Protein AF-A0A9Q0GI64-F1 (afdb_monomer_lite)

InterPro domains:
  IPR001764 Glycoside hydrolase, family 3, N-terminal [PF00933] (139-400)
  IPR001764 Glycoside hydrolase, family 3, N-terminal [PF00933] (764-1024)
  IPR001764 Glycoside hydrolase, family 3, N-terminal [PR00133] (142-161)
  IPR001764 Glycoside hydrolase, family 3, N-terminal [PR00133] (238-254)
  IPR001764 Glycoside hydrolase, family 3, N-terminal [PR00133] (312-330)
  IPR002772 Glycoside hydrolase family 3 C-terminal domain [PF01915] (443-673)
  IPR013783 Immunoglobulin-like fold [G3DSA:2.60.40.10] (1065-1172)
  IPR017853 Glycoside hydrolase superfamily [SSF51445] (69-442)
  IPR017853 Glycoside hydrolase superfamily [SSF51445] (728-1024)
  IPR026891 Fibronectin type III-like domain [PF14310] (1095-1163)
  IPR026891 Fibronectin type III-like domain [SM01217] (1095-1165)
  IPR036881 Glycoside hydrolase family 3 C-terminal domain superfamily [G3DSA:3.40.50.1700] (429-674)
  IPR036881 Glycoside hydrolase family 3 C-terminal domain superfamily [SSF52279] (444-676)
  IPR036962 Glycoside hydrolase, family 3, N-terminal domain superfamily [G3DSA:3.20.20.300] (81-422)
  IPR036962 Glycoside hydrolase, family 3, N-terminal domain superfamily [G3DSA:3.20.20.300] (716-1041)
  IPR044993 Beta-D-xylosidase [PTHR42721] (30-729)

Secondary structure (DSSP, 8-state):
-------------SSSSSTTSSSSSS--S------SS---SS--TT--S-SSSS-HHHHHHHT--GGG-GGG-TTS-HHHHHHHHHHTS-HHHHHTTSBSEE--BGGGTB--EE--BB-SSS-B-SSTTB---SSS--B--PPPHHHHHTT--HHHHHHHHHHHHHHHHHHHHTTSB-SEE---B-----STT-TTGGGS--S-HHHHHHHHHHHHHHHHBPTT-TT-S-SSS--BSSEEEEEEETT---SEETTEETTT-EE---HHHIIIIISHHHHHHHHTT--SEEEEPSSEETTEEGGG-HIIIIIIIIIIS--SSEEEE-TTHHHHHHHTS-GGG--HHHHHHHHH-TT--SS--SS-------BBSSSHHHHHHHHHHHTTSS-HHHHHHHHHHHHHHHHHTTTTT--TTTTT-SGGGSS-HHHHHHHHHHHHHH-EEEEEGGG-PSP-TTT--EEEEESTTTT-SHHHH-SS---BS----HHHHHTTSSEEEEE-SSSSTT---GGGHHHHHHHHTTSSEEEEEEE--TTTSBTTB--S-SSPPTTHHHHHHHHHHH-SS-EEEEEE-SS----HHHHH-TTEEEEEE--S--TTHHHHHHHHHTTSS------SS-EE-TTHHHHS-TT----S-BGGGTB--SHHHH--S-EEE-TT--B-SS-EEEEEEESS-B------TT---B-PPPPTT----SSSB--GGG--S--S-----TTSS-PPP---EEB-SSS-BSSSTT----SSS---PPPPPHHHHHTT--HHHHHHHHHHHHHHHHHHHHTTSS-SEE---B-----STT-TTGGGS--S-HHHHHHHHHHHHHHHHBPTT-TT-S-STTPPBSSEEEEEEETT---SEETTEETTT-EE---HHHIIIIIIHHHHHHHHTT--SEEEEPSSEETTEEGGG-HIIIIIIIIIIS--SSEEEE-TTHHHHHHHTS--S-SSHHHHHHHHHTTT--SS---S-------EESSHHHHHHHHHHHHTTSS-HHHHHHHGGGG------B---EEEEEEPPTT---B---B-TTSPPPSS-EEEGGGS-GGG-EEEEEEEEEE-SSS-EEEEEEEEEEPPTTBSS--S-EEEEEEEEEE-TT-EEEEEEEEEHHHHS-EE-TT--EEEE-EEEEEEETTTTEEEEEEEEEE-

Sequence (1176 aa):
MKQNKPTMAKINSSLLFVCYLAIAFLVKSADANSYSTLGHDDATPNGSNFTFVCDPERYSNLGLDMKAFPFCDKSLSYDVRASDLVKQMTLSEKVLQLGNTNYGVRRLGLPKYEWWSEALHGVSNVGPGTFFDDLVPGSTSFPTVITSAAAFNESLWKTIGRAVSTEARAMYNLGRAGLTYWSPNINVVRDPRWGRAIETPGEDPFVVGKYAANYVRGLQDVEGTENSTDLNSRPLKVSSCCKHYAAYDVDNWKGVERYSFDARVAEQDMVETFLRPFEMCVKEGDVSSIMCSYNSVDGIPACADPKLLNQTIRGEWDLHGYIVSDCDSIEVLVDGHHWLGDTKEDAVAHTLRAGESFIKHILCQEFCLDLDCGDYYTKYVQSSVQQGKIREADIDRSLKYLYVVLMRLGFFDGNPQYNSLGKKDVCSEENVELAREAAREGTVLLKNVGETLPLDSQKIKTLAVIGPHANATAAMIGNYAGVPCKIISPLDALSTYGEVDYQAGCSDTKCNNGSLIFPATQAAAKADVTIIVAGIDLSIEAESLDRDDLLLPGNQTQLINQVANAAKGPVVLVLFSAGGLDISFAKSNPKIGAILWVGYPGERGGPAIADVIFGKYNPGGRLPLTWHEASYVDMLPMTSMPLRPVDSLGYPGRTYKFFNGSVVFPFGYGLSYTKFNYALKSAVKSKQIKLNKFQHCYSIKYGNDSHNPTCPSIRIDDMDCKDHKIEFEIRRLGLPKYEWWSEALHGVSNVGPGTFFDDLVPGSTSFPTVITSAAAFNESLWKTIGRAVSTEARAMYNLGRAGLTYWSPNINVVRDPRWGRAIETPGEDPFVVGKYAANYVRGLQDVEGTENSTDLNSRPLKVSSCCKHYAAYDVDNWKGVERYSFDARVAEQDMVETFLRPFEMCVKEGDVSSIMCSYNSVDGIPACADPKLLNQTIRGEWDLHGYIVSDCDSIEVLVDGHHWLGDTKEDAVAHTLRAGESFIKHILCQEFCLDLDCGDYYTKYVQSSVQQGKIREADIDRSLNYTKFNYALKSAVKSKQIKLNKFQHCYSIKYGNDSHNPTCPSIRIDDMDCKDHKIEFEVEVQNTGSRDGSDVVIAYSKPPQGILATHIKQVIGFQRVFVPAGGSKKVRFVLNLCDSLRVVDYNAYTVLPSGGHTITIGEDIVSFPIDVNFSS

Organism: NCBI:txid218843

pLDDT: mean 81.65, std 21.26, range [22.14, 98.81]

Structure (mmCIF, N/CA/C/O backbone):
data_AF-A0A9Q0GI64-F1
#
_entry.id   AF-A0A9Q0GI64-F1
#
loop_
_atom_site.group_PDB
_atom_site.id
_atom_site.type_symbol
_atom_site.label_atom_id
_atom_site.label_alt_id
_atom_site.label_comp_id
_atom_site.label_asym_id
_atom_site.label_entity_id
_atom_site.label_seq_id
_atom_site.pdbx_PDB_ins_code
_atom_site.Cartn_x
_atom_site.Cartn_y
_atom_site.Cartn_z
_atom_site.occupancy
_atom_site.B_iso_or_equiv
_atom_site.auth_seq_id
_atom_site.auth_comp_id
_atom_site.auth_asym_id
_atom_site.auth_atom_id
_atom_site.pdbx_PDB_model_num
ATOM 1 N N . MET A 1 1 ? -10.403 56.382 -22.620 1.00 31.39 1 MET A N 1
ATOM 2 C CA . MET A 1 1 ? -10.959 57.531 -23.379 1.00 31.39 1 MET A CA 1
ATOM 3 C C . MET A 1 1 ? -11.022 57.156 -24.858 1.00 31.39 1 MET A C 1
ATOM 5 O O . MET A 1 1 ? -10.086 56.503 -25.279 1.00 31.39 1 MET A O 1
ATOM 9 N N . LYS A 1 2 ? -12.075 57.576 -25.589 1.00 28.97 2 LYS A N 1
ATOM 10 C CA . LYS A 1 2 ? -12.228 57.664 -27.073 1.00 28.97 2 LYS A CA 1
ATOM 11 C C . LYS A 1 2 ? -11.795 56.442 -27.935 1.00 28.97 2 LYS A C 1
ATOM 13 O O . LYS A 1 2 ? -10.620 56.138 -28.014 1.00 28.97 2 LYS A O 1
ATOM 18 N N . GLN A 1 3 ? -12.752 55.690 -28.511 1.00 30.09 3 GLN A N 1
ATOM 19 C CA . GLN A 1 3 ? -13.251 55.789 -29.919 1.00 30.09 3 GLN A CA 1
ATOM 20 C C . GLN A 1 3 ? -12.320 55.085 -30.948 1.00 30.09 3 GLN A C 1
ATOM 22 O O . GLN A 1 3 ? -11.118 55.263 -30.862 1.00 30.09 3 GLN A O 1
ATOM 27 N N . ASN A 1 4 ? -12.754 54.284 -31.941 1.00 27.52 4 ASN A N 1
ATOM 28 C CA . ASN A 1 4 ? -14.073 54.075 -32.578 1.00 27.52 4 ASN A CA 1
ATOM 29 C C . ASN A 1 4 ? -14.267 52.635 -33.146 1.00 27.52 4 ASN A C 1
ATOM 31 O O . ASN A 1 4 ? -13.303 51.931 -33.423 1.00 27.52 4 ASN A O 1
ATOM 35 N N . LYS A 1 5 ? -15.532 52.253 -33.400 1.00 25.98 5 LYS A N 1
ATOM 36 C CA . LYS A 1 5 ? -16.003 51.172 -34.315 1.00 25.98 5 LYS A CA 1
ATOM 37 C C . LYS A 1 5 ? -16.484 51.820 -35.661 1.00 25.98 5 LYS A C 1
ATOM 39 O O . LYS A 1 5 ? -16.542 53.047 -35.694 1.00 25.98 5 LYS A O 1
ATOM 44 N N . PRO A 1 6 ? -17.036 51.103 -36.673 1.00 58.22 6 PRO A N 1
ATOM 45 C CA . PRO A 1 6 ? -16.473 50.027 -37.512 1.00 58.22 6 PRO A CA 1
ATOM 46 C C . PRO A 1 6 ? -16.799 50.243 -39.039 1.00 58.22 6 PRO A C 1
ATOM 48 O O . PRO A 1 6 ? -17.032 51.365 -39.474 1.00 58.22 6 PRO A O 1
ATOM 51 N N . THR A 1 7 ? -16.952 49.141 -39.804 1.00 25.59 7 THR A N 1
ATOM 52 C CA . THR A 1 7 ? -17.762 48.917 -41.048 1.00 25.59 7 THR A CA 1
ATOM 53 C C . THR A 1 7 ? -17.220 49.121 -42.488 1.00 25.59 7 THR A C 1
ATOM 55 O O . THR A 1 7 ? -16.949 50.225 -42.930 1.00 25.59 7 THR A O 1
ATOM 58 N N . MET A 1 8 ? -17.294 48.001 -43.239 1.00 26.75 8 MET A N 1
ATOM 59 C CA . MET A 1 8 ? -17.706 47.779 -44.651 1.00 26.75 8 MET A CA 1
ATOM 60 C C . MET A 1 8 ? -17.030 48.474 -45.855 1.00 26.75 8 MET A C 1
ATOM 62 O O . MET A 1 8 ? -17.251 49.651 -46.106 1.00 26.75 8 MET A O 1
ATOM 66 N N . ALA A 1 9 ? -16.501 47.638 -46.768 1.00 26.38 9 ALA A N 1
ATOM 67 C CA . ALA A 1 9 ? -16.861 47.653 -48.200 1.00 26.38 9 ALA A CA 1
ATOM 68 C C . ALA A 1 9 ? -16.595 46.285 -48.882 1.00 26.38 9 ALA A C 1
ATOM 70 O O . ALA A 1 9 ? -15.572 45.652 -48.636 1.00 26.38 9 ALA A O 1
ATOM 71 N N . LYS A 1 10 ? -17.508 45.839 -49.761 1.00 29.56 10 LYS A N 1
ATOM 72 C CA . LYS A 1 10 ? -17.298 44.761 -50.757 1.00 29.56 10 LYS A CA 1
ATOM 73 C C . LYS A 1 10 ? -17.038 45.392 -52.131 1.00 29.56 10 LYS A C 1
ATOM 75 O O . LYS A 1 10 ? -17.626 46.431 -52.395 1.00 29.56 10 LYS A O 1
ATOM 80 N N . ILE A 1 11 ? -16.268 44.706 -52.987 1.00 27.83 11 ILE A N 1
ATOM 81 C CA . ILE A 1 11 ? -16.290 44.600 -54.477 1.00 27.83 11 ILE A CA 1
ATOM 82 C C . ILE A 1 11 ? -14.909 43.997 -54.826 1.00 27.83 11 ILE A C 1
ATOM 84 O O . ILE A 1 11 ? -13.907 44.604 -54.476 1.00 27.83 11 ILE A O 1
ATOM 88 N N . ASN A 1 12 ? -14.691 42.773 -55.317 1.00 27.41 12 ASN A N 1
ATOM 89 C CA . ASN A 1 12 ? -15.348 41.821 -56.232 1.00 27.41 12 ASN A CA 1
ATOM 90 C C . ASN A 1 12 ? -14.655 41.745 -57.614 1.00 27.41 12 ASN A C 1
ATOM 92 O O . ASN A 1 12 ? -14.422 42.755 -58.266 1.00 27.41 12 ASN A O 1
ATOM 96 N N . SER A 1 13 ? -14.380 40.502 -58.030 1.00 39.00 13 SER A N 1
ATOM 97 C CA . SER A 1 13 ? -14.149 40.020 -59.404 1.00 39.00 13 SER A CA 1
ATOM 98 C C . SER A 1 13 ? -13.176 40.783 -60.323 1.00 39.00 13 SER A C 1
ATOM 100 O O . SER A 1 13 ? -13.617 41.608 -61.119 1.00 39.00 13 SER A O 1
ATOM 102 N N . SER A 1 14 ? -11.887 40.396 -60.327 1.00 30.22 14 SER A N 1
ATOM 103 C CA . SER A 1 14 ? -10.995 40.443 -61.522 1.00 30.22 14 SER A CA 1
ATOM 104 C C . SER A 1 14 ? -9.660 39.670 -61.397 1.00 30.22 14 SER A C 1
ATOM 106 O O . SER A 1 14 ? -8.850 39.725 -62.315 1.00 30.22 14 SER A O 1
ATOM 108 N N . LEU A 1 15 ? -9.402 38.922 -60.310 1.00 29.22 15 LEU A N 1
ATOM 109 C CA . LEU A 1 15 ? -8.112 38.230 -60.092 1.00 29.22 15 LEU A CA 1
ATOM 110 C C . LEU A 1 15 ? -8.209 36.712 -59.819 1.00 29.22 15 LEU A C 1
ATOM 112 O O . LEU A 1 15 ? -7.301 36.121 -59.246 1.00 29.22 15 LEU A O 1
ATOM 116 N N . LEU A 1 16 ? -9.302 36.064 -60.232 1.00 31.14 16 LEU A N 1
ATOM 117 C CA . LEU A 1 16 ? -9.615 34.668 -59.872 1.00 31.14 16 LEU A CA 1
ATOM 118 C C . LEU A 1 16 ? -9.593 33.683 -61.060 1.00 31.14 16 LEU A C 1
ATOM 120 O O . LEU A 1 16 ? -10.129 32.588 -60.949 1.00 31.14 16 LEU A O 1
ATOM 124 N N . PHE A 1 17 ? -8.986 34.061 -62.195 1.00 31.06 17 PHE A N 1
ATOM 125 C CA . PHE A 1 17 ? -9.025 33.251 -63.428 1.00 31.06 17 PHE A CA 1
ATOM 126 C C . PHE A 1 17 ? -7.687 33.064 -64.171 1.00 31.06 17 PHE A C 1
ATOM 128 O O . PHE A 1 17 ? -7.675 32.473 -65.245 1.00 31.06 17 PHE A O 1
ATOM 135 N N . VAL A 1 18 ? -6.555 33.533 -63.622 1.00 33.41 18 VAL A N 1
ATOM 136 C CA . VAL A 1 18 ? -5.228 33.411 -64.280 1.00 33.41 18 VAL A CA 1
ATOM 137 C C . VAL A 1 18 ? -4.213 32.585 -63.468 1.00 33.41 18 VAL A C 1
ATOM 139 O O . VAL A 1 18 ? -3.297 32.014 -64.049 1.00 33.41 18 VAL A O 1
ATOM 142 N N . CYS A 1 19 ? -4.414 32.381 -62.160 1.00 29.75 19 CYS A N 1
ATOM 143 C CA . CYS A 1 19 ? -3.562 31.474 -61.368 1.00 29.75 19 CYS A CA 1
ATOM 144 C C . CYS A 1 19 ? -3.893 29.975 -61.540 1.00 29.75 19 CYS A C 1
ATOM 146 O O . CYS A 1 19 ? -3.175 29.133 -61.011 1.00 29.75 19 CYS A O 1
ATOM 148 N N . TYR A 1 20 ? -4.948 29.621 -62.284 1.00 29.52 20 TYR A N 1
ATOM 149 C CA . TYR A 1 20 ? -5.452 28.241 -62.391 1.00 29.52 20 TYR A CA 1
ATOM 150 C C . TYR A 1 20 ? -4.823 27.388 -63.513 1.00 29.52 20 TYR A C 1
ATOM 152 O O . TYR A 1 20 ? -5.240 26.252 -63.717 1.00 29.52 20 TYR A O 1
ATOM 160 N N . LEU A 1 21 ? -3.833 27.913 -64.248 1.00 29.81 21 LEU A N 1
ATOM 161 C CA . LEU A 1 21 ? -3.248 27.250 -65.431 1.00 29.81 21 LEU A CA 1
ATOM 162 C C . LEU A 1 21 ? -1.714 27.091 -65.403 1.00 29.81 21 LEU A C 1
ATOM 164 O O . LEU A 1 21 ? -1.144 26.578 -66.361 1.00 29.81 21 LEU A O 1
ATOM 168 N N . ALA A 1 22 ? -1.044 27.479 -64.311 1.00 29.67 22 ALA A N 1
ATOM 169 C CA . ALA A 1 22 ? 0.415 27.365 -64.163 1.00 29.67 22 ALA A CA 1
ATOM 170 C C . ALA A 1 22 ? 0.880 26.243 -63.205 1.00 29.67 22 ALA A C 1
ATOM 172 O O . ALA A 1 22 ? 2.069 25.942 -63.155 1.00 29.67 22 ALA A O 1
ATOM 173 N N . ILE A 1 23 ? -0.034 25.593 -62.472 1.00 32.47 23 ILE A N 1
ATOM 174 C CA . ILE A 1 23 ? 0.274 24.535 -61.484 1.00 32.47 23 ILE A CA 1
ATOM 175 C C . ILE A 1 23 ? -0.280 23.184 -61.972 1.00 32.47 23 ILE A C 1
ATOM 177 O O . ILE A 1 23 ? -1.047 22.517 -61.288 1.00 32.47 23 ILE A O 1
ATOM 181 N N . ALA A 1 24 ? 0.064 22.804 -63.207 1.00 29.31 24 ALA A N 1
ATOM 182 C CA . ALA A 1 24 ? -0.466 21.597 -63.858 1.00 29.31 24 ALA A CA 1
ATOM 183 C C . ALA A 1 24 ? 0.599 20.701 -64.527 1.00 29.31 24 ALA A C 1
ATOM 185 O O . ALA A 1 24 ? 0.234 19.752 -65.215 1.00 29.31 24 ALA A O 1
ATOM 186 N N . PHE A 1 25 ? 1.901 20.986 -64.361 1.00 27.91 25 PHE A N 1
ATOM 187 C CA . PHE A 1 25 ? 2.958 20.277 -65.110 1.00 27.91 25 PHE A CA 1
ATOM 188 C C . PHE A 1 25 ? 4.234 19.877 -64.345 1.00 27.91 25 PHE A C 1
ATOM 190 O O . PHE A 1 25 ? 5.137 19.324 -64.969 1.00 27.91 25 PHE A O 1
ATOM 197 N N . LEU A 1 26 ? 4.328 20.092 -63.024 1.00 29.80 26 LEU A N 1
ATOM 198 C CA . LEU A 1 26 ? 5.543 19.767 -62.245 1.00 29.80 26 LEU A CA 1
ATOM 199 C C . LEU A 1 26 ? 5.312 19.082 -60.880 1.00 29.80 26 LEU A C 1
ATOM 201 O O . LEU A 1 26 ? 6.170 19.142 -60.007 1.00 29.80 26 LEU A O 1
ATOM 205 N N . VAL A 1 27 ? 4.201 18.356 -60.710 1.00 27.88 27 VAL A N 1
ATOM 206 C CA . VAL A 1 27 ? 4.074 17.340 -59.646 1.00 27.88 27 VAL A CA 1
ATOM 207 C C . VAL A 1 27 ? 3.539 16.055 -60.268 1.00 27.88 27 VAL A C 1
ATOM 209 O O . VAL A 1 27 ? 2.389 15.996 -60.697 1.00 27.88 27 VAL A O 1
ATOM 212 N N . LYS A 1 28 ? 4.398 15.035 -60.367 1.00 29.91 28 LYS A N 1
ATOM 213 C CA . LYS A 1 28 ? 4.026 13.701 -60.858 1.00 29.91 28 LYS A CA 1
ATOM 214 C C . LYS A 1 28 ? 4.787 12.585 -60.130 1.00 29.91 28 LYS A C 1
ATOM 216 O O . LYS A 1 28 ? 5.472 11.784 -60.754 1.00 29.91 28 LYS A O 1
ATOM 221 N N . SER A 1 29 ? 4.651 12.552 -58.805 1.00 31.41 29 SER A N 1
ATOM 222 C CA . SER A 1 29 ? 4.869 11.375 -57.944 1.00 31.41 29 SER A CA 1
ATOM 223 C C . SER A 1 29 ? 4.489 11.722 -56.500 1.00 31.41 29 SER A C 1
ATOM 225 O O . SER A 1 29 ? 4.817 12.823 -56.067 1.00 31.41 29 SER A O 1
ATOM 227 N N . ALA A 1 30 ? 3.902 10.763 -55.773 1.00 28.83 30 ALA A N 1
ATOM 228 C CA . ALA A 1 30 ? 3.370 10.864 -54.402 1.00 28.83 30 ALA A CA 1
ATOM 229 C C . ALA A 1 30 ? 1.981 11.532 -54.276 1.00 28.83 30 ALA A C 1
ATOM 231 O O . ALA A 1 30 ? 1.848 12.682 -53.860 1.00 28.83 30 ALA A O 1
ATOM 232 N N . ASP A 1 31 ? 0.934 10.757 -54.578 1.00 24.19 31 ASP A N 1
ATOM 233 C CA . ASP A 1 31 ? -0.441 11.072 -54.179 1.00 24.19 31 ASP A CA 1
ATOM 234 C C . ASP A 1 31 ? -0.619 10.852 -52.669 1.00 24.19 31 ASP A C 1
ATOM 236 O O . ASP A 1 31 ? -0.745 9.724 -52.195 1.00 24.19 31 ASP A O 1
ATOM 240 N N . ALA A 1 32 ? -0.660 11.947 -51.913 1.00 30.25 32 ALA A N 1
ATOM 241 C CA . ALA A 1 32 ? -1.074 11.964 -50.514 1.00 30.25 32 ALA A CA 1
ATOM 242 C C . ALA A 1 32 ? -2.470 12.596 -50.400 1.00 30.25 32 ALA A C 1
ATOM 244 O O . ALA A 1 32 ? -2.594 13.773 -50.072 1.00 30.25 32 ALA A O 1
ATOM 245 N N . ASN A 1 33 ? -3.526 11.831 -50.714 1.00 27.75 33 ASN A N 1
ATOM 246 C CA . ASN A 1 33 ? -4.910 12.189 -50.370 1.00 27.75 33 ASN A CA 1
ATOM 247 C C . ASN A 1 33 ? -5.880 10.995 -50.487 1.00 27.75 33 ASN A C 1
ATOM 249 O O . ASN A 1 33 ? -6.650 10.872 -51.438 1.00 27.75 33 ASN A O 1
ATOM 253 N N . SER A 1 34 ? -5.869 10.124 -49.477 1.00 23.06 34 SER A N 1
ATOM 254 C CA . SER A 1 34 ? -6.925 9.123 -49.249 1.00 23.06 34 SER A CA 1
ATOM 255 C C . SER A 1 34 ? -7.151 8.851 -47.753 1.00 23.06 34 SER A C 1
ATOM 257 O O . SER A 1 34 ? -7.332 7.710 -47.341 1.00 23.06 34 SER A O 1
ATOM 259 N N . TYR A 1 35 ? -7.141 9.903 -46.926 1.00 31.30 35 TYR A N 1
ATOM 260 C CA . TYR A 1 35 ? -7.483 9.833 -45.498 1.00 31.30 35 TYR A CA 1
ATOM 261 C C . TYR A 1 35 ? -8.952 10.213 -45.257 1.00 31.30 35 TYR A C 1
ATOM 263 O O . TYR A 1 35 ? -9.277 11.196 -44.597 1.00 31.30 35 TYR A O 1
ATOM 271 N N . SER A 1 36 ? -9.861 9.414 -45.817 1.00 26.92 36 SER A N 1
ATOM 272 C CA . SER A 1 36 ? -11.273 9.378 -45.418 1.00 26.92 36 SER A CA 1
ATOM 273 C C . SER A 1 36 ? -11.858 8.012 -45.782 1.00 26.92 36 SER A C 1
ATOM 275 O O . SER A 1 36 ? -11.563 7.504 -46.861 1.00 26.92 36 SER A O 1
ATOM 277 N N . THR A 1 37 ? -12.689 7.450 -44.900 1.00 23.66 37 THR A N 1
ATOM 278 C CA . THR A 1 37 ? -13.075 6.022 -44.804 1.00 23.66 37 THR A CA 1
ATOM 279 C C . THR A 1 37 ? -11.974 5.110 -44.242 1.00 23.66 37 THR A C 1
ATOM 281 O O . THR A 1 37 ? -10.993 4.776 -44.898 1.00 23.66 37 THR A O 1
ATOM 284 N N . LEU A 1 38 ? -12.165 4.712 -42.979 1.00 34.31 38 LEU A N 1
ATOM 285 C CA . LEU A 1 38 ? -11.389 3.688 -42.278 1.00 34.31 38 LEU A CA 1
ATOM 286 C C . LEU A 1 38 ? -11.617 2.326 -42.955 1.00 34.31 38 LEU A C 1
ATOM 288 O O . LEU A 1 38 ? -12.668 1.713 -42.777 1.00 34.31 38 LEU A O 1
ATOM 292 N N . GLY A 1 39 ? -10.645 1.874 -43.748 1.00 24.59 39 GLY A N 1
ATOM 293 C CA . GLY A 1 39 ? -10.657 0.557 -44.386 1.00 24.59 39 GLY A CA 1
ATOM 294 C C . GLY A 1 39 ? -10.199 -0.554 -43.437 1.00 24.59 39 GLY A C 1
ATOM 295 O O . GLY A 1 39 ? -9.196 -0.409 -42.740 1.00 24.59 39 GLY A O 1
ATOM 296 N N . HIS A 1 40 ? -10.935 -1.667 -43.420 1.00 33.34 40 HIS A N 1
ATOM 297 C CA . HIS A 1 40 ? -10.608 -2.878 -42.663 1.00 33.34 40 HIS A CA 1
ATOM 298 C C . HIS A 1 40 ? -9.281 -3.501 -43.128 1.00 33.34 40 HIS A C 1
ATOM 300 O O . HIS A 1 40 ? -9.257 -4.092 -44.205 1.00 33.34 40 HIS A O 1
ATOM 306 N N . ASP A 1 41 ? -8.203 -3.423 -42.335 1.00 37.03 41 ASP A N 1
ATOM 307 C CA . ASP A 1 41 ? -6.943 -4.078 -42.743 1.00 37.03 41 ASP A CA 1
ATOM 308 C C . ASP A 1 41 ? -6.007 -4.602 -41.629 1.00 37.03 41 ASP A C 1
ATOM 310 O O . ASP A 1 41 ? -4.980 -5.177 -41.975 1.00 37.03 41 ASP A O 1
ATOM 314 N N . ASP A 1 42 ? -6.319 -4.455 -40.325 1.00 42.84 42 ASP A N 1
ATOM 315 C CA . ASP A 1 42 ? -5.684 -5.269 -39.250 1.00 42.84 42 ASP A CA 1
ATOM 316 C C . ASP A 1 42 ? -6.379 -5.166 -37.865 1.00 42.84 42 ASP A C 1
ATOM 318 O O . ASP A 1 42 ? -5.764 -4.929 -36.828 1.00 42.84 42 ASP A O 1
ATOM 322 N N . ALA A 1 43 ? -7.700 -5.347 -37.840 1.00 38.53 43 ALA A N 1
ATOM 323 C CA . ALA A 1 43 ? -8.451 -5.716 -36.636 1.00 38.53 43 ALA A CA 1
ATOM 324 C C . ALA A 1 43 ? -9.700 -6.494 -37.063 1.00 38.53 43 ALA A C 1
ATOM 326 O O . ALA A 1 43 ? -10.226 -6.254 -38.154 1.00 38.53 43 ALA A O 1
ATOM 327 N N . THR A 1 44 ? -10.241 -7.354 -36.196 1.00 37.72 44 THR A N 1
ATOM 328 C CA . THR A 1 44 ? -11.609 -7.870 -36.362 1.00 37.72 44 THR A CA 1
ATOM 329 C C . THR A 1 44 ? -12.560 -7.223 -35.353 1.00 37.72 44 THR A C 1
ATOM 331 O O . THR A 1 44 ? -12.828 -7.830 -34.316 1.00 37.72 44 THR A O 1
ATOM 334 N N . PRO A 1 45 ? -13.186 -6.073 -35.684 1.00 36.28 45 PRO A N 1
ATOM 335 C CA . PRO A 1 45 ? -14.376 -5.587 -34.975 1.00 36.28 45 PRO A CA 1
ATOM 336 C C . PRO A 1 45 ? -15.524 -6.617 -34.905 1.00 36.28 45 PRO A C 1
ATOM 338 O O . PRO A 1 45 ? -16.431 -6.479 -34.092 1.00 36.28 45 PRO A O 1
ATOM 341 N N . ASN A 1 46 ? -15.474 -7.672 -35.734 1.00 36.31 46 ASN A N 1
ATOM 342 C CA . ASN A 1 46 ? -16.478 -8.737 -35.829 1.00 36.31 46 ASN A CA 1
ATOM 343 C C . ASN A 1 46 ? -15.985 -10.140 -35.393 1.00 36.31 46 ASN A C 1
ATOM 345 O O . ASN A 1 46 ? -16.582 -11.135 -35.782 1.00 36.31 46 ASN A O 1
ATOM 349 N N . GLY A 1 47 ? -14.936 -10.240 -34.565 1.00 46.12 47 GLY A N 1
ATOM 350 C CA . GLY A 1 47 ? -14.727 -11.420 -33.704 1.00 46.12 47 GLY A CA 1
ATOM 351 C C . GLY A 1 47 ? -14.386 -12.776 -34.352 1.00 46.12 47 GLY A C 1
ATOM 352 O O . GLY A 1 47 ? -14.724 -13.802 -33.767 1.00 46.12 47 GLY A O 1
ATOM 353 N N . SER A 1 48 ? -13.715 -12.820 -35.509 1.00 46.94 48 SER A N 1
ATOM 354 C CA . SER A 1 48 ? -13.136 -14.071 -36.037 1.00 46.94 48 SER A CA 1
ATOM 355 C C . SER A 1 48 ? -12.017 -13.829 -37.062 1.00 46.94 48 SER A C 1
ATOM 357 O O . SER A 1 48 ? -12.301 -13.370 -38.169 1.00 46.94 48 SER A O 1
ATOM 359 N N . ASN A 1 49 ? -10.760 -14.131 -36.697 1.00 49.72 49 ASN A N 1
ATOM 360 C CA . ASN A 1 49 ? -9.987 -15.218 -37.338 1.00 49.72 49 ASN A CA 1
ATOM 361 C C . ASN A 1 49 ? -8.551 -15.412 -36.813 1.00 49.72 49 ASN A C 1
ATOM 363 O O . ASN A 1 49 ? -8.004 -16.478 -37.056 1.00 49.72 49 ASN A O 1
ATOM 367 N N . PHE A 1 50 ? -7.944 -14.464 -36.087 1.00 52.84 50 PHE A N 1
ATOM 368 C CA . PHE A 1 50 ? -6.569 -14.625 -35.574 1.00 52.84 50 PHE A CA 1
ATOM 369 C C . PHE A 1 50 ? -6.483 -14.250 -34.095 1.00 52.84 50 PHE A C 1
ATOM 371 O O . PHE A 1 50 ? -6.890 -13.155 -33.712 1.00 52.84 50 PHE A O 1
ATOM 378 N N . THR A 1 51 ? -5.949 -15.152 -33.269 1.00 61.69 51 THR A N 1
ATOM 379 C CA . THR A 1 51 ? -5.854 -14.975 -31.805 1.00 61.69 51 THR A CA 1
ATOM 380 C C . THR A 1 51 ? -4.473 -14.541 -31.309 1.00 61.69 51 THR A C 1
ATOM 382 O O . THR A 1 51 ? -4.346 -14.165 -30.149 1.00 61.69 51 THR A O 1
ATOM 385 N N . PHE A 1 52 ? -3.434 -14.632 -32.143 1.00 85.06 52 PHE A N 1
ATOM 386 C CA . PHE A 1 52 ? -2.053 -14.266 -31.805 1.00 85.06 52 PHE A CA 1
ATOM 387 C C . PHE A 1 52 ? -1.209 -14.044 -33.073 1.00 85.06 52 PHE A C 1
ATOM 389 O O . PHE A 1 52 ? -1.624 -14.415 -34.171 1.00 85.06 52 PHE A O 1
ATOM 396 N N . VAL A 1 53 ? -0.031 -13.418 -32.941 1.00 90.88 53 VAL A N 1
ATOM 397 C CA . VAL A 1 53 ? 0.811 -13.029 -34.092 1.00 90.88 53 VAL A CA 1
ATOM 398 C C . VAL A 1 53 ? 1.326 -14.242 -34.871 1.00 90.88 53 VAL A C 1
ATOM 400 O O . VAL A 1 53 ? 1.132 -14.303 -36.081 1.00 90.88 53 VAL A O 1
ATOM 403 N N . CYS A 1 54 ? 1.971 -15.204 -34.204 1.00 93.19 54 CYS A N 1
ATOM 404 C CA . CYS A 1 54 ? 2.633 -16.365 -34.813 1.00 93.19 54 CYS A CA 1
ATOM 405 C C . CYS A 1 54 ? 1.663 -17.522 -35.100 1.00 93.19 54 CYS A C 1
ATOM 407 O O . CYS A 1 54 ? 1.876 -18.663 -34.688 1.00 93.19 54 CYS A O 1
ATOM 409 N N . ASP A 1 55 ? 0.581 -17.200 -35.804 1.00 88.69 55 ASP A N 1
ATOM 410 C CA . ASP A 1 55 ? -0.417 -18.142 -36.298 1.00 88.69 55 ASP A CA 1
ATOM 411 C C . ASP A 1 55 ? -0.129 -18.507 -37.773 1.00 88.69 55 ASP A C 1
ATOM 413 O O . ASP A 1 55 ? -0.135 -17.617 -38.633 1.00 88.69 55 ASP A O 1
ATOM 417 N N . PRO A 1 56 ? 0.094 -19.794 -38.112 1.00 89.00 56 PRO A N 1
ATOM 418 C CA . PRO A 1 56 ? 0.261 -20.238 -39.495 1.00 89.00 56 PRO A CA 1
ATOM 419 C C . PRO A 1 56 ? -0.861 -19.791 -40.443 1.00 89.00 56 PRO A C 1
ATOM 421 O O . PRO A 1 56 ? -0.581 -19.512 -41.611 1.00 89.00 56 PRO A O 1
ATOM 424 N N . GLU A 1 57 ? -2.110 -19.691 -39.972 1.00 85.25 57 GLU A N 1
ATOM 425 C CA . GLU A 1 57 ? -3.228 -19.230 -40.800 1.00 85.25 57 GLU A CA 1
ATOM 426 C C . GLU A 1 57 ? -3.115 -17.725 -41.100 1.00 85.25 57 GLU A C 1
ATOM 428 O O . GLU A 1 57 ? -3.330 -17.304 -42.241 1.00 85.25 57 GLU A O 1
ATOM 433 N N . ARG A 1 58 ? -2.683 -16.910 -40.125 1.00 85.19 58 ARG A N 1
ATOM 434 C CA . ARG A 1 58 ? -2.408 -15.475 -40.327 1.00 85.19 58 ARG A CA 1
ATOM 435 C C . ARG A 1 58 ? -1.315 -15.263 -41.371 1.00 85.19 58 ARG A C 1
ATOM 437 O O . ARG A 1 58 ? -1.510 -14.498 -42.314 1.00 85.19 58 ARG A O 1
ATOM 444 N N . TYR A 1 59 ? -0.190 -15.965 -41.239 1.00 88.88 59 TYR A N 1
ATOM 445 C CA . TYR A 1 59 ? 0.924 -15.855 -42.185 1.00 88.88 59 TYR A CA 1
ATOM 446 C C . TYR A 1 59 ? 0.523 -16.311 -43.595 1.00 88.88 59 TYR A C 1
ATOM 448 O O . TYR A 1 59 ? 0.789 -15.594 -44.561 1.00 88.88 59 TYR A O 1
ATOM 456 N N . SER A 1 60 ? -0.216 -17.421 -43.715 1.00 87.62 60 SER A N 1
ATOM 457 C CA . SER A 1 60 ? -0.756 -17.886 -44.999 1.00 87.62 60 SER A CA 1
ATOM 458 C C . SER A 1 60 ? -1.670 -16.847 -45.660 1.00 87.62 60 SER A C 1
ATOM 460 O O . SER A 1 60 ? -1.545 -16.598 -46.858 1.00 87.62 60 SER A O 1
ATOM 462 N N . ASN A 1 61 ? -2.565 -16.210 -44.898 1.00 85.25 61 ASN A N 1
ATOM 463 C CA . ASN A 1 61 ? -3.485 -15.192 -45.419 1.00 85.25 61 ASN A CA 1
ATOM 464 C C . ASN A 1 61 ? -2.790 -13.867 -45.785 1.00 85.25 61 ASN A C 1
ATOM 466 O O . ASN A 1 61 ? -3.265 -13.148 -46.663 1.00 85.25 61 ASN A O 1
ATOM 470 N N . LEU A 1 62 ? -1.646 -13.558 -45.167 1.00 85.88 62 LEU A N 1
ATOM 471 C CA . LEU A 1 62 ? -0.795 -12.419 -45.532 1.00 85.88 62 LEU A CA 1
ATOM 472 C C . LEU A 1 62 ? 0.186 -12.723 -46.681 1.00 85.88 62 LEU A C 1
ATOM 474 O O . LEU A 1 62 ? 0.869 -11.811 -47.147 1.00 85.88 62 LEU A O 1
ATOM 478 N N . GLY A 1 63 ? 0.264 -13.973 -47.154 1.00 90.69 63 GLY A N 1
ATOM 479 C CA . GLY A 1 63 ? 1.214 -14.393 -48.190 1.00 90.69 63 GLY A CA 1
ATOM 480 C C . GLY A 1 63 ? 2.666 -14.485 -47.702 1.00 90.69 63 GLY A C 1
ATOM 481 O O . GLY A 1 63 ? 3.591 -14.302 -48.493 1.00 90.69 63 GLY A O 1
ATOM 482 N N . LEU A 1 64 ? 2.868 -14.741 -46.407 1.00 91.62 64 LEU A N 1
ATOM 483 C CA . LEU A 1 64 ? 4.167 -14.814 -45.735 1.00 91.62 64 LEU A CA 1
ATOM 484 C C . LEU A 1 64 ? 4.463 -16.254 -45.272 1.00 91.62 64 LEU A C 1
ATOM 486 O O . LEU A 1 64 ? 3.553 -16.989 -44.896 1.00 91.62 64 LEU A O 1
ATOM 490 N N . ASP A 1 65 ? 5.737 -16.655 -45.234 1.00 92.31 65 ASP A N 1
ATOM 491 C CA . ASP A 1 65 ? 6.153 -17.918 -44.600 1.00 92.31 65 ASP A CA 1
ATOM 492 C C . ASP A 1 65 ? 6.575 -17.665 -43.150 1.00 92.31 65 ASP A C 1
ATOM 494 O O . ASP A 1 65 ? 7.627 -17.081 -42.901 1.00 92.31 65 ASP A O 1
ATOM 498 N N . MET A 1 66 ? 5.783 -18.145 -42.186 1.00 92.44 66 MET A N 1
ATOM 499 C CA . MET A 1 66 ? 6.082 -18.019 -40.754 1.00 92.44 66 MET A CA 1
ATOM 500 C C . MET A 1 66 ? 7.457 -18.601 -40.377 1.00 92.44 66 MET A C 1
ATOM 502 O O . MET A 1 66 ? 8.099 -18.109 -39.453 1.00 92.44 66 MET A O 1
ATOM 506 N N . LYS A 1 67 ? 7.950 -19.620 -41.098 1.00 92.00 67 LYS A N 1
ATOM 507 C CA . LYS A 1 67 ? 9.257 -20.245 -40.822 1.00 92.00 67 LYS A CA 1
ATOM 508 C C . LYS A 1 67 ? 10.447 -19.359 -41.188 1.00 92.00 67 LYS A C 1
ATOM 510 O O . LYS A 1 67 ? 11.559 -19.650 -40.757 1.00 92.00 67 LYS A O 1
ATOM 515 N N . ALA A 1 68 ? 10.231 -18.291 -41.956 1.00 92.81 68 ALA A N 1
ATOM 516 C CA . ALA A 1 68 ? 11.257 -17.297 -42.253 1.00 92.81 68 ALA A CA 1
ATOM 517 C C . ALA A 1 68 ? 11.519 -16.328 -41.081 1.00 92.81 68 ALA A C 1
ATOM 519 O O . ALA A 1 68 ? 12.455 -15.535 -41.158 1.00 92.81 68 ALA A O 1
ATOM 520 N N . PHE A 1 69 ? 10.720 -16.391 -40.006 1.00 95.12 69 PHE A N 1
ATOM 521 C CA . PHE A 1 69 ? 10.743 -15.444 -38.892 1.00 95.12 69 PHE A CA 1
ATOM 522 C C . PHE A 1 69 ? 11.122 -16.139 -37.567 1.00 95.12 69 PHE A C 1
ATOM 524 O O . PHE A 1 69 ? 10.248 -16.692 -36.894 1.00 95.12 69 PHE A O 1
ATOM 531 N N . PRO A 1 70 ? 12.408 -16.113 -37.154 1.00 96.06 70 PRO A N 1
ATOM 532 C CA . PRO A 1 70 ? 12.867 -16.720 -35.900 1.00 96.06 70 PRO A CA 1
ATOM 533 C C . PRO A 1 70 ? 12.112 -16.255 -34.649 1.00 96.06 70 PRO A C 1
ATOM 535 O O . PRO A 1 70 ? 11.954 -17.034 -33.713 1.00 96.06 70 PRO A O 1
ATOM 538 N N . PHE A 1 71 ? 11.565 -15.034 -34.627 1.00 96.50 71 PHE A N 1
ATOM 539 C CA . PHE A 1 71 ? 10.712 -14.582 -33.521 1.00 96.50 71 PHE A CA 1
ATOM 540 C C . PHE A 1 71 ? 9.416 -15.400 -33.317 1.00 96.50 71 PHE A C 1
ATOM 542 O O . PHE A 1 71 ? 8.783 -15.275 -32.265 1.00 96.50 71 PHE A O 1
ATOM 549 N N . CYS A 1 72 ? 9.036 -16.268 -34.261 1.00 96.25 72 CYS A N 1
ATOM 550 C CA . CYS A 1 72 ? 7.945 -17.238 -34.117 1.00 96.25 72 CYS A CA 1
ATOM 551 C C . CYS A 1 72 ? 8.392 -18.654 -33.697 1.00 96.25 72 CYS A C 1
ATOM 553 O O . CYS A 1 72 ? 7.544 -19.533 -33.529 1.00 96.25 72 CYS A O 1
ATOM 555 N N . ASP A 1 73 ? 9.688 -18.897 -33.477 1.00 95.81 73 ASP A N 1
ATOM 556 C CA . ASP A 1 73 ? 10.181 -20.158 -32.916 1.00 95.81 73 ASP A CA 1
ATOM 557 C C . ASP A 1 73 ? 10.076 -20.150 -31.382 1.00 95.81 73 ASP A C 1
ATOM 559 O O . ASP A 1 73 ? 10.848 -19.495 -30.679 1.00 95.81 73 ASP A O 1
ATOM 563 N N . LYS A 1 74 ? 9.120 -20.921 -30.853 1.00 93.38 74 LYS A N 1
ATOM 564 C CA . LYS A 1 74 ? 8.864 -21.050 -29.408 1.00 93.38 74 LYS A CA 1
ATOM 565 C C . LYS A 1 74 ? 9.975 -21.783 -28.637 1.00 93.38 74 LYS A C 1
ATOM 567 O O . LYS A 1 74 ? 9.903 -21.835 -27.414 1.00 93.38 74 LYS A O 1
ATOM 572 N N . SER A 1 75 ? 10.972 -22.367 -29.312 1.00 94.56 75 SER A N 1
ATOM 573 C CA . SER A 1 75 ? 12.147 -22.966 -28.658 1.00 94.56 75 SER A CA 1
ATOM 574 C C . SER A 1 75 ? 13.228 -21.943 -28.285 1.00 94.56 75 SER A C 1
ATOM 576 O O . SER A 1 75 ? 14.122 -22.256 -27.497 1.00 94.56 75 SER A O 1
ATOM 578 N N . LEU A 1 76 ? 13.138 -20.717 -28.813 1.00 95.88 76 LEU A N 1
ATOM 579 C CA . LEU A 1 76 ? 14.035 -19.606 -28.497 1.00 95.88 76 LEU A CA 1
ATOM 580 C C . LEU A 1 76 ? 13.505 -18.782 -27.312 1.00 95.88 76 LEU A C 1
ATOM 582 O O . LEU A 1 76 ? 12.296 -18.653 -27.113 1.00 95.88 76 LEU A O 1
ATOM 586 N N . SER A 1 77 ? 14.411 -18.176 -26.540 1.00 94.81 77 SER A N 1
ATOM 587 C CA . SER A 1 77 ? 14.036 -17.273 -25.444 1.00 94.81 77 SER A CA 1
ATOM 588 C C . SER A 1 77 ? 13.370 -15.993 -25.964 1.00 94.81 77 SER A C 1
ATOM 590 O O . SER A 1 77 ? 13.631 -15.554 -27.088 1.00 94.81 77 SER A O 1
ATOM 592 N N . TYR A 1 78 ? 12.537 -15.353 -25.136 1.00 95.56 78 TYR A N 1
ATOM 593 C CA . TYR A 1 78 ? 11.858 -14.111 -25.522 1.00 95.56 78 TYR A CA 1
ATOM 594 C C . TYR A 1 78 ? 12.835 -12.989 -25.905 1.00 95.56 78 TYR A C 1
ATOM 596 O O . TYR A 1 78 ? 12.553 -12.270 -26.855 1.00 95.56 78 TYR A O 1
ATOM 604 N N . ASP A 1 79 ? 14.001 -12.873 -25.257 1.00 92.94 79 ASP A N 1
ATOM 605 C CA . ASP A 1 79 ? 15.027 -11.890 -25.646 1.00 92.94 79 ASP A CA 1
ATOM 606 C C . ASP A 1 79 ? 15.576 -12.138 -27.063 1.00 92.94 79 ASP A C 1
ATOM 608 O O . ASP A 1 79 ? 15.670 -11.206 -27.864 1.00 92.94 79 ASP A O 1
ATOM 612 N N . VAL A 1 80 ? 15.872 -13.395 -27.421 1.00 96.56 80 VAL A N 1
ATOM 613 C CA . VAL A 1 80 ? 16.340 -13.748 -28.773 1.00 96.56 80 VAL A CA 1
ATOM 614 C C . VAL A 1 80 ? 15.250 -13.462 -29.806 1.00 96.56 80 VAL A C 1
ATOM 616 O O . VAL A 1 80 ? 15.533 -12.889 -30.859 1.00 96.56 80 VAL A O 1
ATOM 619 N N . ARG A 1 81 ? 13.995 -13.804 -29.494 1.00 97.94 81 ARG A N 1
ATOM 620 C CA . ARG A 1 81 ? 12.839 -13.574 -30.370 1.00 97.94 81 ARG A CA 1
ATOM 621 C C . ARG A 1 81 ? 12.548 -12.082 -30.554 1.00 97.94 81 ARG A C 1
ATOM 623 O O . ARG A 1 81 ? 12.392 -11.629 -31.683 1.00 97.94 81 ARG A O 1
ATOM 630 N N . ALA A 1 82 ? 12.523 -11.299 -29.478 1.00 97.12 82 ALA A N 1
ATOM 631 C CA . ALA A 1 82 ? 12.329 -9.852 -29.542 1.00 97.12 82 ALA A CA 1
ATOM 632 C C . ALA A 1 82 ? 13.496 -9.162 -30.272 1.00 97.12 82 ALA A C 1
ATOM 634 O O . ALA A 1 82 ? 13.273 -8.285 -31.104 1.00 97.12 82 ALA A O 1
ATOM 635 N N . SER A 1 83 ? 14.734 -9.612 -30.037 1.00 96.38 83 SER A N 1
ATOM 636 C CA . SER A 1 83 ? 15.920 -9.134 -30.755 1.00 96.38 83 SER A CA 1
ATOM 637 C C . SER A 1 83 ? 15.853 -9.402 -32.260 1.00 96.38 83 SER A C 1
ATOM 639 O O . SER A 1 83 ? 16.242 -8.535 -33.040 1.00 96.38 83 SER A O 1
ATOM 641 N N . ASP A 1 84 ? 15.359 -10.570 -32.680 1.00 98.06 84 ASP A N 1
ATOM 642 C CA . ASP A 1 84 ? 15.146 -10.881 -34.096 1.00 98.06 84 ASP A CA 1
ATOM 643 C C . ASP A 1 84 ? 14.052 -9.996 -34.714 1.00 98.06 84 ASP A C 1
ATOM 645 O O . ASP A 1 84 ? 14.306 -9.331 -35.718 1.00 98.06 84 ASP A O 1
ATOM 649 N N . LEU A 1 85 ? 12.880 -9.900 -34.074 1.00 98.12 85 LEU A N 1
ATOM 650 C CA . LEU A 1 85 ? 11.768 -9.058 -34.530 1.00 98.12 85 LEU A CA 1
ATOM 651 C C . LEU A 1 85 ? 12.201 -7.601 -34.760 1.00 98.12 85 LEU A C 1
ATOM 653 O O . LEU A 1 85 ? 11.962 -7.044 -35.831 1.00 98.12 85 LEU A O 1
ATOM 657 N N . VAL A 1 86 ? 12.878 -7.003 -33.777 1.00 97.75 86 VAL A N 1
ATOM 658 C CA . VAL A 1 86 ? 13.367 -5.618 -33.843 1.00 97.75 86 VAL A CA 1
ATOM 659 C C . VAL A 1 86 ? 14.423 -5.452 -34.937 1.00 97.75 86 VAL A C 1
ATOM 661 O O . VAL A 1 86 ? 14.356 -4.504 -35.719 1.00 97.75 86 VAL A O 1
ATOM 664 N N . LYS A 1 87 ? 15.362 -6.397 -35.065 1.00 97.12 87 LYS A N 1
ATOM 665 C CA . LYS A 1 87 ? 16.391 -6.384 -36.118 1.00 97.12 87 LYS A CA 1
ATOM 666 C C . LYS A 1 87 ? 15.800 -6.451 -37.531 1.00 97.12 87 LYS A C 1
ATOM 668 O O . LYS A 1 87 ? 16.420 -5.955 -38.470 1.00 97.12 87 LYS A O 1
ATOM 673 N N . GLN A 1 88 ? 14.628 -7.062 -37.700 1.00 96.88 88 GLN A N 1
ATOM 674 C CA . GLN A 1 88 ? 13.948 -7.143 -38.993 1.00 96.88 88 GLN A CA 1
ATOM 675 C C . GLN A 1 88 ? 13.199 -5.857 -39.390 1.00 96.88 88 GLN A C 1
ATOM 677 O O . GLN A 1 88 ? 12.807 -5.737 -40.556 1.00 96.88 88 GLN A O 1
ATOM 682 N N . MET A 1 89 ? 12.997 -4.900 -38.477 1.00 97.94 89 MET A N 1
ATOM 683 C CA . MET A 1 89 ? 12.345 -3.609 -38.744 1.00 97.94 89 MET A CA 1
ATOM 684 C C . MET A 1 89 ? 13.326 -2.569 -39.308 1.00 97.94 89 MET A C 1
ATOM 686 O O . MET A 1 89 ? 14.501 -2.544 -38.950 1.00 97.94 89 MET A O 1
ATOM 690 N N . THR A 1 90 ? 12.840 -1.669 -40.165 1.00 97.62 90 THR A N 1
ATOM 691 C CA . THR A 1 90 ? 13.557 -0.432 -40.521 1.00 97.62 90 THR A CA 1
ATOM 692 C C . THR A 1 90 ? 13.395 0.614 -39.418 1.00 97.62 90 THR A C 1
ATOM 694 O O . THR A 1 90 ? 12.425 0.561 -38.663 1.00 97.62 90 THR A O 1
ATOM 697 N N . LEU A 1 91 ? 14.282 1.614 -39.361 1.00 96.56 91 LEU A N 1
ATOM 698 C CA . LEU A 1 91 ? 14.173 2.734 -38.416 1.00 96.56 91 LEU A CA 1
ATOM 699 C C . LEU A 1 91 ? 12.772 3.380 -38.398 1.00 96.56 91 LEU A C 1
ATOM 701 O O . LEU A 1 91 ? 12.221 3.612 -37.326 1.00 96.56 91 LEU A O 1
ATOM 705 N N . SER A 1 92 ? 12.170 3.630 -39.565 1.00 96.44 92 SER A N 1
ATOM 706 C CA . SER A 1 92 ? 10.832 4.234 -39.651 1.00 96.44 92 SER A CA 1
ATOM 707 C C . SER A 1 92 ? 9.735 3.327 -39.089 1.00 96.44 92 SER A C 1
ATOM 709 O O . SER A 1 92 ? 8.807 3.815 -38.456 1.00 96.44 92 SER A O 1
ATOM 711 N N . GLU A 1 93 ? 9.839 2.009 -39.278 1.00 97.62 93 GLU A N 1
ATOM 712 C CA . GLU A 1 93 ? 8.898 1.064 -38.667 1.00 97.62 93 GLU A CA 1
ATOM 713 C C . GLU A 1 93 ? 9.089 1.003 -37.151 1.00 97.62 93 GLU A C 1
ATOM 715 O O . GLU A 1 93 ? 8.094 1.085 -36.437 1.00 97.62 93 GLU A O 1
ATOM 720 N N . LYS A 1 94 ? 10.342 0.945 -36.667 1.00 97.38 94 LYS A N 1
ATOM 721 C CA . LYS A 1 94 ? 10.702 0.956 -35.236 1.00 97.38 94 LYS A CA 1
ATOM 722 C C . LYS A 1 94 ? 10.108 2.160 -34.503 1.00 97.38 94 LYS A C 1
ATOM 724 O O . LYS A 1 94 ? 9.466 1.985 -33.473 1.00 97.38 94 LYS A O 1
ATOM 729 N N . VAL A 1 95 ? 10.265 3.363 -35.061 1.00 97.00 95 VAL A N 1
ATOM 730 C CA . VAL A 1 95 ? 9.724 4.617 -34.500 1.00 97.00 95 VAL A CA 1
ATOM 731 C C . VAL A 1 95 ? 8.200 4.558 -34.326 1.00 97.00 95 VAL A C 1
ATOM 733 O O . VAL A 1 95 ? 7.680 5.003 -33.308 1.00 97.00 95 VAL A O 1
ATOM 736 N N . LEU A 1 96 ? 7.477 3.937 -35.263 1.00 97.12 96 LEU A N 1
ATOM 737 C CA . LEU A 1 96 ? 6.019 3.765 -35.189 1.00 97.12 96 LEU A CA 1
ATOM 738 C C . LEU A 1 96 ? 5.554 2.688 -34.185 1.00 97.12 96 LEU A C 1
ATOM 740 O O . LEU A 1 96 ? 4.350 2.475 -34.037 1.00 97.12 96 LEU A O 1
ATOM 744 N N . GLN A 1 97 ? 6.474 1.997 -33.506 1.00 96.62 97 GLN A N 1
ATOM 745 C CA . GLN A 1 97 ? 6.147 1.037 -32.446 1.00 96.62 97 GLN A CA 1
ATOM 746 C C . GLN A 1 97 ? 6.299 1.629 -31.027 1.00 96.62 97 GLN A C 1
ATOM 748 O O . GLN A 1 97 ? 5.931 0.954 -30.067 1.00 96.62 97 GLN A O 1
ATOM 753 N N . LEU A 1 98 ? 6.855 2.846 -30.900 1.00 95.06 98 LEU A N 1
ATOM 754 C CA . LEU A 1 98 ? 7.227 3.498 -29.631 1.00 95.06 98 LEU A CA 1
ATOM 755 C C . LEU A 1 98 ? 6.116 4.345 -28.978 1.00 95.06 98 LEU A C 1
ATOM 757 O O . LEU A 1 98 ? 6.324 4.850 -27.879 1.00 95.06 98 LEU A O 1
ATOM 761 N N . GLY A 1 99 ? 4.973 4.532 -29.640 1.00 94.12 99 GLY A N 1
ATOM 762 C CA . GLY A 1 99 ? 3.795 5.192 -29.061 1.00 94.12 99 GLY A CA 1
ATOM 763 C C . GLY A 1 99 ? 2.758 4.182 -28.565 1.00 94.12 99 GLY A C 1
ATOM 764 O O . GLY A 1 99 ? 2.751 3.028 -29.007 1.00 94.12 99 GLY A O 1
ATOM 765 N N . ASN A 1 100 ? 1.848 4.613 -27.688 1.00 94.12 100 ASN A N 1
ATOM 766 C CA . ASN A 1 100 ? 0.773 3.767 -27.162 1.00 94.12 100 ASN A CA 1
ATOM 767 C C . ASN A 1 100 ? -0.096 3.172 -28.287 1.00 94.12 100 ASN A C 1
ATOM 769 O O . ASN A 1 100 ? -0.408 1.981 -28.262 1.00 94.12 100 ASN A O 1
ATOM 773 N N . THR A 1 101 ? -0.376 3.953 -29.332 1.00 93.31 101 THR A N 1
ATOM 774 C CA . THR A 1 101 ? -0.939 3.444 -30.584 1.00 93.31 101 THR A CA 1
ATOM 775 C C . THR A 1 101 ? 0.188 2.921 -31.473 1.00 93.31 101 THR A C 1
ATOM 777 O O . THR A 1 101 ? 0.767 3.648 -32.281 1.00 93.31 101 THR A O 1
ATOM 780 N N . ASN A 1 102 ? 0.495 1.631 -31.342 1.00 89.94 102 ASN A N 1
ATOM 781 C CA . ASN A 1 102 ? 1.489 0.947 -32.159 1.00 89.94 102 ASN A CA 1
ATOM 782 C C . ASN A 1 102 ? 0.879 0.562 -33.526 1.00 89.94 102 ASN A C 1
ATOM 784 O O . ASN A 1 102 ? -0.149 -0.117 -33.623 1.00 89.94 102 ASN A O 1
ATOM 788 N N . TYR A 1 103 ? 1.537 0.989 -34.608 1.00 92.19 103 TYR A N 1
ATOM 789 C CA . TYR A 1 103 ? 1.024 0.856 -35.979 1.00 92.19 103 TYR A CA 1
ATOM 790 C C . TYR A 1 103 ? 1.254 -0.520 -36.633 1.00 92.19 103 TYR A C 1
ATOM 792 O O . TYR A 1 103 ? 0.749 -0.747 -37.739 1.00 92.19 103 TYR A O 1
ATOM 800 N N . GLY A 1 104 ? 1.963 -1.436 -35.969 1.00 92.31 104 GLY A N 1
ATOM 801 C CA . GLY A 1 104 ? 2.316 -2.756 -36.486 1.00 92.31 104 GLY A CA 1
ATOM 802 C C . GLY A 1 104 ? 3.302 -2.713 -37.656 1.00 92.31 104 GLY A C 1
ATOM 803 O O . GLY A 1 104 ? 3.782 -1.654 -38.067 1.00 92.31 104 GLY A O 1
ATOM 804 N N . VAL A 1 105 ? 3.602 -3.890 -38.216 1.00 95.31 105 VAL A N 1
ATOM 805 C CA . VAL A 1 105 ? 4.476 -4.062 -39.389 1.00 95.31 105 VAL A CA 1
ATOM 806 C C . VAL A 1 105 ? 3.964 -5.226 -40.247 1.00 95.31 105 VAL A C 1
ATOM 808 O O . VAL A 1 105 ? 4.396 -6.372 -40.106 1.00 95.31 105 VAL A O 1
ATOM 811 N N . ARG A 1 106 ? 3.061 -4.930 -41.194 1.00 89.81 106 ARG A N 1
ATOM 812 C CA . ARG A 1 106 ? 2.374 -5.939 -42.033 1.00 89.81 106 ARG A CA 1
ATOM 813 C C . ARG A 1 106 ? 3.326 -6.912 -42.742 1.00 89.81 106 ARG A C 1
ATOM 815 O O . ARG A 1 106 ? 3.030 -8.100 -42.815 1.00 89.81 106 ARG A O 1
ATOM 822 N N . ARG A 1 107 ? 4.486 -6.445 -43.230 1.00 94.56 107 ARG A N 1
ATOM 823 C CA . ARG A 1 107 ? 5.487 -7.298 -43.913 1.00 94.56 107 ARG A CA 1
ATOM 824 C C . ARG A 1 107 ? 6.182 -8.322 -43.001 1.00 94.56 107 ARG A C 1
ATOM 826 O O . ARG A 1 107 ? 6.843 -9.218 -43.509 1.00 94.56 107 ARG A O 1
ATOM 833 N N . LEU A 1 108 ? 6.054 -8.163 -41.682 1.00 94.62 108 LEU A N 1
ATOM 834 C CA . LEU A 1 108 ? 6.518 -9.099 -40.654 1.00 94.62 108 LEU A CA 1
ATOM 835 C C . LEU A 1 108 ? 5.344 -9.873 -40.027 1.00 94.62 108 LEU A C 1
ATOM 837 O O . LEU A 1 108 ? 5.515 -10.504 -38.997 1.00 94.62 108 LEU A O 1
ATOM 841 N N . GLY A 1 109 ? 4.125 -9.764 -40.564 1.00 89.50 109 GLY A N 1
ATOM 842 C CA . GLY A 1 109 ? 2.924 -10.350 -39.960 1.00 89.50 109 GLY A CA 1
ATOM 843 C C . GLY A 1 109 ? 2.430 -9.661 -38.679 1.00 89.50 109 GLY A C 1
ATOM 844 O O . GLY A 1 109 ? 1.360 -10.015 -38.181 1.00 89.50 109 GLY A O 1
ATOM 845 N N . LEU A 1 110 ? 3.150 -8.660 -38.164 1.00 92.19 110 LEU A N 1
ATOM 846 C CA . LEU A 1 110 ? 2.851 -7.976 -36.905 1.00 92.19 110 LEU A CA 1
ATOM 847 C C . LEU A 1 110 ? 1.637 -7.030 -37.063 1.00 92.19 110 LEU A C 1
ATOM 849 O O . LEU A 1 110 ? 1.736 -6.074 -37.837 1.00 92.19 110 LEU A O 1
ATOM 853 N N . PRO A 1 111 ? 0.506 -7.273 -36.368 1.00 90.12 111 PRO A N 1
ATOM 854 C CA . PRO A 1 111 ? -0.657 -6.385 -36.383 1.00 90.12 111 PRO A CA 1
ATOM 855 C C . PRO A 1 111 ? -0.404 -5.103 -35.578 1.00 90.12 111 PRO A C 1
ATOM 857 O O . PRO A 1 111 ? 0.599 -4.980 -34.874 1.00 90.12 111 PRO A O 1
ATOM 860 N N . LYS A 1 112 ? -1.361 -4.174 -35.641 1.00 90.94 112 LYS A N 1
ATOM 861 C CA . LYS A 1 112 ? -1.446 -3.040 -34.710 1.00 90.94 112 LYS A CA 1
ATOM 862 C C . LYS A 1 112 ? -1.657 -3.522 -33.275 1.00 90.94 112 LYS A C 1
ATOM 864 O O . LYS A 1 112 ? -2.272 -4.567 -33.054 1.00 90.94 112 LYS A O 1
ATOM 869 N N . TYR A 1 113 ? -1.208 -2.727 -32.313 1.00 92.75 113 TYR A N 1
ATOM 870 C CA . TYR A 1 113 ? -1.474 -2.939 -30.893 1.00 92.75 113 TYR A CA 1
ATOM 871 C C . TYR A 1 113 ? -1.760 -1.599 -30.213 1.00 92.75 113 TYR A C 1
ATOM 873 O O . TYR A 1 113 ? -1.228 -0.573 -30.626 1.00 92.75 113 TYR A O 1
ATOM 881 N N . GLU A 1 114 ? -2.597 -1.607 -29.180 1.00 93.75 114 GLU A N 1
ATOM 882 C CA . GLU A 1 114 ? -2.869 -0.424 -28.368 1.00 93.75 114 GLU A CA 1
ATOM 883 C C . GLU A 1 114 ? -2.484 -0.715 -26.920 1.00 93.75 114 GLU A C 1
ATOM 885 O O . GLU A 1 114 ? -3.017 -1.635 -26.293 1.00 93.75 114 GLU A O 1
ATOM 890 N N . TRP A 1 115 ? -1.523 0.053 -26.413 1.00 95.94 115 TRP A N 1
ATOM 891 C CA . TRP A 1 115 ? -0.965 -0.126 -25.079 1.00 95.94 115 TRP A CA 1
ATOM 892 C C . TRP A 1 115 ? -1.848 0.468 -23.981 1.00 95.94 115 TRP A C 1
ATOM 894 O O . TRP A 1 115 ? -1.827 -0.043 -22.858 1.00 95.94 115 TRP A O 1
ATOM 904 N N . TRP A 1 116 ? -2.624 1.510 -24.292 1.00 96.62 116 TRP A N 1
ATOM 905 C CA . TRP A 1 116 ? -3.427 2.242 -23.317 1.00 96.62 116 TRP A CA 1
ATOM 906 C C . TRP A 1 116 ? -4.793 1.587 -23.086 1.00 96.62 116 TRP A C 1
ATOM 908 O O . TRP A 1 116 ? -5.767 1.858 -23.789 1.00 96.62 116 TRP A O 1
ATOM 918 N N . SER A 1 117 ? -4.882 0.746 -22.056 1.00 96.81 117 SER A N 1
ATOM 919 C CA . SER A 1 117 ? -6.150 0.377 -21.409 1.00 96.81 117 SER A CA 1
ATOM 920 C C . SER A 1 117 ? -6.087 0.683 -19.912 1.00 96.81 117 SER A C 1
ATOM 922 O O . SER A 1 117 ? -5.003 0.770 -19.336 1.00 96.81 117 SER A O 1
ATOM 924 N N . GLU A 1 118 ? -7.239 0.822 -19.258 1.00 98.31 118 GLU A N 1
ATOM 925 C CA . GLU A 1 118 ? -7.335 1.155 -17.831 1.00 98.31 118 GLU A CA 1
ATOM 926 C C . GLU A 1 118 ? -8.107 0.078 -17.053 1.00 98.31 118 GLU A C 1
ATOM 928 O O . GLU A 1 118 ? -9.061 -0.520 -17.558 1.00 98.31 118 GLU A O 1
ATOM 933 N N . ALA A 1 119 ? -7.655 -0.209 -15.829 1.00 98.12 119 ALA A N 1
ATOM 934 C CA . ALA A 1 119 ? -8.174 -1.287 -14.980 1.00 98.12 119 ALA A CA 1
ATOM 935 C C . ALA A 1 119 ? -8.172 -0.913 -13.487 1.00 98.12 119 ALA A C 1
ATOM 937 O O . ALA A 1 119 ? -7.874 -1.752 -12.631 1.00 98.12 119 ALA A O 1
ATOM 938 N N . LEU A 1 120 ? -8.442 0.354 -13.155 1.00 98.31 120 LEU A N 1
ATOM 939 C CA . LEU A 1 120 ? -8.186 0.897 -11.817 1.00 98.31 120 LEU A CA 1
ATOM 940 C C . LEU A 1 120 ? -9.002 0.194 -10.716 1.00 98.31 120 LEU A C 1
ATOM 942 O O . LEU A 1 120 ? -8.464 -0.120 -9.656 1.00 98.31 120 LEU A O 1
ATOM 946 N N . HIS A 1 121 ? -10.279 -0.086 -10.989 1.00 98.06 121 HIS A N 1
ATOM 947 C CA . HIS A 1 121 ? -11.199 -0.818 -10.104 1.00 98.06 121 HIS A CA 1
ATOM 948 C C . HIS A 1 121 ? -12.286 -1.567 -10.916 1.00 98.06 121 HIS A C 1
ATOM 950 O O . HIS A 1 121 ? -13.459 -1.639 -10.550 1.00 98.06 121 HIS A O 1
ATOM 956 N N . GLY A 1 122 ? -11.894 -2.097 -12.073 1.00 98.00 122 GLY A N 1
ATOM 957 C CA . GLY A 1 122 ? -12.791 -2.599 -13.118 1.00 98.00 122 GLY A CA 1
ATOM 958 C C . GLY A 1 122 ? -12.200 -2.291 -14.490 1.00 98.00 122 GLY A C 1
ATOM 959 O O . GLY A 1 122 ? -11.423 -1.345 -14.609 1.00 98.00 122 GLY A O 1
ATOM 960 N N . VAL A 1 123 ? -12.529 -3.084 -15.512 1.00 98.31 123 VAL A N 1
ATOM 961 C CA . VAL A 1 123 ? -12.105 -2.790 -16.892 1.00 98.31 123 VAL A CA 1
ATOM 962 C C . VAL A 1 123 ? -12.773 -1.492 -17.361 1.00 98.31 123 VAL A C 1
ATOM 964 O O . VAL A 1 123 ? -13.936 -1.236 -17.044 1.00 98.31 123 VAL A O 1
ATOM 967 N N . SER A 1 124 ? -12.028 -0.653 -18.080 1.00 97.12 124 SER A N 1
ATOM 968 C CA . SER A 1 124 ? -12.435 0.714 -18.399 1.00 97.12 124 SER A CA 1
ATOM 969 C C . SER A 1 124 ? -12.189 1.083 -19.856 1.00 97.12 124 SER A C 1
ATOM 971 O O . SER A 1 124 ? -11.236 0.616 -20.471 1.00 97.12 124 SER A O 1
ATOM 973 N N . ASN A 1 125 ? -13.044 1.958 -20.389 1.00 94.06 125 ASN A N 1
ATOM 974 C CA . ASN A 1 125 ? -12.906 2.582 -21.707 1.00 94.06 125 ASN A CA 1
ATOM 975 C C . ASN A 1 125 ? -12.344 4.016 -21.622 1.00 94.06 125 ASN A C 1
ATOM 977 O O . ASN A 1 125 ? -12.572 4.830 -22.519 1.00 94.06 125 ASN A O 1
ATOM 981 N N . VAL A 1 126 ? -11.644 4.338 -20.529 1.00 92.94 126 VAL A N 1
ATOM 982 C CA . VAL A 1 126 ? -10.682 5.444 -20.506 1.00 92.94 126 VAL A CA 1
ATOM 983 C C . VAL A 1 126 ? -9.421 4.974 -21.235 1.00 92.94 126 VAL A C 1
ATOM 985 O O . VAL A 1 126 ? -8.845 3.944 -20.888 1.00 92.94 126 VAL A O 1
ATOM 988 N N . GLY A 1 127 ? -9.026 5.722 -22.264 1.00 89.69 127 GLY A N 1
ATOM 989 C CA . GLY A 1 127 ? -8.018 5.298 -23.236 1.00 89.69 127 GLY A CA 1
ATOM 990 C C . GLY A 1 127 ? -8.611 4.511 -24.424 1.00 89.69 127 GLY A C 1
ATOM 991 O O . GLY A 1 127 ? -9.721 3.984 -24.342 1.00 89.69 127 GLY A O 1
ATOM 992 N N . PRO A 1 128 ? -7.902 4.450 -25.565 1.00 91.81 128 PRO A N 1
ATOM 993 C CA . PRO A 1 128 ? -8.391 3.837 -26.806 1.00 91.81 128 PRO A CA 1
ATOM 994 C C . PRO A 1 128 ? -8.344 2.298 -26.848 1.00 91.81 128 PRO A C 1
ATOM 996 O O . PRO A 1 128 ? -8.960 1.704 -27.732 1.00 91.81 128 PRO A O 1
ATOM 999 N N . GLY A 1 129 ? -7.616 1.634 -25.944 1.00 90.81 129 GLY A N 1
ATOM 1000 C CA . GLY A 1 129 ? -7.345 0.194 -26.028 1.00 90.81 129 GLY A CA 1
ATOM 1001 C C . GLY A 1 129 ? -8.489 -0.722 -25.605 1.00 90.81 129 GLY A C 1
ATOM 1002 O O . GLY A 1 129 ? -8.383 -1.932 -25.793 1.00 90.81 129 GLY A O 1
ATOM 1003 N N . THR A 1 130 ? -9.576 -0.179 -25.050 1.00 93.50 130 THR A N 1
ATOM 1004 C CA . THR A 1 130 ? -10.743 -0.949 -24.601 1.00 93.50 130 THR A CA 1
ATOM 1005 C C . THR A 1 130 ? -12.051 -0.226 -24.925 1.00 93.50 130 THR A C 1
ATOM 1007 O O . THR A 1 130 ? -12.167 0.982 -24.732 1.00 93.50 130 THR A O 1
ATOM 1010 N N . PHE A 1 131 ? -13.060 -0.963 -25.400 1.00 93.69 131 PHE A N 1
ATOM 1011 C CA . PHE A 1 131 ? -14.383 -0.420 -25.722 1.00 93.69 131 PHE A CA 1
ATOM 1012 C C . PHE A 1 131 ? -15.528 -1.387 -25.379 1.00 93.69 131 PHE A C 1
ATOM 1014 O O . PHE A 1 131 ? -15.341 -2.600 -25.280 1.00 93.69 131 PHE A O 1
ATOM 1021 N N . PHE A 1 132 ? -16.733 -0.828 -25.230 1.00 94.75 132 PHE A N 1
ATOM 1022 C CA . PHE A 1 132 ? -17.974 -1.553 -24.938 1.00 94.75 132 PHE A CA 1
ATOM 1023 C C . PHE A 1 132 ? -18.950 -1.460 -26.122 1.00 94.75 132 PHE A C 1
ATOM 1025 O O . PHE A 1 132 ? -19.006 -0.436 -26.807 1.00 94.75 132 PHE A O 1
ATOM 1032 N N . ASP A 1 133 ? -19.710 -2.527 -26.375 1.00 93.38 133 ASP A N 1
ATOM 1033 C CA . ASP A 1 133 ? -20.658 -2.659 -27.491 1.00 93.38 133 ASP A CA 1
ATOM 1034 C C . ASP A 1 133 ? -21.803 -3.646 -27.168 1.00 93.38 133 ASP A C 1
ATOM 1036 O O . ASP A 1 133 ? -21.904 -4.154 -26.056 1.00 93.38 133 ASP A O 1
ATOM 1040 N N . ASP A 1 134 ? -22.678 -3.970 -28.128 1.00 93.06 134 ASP A N 1
ATOM 1041 C CA . ASP A 1 134 ? -23.782 -4.926 -27.904 1.00 93.06 134 ASP A CA 1
ATOM 1042 C C . ASP A 1 134 ? -23.308 -6.348 -27.506 1.00 93.06 134 ASP A C 1
ATOM 1044 O O . ASP A 1 134 ? -24.061 -7.132 -26.905 1.00 93.06 134 ASP A O 1
ATOM 1048 N N . LEU A 1 135 ? -22.060 -6.722 -27.826 1.00 90.56 135 LEU A N 1
ATOM 1049 C CA . LEU A 1 135 ? -21.497 -8.001 -27.404 1.00 90.56 135 LEU A CA 1
ATOM 1050 C C . LEU A 1 135 ? -20.992 -7.925 -25.962 1.00 90.56 135 LEU A C 1
ATOM 1052 O O . LEU A 1 135 ? -21.323 -8.821 -25.184 1.00 90.56 135 LEU A O 1
ATOM 1056 N N . VAL A 1 136 ? -20.265 -6.872 -25.593 1.00 94.31 136 VAL A N 1
ATOM 1057 C CA . VAL A 1 136 ? -19.826 -6.602 -24.217 1.00 94.31 136 VAL A CA 1
ATOM 1058 C C . VAL A 1 136 ? -20.332 -5.217 -23.793 1.00 94.31 136 VAL A C 1
ATOM 1060 O O . VAL A 1 136 ? -19.620 -4.231 -23.973 1.00 94.31 136 VAL A O 1
ATOM 1063 N N . PRO A 1 137 ? -21.560 -5.113 -23.244 1.00 95.31 137 PRO A N 1
ATOM 1064 C CA . PRO A 1 137 ? -22.184 -3.820 -22.947 1.00 95.31 137 PRO A CA 1
ATOM 1065 C C . PRO A 1 137 ? -21.644 -3.149 -21.677 1.00 95.31 137 PRO A C 1
ATOM 1067 O O . PRO A 1 137 ? -21.997 -2.008 -21.398 1.00 95.31 137 PRO A O 1
ATOM 1070 N N . GLY A 1 138 ? -20.823 -3.858 -20.901 1.00 96.62 138 GLY A N 1
ATOM 1071 C CA . GLY A 1 138 ? -20.212 -3.387 -19.666 1.00 96.62 138 GLY A CA 1
ATOM 1072 C C . GLY A 1 138 ? -19.330 -4.456 -19.024 1.00 96.62 138 GLY A C 1
ATOM 1073 O O . GLY A 1 138 ? -19.240 -5.579 -19.527 1.00 96.62 138 GLY A O 1
ATOM 1074 N N . SER A 1 139 ? -18.701 -4.090 -17.913 1.00 97.50 139 SER A N 1
ATOM 1075 C CA . SER A 1 139 ? -17.827 -4.917 -17.073 1.00 97.50 139 SER A CA 1
ATOM 1076 C C . SER A 1 139 ? -18.038 -4.574 -15.597 1.00 97.50 139 SER A C 1
ATOM 1078 O O . SER A 1 139 ? -18.631 -3.545 -15.268 1.00 97.50 139 SER A O 1
ATOM 1080 N N . THR A 1 140 ? -17.577 -5.433 -14.689 1.00 98.44 140 THR A N 1
ATOM 1081 C CA . THR A 1 140 ? -17.852 -5.285 -13.256 1.00 98.44 140 THR A CA 1
ATOM 1082 C C . THR A 1 140 ? -17.144 -4.049 -12.700 1.00 98.44 140 THR A C 1
ATOM 1084 O O . THR A 1 140 ? -15.914 -3.970 -12.718 1.00 98.44 140 THR A O 1
ATOM 1087 N N . SER A 1 141 ? -17.912 -3.093 -12.164 1.00 98.31 141 SER A N 1
ATOM 1088 C CA . SER A 1 141 ? -17.364 -1.898 -11.510 1.00 98.31 141 SER A CA 1
ATOM 1089 C C . SER A 1 141 ? -17.301 -2.086 -9.993 1.00 98.31 141 SER A C 1
ATOM 1091 O O . SER A 1 141 ? -18.291 -1.893 -9.275 1.00 98.31 141 SER A O 1
ATOM 1093 N N . PHE A 1 142 ? -16.110 -2.415 -9.496 1.00 98.75 142 PHE A N 1
ATOM 1094 C CA . PHE A 1 142 ? -15.809 -2.533 -8.067 1.00 98.75 142 PHE A CA 1
ATOM 1095 C C . PHE A 1 142 ? -15.823 -1.154 -7.378 1.00 98.75 142 PHE A C 1
ATOM 1097 O O . PHE A 1 142 ? -15.842 -0.124 -8.062 1.00 98.75 142 PHE A O 1
ATOM 1104 N N . PRO A 1 143 ? -15.824 -1.096 -6.033 1.00 98.56 143 PRO A N 1
ATOM 1105 C CA . PRO A 1 143 ? -15.560 0.140 -5.308 1.00 98.56 143 PRO A CA 1
ATOM 1106 C C . PRO A 1 143 ? -14.203 0.725 -5.688 1.00 98.56 143 PRO A C 1
ATOM 1108 O O . PRO A 1 143 ? -13.238 -0.015 -5.892 1.00 98.56 143 PRO A O 1
ATOM 1111 N N . THR A 1 144 ? -14.122 2.053 -5.709 1.00 98.25 144 THR A N 1
ATOM 1112 C CA . THR A 1 144 ? -12.869 2.779 -5.975 1.00 98.25 144 THR A CA 1
ATOM 1113 C C . THR A 1 144 ? -11.752 2.354 -5.023 1.00 98.25 144 THR A C 1
ATOM 1115 O O . THR A 1 144 ? -12.008 1.836 -3.929 1.00 98.25 144 THR A O 1
ATOM 1118 N N . VAL A 1 145 ? -10.501 2.575 -5.429 1.00 98.50 145 VAL A N 1
ATOM 1119 C CA . VAL A 1 145 ? -9.312 2.056 -4.735 1.00 98.50 145 VAL A CA 1
ATOM 1120 C C . VAL A 1 145 ? -9.297 2.445 -3.258 1.00 98.50 145 VAL A C 1
ATOM 1122 O O . VAL A 1 145 ? -9.109 1.570 -2.417 1.00 98.50 145 VAL A O 1
ATOM 1125 N N . ILE A 1 146 ? -9.614 3.699 -2.925 1.00 98.19 146 ILE A N 1
ATOM 1126 C CA . ILE A 1 146 ? -9.666 4.174 -1.533 1.00 98.19 146 ILE A CA 1
ATOM 1127 C C . ILE A 1 146 ? -10.709 3.428 -0.679 1.00 98.19 146 ILE A C 1
ATOM 1129 O O . ILE A 1 146 ? -10.509 3.183 0.511 1.00 98.19 146 ILE A O 1
ATOM 1133 N N . THR A 1 147 ? -11.806 2.994 -1.301 1.00 98.12 147 THR A N 1
ATOM 1134 C CA . THR A 1 147 ? -12.893 2.248 -0.652 1.00 98.12 147 THR A CA 1
ATOM 1135 C C . THR A 1 147 ? -12.504 0.784 -0.473 1.00 98.12 147 THR A C 1
ATOM 1137 O O . THR A 1 147 ? -12.695 0.204 0.592 1.00 98.12 147 THR A O 1
ATOM 1140 N N . SER A 1 148 ? -11.895 0.191 -1.500 1.00 97.75 148 SER A N 1
ATOM 1141 C CA . SER A 1 148 ? -11.361 -1.171 -1.448 1.00 97.75 148 SER A CA 1
ATOM 1142 C C . SER A 1 148 ? -10.198 -1.288 -0.449 1.00 97.75 148 SER A C 1
ATOM 1144 O O . SER A 1 148 ? -10.093 -2.286 0.265 1.00 97.75 148 SER A O 1
ATOM 1146 N N . ALA A 1 149 ? -9.354 -0.259 -0.323 1.00 98.00 149 ALA A N 1
ATOM 1147 C CA . ALA A 1 149 ? -8.265 -0.192 0.651 1.00 98.00 149 ALA A CA 1
ATOM 1148 C C . ALA A 1 149 ? -8.772 -0.163 2.103 1.00 98.00 149 ALA A C 1
ATOM 1150 O O . ALA A 1 149 ? -8.192 -0.823 2.966 1.00 98.00 149 ALA A O 1
ATOM 1151 N N . ALA A 1 150 ? -9.912 0.487 2.364 1.00 98.44 150 ALA A N 1
ATOM 1152 C CA . ALA A 1 150 ? -10.548 0.532 3.683 1.00 98.44 150 ALA A CA 1
ATOM 1153 C C . ALA A 1 150 ? -10.952 -0.850 4.246 1.00 98.44 150 ALA A C 1
ATOM 1155 O O . ALA A 1 150 ? -11.190 -0.989 5.448 1.00 98.44 150 ALA A O 1
ATOM 1156 N N . ALA A 1 151 ? -10.984 -1.900 3.416 1.00 98.06 151 ALA A N 1
ATOM 1157 C CA . ALA A 1 151 ? -11.153 -3.280 3.870 1.00 98.06 151 ALA A CA 1
ATOM 1158 C C . ALA A 1 151 ? -9.927 -3.834 4.628 1.00 98.06 151 ALA A C 1
ATOM 1160 O O . ALA A 1 151 ? -10.090 -4.738 5.453 1.00 98.06 151 ALA A O 1
ATOM 1161 N N . PHE A 1 152 ? -8.716 -3.326 4.346 1.00 98.31 152 PHE A N 1
ATOM 1162 C CA . PHE A 1 152 ? -7.429 -3.850 4.841 1.00 98.31 152 PHE A CA 1
ATOM 1163 C C . PHE A 1 152 ? -7.309 -5.378 4.663 1.00 98.31 152 PHE A C 1
ATOM 1165 O O . PHE A 1 152 ? -6.993 -6.130 5.590 1.00 98.31 152 PHE A O 1
ATOM 1172 N N . ASN A 1 153 ? -7.615 -5.851 3.452 1.00 97.81 153 ASN A N 1
ATOM 1173 C CA . ASN A 1 153 ? -7.695 -7.269 3.118 1.00 97.81 153 ASN A CA 1
ATOM 1174 C C . ASN A 1 153 ? -6.899 -7.575 1.840 1.00 97.81 153 ASN A C 1
ATOM 1176 O O . ASN A 1 153 ? -7.425 -7.500 0.732 1.00 97.81 153 ASN A O 1
ATOM 1180 N N . GLU A 1 154 ? -5.637 -7.978 2.007 1.00 97.19 154 GLU A N 1
ATOM 1181 C CA . GLU A 1 154 ? -4.737 -8.359 0.905 1.00 97.19 154 GLU A CA 1
ATOM 1182 C C . GLU A 1 154 ? -5.353 -9.412 -0.032 1.00 97.19 154 GLU A C 1
ATOM 1184 O O . GLU A 1 154 ? -5.257 -9.305 -1.256 1.00 97.19 154 GLU A O 1
ATOM 1189 N N . SER A 1 155 ? -6.064 -10.395 0.536 1.00 96.62 155 SER A N 1
ATOM 1190 C CA . SER A 1 155 ? -6.711 -11.454 -0.245 1.00 96.62 155 SER A CA 1
ATOM 1191 C C . SER A 1 155 ? -7.874 -10.937 -1.095 1.00 96.62 155 SER A C 1
ATOM 1193 O O . SER A 1 155 ? -8.036 -11.382 -2.231 1.00 96.62 155 SER A O 1
ATOM 1195 N N . LEU A 1 156 ? -8.633 -9.951 -0.601 1.00 98.25 156 LEU A N 1
ATOM 1196 C CA . LEU A 1 156 ? -9.674 -9.274 -1.374 1.00 98.25 156 LEU A CA 1
ATOM 1197 C C . LEU A 1 156 ? -9.053 -8.492 -2.534 1.00 98.25 156 LEU A C 1
ATOM 1199 O O . LEU A 1 156 ? -9.496 -8.654 -3.665 1.00 98.25 156 LEU A O 1
ATOM 1203 N N . TRP A 1 157 ? -7.994 -7.713 -2.291 1.00 98.56 157 TRP A N 1
ATOM 1204 C CA . TRP A 1 157 ? -7.333 -6.922 -3.338 1.00 98.56 157 TRP A CA 1
ATOM 1205 C C . TRP A 1 157 ? -6.772 -7.804 -4.462 1.00 98.56 157 TRP A C 1
ATOM 1207 O O . TRP A 1 157 ? -7.010 -7.523 -5.639 1.00 98.56 157 TRP A O 1
ATOM 1217 N N . LYS A 1 158 ? -6.125 -8.931 -4.119 1.00 98.31 158 LYS A N 1
ATOM 1218 C CA . LYS A 1 158 ? -5.691 -9.920 -5.121 1.00 98.31 158 LYS A CA 1
ATOM 1219 C C . LYS A 1 158 ? -6.878 -10.556 -5.855 1.00 98.31 158 LYS A C 1
ATOM 1221 O O . LYS A 1 158 ? -6.786 -10.805 -7.055 1.00 98.31 158 LYS A O 1
ATOM 1226 N N . THR A 1 159 ? -7.996 -10.800 -5.172 1.00 98.50 159 THR A N 1
ATOM 1227 C CA . THR A 1 159 ? -9.199 -11.397 -5.782 1.00 98.50 159 THR A CA 1
ATOM 1228 C C . THR A 1 159 ? -9.903 -10.430 -6.739 1.00 98.50 159 THR A C 1
ATOM 1230 O O . THR A 1 159 ? -10.279 -10.849 -7.831 1.00 98.50 159 THR A O 1
ATOM 1233 N N . ILE A 1 160 ? -9.989 -9.135 -6.411 1.00 98.75 160 ILE A N 1
ATOM 1234 C CA . ILE A 1 160 ? -10.488 -8.100 -7.332 1.00 98.75 160 ILE A CA 1
ATOM 1235 C C . ILE A 1 160 ? -9.588 -8.039 -8.575 1.00 98.75 160 ILE A C 1
ATOM 1237 O O . ILE A 1 160 ? -10.090 -8.166 -9.689 1.00 98.75 160 ILE A O 1
ATOM 1241 N N . GLY A 1 161 ? -8.259 -7.971 -8.413 1.00 98.56 161 GLY A N 1
ATOM 1242 C CA . GLY A 1 161 ? -7.326 -8.017 -9.548 1.00 98.56 161 GLY A CA 1
ATOM 1243 C C . GLY A 1 161 ? -7.481 -9.285 -10.408 1.00 98.56 161 GLY A C 1
ATOM 1244 O O . GLY A 1 161 ? -7.420 -9.217 -11.639 1.00 98.56 161 GLY A O 1
ATOM 1245 N N . ARG A 1 162 ? -7.759 -10.447 -9.792 1.00 98.31 162 ARG A N 1
ATOM 1246 C CA . ARG A 1 162 ? -8.060 -11.703 -10.510 1.00 98.31 162 ARG A CA 1
ATOM 1247 C C . ARG A 1 162 ? -9.369 -11.634 -11.293 1.00 98.31 162 ARG A C 1
ATOM 1249 O O . ARG A 1 162 ? -9.407 -12.153 -12.410 1.00 98.31 162 ARG A O 1
ATOM 1256 N N . ALA A 1 163 ? -10.417 -11.026 -10.742 1.00 98.56 163 ALA A N 1
ATOM 1257 C CA . ALA A 1 163 ? -11.687 -10.828 -11.437 1.00 98.56 163 ALA A CA 1
ATOM 1258 C C . ALA A 1 163 ? -11.497 -9.892 -12.641 1.00 98.56 163 ALA A C 1
ATOM 1260 O O . ALA A 1 163 ? -11.741 -10.303 -13.776 1.00 98.56 163 ALA A O 1
ATOM 1261 N N . VAL A 1 164 ? -10.925 -8.703 -12.418 1.00 98.75 164 VAL A N 1
ATOM 1262 C CA . VAL A 1 164 ? -10.657 -7.694 -13.458 1.00 98.75 164 VAL A CA 1
ATOM 1263 C C . VAL A 1 164 ? -9.795 -8.259 -14.593 1.00 98.75 164 VAL A C 1
ATOM 1265 O O . VAL A 1 164 ? -10.153 -8.117 -15.758 1.00 98.75 164 VAL A O 1
ATOM 1268 N N . SER A 1 165 ? -8.719 -8.998 -14.294 1.00 98.56 165 SER A N 1
ATOM 1269 C CA . SER A 1 165 ? -7.900 -9.647 -15.335 1.00 98.56 165 SER A CA 1
ATOM 1270 C C . SER A 1 165 ? -8.594 -10.801 -16.067 1.00 98.56 165 SER A C 1
ATOM 1272 O O . SER A 1 165 ? -8.167 -11.176 -17.160 1.00 98.56 165 SER A O 1
ATOM 1274 N N . THR A 1 166 ? -9.636 -11.403 -15.483 1.00 98.44 166 THR A N 1
ATOM 1275 C CA . THR A 1 166 ? -10.460 -12.416 -16.166 1.00 98.44 166 THR A CA 1
ATOM 1276 C C . THR A 1 166 ? -11.383 -11.746 -17.172 1.00 98.44 166 THR A C 1
ATOM 1278 O O . THR A 1 166 ? -11.408 -12.163 -18.328 1.00 98.44 166 THR A O 1
ATOM 1281 N N . GLU A 1 167 ? -12.063 -10.670 -16.767 1.00 98.50 167 GLU A N 1
ATOM 1282 C CA . GLU A 1 167 ? -12.919 -9.888 -17.665 1.00 98.50 167 GLU A CA 1
ATOM 1283 C C . GLU A 1 167 ? -12.096 -9.250 -18.792 1.00 98.50 167 GLU A C 1
ATOM 1285 O O . GLU A 1 167 ? -12.453 -9.384 -19.958 1.00 98.50 167 GLU A O 1
ATOM 1290 N N . ALA A 1 168 ? -10.927 -8.686 -18.473 1.00 97.50 168 ALA A N 1
ATOM 1291 C CA . ALA A 1 168 ? -9.957 -8.174 -19.441 1.00 97.50 168 ALA A CA 1
ATOM 1292 C C . ALA A 1 168 ? -9.557 -9.223 -20.495 1.00 97.50 168 ALA A C 1
ATOM 1294 O O . ALA A 1 168 ? -9.597 -8.953 -21.695 1.00 97.50 168 ALA A O 1
ATOM 1295 N N . ARG A 1 169 ? -9.208 -10.450 -20.074 1.00 95.62 169 ARG A N 1
ATOM 1296 C CA . ARG A 1 169 ? -8.872 -11.542 -21.006 1.00 95.62 169 ARG A CA 1
ATOM 1297 C C . ARG A 1 169 ? -10.066 -12.015 -21.824 1.00 95.62 169 ARG A C 1
ATOM 1299 O O . ARG A 1 169 ? -9.903 -12.290 -23.010 1.00 95.62 169 ARG A O 1
ATOM 1306 N N . ALA A 1 170 ? -11.253 -12.081 -21.227 1.00 95.88 170 ALA A N 1
ATOM 1307 C CA . ALA A 1 170 ? -12.479 -12.384 -21.952 1.00 95.88 170 ALA A CA 1
ATOM 1308 C C . ALA A 1 170 ? -12.775 -11.315 -23.021 1.00 95.88 170 ALA A C 1
ATOM 1310 O O . ALA A 1 170 ? -13.092 -11.660 -24.157 1.00 95.88 170 ALA A O 1
ATOM 1311 N N . MET A 1 171 ? -12.602 -10.029 -22.702 1.00 94.44 171 MET A N 1
ATOM 1312 C CA . MET A 1 171 ? -12.752 -8.926 -23.655 1.00 94.44 171 MET A CA 1
ATOM 1313 C C . MET A 1 171 ? -11.676 -8.946 -24.748 1.00 94.44 171 MET A C 1
ATOM 1315 O O . MET A 1 171 ? -12.017 -8.756 -25.915 1.00 94.44 171 MET A O 1
ATOM 1319 N N . TYR A 1 172 ? -10.417 -9.257 -24.420 1.00 92.94 172 TYR A N 1
ATOM 1320 C CA . TYR A 1 172 ? -9.349 -9.451 -25.410 1.00 92.94 172 TYR A CA 1
ATOM 1321 C C . TYR A 1 172 ? -9.671 -10.584 -26.394 1.00 92.94 172 TYR A C 1
ATOM 1323 O O . TYR A 1 172 ? -9.600 -10.381 -27.603 1.00 92.94 172 TYR A O 1
ATOM 1331 N N . ASN A 1 173 ? -10.109 -11.750 -25.903 1.00 90.44 173 ASN A N 1
ATOM 1332 C CA . ASN A 1 173 ? -10.510 -12.877 -26.755 1.00 90.44 173 ASN A CA 1
ATOM 1333 C C . ASN A 1 173 ? -11.686 -12.529 -27.685 1.00 90.44 173 ASN A C 1
ATOM 1335 O O . ASN A 1 173 ? -11.815 -13.097 -28.768 1.00 90.44 173 ASN A O 1
ATOM 1339 N N . LEU A 1 174 ? -12.547 -11.597 -27.268 1.00 89.25 174 LEU A N 1
ATOM 1340 C CA . LEU A 1 174 ? -13.631 -11.058 -28.086 1.00 89.25 174 LEU A CA 1
ATOM 1341 C C . LEU A 1 174 ? -13.184 -9.888 -28.986 1.00 89.25 174 LEU A C 1
ATOM 1343 O O . LEU A 1 174 ? -13.994 -9.409 -29.776 1.00 89.25 174 LEU A O 1
ATOM 1347 N N . GLY A 1 175 ? -11.941 -9.409 -28.897 1.00 86.88 175 GLY A N 1
ATOM 1348 C CA . GLY A 1 175 ? -11.429 -8.267 -29.666 1.00 86.88 175 GLY A CA 1
ATOM 1349 C C . GLY A 1 175 ? -11.944 -6.898 -29.202 1.00 86.88 175 GLY A C 1
ATOM 1350 O O . GLY A 1 175 ? -12.063 -5.992 -30.022 1.00 86.88 175 GLY A O 1
ATOM 1351 N N . ARG A 1 176 ? -12.303 -6.762 -27.916 1.00 90.19 176 ARG A N 1
ATOM 1352 C CA . ARG A 1 176 ? -12.833 -5.532 -27.282 1.00 90.19 176 ARG A CA 1
ATOM 1353 C C . ARG A 1 176 ? -11.835 -4.816 -26.362 1.00 90.19 176 ARG A C 1
ATOM 1355 O O . ARG A 1 176 ? -12.134 -3.720 -25.901 1.00 90.19 176 ARG A O 1
ATOM 1362 N N . ALA A 1 177 ? -10.685 -5.426 -26.074 1.00 91.69 177 ALA A N 1
ATOM 1363 C CA . ALA A 1 177 ? -9.680 -4.890 -25.157 1.00 91.69 177 ALA A CA 1
ATOM 1364 C C . ALA A 1 177 ? -8.251 -5.283 -25.562 1.00 91.69 177 ALA A C 1
ATOM 1366 O O . ALA A 1 177 ? -8.063 -6.269 -26.278 1.00 91.69 177 ALA A O 1
ATOM 1367 N N . GLY A 1 178 ? -7.255 -4.545 -25.064 1.00 91.50 178 GLY A N 1
ATOM 1368 C CA . GLY A 1 178 ? -5.837 -4.914 -25.083 1.00 91.50 178 GLY A CA 1
ATOM 1369 C C . GLY A 1 178 ? -5.442 -5.868 -23.944 1.00 91.50 178 GLY A C 1
ATOM 1370 O O . GLY A 1 178 ? -6.285 -6.440 -23.247 1.00 91.50 178 GLY A O 1
ATOM 1371 N N . LEU A 1 179 ? -4.131 -6.044 -23.742 1.00 95.88 179 LEU A N 1
ATOM 1372 C CA . LEU A 1 179 ? -3.550 -6.903 -22.693 1.00 95.88 179 LEU A CA 1
ATOM 1373 C C . LEU A 1 179 ? -2.686 -6.151 -21.672 1.00 95.88 179 LEU A C 1
ATOM 1375 O O . LEU A 1 179 ? -2.135 -6.778 -20.767 1.00 95.88 179 LEU A O 1
ATOM 1379 N N . THR A 1 180 ? -2.566 -4.836 -21.808 1.00 98.00 180 THR A N 1
ATOM 1380 C CA . THR A 1 180 ? -1.719 -3.949 -21.002 1.00 98.00 180 THR A CA 1
ATOM 1381 C C . THR A 1 180 ? -2.596 -2.887 -20.363 1.00 98.00 180 THR A C 1
ATOM 1383 O O . THR A 1 180 ? -3.332 -2.197 -21.063 1.00 98.00 180 THR A O 1
ATOM 1386 N N . TYR A 1 181 ? -2.546 -2.788 -19.036 1.00 98.44 181 TYR A N 1
ATOM 1387 C CA . TYR A 1 181 ? -3.436 -1.934 -18.258 1.00 98.44 181 TYR A CA 1
ATOM 1388 C C . TYR A 1 181 ? -2.641 -1.009 -17.346 1.00 98.44 181 TYR A C 1
ATOM 1390 O O . TYR A 1 181 ? -1.813 -1.461 -16.549 1.00 98.44 181 TYR A O 1
ATOM 1398 N N . TRP A 1 182 ? -2.905 0.293 -17.433 1.00 98.25 182 TRP A N 1
ATOM 1399 C CA . TRP A 1 182 ? -2.161 1.313 -16.698 1.00 98.25 182 TRP A CA 1
ATOM 1400 C C . TRP A 1 182 ? -2.692 1.534 -15.284 1.00 98.25 182 TRP A C 1
ATOM 1402 O O . TRP A 1 182 ? -3.080 2.621 -14.870 1.00 98.25 182 TRP A O 1
ATOM 1412 N N . SER A 1 183 ? -2.733 0.446 -14.526 1.00 98.06 183 SER A N 1
ATOM 1413 C CA . SER A 1 183 ? -3.230 0.400 -13.156 1.00 98.06 183 SER A CA 1
ATOM 1414 C C . SER A 1 183 ? -2.403 -0.603 -12.341 1.00 98.06 183 SER A C 1
ATOM 1416 O O . SER A 1 183 ? -1.961 -1.608 -12.918 1.00 98.06 183 SER A O 1
ATOM 1418 N N . PRO A 1 184 ? -2.228 -0.407 -11.018 1.00 98.38 184 PRO A N 1
ATOM 1419 C CA . PRO A 1 184 ? -2.897 0.582 -10.156 1.00 98.38 184 PRO A CA 1
ATOM 1420 C C . PRO A 1 184 ? -2.196 1.952 -10.027 1.00 98.38 184 PRO A C 1
ATOM 1422 O O . PRO A 1 184 ? -0.981 2.068 -10.189 1.00 98.38 184 PRO A O 1
ATOM 1425 N N . ASN A 1 185 ? -2.964 2.977 -9.635 1.00 98.62 185 ASN A N 1
ATOM 1426 C CA . ASN A 1 185 ? -2.416 4.211 -9.061 1.00 98.62 185 ASN A CA 1
ATOM 1427 C C . ASN A 1 185 ? -2.013 3.948 -7.594 1.00 98.62 185 ASN A C 1
ATOM 1429 O O . ASN A 1 185 ? -2.803 3.431 -6.801 1.00 98.62 185 ASN A O 1
ATOM 1433 N N . ILE A 1 186 ? -0.754 4.236 -7.261 1.00 98.56 186 ILE A N 1
ATOM 1434 C CA . ILE A 1 186 ? -0.109 3.921 -5.977 1.00 98.56 186 ILE A CA 1
ATOM 1435 C C . ILE A 1 186 ? 0.655 5.119 -5.396 1.00 98.56 186 ILE A C 1
ATOM 1437 O O . ILE A 1 186 ? 1.567 4.958 -4.583 1.00 98.56 186 ILE A O 1
ATOM 1441 N N . ASN A 1 187 ? 0.285 6.334 -5.802 1.00 98.50 187 ASN A N 1
ATOM 1442 C CA . ASN A 1 187 ? 0.727 7.552 -5.134 1.00 98.50 187 ASN A CA 1
ATOM 1443 C C . ASN A 1 187 ? 0.152 7.622 -3.705 1.00 98.50 187 ASN A C 1
ATOM 1445 O O . ASN A 1 187 ? -1.002 7.268 -3.455 1.00 98.50 187 ASN A O 1
ATOM 1449 N N . VAL A 1 188 ? 0.958 8.100 -2.758 1.00 97.69 188 VAL A N 1
ATOM 1450 C CA . VAL A 1 188 ? 0.552 8.272 -1.354 1.00 97.69 188 VAL A CA 1
ATOM 1451 C C . VAL A 1 188 ? -0.227 9.579 -1.205 1.00 97.69 188 VAL A C 1
ATOM 1453 O O . VAL A 1 188 ? 0.241 10.622 -1.657 1.00 97.69 188 VAL A O 1
ATOM 1456 N N . VAL A 1 189 ? -1.386 9.559 -0.539 1.00 97.62 189 VAL A N 1
ATOM 1457 C CA . VAL A 1 189 ? -2.161 10.786 -0.264 1.00 97.62 189 VAL A CA 1
ATOM 1458 C C . VAL A 1 189 ? -1.453 11.628 0.803 1.00 97.62 189 VAL A C 1
ATOM 1460 O O . VAL A 1 189 ? -1.669 11.471 2.002 1.00 97.62 189 VAL A O 1
ATOM 1463 N N . ARG A 1 190 ? -0.579 12.530 0.352 1.00 95.56 190 ARG A N 1
ATOM 1464 C CA . ARG A 1 190 ? 0.223 13.445 1.183 1.00 95.56 190 ARG A CA 1
ATOM 1465 C C . ARG A 1 190 ? -0.564 14.673 1.670 1.00 95.56 190 ARG A C 1
ATOM 1467 O O . ARG A 1 190 ? -0.275 15.223 2.737 1.00 95.56 190 ARG A O 1
ATOM 1474 N N . ASP A 1 191 ? -1.548 15.124 0.893 1.00 96.56 191 ASP A N 1
ATOM 1475 C CA . ASP A 1 191 ? -2.466 16.211 1.247 1.00 96.56 191 ASP A CA 1
ATOM 1476 C C . ASP A 1 191 ? -3.918 15.769 0.985 1.00 96.56 191 ASP A C 1
ATOM 1478 O O . ASP A 1 191 ? -4.226 15.336 -0.127 1.00 96.56 191 ASP A O 1
ATOM 1482 N N . PRO A 1 192 ? -4.834 15.875 1.967 1.00 95.44 192 PRO A N 1
ATOM 1483 C CA . PRO A 1 192 ? -6.217 15.426 1.805 1.00 95.44 192 PRO A CA 1
ATOM 1484 C C . PRO A 1 192 ? -7.009 16.210 0.747 1.00 95.44 192 PRO A C 1
ATOM 1486 O O . PRO A 1 192 ? -8.104 15.778 0.386 1.00 95.44 192 PRO A O 1
ATOM 1489 N N . ARG A 1 193 ? -6.508 17.353 0.259 1.00 97.38 193 ARG A N 1
ATOM 1490 C CA . ARG A 1 193 ? -7.138 18.142 -0.814 1.00 97.38 193 ARG A CA 1
ATOM 1491 C C . ARG A 1 193 ? -6.996 17.534 -2.213 1.00 97.38 193 ARG A C 1
ATOM 1493 O O . ARG A 1 193 ? -7.738 17.954 -3.098 1.00 97.38 193 ARG A O 1
ATOM 1500 N N . TRP A 1 194 ? -6.078 16.585 -2.415 1.00 97.88 194 TRP A N 1
ATOM 1501 C CA . TRP A 1 194 ? -5.749 16.061 -3.743 1.00 97.88 194 TRP A CA 1
ATOM 1502 C C . TRP A 1 194 ? -6.939 15.384 -4.434 1.00 97.88 194 TRP A C 1
ATOM 1504 O O . TRP A 1 194 ? -7.518 14.428 -3.914 1.00 97.88 194 TRP A O 1
ATOM 1514 N N . GLY A 1 195 ? -7.282 15.867 -5.630 1.00 97.06 195 GLY A N 1
ATOM 1515 C CA . GLY A 1 195 ? -8.460 15.451 -6.389 1.00 97.06 195 GLY A CA 1
ATOM 1516 C C . GLY A 1 195 ? -8.450 13.983 -6.820 1.00 97.06 195 GLY A C 1
ATOM 1517 O O . GLY A 1 195 ? -9.509 13.377 -6.973 1.00 97.06 195 GLY A O 1
ATOM 1518 N N . ARG A 1 196 ? -7.263 13.376 -6.953 1.00 97.69 196 ARG A N 1
ATOM 1519 C CA . ARG A 1 196 ? -7.098 11.960 -7.332 1.00 97.69 196 ARG A CA 1
ATOM 1520 C C . ARG A 1 196 ? -6.908 11.013 -6.141 1.00 97.69 196 ARG A C 1
ATOM 1522 O O . ARG A 1 196 ? -6.650 9.832 -6.350 1.00 97.69 196 ARG A O 1
ATOM 1529 N N . ALA A 1 197 ? -7.124 11.464 -4.899 1.00 96.75 197 ALA A N 1
ATOM 1530 C CA . ALA A 1 197 ? -7.119 10.587 -3.715 1.00 96.75 197 ALA A CA 1
ATOM 1531 C C . ALA A 1 197 ? -8.134 9.420 -3.804 1.00 96.75 197 ALA A C 1
ATOM 1533 O O . ALA A 1 197 ? -7.986 8.410 -3.121 1.00 96.75 197 ALA A O 1
ATOM 1534 N N . ILE A 1 198 ? -9.147 9.536 -4.673 1.00 96.69 198 ILE A N 1
ATOM 1535 C CA . ILE A 1 198 ? -10.097 8.472 -5.044 1.00 96.69 198 ILE A CA 1
ATOM 1536 C C . ILE A 1 198 ? -9.430 7.242 -5.675 1.00 96.69 198 ILE A C 1
ATOM 1538 O O . ILE A 1 198 ? -9.898 6.112 -5.502 1.00 96.69 198 ILE A O 1
ATOM 1542 N N . GLU A 1 199 ? -8.319 7.458 -6.372 1.00 98.38 199 GLU A N 1
ATOM 1543 C CA . GLU A 1 199 ? -7.621 6.449 -7.161 1.00 98.38 199 GLU A CA 1
ATOM 1544 C C . GLU A 1 199 ? -6.608 5.639 -6.357 1.00 98.38 199 GLU A C 1
ATOM 1546 O O . GLU A 1 199 ? -6.079 4.663 -6.887 1.00 98.38 199 GLU A O 1
ATOM 1551 N N . THR A 1 200 ? -6.310 6.025 -5.112 1.00 98.19 200 THR A N 1
ATOM 1552 C CA . THR A 1 200 ? -5.165 5.473 -4.379 1.00 98.19 200 THR A CA 1
ATOM 1553 C C . THR A 1 200 ? -5.559 4.758 -3.083 1.00 98.19 200 THR A C 1
ATOM 1555 O O . THR A 1 200 ? -6.661 4.950 -2.566 1.00 98.19 200 THR A O 1
ATOM 1558 N N . PRO A 1 201 ? -4.682 3.902 -2.524 1.00 97.88 201 PRO A N 1
ATOM 1559 C CA . PRO A 1 201 ? -4.977 3.146 -1.304 1.00 97.88 201 PRO A CA 1
ATOM 1560 C C . PRO A 1 201 ? -4.842 3.937 0.010 1.00 97.88 201 PRO A C 1
ATOM 1562 O O . PRO A 1 201 ? -4.915 3.328 1.078 1.00 97.88 201 PRO A O 1
ATOM 1565 N N . GLY A 1 202 ? -4.632 5.259 -0.039 1.00 97.56 202 GLY A N 1
ATOM 1566 C CA . GLY A 1 202 ? -4.568 6.132 1.139 1.00 97.56 202 GLY A CA 1
ATOM 1567 C C . GLY A 1 202 ? -3.203 6.774 1.411 1.00 97.56 202 GLY A C 1
ATOM 1568 O O . GLY A 1 202 ? -2.392 6.976 0.507 1.00 97.56 202 GLY A O 1
ATOM 1569 N N . GLU A 1 203 ? -2.963 7.144 2.672 1.00 98.00 203 GLU A N 1
ATOM 1570 C CA . GLU A 1 203 ? -1.807 7.962 3.093 1.00 98.00 203 GLU A CA 1
ATOM 1571 C C . GLU A 1 203 ? -0.618 7.166 3.659 1.00 98.00 203 GLU A C 1
ATOM 1573 O O . GLU A 1 203 ? 0.395 7.756 4.034 1.00 98.00 203 GLU A O 1
ATOM 1578 N N . ASP A 1 204 ? -0.718 5.836 3.740 1.00 98.12 204 ASP A N 1
ATOM 1579 C CA . ASP A 1 204 ? 0.334 4.992 4.313 1.00 98.12 204 ASP A CA 1
ATOM 1580 C C . ASP A 1 204 ? 1.168 4.249 3.246 1.00 98.12 204 ASP A C 1
ATOM 1582 O O . ASP A 1 204 ? 0.629 3.379 2.558 1.00 98.12 204 ASP A O 1
ATOM 1586 N N . PRO A 1 205 ? 2.492 4.485 3.144 1.00 97.31 205 PRO A N 1
ATOM 1587 C CA . PRO A 1 205 ? 3.343 3.833 2.145 1.00 97.31 205 PRO A CA 1
ATOM 1588 C C . PRO A 1 205 ? 3.356 2.299 2.198 1.00 97.31 205 PRO A C 1
ATOM 1590 O O . PRO A 1 205 ? 3.507 1.657 1.158 1.00 97.31 205 PRO A O 1
ATOM 1593 N N . PHE A 1 206 ? 3.203 1.692 3.381 1.00 97.19 206 PHE A N 1
ATOM 1594 C CA . PHE A 1 206 ? 3.218 0.234 3.524 1.00 97.19 206 PHE A CA 1
ATOM 1595 C C . PHE A 1 206 ? 1.900 -0.386 3.042 1.00 97.19 206 PHE A C 1
ATOM 1597 O O . PHE A 1 206 ? 1.921 -1.341 2.267 1.00 97.19 206 PHE A O 1
ATOM 1604 N N . VAL A 1 207 ? 0.752 0.171 3.439 1.00 98.31 207 VAL A N 1
ATOM 1605 C CA . VAL A 1 207 ? -0.578 -0.248 2.965 1.00 98.31 207 VAL A CA 1
ATOM 1606 C C . VAL A 1 207 ? -0.708 -0.030 1.460 1.00 98.31 207 VAL A C 1
ATOM 1608 O O . VAL A 1 207 ? -1.159 -0.937 0.763 1.00 98.31 207 VAL A O 1
ATOM 1611 N N . VAL A 1 208 ? -0.250 1.113 0.941 1.00 98.75 208 VAL A N 1
ATOM 1612 C CA . VAL A 1 208 ? -0.244 1.399 -0.502 1.00 98.75 208 VAL A CA 1
ATOM 1613 C C . VAL A 1 208 ? 0.643 0.398 -1.253 1.00 98.75 208 VAL A C 1
ATOM 1615 O O . VAL A 1 208 ? 0.198 -0.178 -2.245 1.00 98.75 208 VAL A O 1
ATOM 1618 N N . GLY A 1 209 ? 1.842 0.087 -0.746 1.00 98.44 209 GLY A N 1
ATOM 1619 C CA . GLY A 1 209 ? 2.713 -0.946 -1.316 1.00 98.44 209 GLY A CA 1
ATOM 1620 C C . GLY A 1 209 ? 2.130 -2.367 -1.252 1.00 98.44 209 GLY A C 1
ATOM 1621 O O . GLY A 1 209 ? 2.264 -3.130 -2.209 1.00 98.44 209 GLY A O 1
ATOM 1622 N N . LYS A 1 210 ? 1.425 -2.734 -0.170 1.00 98.31 210 LYS A N 1
ATOM 1623 C CA . LYS A 1 210 ? 0.728 -4.032 -0.063 1.00 98.31 210 LYS A CA 1
ATOM 1624 C C . LYS A 1 210 ? -0.500 -4.123 -0.961 1.00 98.31 210 LYS A C 1
ATOM 1626 O O . LYS A 1 210 ? -0.744 -5.194 -1.520 1.00 98.31 210 LYS A O 1
ATOM 1631 N N . TYR A 1 211 ? -1.238 -3.031 -1.152 1.00 98.81 211 TYR A N 1
ATOM 1632 C CA . TYR A 1 211 ? -2.285 -2.960 -2.169 1.00 98.81 211 TYR A CA 1
ATOM 1633 C C . TYR A 1 211 ? -1.688 -3.156 -3.562 1.00 98.81 211 TYR A C 1
ATOM 1635 O O . TYR A 1 211 ? -2.145 -4.033 -4.293 1.00 98.81 211 TYR A O 1
ATOM 1643 N N . ALA A 1 212 ? -0.626 -2.409 -3.889 1.00 98.62 212 ALA A N 1
ATOM 1644 C CA . ALA A 1 212 ? 0.078 -2.499 -5.163 1.00 98.62 212 ALA A CA 1
ATOM 1645 C C . ALA A 1 212 ? 0.487 -3.943 -5.470 1.00 98.62 212 ALA A C 1
ATOM 1647 O O . ALA A 1 212 ? 0.024 -4.516 -6.453 1.00 98.62 212 ALA A O 1
ATOM 1648 N N . ALA A 1 213 ? 1.268 -4.568 -4.583 1.00 98.44 213 ALA A N 1
ATOM 1649 C CA . ALA A 1 213 ? 1.742 -5.935 -4.764 1.00 98.44 213 ALA A CA 1
ATOM 1650 C C . ALA A 1 213 ? 0.589 -6.937 -4.951 1.00 98.44 213 ALA A C 1
ATOM 1652 O O . ALA A 1 213 ? 0.622 -7.738 -5.884 1.00 98.44 213 ALA A O 1
ATOM 1653 N N . ASN A 1 214 ? -0.464 -6.883 -4.127 1.00 98.62 214 ASN A N 1
ATOM 1654 C CA . ASN A 1 214 ? -1.581 -7.827 -4.239 1.00 98.62 214 ASN A CA 1
ATOM 1655 C C . ASN A 1 214 ? -2.443 -7.599 -5.489 1.00 98.62 214 ASN A C 1
ATOM 1657 O O . ASN A 1 214 ? -2.810 -8.575 -6.147 1.00 98.62 214 ASN A O 1
ATOM 1661 N N . TYR A 1 215 ? -2.742 -6.348 -5.850 1.00 98.81 215 TYR A N 1
ATOM 1662 C CA . TYR A 1 215 ? -3.543 -6.025 -7.034 1.00 98.81 215 TYR A CA 1
ATOM 1663 C C . TYR A 1 215 ? -2.794 -6.367 -8.329 1.00 98.81 215 TYR A C 1
ATOM 1665 O O . TYR A 1 215 ? -3.344 -7.046 -9.195 1.00 98.81 215 TYR A O 1
ATOM 1673 N N . VAL A 1 216 ? -1.507 -6.007 -8.412 1.00 98.75 216 VAL A N 1
ATOM 1674 C CA . VAL A 1 216 ? -0.596 -6.380 -9.507 1.00 98.75 216 VAL A CA 1
ATOM 1675 C C . VAL A 1 216 ? -0.523 -7.899 -9.644 1.00 98.75 216 VAL A C 1
ATOM 1677 O O . VAL A 1 216 ? -0.764 -8.427 -10.725 1.00 98.75 216 VAL A O 1
ATOM 1680 N N . ARG A 1 217 ? -0.275 -8.641 -8.558 1.00 98.06 217 ARG A N 1
ATOM 1681 C CA . ARG A 1 217 ? -0.281 -10.114 -8.586 1.00 98.06 217 ARG A CA 1
ATOM 1682 C C . ARG A 1 217 ? -1.641 -10.674 -9.012 1.00 98.06 217 ARG A C 1
ATOM 1684 O O . ARG A 1 217 ? -1.692 -11.661 -9.735 1.00 98.06 217 ARG A O 1
ATOM 1691 N N . GLY A 1 218 ? -2.747 -10.042 -8.616 1.00 98.19 218 GLY A N 1
ATOM 1692 C CA . GLY A 1 218 ? -4.094 -10.408 -9.062 1.00 98.19 218 GLY A CA 1
ATOM 1693 C C . GLY A 1 218 ? -4.313 -10.211 -10.563 1.00 98.19 218 GLY A C 1
ATOM 1694 O O . GLY A 1 218 ? -4.943 -11.054 -11.202 1.00 98.19 218 GLY A O 1
ATOM 1695 N N . LEU A 1 219 ? -3.774 -9.130 -11.132 1.00 98.44 219 LEU A N 1
ATOM 1696 C CA . LEU A 1 219 ? -3.831 -8.857 -12.566 1.00 98.44 219 LEU A CA 1
ATOM 1697 C C . LEU A 1 219 ? -2.908 -9.780 -13.378 1.00 98.44 219 LEU A C 1
ATOM 1699 O O . LEU A 1 219 ? -3.293 -10.278 -14.436 1.00 98.44 219 LEU A O 1
ATOM 1703 N N . GLN A 1 220 ? -1.686 -9.996 -12.892 1.00 97.75 220 GLN A N 1
ATOM 1704 C CA . GLN A 1 220 ? -0.591 -10.551 -13.684 1.00 97.75 220 GLN A CA 1
ATOM 1705 C C . GLN A 1 220 ? -0.366 -12.054 -13.522 1.00 97.75 220 GLN A C 1
ATOM 1707 O O . GLN A 1 220 ? 0.120 -12.679 -14.464 1.00 97.75 220 GLN A O 1
ATOM 1712 N N . ASP A 1 221 ? -0.652 -12.647 -12.360 1.00 95.94 221 ASP A N 1
ATOM 1713 C CA . ASP A 1 221 ? -0.289 -14.044 -12.113 1.00 95.94 221 ASP A CA 1
ATOM 1714 C C . ASP A 1 221 ? -1.097 -15.006 -13.000 1.00 95.94 221 ASP A C 1
ATOM 1716 O O . ASP A 1 221 ? -2.329 -14.964 -13.063 1.00 95.94 221 ASP A O 1
ATOM 1720 N N . VAL A 1 222 ? -0.377 -15.909 -13.668 1.00 94.69 222 VAL A N 1
ATOM 1721 C CA . VAL A 1 222 ? -0.940 -17.107 -14.290 1.00 94.69 222 VAL A CA 1
ATOM 1722 C C . VAL A 1 222 ? -0.929 -18.221 -13.244 1.00 94.69 222 VAL A C 1
ATOM 1724 O O . VAL A 1 222 ? 0.092 -18.476 -12.607 1.00 94.69 222 VAL A O 1
ATOM 1727 N N . GLU A 1 223 ? -2.082 -18.856 -13.037 1.00 88.56 223 GLU A N 1
ATOM 1728 C CA . GLU A 1 223 ? -2.255 -19.885 -12.006 1.00 88.56 223 GLU A CA 1
ATOM 1729 C C . GLU A 1 223 ? -1.315 -21.072 -12.254 1.00 88.56 223 GLU A C 1
ATOM 1731 O O . GLU A 1 223 ? -1.334 -21.668 -13.334 1.00 88.56 223 GLU A O 1
ATOM 1736 N N . GLY A 1 224 ? -0.490 -21.397 -11.254 1.00 86.81 224 GLY A N 1
ATOM 1737 C CA . GLY A 1 224 ? 0.554 -22.420 -11.333 1.00 86.81 224 GLY A CA 1
ATOM 1738 C C . GLY A 1 224 ? 1.948 -21.892 -11.699 1.00 86.81 224 GLY A C 1
ATOM 1739 O O . GLY A 1 224 ? 2.888 -22.687 -11.754 1.00 86.81 224 GLY A O 1
ATOM 1740 N N . THR A 1 225 ? 2.119 -20.584 -11.936 1.00 88.25 225 THR A N 1
ATOM 1741 C CA . THR A 1 225 ? 3.415 -19.962 -12.281 1.00 88.25 225 THR A CA 1
ATOM 1742 C C . THR A 1 225 ? 3.858 -18.871 -11.298 1.00 88.25 225 THR A C 1
ATOM 1744 O O . THR A 1 225 ? 4.772 -18.100 -11.596 1.00 88.25 225 THR A O 1
ATOM 1747 N N . GLU A 1 226 ? 3.218 -18.772 -10.132 1.00 85.25 226 GLU A N 1
ATOM 1748 C CA . GLU A 1 226 ? 3.458 -17.726 -9.128 1.00 85.25 226 GLU A CA 1
ATOM 1749 C C . GLU A 1 226 ? 4.888 -17.765 -8.561 1.00 85.25 226 GLU A C 1
ATOM 1751 O O . GLU A 1 226 ? 5.457 -16.722 -8.250 1.00 85.25 226 GLU A O 1
ATOM 1756 N N . ASN A 1 227 ? 5.485 -18.960 -8.488 1.00 83.88 227 ASN A N 1
ATOM 1757 C CA . ASN A 1 227 ? 6.831 -19.211 -7.959 1.00 83.88 227 ASN A CA 1
ATOM 1758 C C . ASN A 1 227 ? 7.889 -19.405 -9.070 1.00 83.88 227 ASN A C 1
ATOM 1760 O O . ASN A 1 227 ? 8.806 -20.212 -8.909 1.00 83.88 227 ASN A O 1
ATOM 1764 N N . SER A 1 228 ? 7.750 -18.731 -10.220 1.00 86.06 228 SER A N 1
ATOM 1765 C CA . SER A 1 228 ? 8.751 -18.810 -11.300 1.00 86.06 228 SER A CA 1
ATOM 1766 C C . SER A 1 228 ? 10.129 -18.349 -10.817 1.00 86.06 228 SER A C 1
ATOM 1768 O O . SER A 1 228 ? 10.251 -17.279 -10.224 1.00 86.06 228 SER A O 1
ATOM 1770 N N . THR A 1 229 ? 11.173 -19.131 -11.102 1.00 84.00 229 THR A N 1
ATOM 1771 C CA . THR A 1 229 ? 12.566 -18.784 -10.763 1.00 84.00 229 THR A CA 1
ATOM 1772 C C . THR A 1 229 ? 13.191 -17.788 -11.735 1.00 84.00 229 THR A C 1
ATOM 1774 O O . THR A 1 229 ? 14.155 -17.121 -11.379 1.00 84.00 229 THR A O 1
ATOM 1777 N N . ASP A 1 230 ? 12.664 -17.704 -12.957 1.00 89.06 230 ASP A N 1
ATOM 1778 C CA . ASP A 1 230 ? 12.997 -16.664 -13.928 1.00 89.06 230 ASP A CA 1
ATOM 1779 C C . ASP A 1 230 ? 11.765 -15.772 -14.121 1.00 89.06 230 ASP A C 1
ATOM 1781 O O . ASP A 1 230 ? 10.702 -16.227 -14.559 1.00 89.06 230 ASP A O 1
ATOM 1785 N N . LEU A 1 231 ? 11.900 -14.503 -13.744 1.00 89.38 231 LEU A N 1
ATOM 1786 C CA . LEU A 1 231 ? 10.836 -13.509 -13.832 1.00 89.38 231 LEU A CA 1
ATOM 1787 C C . LEU A 1 231 ? 10.771 -12.866 -15.228 1.00 89.38 231 LEU A C 1
ATOM 1789 O O . LEU A 1 231 ? 9.680 -12.506 -15.675 1.00 89.38 231 LEU A O 1
ATOM 1793 N N . ASN A 1 232 ? 11.881 -12.853 -15.979 1.00 87.19 232 ASN A N 1
ATOM 1794 C CA . ASN A 1 232 ? 11.939 -12.343 -17.353 1.00 87.19 232 ASN A CA 1
ATOM 1795 C C . ASN A 1 232 ? 11.208 -13.250 -18.357 1.00 87.19 232 ASN A C 1
ATOM 1797 O O . ASN A 1 232 ? 10.721 -12.765 -19.378 1.00 87.19 232 ASN A O 1
ATOM 1801 N N . SER A 1 233 ? 11.082 -14.551 -18.071 1.00 89.69 233 SER A N 1
ATOM 1802 C CA . SER A 1 233 ? 10.266 -15.486 -18.865 1.00 89.69 233 SER A CA 1
ATOM 1803 C C . SER A 1 233 ? 8.926 -15.876 -18.227 1.00 89.69 233 SER A C 1
ATOM 1805 O O . SER A 1 233 ? 8.123 -16.552 -18.878 1.00 89.69 233 SER A O 1
ATOM 1807 N N . ARG A 1 234 ? 8.625 -15.412 -17.002 1.00 93.00 234 ARG A N 1
ATOM 1808 C CA . ARG A 1 234 ? 7.345 -15.684 -16.321 1.00 93.00 234 ARG A CA 1
ATOM 1809 C C . ARG A 1 234 ? 6.161 -15.222 -17.190 1.00 93.00 234 ARG A C 1
ATOM 1811 O O . ARG A 1 234 ? 6.133 -14.046 -17.566 1.00 93.00 234 ARG A O 1
ATOM 1818 N N . PRO A 1 235 ? 5.183 -16.094 -17.504 1.00 94.38 235 PRO A N 1
ATOM 1819 C CA . PRO A 1 235 ? 4.020 -15.710 -18.295 1.00 94.38 235 PRO A CA 1
ATOM 1820 C C . PRO A 1 235 ? 3.101 -14.771 -17.504 1.00 94.38 235 PRO A C 1
ATOM 1822 O O . PRO A 1 235 ? 3.040 -14.825 -16.275 1.00 94.38 235 PRO A O 1
ATOM 1825 N N . LEU A 1 236 ? 2.372 -13.918 -18.224 1.00 96.38 236 LEU A N 1
ATOM 1826 C CA . LEU A 1 236 ? 1.522 -12.871 -17.659 1.00 96.38 236 LEU A CA 1
ATOM 1827 C C . LEU A 1 236 ? 0.060 -13.061 -18.074 1.00 96.38 236 LEU A C 1
ATOM 1829 O O . LEU A 1 236 ? -0.256 -13.264 -19.252 1.00 96.38 236 LEU A O 1
ATOM 1833 N N . LYS A 1 237 ? -0.856 -12.947 -17.108 1.00 97.25 237 LYS A N 1
ATOM 1834 C CA . LYS A 1 237 ? -2.295 -12.959 -17.368 1.00 97.25 237 LYS A CA 1
ATOM 1835 C C . LYS A 1 237 ? -2.739 -11.648 -18.007 1.00 97.25 237 LYS A C 1
ATOM 1837 O O . LYS A 1 237 ? -3.174 -11.703 -19.145 1.00 97.25 237 LYS A O 1
ATOM 1842 N N . VAL A 1 238 ? -2.574 -10.490 -17.385 1.00 97.75 238 VAL A N 1
ATOM 1843 C CA . VAL A 1 238 ? -2.484 -9.207 -18.112 1.00 97.75 238 VAL A CA 1
ATOM 1844 C C . VAL A 1 238 ? -1.244 -8.454 -17.637 1.00 97.75 238 VAL A C 1
ATOM 1846 O O . VAL A 1 238 ? -0.633 -8.850 -16.650 1.00 97.75 238 VAL A O 1
ATOM 1849 N N . SER A 1 239 ? -0.830 -7.415 -18.351 1.00 98.44 239 SER A N 1
ATOM 1850 C CA . SER A 1 239 ? 0.239 -6.519 -17.916 1.00 98.44 239 SER A CA 1
ATOM 1851 C C . SER A 1 239 ? -0.370 -5.415 -17.056 1.00 98.44 239 SER A C 1
ATOM 1853 O O . SER A 1 239 ? -1.417 -4.861 -17.393 1.00 98.44 239 SER A O 1
ATOM 1855 N N . SER A 1 240 ? 0.273 -5.145 -15.924 1.00 98.50 240 SER A N 1
ATOM 1856 C CA . SER A 1 240 ? -0.079 -4.088 -14.975 1.00 98.50 240 SER A CA 1
ATOM 1857 C C . SER A 1 240 ? 1.034 -3.039 -14.954 1.00 98.50 240 SER A C 1
ATOM 1859 O O . SER A 1 240 ? 2.196 -3.366 -15.223 1.00 98.50 240 SER A O 1
ATOM 1861 N N . CYS A 1 241 ? 0.672 -1.795 -14.636 1.00 98.56 241 CYS A N 1
ATOM 1862 C CA . CYS A 1 241 ? 1.588 -0.665 -14.531 1.00 98.56 241 CYS A CA 1
ATOM 1863 C C . CYS A 1 241 ? 1.326 0.116 -13.243 1.00 98.56 241 CYS A C 1
ATOM 1865 O O . CYS A 1 241 ? 0.222 0.624 -13.048 1.00 98.56 241 CYS A O 1
ATOM 1867 N N . CYS A 1 242 ? 2.336 0.244 -12.384 1.00 98.69 242 CYS A N 1
ATOM 1868 C CA . CYS A 1 242 ? 2.232 1.101 -11.206 1.00 98.69 242 CYS A CA 1
ATOM 1869 C C . CYS A 1 242 ? 2.509 2.561 -11.580 1.00 98.69 242 CYS A C 1
ATOM 1871 O O . CYS A 1 242 ? 3.549 2.870 -12.169 1.00 98.69 242 CYS A O 1
ATOM 1873 N N . LYS A 1 243 ? 1.581 3.456 -11.224 1.00 98.38 243 LYS A N 1
ATOM 1874 C CA . LYS A 1 243 ? 1.628 4.886 -11.569 1.00 98.38 243 LYS A CA 1
ATOM 1875 C C . LYS A 1 243 ? 1.354 5.789 -10.360 1.00 98.38 243 LYS A C 1
ATOM 1877 O O . LYS A 1 243 ? 0.740 5.338 -9.400 1.00 98.38 243 LYS A O 1
ATOM 1882 N N . HIS A 1 244 ? 1.806 7.039 -10.320 1.00 98.12 244 HIS A N 1
ATOM 1883 C CA . HIS A 1 244 ? 2.634 7.776 -11.284 1.00 98.12 244 HIS A CA 1
ATOM 1884 C C . HIS A 1 244 ? 3.965 8.151 -10.609 1.00 98.12 244 HIS A C 1
ATOM 1886 O O . HIS A 1 244 ? 3.985 8.756 -9.533 1.00 98.12 244 HIS A O 1
ATOM 1892 N N . TYR A 1 245 ? 5.075 7.733 -11.207 1.00 97.69 245 TYR A N 1
ATOM 1893 C CA . TYR A 1 245 ? 6.409 7.749 -10.618 1.00 97.69 245 TYR A CA 1
ATOM 1894 C C . TYR A 1 245 ? 7.158 9.048 -10.978 1.00 97.69 245 TYR A C 1
ATOM 1896 O O . TYR A 1 245 ? 7.494 9.250 -12.139 1.00 97.69 245 TYR A O 1
ATOM 1904 N N . ALA A 1 246 ? 7.449 9.963 -10.054 1.00 95.50 246 ALA A N 1
ATOM 1905 C CA . ALA A 1 246 ? 7.224 9.914 -8.609 1.00 95.50 246 ALA A CA 1
ATOM 1906 C C . ALA A 1 246 ? 6.907 11.306 -8.029 1.00 95.50 246 ALA A C 1
ATOM 1908 O O . ALA A 1 246 ? 7.010 12.327 -8.707 1.00 95.50 246 ALA A O 1
ATOM 1909 N N . ALA A 1 247 ? 6.515 11.330 -6.748 1.00 96.50 247 ALA A N 1
ATOM 1910 C CA . ALA A 1 247 ? 6.119 12.536 -6.008 1.00 96.50 247 ALA A CA 1
ATOM 1911 C C . ALA A 1 247 ? 4.962 13.347 -6.640 1.00 96.50 247 ALA A C 1
ATOM 1913 O O . ALA A 1 247 ? 4.820 14.544 -6.399 1.00 96.50 247 ALA A O 1
ATOM 1914 N N . TYR A 1 248 ? 4.112 12.672 -7.418 1.00 97.50 248 TYR A N 1
ATOM 1915 C CA . TYR A 1 248 ? 2.882 13.220 -7.981 1.00 97.50 248 TYR A CA 1
ATOM 1916 C C . TYR A 1 248 ? 1.723 13.130 -6.973 1.00 97.50 248 TYR A C 1
ATOM 1918 O O . TYR A 1 248 ? 1.260 12.032 -6.662 1.00 97.50 248 TYR A O 1
ATOM 1926 N N . ASP A 1 249 ? 1.282 14.277 -6.448 1.00 94.38 249 ASP A N 1
ATOM 1927 C CA . ASP A 1 249 ? 0.129 14.403 -5.535 1.00 94.38 249 ASP A CA 1
ATOM 1928 C C . ASP A 1 249 ? -0.556 15.797 -5.579 1.00 94.38 249 ASP A C 1
ATOM 1930 O O . ASP A 1 249 ? -1.188 16.240 -4.615 1.00 94.38 249 ASP A O 1
ATOM 1934 N N . VAL A 1 250 ? -0.414 16.501 -6.710 1.00 95.62 250 VAL A N 1
ATOM 1935 C CA . VAL A 1 250 ? -1.060 17.788 -7.022 1.00 95.62 250 VAL A CA 1
ATOM 1936 C C . VAL A 1 250 ? -1.528 17.744 -8.475 1.00 95.62 250 VAL A C 1
ATOM 1938 O O . VAL A 1 250 ? -0.750 17.371 -9.352 1.00 95.62 250 VAL A O 1
ATOM 1941 N N . ASP A 1 251 ? -2.772 18.144 -8.739 1.00 94.75 251 ASP A N 1
ATOM 1942 C CA . ASP A 1 251 ? -3.370 18.158 -10.077 1.00 94.75 251 ASP A CA 1
ATOM 1943 C C . ASP A 1 251 ? -3.571 19.580 -10.602 1.00 94.75 251 ASP A C 1
ATOM 1945 O O . ASP A 1 251 ? -3.034 19.943 -11.652 1.00 94.75 251 ASP A O 1
ATOM 1949 N N . ASN A 1 252 ? -4.334 20.382 -9.861 1.00 95.69 252 ASN A N 1
ATOM 1950 C CA . ASN A 1 252 ? -4.592 21.791 -10.124 1.00 95.69 252 ASN A CA 1
ATOM 1951 C C . ASN A 1 252 ? -5.088 22.471 -8.842 1.00 95.69 252 ASN A C 1
ATOM 1953 O O . ASN A 1 252 ? -6.294 22.517 -8.576 1.00 95.69 252 ASN A O 1
ATOM 1957 N N . TRP A 1 253 ? -4.161 23.029 -8.063 1.00 95.00 253 TRP A N 1
ATOM 1958 C CA . TRP A 1 253 ? -4.483 23.761 -6.841 1.00 95.00 253 TRP A CA 1
ATOM 1959 C C . TRP A 1 253 ? -4.129 25.240 -6.986 1.00 95.00 253 TRP A C 1
ATOM 1961 O O . TRP A 1 253 ? -2.959 25.613 -7.092 1.00 95.00 253 TRP A O 1
ATOM 1971 N N . LYS A 1 254 ? -5.151 26.105 -6.980 1.00 93.12 254 LYS A N 1
ATOM 1972 C CA . LYS A 1 254 ? -5.023 27.576 -7.054 1.00 93.12 254 LYS A CA 1
ATOM 1973 C C . LYS A 1 254 ? -4.157 28.080 -8.224 1.00 93.12 254 LYS A C 1
ATOM 1975 O O . LYS A 1 254 ? -3.475 29.096 -8.099 1.00 93.12 254 LYS A O 1
ATOM 1980 N N . GLY A 1 255 ? -4.215 27.389 -9.367 1.00 90.25 255 GLY A N 1
ATOM 1981 C CA . GLY A 1 255 ? -3.446 27.717 -10.573 1.00 90.25 255 GLY A CA 1
ATOM 1982 C C . GLY A 1 255 ? -2.025 27.145 -10.604 1.00 90.25 255 GLY A C 1
ATOM 1983 O O . GLY A 1 255 ? -1.246 27.531 -11.471 1.00 90.25 255 GLY A O 1
ATOM 1984 N N . VAL A 1 256 ? -1.676 26.248 -9.676 1.00 93.25 256 VAL A N 1
ATOM 1985 C CA . VAL A 1 256 ? -0.492 25.387 -9.783 1.00 93.25 256 VAL A CA 1
ATOM 1986 C C . VAL A 1 256 ? -0.934 24.059 -10.387 1.00 93.25 256 VAL A C 1
ATOM 1988 O O . VAL A 1 256 ? -1.623 23.280 -9.731 1.00 93.25 256 VAL A O 1
ATOM 1991 N N . GLU A 1 257 ? -0.555 23.831 -11.641 1.00 93.94 257 GLU A N 1
ATOM 1992 C CA . GLU A 1 257 ? -0.948 22.664 -12.435 1.00 93.94 257 GLU A CA 1
ATOM 1993 C C . GLU A 1 257 ? 0.147 21.593 -12.449 1.00 93.94 257 GLU A C 1
ATOM 1995 O O . GLU A 1 257 ? 1.337 21.906 -12.538 1.00 93.94 257 GLU A O 1
ATOM 2000 N N . ARG A 1 258 ? -0.252 20.317 -12.470 1.00 94.75 258 ARG A N 1
ATOM 2001 C CA . ARG A 1 258 ? 0.647 19.151 -12.567 1.00 94.75 258 ARG A CA 1
ATOM 2002 C C . ARG A 1 258 ? 1.691 19.220 -13.688 1.00 94.75 258 ARG A C 1
ATOM 2004 O O . ARG A 1 258 ? 2.789 18.700 -13.525 1.00 94.75 258 ARG A O 1
ATOM 2011 N N . TYR A 1 259 ? 1.363 19.892 -14.792 1.00 94.50 259 TYR A N 1
ATOM 2012 C CA . TYR A 1 259 ? 2.215 20.031 -15.979 1.00 94.50 259 TYR A CA 1
ATOM 2013 C C . TYR A 1 259 ? 3.390 21.008 -15.809 1.00 94.50 259 TYR A C 1
ATOM 2015 O O . TYR A 1 259 ? 4.293 21.030 -16.635 1.00 94.50 259 TYR A O 1
ATOM 2023 N N . SER A 1 260 ? 3.387 21.826 -14.755 1.00 92.19 260 SER A N 1
ATOM 2024 C CA . SER A 1 260 ? 4.495 22.736 -14.413 1.00 92.19 260 SER A CA 1
ATOM 2025 C C . SER A 1 260 ? 4.900 22.648 -12.937 1.00 92.19 260 SER A C 1
ATOM 2027 O O . SER A 1 260 ? 5.757 23.401 -12.473 1.00 92.19 260 SER A O 1
ATOM 2029 N N . PHE A 1 261 ? 4.298 21.726 -12.177 1.00 95.88 261 PHE A N 1
ATOM 2030 C CA . PHE A 1 261 ? 4.633 21.528 -10.776 1.00 95.88 261 PHE A CA 1
ATOM 2031 C C . PHE A 1 261 ? 6.019 20.890 -10.628 1.00 95.88 261 PHE A C 1
ATOM 2033 O O . PHE A 1 261 ? 6.341 19.876 -11.251 1.00 95.88 261 PHE A O 1
ATOM 2040 N N . ASP A 1 262 ? 6.828 21.498 -9.768 1.00 96.31 262 ASP A N 1
ATOM 2041 C CA . ASP A 1 262 ? 8.179 21.074 -9.426 1.00 96.31 262 ASP A CA 1
ATOM 2042 C C . ASP A 1 262 ? 8.208 20.668 -7.949 1.00 96.31 262 ASP A C 1
ATOM 2044 O O . ASP A 1 262 ? 8.234 21.504 -7.038 1.00 96.31 262 ASP A O 1
ATOM 2048 N N . ALA A 1 263 ? 8.135 19.360 -7.716 1.00 96.69 263 ALA A N 1
ATOM 2049 C CA . ALA A 1 263 ? 8.091 18.763 -6.396 1.00 96.69 263 ALA A CA 1
ATOM 2050 C C . ALA A 1 263 ? 9.479 18.852 -5.739 1.00 96.69 263 ALA A C 1
ATOM 2052 O O . ALA A 1 263 ? 10.393 18.086 -6.045 1.00 96.69 263 ALA A O 1
ATOM 2053 N N . ARG A 1 264 ? 9.630 19.792 -4.800 1.00 96.06 264 ARG A N 1
ATOM 2054 C CA . ARG A 1 264 ? 10.842 19.967 -3.982 1.00 96.06 264 ARG A CA 1
ATOM 2055 C C . ARG A 1 264 ? 10.812 19.049 -2.766 1.00 96.06 264 ARG A C 1
ATOM 2057 O O . ARG A 1 264 ? 10.281 19.423 -1.719 1.00 96.06 264 ARG A O 1
ATOM 2064 N N . VAL A 1 265 ? 11.330 17.833 -2.925 1.00 94.19 265 VAL A N 1
ATOM 2065 C CA . VAL A 1 265 ? 11.177 16.726 -1.971 1.00 94.19 265 VAL A CA 1
ATOM 2066 C C . VAL A 1 265 ? 12.512 16.452 -1.281 1.00 94.19 265 VAL A C 1
ATOM 2068 O O . VAL A 1 265 ? 13.523 16.216 -1.929 1.00 94.19 265 VAL A O 1
ATOM 2071 N N . ALA A 1 266 ? 12.535 16.429 0.053 1.00 91.88 266 ALA A N 1
ATOM 2072 C CA . ALA A 1 266 ? 13.732 15.987 0.763 1.00 91.88 266 ALA A CA 1
ATOM 2073 C C . ALA A 1 266 ? 14.015 14.511 0.438 1.00 91.88 266 ALA A C 1
ATOM 2075 O O . ALA A 1 266 ? 13.112 13.682 0.524 1.00 91.88 266 ALA A O 1
ATOM 2076 N N . GLU A 1 267 ? 15.264 14.154 0.132 1.00 90.88 267 GLU A N 1
ATOM 2077 C CA . GLU A 1 267 ? 15.633 12.784 -0.267 1.00 90.88 267 GLU A CA 1
ATOM 2078 C C . GLU A 1 267 ? 15.212 11.725 0.779 1.00 90.88 267 GLU A C 1
ATOM 2080 O O . GLU A 1 267 ? 14.787 10.625 0.430 1.00 90.88 267 GLU A O 1
ATOM 2085 N N . GLN A 1 268 ? 15.209 12.103 2.064 1.00 92.00 268 GLN A N 1
ATOM 2086 C CA . GLN A 1 268 ? 14.648 11.323 3.172 1.00 92.00 268 GLN A CA 1
ATOM 2087 C C . GLN A 1 268 ? 13.148 11.004 2.988 1.00 92.00 268 GLN A C 1
ATOM 2089 O O . GLN A 1 268 ? 12.745 9.850 3.123 1.00 92.00 268 GLN A O 1
ATOM 2094 N N . ASP A 1 269 ? 12.321 12.004 2.662 1.00 94.50 269 ASP A N 1
ATOM 2095 C CA . ASP A 1 269 ? 10.882 11.831 2.400 1.00 94.50 269 ASP A CA 1
ATOM 2096 C C . ASP A 1 269 ? 10.652 11.037 1.097 1.00 94.50 269 ASP A C 1
ATOM 2098 O O . ASP A 1 269 ? 9.729 10.219 1.022 1.00 94.50 269 ASP A O 1
ATOM 2102 N N . MET A 1 270 ? 11.523 11.226 0.095 1.00 94.75 270 MET A N 1
ATOM 2103 C CA . MET A 1 270 ? 11.503 10.499 -1.179 1.00 94.75 270 MET A CA 1
ATOM 2104 C C . MET A 1 270 ? 11.673 8.989 -0.964 1.00 94.75 270 MET A C 1
ATOM 2106 O O . MET A 1 270 ? 10.808 8.213 -1.370 1.00 94.75 270 MET A O 1
ATOM 2110 N N . VAL A 1 271 ? 12.727 8.570 -0.255 1.00 92.19 271 VAL A N 1
ATOM 2111 C CA . VAL A 1 271 ? 13.000 7.152 0.046 1.00 92.19 271 VAL A CA 1
ATOM 2112 C C . VAL A 1 271 ? 11.977 6.561 1.025 1.00 92.19 271 VAL A C 1
ATOM 2114 O O . VAL A 1 271 ? 11.514 5.437 0.825 1.00 92.19 271 VAL A O 1
ATOM 2117 N N . GLU A 1 272 ? 11.585 7.291 2.077 1.00 90.69 272 GLU A N 1
ATOM 2118 C CA . GLU A 1 272 ? 10.686 6.746 3.107 1.00 90.69 272 GLU A CA 1
ATOM 2119 C C . GLU A 1 272 ? 9.228 6.609 2.639 1.00 90.69 272 GLU A C 1
ATOM 2121 O O . GLU A 1 272 ? 8.535 5.685 3.073 1.00 90.69 272 GLU A O 1
ATOM 2126 N N . THR A 1 273 ? 8.754 7.525 1.787 1.00 94.69 273 THR A N 1
ATOM 2127 C CA . THR A 1 273 ? 7.318 7.673 1.491 1.00 94.69 273 THR A CA 1
ATOM 2128 C C . THR A 1 273 ? 7.000 7.529 0.010 1.00 94.69 273 THR A C 1
ATOM 2130 O O . THR A 1 273 ? 6.172 6.692 -0.341 1.00 94.69 273 THR A O 1
ATOM 2133 N N . PHE A 1 274 ? 7.635 8.311 -0.865 1.00 97.25 274 PHE A N 1
ATOM 2134 C CA . PHE A 1 274 ? 7.224 8.385 -2.273 1.00 97.25 274 PHE A CA 1
ATOM 2135 C C . PHE A 1 274 ? 7.709 7.200 -3.116 1.00 97.25 274 PHE A C 1
ATOM 2137 O O . PHE A 1 274 ? 6.977 6.742 -3.988 1.00 97.25 274 PHE A O 1
ATOM 2144 N N . LEU A 1 275 ? 8.909 6.676 -2.848 1.00 96.81 275 LEU A N 1
ATOM 2145 C CA . LEU A 1 275 ? 9.489 5.551 -3.588 1.00 96.81 275 LEU A CA 1
ATOM 2146 C C . LEU A 1 275 ? 9.055 4.180 -3.050 1.00 96.81 275 LEU A C 1
ATOM 2148 O O . LEU A 1 275 ? 8.934 3.236 -3.831 1.00 96.81 275 LEU A O 1
ATOM 2152 N N . ARG A 1 276 ? 8.789 4.041 -1.742 1.00 95.31 276 ARG A N 1
ATOM 2153 C CA . ARG A 1 276 ? 8.522 2.729 -1.114 1.00 95.31 276 ARG A CA 1
ATOM 2154 C C . ARG A 1 276 ? 7.349 1.951 -1.742 1.00 95.31 276 ARG A C 1
ATOM 2156 O O . ARG A 1 276 ? 7.518 0.751 -1.957 1.00 95.31 276 ARG A O 1
ATOM 2163 N N . PRO A 1 277 ? 6.198 2.554 -2.095 1.00 98.25 277 PRO A N 1
ATOM 2164 C CA . PRO A 1 277 ? 5.135 1.815 -2.772 1.00 98.25 277 PRO A CA 1
ATOM 2165 C C . PRO A 1 277 ? 5.557 1.244 -4.129 1.00 98.25 277 PRO A C 1
ATOM 2167 O O . PRO A 1 277 ? 5.180 0.121 -4.462 1.00 98.25 277 PRO A O 1
ATOM 2170 N N . PHE A 1 278 ? 6.371 1.983 -4.889 1.00 98.69 278 PHE A N 1
ATOM 2171 C CA . PHE A 1 278 ? 6.888 1.537 -6.182 1.00 98.69 278 PHE A CA 1
ATOM 2172 C C . PHE A 1 278 ? 7.957 0.453 -6.013 1.00 98.69 278 PHE A C 1
ATOM 2174 O O . PHE A 1 278 ? 7.897 -0.546 -6.724 1.00 98.69 278 PHE A O 1
ATOM 2181 N N . GLU A 1 279 ? 8.841 0.567 -5.014 1.00 97.56 279 GLU A N 1
ATOM 2182 C CA . GLU A 1 279 ? 9.780 -0.505 -4.651 1.00 97.56 279 GLU A CA 1
ATOM 2183 C C . GLU A 1 279 ? 9.031 -1.818 -4.377 1.00 97.56 279 GLU A C 1
ATOM 2185 O O . GLU A 1 279 ? 9.392 -2.865 -4.912 1.00 97.56 279 GLU A O 1
ATOM 2190 N N . MET A 1 280 ? 7.964 -1.767 -3.571 1.00 97.81 280 MET A N 1
ATOM 2191 C CA . MET A 1 280 ? 7.136 -2.939 -3.267 1.00 97.81 280 MET A CA 1
ATOM 2192 C C . MET A 1 280 ? 6.376 -3.431 -4.507 1.00 97.81 280 MET A C 1
ATOM 2194 O O . MET A 1 280 ? 6.265 -4.638 -4.720 1.00 97.81 280 MET A O 1
ATOM 2198 N N . CYS A 1 281 ? 5.901 -2.529 -5.369 1.00 98.44 281 CYS A N 1
ATOM 2199 C CA . CYS A 1 281 ? 5.249 -2.900 -6.623 1.00 98.44 281 CYS A CA 1
ATOM 2200 C C . CYS A 1 281 ? 6.190 -3.652 -7.586 1.00 98.44 281 CYS A C 1
ATOM 2202 O O . CYS A 1 281 ? 5.780 -4.652 -8.179 1.00 98.44 281 CYS A O 1
ATOM 2204 N N . VAL A 1 282 ? 7.458 -3.238 -7.695 1.00 97.62 282 VAL A N 1
ATOM 2205 C CA . VAL A 1 282 ? 8.464 -3.953 -8.496 1.00 97.62 282 VAL A CA 1
ATOM 2206 C C . VAL A 1 282 ? 8.910 -5.237 -7.793 1.00 97.62 282 VAL A C 1
ATOM 2208 O O . VAL A 1 282 ? 8.682 -6.323 -8.319 1.00 97.62 282 VAL A O 1
ATOM 2211 N N . LYS A 1 283 ? 9.469 -5.156 -6.579 1.00 95.00 283 LYS A N 1
ATOM 2212 C CA . LYS A 1 283 ? 10.116 -6.303 -5.912 1.00 95.00 283 LYS A CA 1
ATOM 2213 C C . LYS A 1 283 ? 9.134 -7.360 -5.394 1.00 95.00 283 LYS A C 1
ATOM 2215 O O . LYS A 1 283 ? 9.419 -8.552 -5.483 1.00 95.00 283 LYS A O 1
ATOM 2220 N N . GLU A 1 284 ? 7.984 -6.961 -4.845 1.00 95.06 284 GLU A N 1
ATOM 2221 C CA . GLU A 1 284 ? 6.970 -7.905 -4.339 1.00 95.06 284 GLU A CA 1
ATOM 2222 C C . GLU A 1 284 ? 5.893 -8.205 -5.397 1.00 95.06 284 GLU A C 1
ATOM 2224 O O . GLU A 1 284 ? 5.496 -9.362 -5.580 1.00 95.06 284 GLU A O 1
ATOM 2229 N N . GLY A 1 285 ? 5.438 -7.183 -6.130 1.00 96.31 285 GLY A N 1
ATOM 2230 C CA . GLY A 1 285 ? 4.426 -7.320 -7.183 1.00 96.31 285 GLY A CA 1
ATOM 2231 C C . GLY A 1 285 ? 4.927 -7.967 -8.482 1.00 96.31 285 GLY A C 1
ATOM 2232 O O . GLY A 1 285 ? 4.121 -8.581 -9.183 1.00 96.31 285 GLY A O 1
ATOM 2233 N N . ASP A 1 286 ? 6.230 -7.882 -8.783 1.00 96.12 286 ASP A N 1
ATOM 2234 C CA . ASP A 1 286 ? 6.824 -8.217 -10.092 1.00 96.12 286 ASP A CA 1
ATOM 2235 C C . ASP A 1 286 ? 6.069 -7.537 -11.249 1.00 96.12 286 ASP A C 1
ATOM 2237 O O . ASP A 1 286 ? 5.653 -8.177 -12.220 1.00 96.12 286 ASP A O 1
ATOM 2241 N N . VAL A 1 287 ? 5.784 -6.238 -11.089 1.00 98.12 287 VAL A N 1
ATOM 2242 C CA . VAL A 1 287 ? 5.016 -5.441 -12.055 1.00 98.12 287 VAL A CA 1
ATOM 2243 C C . VAL A 1 287 ? 5.717 -5.375 -13.414 1.00 98.12 287 VAL A C 1
ATOM 2245 O O . VAL A 1 287 ? 6.925 -5.189 -13.504 1.00 98.12 287 VAL A O 1
ATOM 2248 N N . SER A 1 288 ? 4.950 -5.520 -14.492 1.00 97.56 288 SER A N 1
ATOM 2249 C CA . SER A 1 288 ? 5.478 -5.502 -15.863 1.00 97.56 288 SER A CA 1
ATOM 2250 C C . SER A 1 288 ? 5.773 -4.101 -16.409 1.00 97.56 288 SER A C 1
ATOM 2252 O O . SER A 1 288 ? 6.353 -3.989 -17.490 1.00 97.56 288 SER A O 1
ATOM 2254 N N . SER A 1 289 ? 5.340 -3.048 -15.708 1.00 98.19 289 SER A N 1
ATOM 2255 C CA . SER A 1 289 ? 5.505 -1.665 -16.147 1.00 98.19 289 SER A CA 1
ATOM 2256 C C . SER A 1 289 ? 5.488 -0.657 -14.991 1.00 98.19 289 SER A C 1
ATOM 2258 O O . SER A 1 289 ? 4.846 -0.879 -13.962 1.00 98.19 289 SER A O 1
ATOM 2260 N N . ILE A 1 290 ? 6.153 0.482 -15.191 1.00 98.25 290 ILE A N 1
ATOM 2261 C CA . ILE A 1 290 ? 6.053 1.683 -14.345 1.00 98.25 290 ILE A CA 1
ATOM 2262 C C . ILE A 1 290 ? 5.745 2.886 -15.239 1.00 98.25 290 ILE A C 1
ATOM 2264 O O . ILE A 1 290 ? 6.327 3.009 -16.314 1.00 98.25 290 ILE A O 1
ATOM 2268 N N . MET A 1 291 ? 4.846 3.771 -14.805 1.00 98.56 291 MET A N 1
ATOM 2269 C CA . MET A 1 291 ? 4.532 5.010 -15.522 1.00 98.56 291 MET A CA 1
ATOM 2270 C C . MET A 1 291 ? 5.203 6.199 -14.840 1.00 98.56 291 MET A C 1
ATOM 2272 O O . MET A 1 291 ? 4.979 6.402 -13.646 1.00 98.56 291 MET A O 1
ATOM 2276 N N . CYS A 1 292 ? 5.987 6.988 -15.574 1.00 96.88 292 CYS A N 1
ATOM 2277 C CA . CYS A 1 292 ? 6.585 8.222 -15.066 1.00 96.88 292 CYS A CA 1
ATOM 2278 C C . CYS A 1 292 ? 5.592 9.398 -15.115 1.00 96.88 292 CYS A C 1
ATOM 2280 O O . CYS A 1 292 ? 4.793 9.505 -16.044 1.00 96.88 292 CYS A O 1
ATOM 2282 N N . SER A 1 293 ? 5.614 10.264 -14.100 1.00 96.88 293 SER A N 1
ATOM 2283 C CA . SER A 1 293 ? 4.638 11.348 -13.916 1.00 96.88 293 SER A CA 1
ATOM 2284 C C . SER A 1 293 ? 4.950 12.620 -14.719 1.00 96.88 293 SER A C 1
ATOM 2286 O O . SER A 1 293 ? 6.050 12.797 -15.241 1.00 96.88 293 SER A O 1
ATOM 2288 N N . TYR A 1 294 ? 3.971 13.532 -14.793 1.00 97.00 294 TYR A N 1
ATOM 2289 C CA . TYR A 1 294 ? 4.127 14.851 -15.427 1.00 97.00 294 TYR A CA 1
ATOM 2290 C C . TYR A 1 294 ? 5.092 15.789 -14.699 1.00 97.00 294 TYR A C 1
ATOM 2292 O O . TYR A 1 294 ? 5.728 16.623 -15.337 1.00 97.00 294 TYR A O 1
ATOM 2300 N N . ASN A 1 295 ? 5.141 15.736 -13.365 1.00 96.94 295 ASN A N 1
ATOM 2301 C CA . ASN A 1 295 ? 5.830 16.740 -12.557 1.00 96.94 295 ASN A CA 1
ATOM 2302 C C . ASN A 1 295 ? 7.358 16.647 -12.682 1.00 96.94 295 ASN A C 1
ATOM 2304 O O . ASN A 1 295 ? 7.932 15.594 -12.968 1.00 96.94 295 ASN A O 1
ATOM 2308 N N . SER A 1 296 ? 8.024 17.758 -12.376 1.00 95.31 296 SER A N 1
ATOM 2309 C CA . SER A 1 296 ? 9.446 17.727 -12.041 1.00 95.31 296 SER A CA 1
ATOM 2310 C C . SER A 1 296 ? 9.636 17.272 -10.593 1.00 95.31 296 SER A C 1
ATOM 2312 O O . SER A 1 296 ? 8.760 17.477 -9.747 1.00 95.31 296 SER A O 1
ATOM 2314 N N . VAL A 1 297 ? 10.779 16.656 -10.308 1.00 95.06 297 VAL A N 1
ATOM 2315 C CA . VAL A 1 297 ? 11.306 16.437 -8.959 1.00 95.06 297 VAL A CA 1
ATOM 2316 C C . VAL A 1 297 ? 12.642 17.168 -8.884 1.00 95.06 297 VAL A C 1
ATOM 2318 O O . VAL A 1 297 ? 13.527 16.962 -9.711 1.00 95.06 297 VAL A O 1
ATOM 2321 N N . ASP A 1 298 ? 12.754 18.099 -7.943 1.00 93.56 298 ASP A N 1
ATOM 2322 C CA . ASP A 1 298 ? 13.918 18.973 -7.764 1.00 93.56 298 ASP A CA 1
ATOM 2323 C C . ASP A 1 298 ? 14.454 19.695 -9.026 1.00 93.56 298 ASP A C 1
ATOM 2325 O O . ASP A 1 298 ? 15.610 20.133 -9.075 1.00 93.56 298 ASP A O 1
ATOM 2329 N N . GLY A 1 299 ? 13.578 19.974 -9.994 1.00 91.62 299 GLY A N 1
ATOM 2330 C CA . GLY A 1 299 ? 13.888 20.644 -11.261 1.00 91.62 299 GLY A CA 1
ATOM 2331 C C . GLY A 1 299 ? 14.242 19.710 -12.425 1.00 91.62 299 GLY A C 1
ATOM 2332 O O . GLY A 1 299 ? 14.697 20.193 -13.465 1.00 91.62 299 GLY A O 1
ATOM 2333 N N . ILE A 1 300 ? 14.053 18.396 -12.267 1.00 92.31 300 ILE A N 1
ATOM 2334 C CA . ILE A 1 300 ? 14.196 17.397 -13.333 1.00 92.31 300 ILE A CA 1
ATOM 2335 C C . ILE A 1 300 ? 12.826 16.736 -13.577 1.00 92.31 300 ILE A C 1
ATOM 2337 O O . ILE A 1 300 ? 12.275 16.153 -12.644 1.00 92.31 300 ILE A O 1
ATOM 2341 N N . PRO A 1 301 ? 12.253 16.798 -14.794 1.00 93.75 301 PRO A N 1
ATOM 2342 C CA . PRO A 1 301 ? 11.031 16.082 -15.156 1.00 93.75 301 PRO A CA 1
ATOM 2343 C C . PRO A 1 301 ? 11.166 14.580 -14.890 1.00 93.75 301 PRO A C 1
ATOM 2345 O O . PRO A 1 301 ? 12.139 13.966 -15.330 1.00 93.75 301 PRO A O 1
ATOM 2348 N N . ALA A 1 302 ? 10.192 13.969 -14.208 1.00 93.19 302 ALA A N 1
ATOM 2349 C CA . ALA A 1 302 ? 10.309 12.580 -13.750 1.00 93.19 302 ALA A CA 1
ATOM 2350 C C . ALA A 1 302 ? 10.549 11.574 -14.898 1.00 93.19 302 ALA A C 1
ATOM 2352 O O . ALA A 1 302 ? 11.289 10.605 -14.736 1.00 93.19 302 ALA A O 1
ATOM 2353 N N . CYS A 1 303 ? 9.997 11.843 -16.086 1.00 92.56 303 CYS A N 1
ATOM 2354 C CA . CYS A 1 303 ? 10.215 11.047 -17.299 1.00 92.56 303 CYS A CA 1
ATOM 2355 C C . CYS A 1 303 ? 11.603 11.200 -17.960 1.00 92.56 303 CYS A C 1
ATOM 2357 O O . CYS A 1 303 ? 11.910 10.455 -18.890 1.00 92.56 303 CYS A O 1
ATOM 2359 N N . ALA A 1 304 ? 12.447 12.129 -17.500 1.00 90.19 304 ALA A N 1
ATOM 2360 C CA . ALA A 1 304 ? 13.818 12.334 -17.984 1.00 90.19 304 ALA A CA 1
ATOM 2361 C C . ALA A 1 304 ? 14.891 12.170 -16.888 1.00 90.19 304 ALA A C 1
ATOM 2363 O O . ALA A 1 304 ? 16.072 12.408 -17.150 1.00 90.19 304 ALA A O 1
ATOM 2364 N N . ASP A 1 305 ? 14.517 11.758 -15.672 1.00 89.25 305 ASP A N 1
ATOM 2365 C CA . ASP A 1 305 ? 15.457 11.640 -14.557 1.00 89.25 305 ASP A CA 1
ATOM 2366 C C . ASP A 1 305 ? 16.250 10.306 -14.602 1.00 89.25 305 ASP A C 1
ATOM 2368 O O . ASP A 1 305 ? 15.676 9.225 -14.408 1.00 89.25 305 ASP A O 1
ATOM 2372 N N . PRO A 1 306 ? 17.587 10.345 -14.805 1.00 83.38 306 PRO A N 1
ATOM 2373 C CA . PRO A 1 306 ? 18.429 9.148 -14.832 1.00 83.38 306 PRO A CA 1
ATOM 2374 C C . PRO A 1 306 ? 18.512 8.425 -13.482 1.00 83.38 306 PRO A C 1
ATOM 2376 O O . PRO A 1 306 ? 18.710 7.211 -13.451 1.00 83.38 306 PRO A O 1
ATOM 2379 N N . LYS A 1 307 ? 18.394 9.129 -12.354 1.00 85.56 307 LYS A N 1
ATOM 2380 C CA . LYS A 1 307 ? 18.411 8.507 -11.027 1.00 85.56 307 LYS A CA 1
ATOM 2381 C C . LYS A 1 307 ? 17.145 7.678 -10.845 1.00 85.56 307 LYS A C 1
ATOM 2383 O O . LYS A 1 307 ? 17.219 6.491 -10.544 1.00 85.56 307 LYS A O 1
ATOM 2388 N N . LEU A 1 308 ? 15.993 8.287 -11.114 1.00 90.38 308 LEU A N 1
ATOM 2389 C CA . LEU A 1 308 ? 14.693 7.652 -10.930 1.00 90.38 308 LEU A CA 1
ATOM 2390 C C . LEU A 1 308 ? 14.478 6.462 -11.880 1.00 90.38 308 LEU A C 1
ATOM 2392 O O . LEU A 1 308 ? 14.101 5.384 -11.411 1.00 90.38 308 LEU A O 1
ATOM 2396 N N . LEU A 1 309 ? 14.714 6.632 -13.187 1.00 89.12 309 LEU A N 1
ATOM 2397 C CA . LEU A 1 309 ? 14.379 5.609 -14.190 1.00 89.12 309 LEU A CA 1
ATOM 2398 C C . LEU A 1 309 ? 15.467 4.538 -14.358 1.00 89.12 309 LEU A C 1
ATOM 2400 O O . LEU A 1 309 ? 15.165 3.346 -14.423 1.00 89.12 309 LEU A O 1
ATOM 2404 N N . ASN A 1 310 ? 16.734 4.949 -14.438 1.00 82.62 310 ASN A N 1
ATOM 2405 C CA . ASN A 1 310 ? 17.842 4.037 -14.714 1.00 82.62 310 ASN A CA 1
ATOM 2406 C C . ASN A 1 310 ? 18.372 3.408 -13.421 1.00 82.62 310 ASN A C 1
ATOM 2408 O O . ASN A 1 310 ? 18.311 2.192 -13.252 1.00 82.62 310 ASN A O 1
ATOM 2412 N N . GLN A 1 311 ? 18.857 4.241 -12.494 1.00 83.62 311 GLN A N 1
ATOM 2413 C CA . GLN A 1 311 ? 19.537 3.759 -11.288 1.00 83.62 311 GLN A CA 1
ATOM 2414 C C . GLN A 1 311 ? 18.563 3.017 -10.367 1.00 83.62 311 GLN A C 1
ATOM 2416 O O . GLN A 1 311 ? 18.827 1.871 -10.017 1.00 83.62 311 GLN A O 1
ATOM 2421 N N . THR A 1 312 ? 17.406 3.607 -10.058 1.00 90.25 312 THR A N 1
ATOM 2422 C CA . THR A 1 312 ? 16.445 3.014 -9.120 1.00 90.25 312 THR A CA 1
ATOM 2423 C C . THR A 1 312 ? 15.556 1.935 -9.755 1.00 90.25 312 THR A C 1
ATOM 2425 O O . THR A 1 312 ? 15.677 0.770 -9.379 1.00 90.25 312 THR A O 1
ATOM 2428 N N . ILE A 1 313 ? 14.697 2.251 -10.739 1.00 92.00 313 ILE A N 1
ATOM 2429 C CA . ILE A 1 313 ? 13.751 1.251 -11.292 1.00 92.00 313 ILE A CA 1
ATOM 2430 C C . ILE A 1 313 ? 14.468 0.063 -11.951 1.00 92.00 313 ILE A C 1
ATOM 2432 O O . ILE A 1 313 ? 14.108 -1.090 -11.704 1.00 92.00 313 ILE A O 1
ATOM 2436 N N . ARG A 1 314 ? 15.440 0.325 -12.833 1.00 87.00 314 ARG A N 1
ATOM 2437 C CA . ARG A 1 314 ? 16.106 -0.735 -13.608 1.00 87.00 314 ARG A CA 1
ATOM 2438 C C . ARG A 1 314 ? 17.321 -1.327 -12.893 1.00 87.00 314 ARG A C 1
ATOM 2440 O O . ARG A 1 314 ? 17.533 -2.526 -13.009 1.00 87.00 314 ARG A O 1
ATOM 2447 N N . GLY A 1 315 ? 18.092 -0.524 -12.159 1.00 87.62 315 GLY A N 1
ATOM 2448 C CA . GLY A 1 315 ? 19.280 -0.979 -11.429 1.00 87.62 315 GLY A CA 1
ATOM 2449 C C . GLY A 1 315 ? 18.975 -1.599 -10.062 1.00 87.62 315 GLY A C 1
ATOM 2450 O O . GLY A 1 315 ? 19.232 -2.778 -9.844 1.00 87.62 315 GLY A O 1
ATOM 2451 N N . GLU A 1 316 ? 18.451 -0.810 -9.123 1.00 88.81 316 GLU A N 1
ATOM 2452 C CA . GLU A 1 316 ? 18.250 -1.215 -7.720 1.00 88.81 316 GLU A CA 1
ATOM 2453 C C . GLU A 1 316 ? 17.038 -2.137 -7.512 1.00 88.81 316 GLU A C 1
ATOM 2455 O O . GLU A 1 316 ? 16.982 -2.882 -6.524 1.00 88.81 316 GLU A O 1
ATOM 2460 N N . TRP A 1 317 ? 16.023 -2.035 -8.376 1.00 93.06 317 TRP A N 1
ATOM 2461 C CA . TRP A 1 317 ? 14.758 -2.769 -8.240 1.00 93.06 317 TRP A CA 1
ATOM 2462 C C . TRP A 1 317 ? 14.558 -3.884 -9.275 1.00 93.06 317 TRP A C 1
ATOM 2464 O O . TRP A 1 317 ? 13.669 -4.704 -9.062 1.00 93.06 317 TRP A O 1
ATOM 2474 N N . ASP A 1 318 ? 15.390 -3.948 -10.321 1.00 92.38 318 ASP A N 1
ATOM 2475 C CA . ASP A 1 318 ? 15.386 -4.985 -11.369 1.00 92.38 318 ASP A CA 1
ATOM 2476 C C . ASP A 1 318 ? 14.011 -5.165 -12.055 1.00 92.38 318 ASP A C 1
ATOM 2478 O O . ASP A 1 318 ? 13.390 -6.228 -12.028 1.00 92.38 318 ASP A O 1
ATOM 2482 N N . LEU A 1 319 ? 13.477 -4.085 -12.647 1.00 94.62 319 LEU A N 1
ATOM 2483 C CA . LEU A 1 319 ? 12.195 -4.129 -13.363 1.00 94.62 319 LEU A CA 1
ATOM 2484 C C . LEU A 1 319 ? 12.235 -5.070 -14.586 1.00 94.62 319 LEU A C 1
ATOM 2486 O O . LEU A 1 319 ? 12.731 -4.708 -15.659 1.00 94.62 319 LEU A O 1
ATOM 2490 N N . HIS A 1 320 ? 11.560 -6.216 -14.468 1.00 93.69 320 HIS A N 1
ATOM 2491 C CA . HIS A 1 320 ? 11.276 -7.165 -15.552 1.00 93.69 320 HIS A CA 1
ATOM 2492 C C . HIS A 1 320 ? 10.196 -6.640 -16.520 1.00 93.69 320 HIS A C 1
ATOM 2494 O O . HIS A 1 320 ? 9.127 -7.243 -16.673 1.00 93.69 320 HIS A O 1
ATOM 2500 N N . GLY A 1 321 ? 10.428 -5.491 -17.155 1.00 94.75 321 GLY A N 1
ATOM 2501 C CA . GLY A 1 321 ? 9.374 -4.756 -17.853 1.00 94.75 321 GLY A CA 1
ATOM 2502 C C . GLY A 1 321 ? 9.825 -3.519 -18.629 1.00 94.75 321 GLY A C 1
ATOM 2503 O O . GLY A 1 321 ? 11.010 -3.347 -18.938 1.00 94.75 321 GLY A O 1
ATOM 2504 N N . TYR A 1 322 ? 8.851 -2.666 -18.946 1.00 95.50 322 TYR A N 1
ATOM 2505 C CA . TYR A 1 322 ? 9.024 -1.407 -19.679 1.00 95.50 322 TYR A CA 1
ATOM 2506 C C . TYR A 1 322 ? 8.591 -0.195 -18.839 1.00 95.50 322 TYR A C 1
ATOM 2508 O O . TYR A 1 322 ? 7.797 -0.320 -17.911 1.00 95.50 322 TYR A O 1
ATOM 2516 N N . ILE A 1 323 ? 9.118 0.985 -19.150 1.00 96.81 323 ILE A N 1
ATOM 2517 C CA . ILE A 1 323 ? 8.718 2.255 -18.533 1.00 96.81 323 ILE A CA 1
ATOM 2518 C C . ILE A 1 323 ? 7.917 3.062 -19.564 1.00 96.81 323 ILE A C 1
ATOM 2520 O O . ILE A 1 323 ? 8.312 3.131 -20.728 1.00 96.81 323 ILE A O 1
ATOM 2524 N N . VAL A 1 324 ? 6.802 3.669 -19.151 1.00 97.25 324 VAL A N 1
ATOM 2525 C CA . VAL A 1 324 ? 5.894 4.451 -20.016 1.00 97.25 324 VAL A CA 1
ATOM 2526 C C . VAL A 1 324 ? 5.684 5.875 -19.490 1.00 97.25 324 VAL A C 1
ATOM 2528 O O . VAL A 1 324 ? 5.771 6.092 -18.283 1.00 97.25 324 VAL A O 1
ATOM 2531 N N . SER A 1 325 ? 5.429 6.854 -20.360 1.00 97.12 325 SER A N 1
ATOM 2532 C CA . SER A 1 325 ? 5.005 8.198 -19.940 1.00 97.12 325 SER A CA 1
ATOM 2533 C C . SER A 1 325 ? 3.529 8.236 -19.543 1.00 97.12 325 SER A C 1
ATOM 2535 O O . SER A 1 325 ? 2.712 7.463 -20.041 1.00 97.12 325 SER A O 1
ATOM 2537 N N . ASP A 1 326 ? 3.175 9.153 -18.644 1.00 97.00 326 ASP A N 1
ATOM 2538 C CA . ASP A 1 326 ? 1.806 9.676 -18.565 1.00 97.00 326 ASP A CA 1
ATOM 2539 C C . ASP A 1 326 ? 1.475 10.484 -19.848 1.00 97.00 326 ASP A C 1
ATOM 2541 O O . ASP A 1 326 ? 2.355 10.748 -20.667 1.00 97.00 326 ASP A O 1
ATOM 2545 N N . CYS A 1 327 ? 0.210 10.835 -20.060 1.00 94.25 327 CYS A N 1
ATOM 2546 C CA . CYS A 1 327 ? -0.354 11.210 -21.363 1.00 94.25 327 CYS A CA 1
ATOM 2547 C C . CYS A 1 327 ? -0.582 12.731 -21.569 1.00 94.25 327 CYS A C 1
ATOM 2549 O O . CYS A 1 327 ? -1.667 13.239 -21.292 1.00 94.25 327 CYS A O 1
ATOM 2551 N N . ASP A 1 328 ? 0.337 13.541 -22.101 1.00 90.19 328 ASP A N 1
ATOM 2552 C CA . ASP A 1 328 ? 1.623 13.250 -22.754 1.00 90.19 328 ASP A CA 1
ATOM 2553 C C . ASP A 1 328 ? 2.749 13.979 -21.994 1.00 90.19 328 ASP A C 1
ATOM 2555 O O . ASP A 1 328 ? 2.949 15.190 -22.126 1.00 90.19 328 ASP A O 1
ATOM 2559 N N . SER A 1 329 ? 3.476 13.257 -21.136 1.00 93.44 329 SER A N 1
ATOM 2560 C CA . SER A 1 329 ? 4.557 13.842 -20.335 1.00 93.44 329 SER A CA 1
ATOM 2561 C C . SER A 1 329 ? 5.718 14.343 -21.194 1.00 93.44 329 SER A C 1
ATOM 2563 O O . SER A 1 329 ? 6.428 15.247 -20.760 1.00 93.44 329 SER A O 1
ATOM 2565 N N . ILE A 1 330 ? 5.936 13.785 -22.391 1.00 93.12 330 ILE A N 1
ATOM 2566 C CA . ILE A 1 330 ? 7.063 14.161 -23.255 1.00 93.12 330 ILE A CA 1
ATOM 2567 C C . ILE A 1 330 ? 6.773 15.501 -23.946 1.00 93.12 330 ILE A C 1
ATOM 2569 O O . ILE A 1 330 ? 7.674 16.335 -24.056 1.00 93.12 330 ILE A O 1
ATOM 2573 N N . GLU A 1 331 ? 5.512 15.768 -24.301 1.00 94.12 331 GLU A N 1
ATOM 2574 C CA . GLU A 1 331 ? 5.035 17.109 -24.653 1.00 94.12 331 GLU A CA 1
ATOM 2575 C C . GLU A 1 331 ? 5.249 18.091 -23.497 1.00 94.12 331 GLU A C 1
ATOM 2577 O O . GLU A 1 331 ? 5.805 19.176 -23.684 1.00 94.12 331 GLU A O 1
ATOM 2582 N N . VAL A 1 332 ? 4.875 17.686 -22.281 1.00 93.94 332 VAL A N 1
ATOM 2583 C CA . VAL A 1 332 ? 4.934 18.524 -21.074 1.00 93.94 332 VAL A CA 1
ATOM 2584 C C . VAL A 1 332 ? 6.363 18.944 -20.696 1.00 93.94 332 VAL A C 1
ATOM 2586 O O . VAL A 1 332 ? 6.536 20.046 -20.175 1.00 93.94 332 VAL A O 1
ATOM 2589 N N . LEU A 1 333 ? 7.404 18.165 -21.021 1.00 91.94 333 LEU A N 1
ATOM 2590 C CA . LEU A 1 333 ? 8.808 18.605 -20.896 1.00 91.94 333 LEU A CA 1
ATOM 2591 C C . LEU A 1 333 ? 9.077 19.917 -21.660 1.00 91.94 333 LEU A C 1
ATOM 2593 O O . LEU A 1 333 ? 9.728 20.821 -21.130 1.00 91.94 333 LEU A O 1
ATOM 2597 N N . VAL A 1 334 ? 8.572 20.018 -22.894 1.00 93.88 334 VAL A N 1
ATOM 2598 C CA . VAL A 1 334 ? 8.820 21.143 -23.811 1.00 93.88 334 VAL A CA 1
ATOM 2599 C C . VAL A 1 334 ? 7.823 22.272 -23.582 1.00 93.88 334 VAL A C 1
ATOM 2601 O O . VAL A 1 334 ? 8.215 23.427 -23.417 1.00 93.88 334 VAL A O 1
ATOM 2604 N N . ASP A 1 335 ? 6.533 21.945 -23.578 1.00 92.50 335 ASP A N 1
ATOM 2605 C CA . ASP A 1 335 ? 5.449 22.923 -23.665 1.00 92.50 335 ASP A CA 1
ATOM 2606 C C . ASP A 1 335 ? 4.899 23.324 -22.272 1.00 92.50 335 ASP A C 1
ATOM 2608 O O . ASP A 1 335 ? 4.308 24.397 -22.148 1.00 92.50 335 ASP A O 1
ATOM 2612 N N . GLY A 1 336 ? 5.148 22.526 -21.218 1.00 89.44 336 GLY A N 1
ATOM 2613 C CA . GLY A 1 336 ? 4.744 22.797 -19.824 1.00 89.44 336 GLY A CA 1
ATOM 2614 C C . GLY A 1 336 ? 5.884 23.274 -18.911 1.00 89.44 336 GLY A C 1
ATOM 2615 O O . GLY A 1 336 ? 5.834 24.381 -18.376 1.00 89.44 336 GLY A O 1
ATOM 2616 N N . HIS A 1 337 ? 6.935 22.462 -18.744 1.00 89.69 337 HIS A N 1
ATOM 2617 C CA . HIS A 1 337 ? 8.115 22.808 -17.930 1.00 89.69 337 HIS A CA 1
ATOM 2618 C C . HIS A 1 337 ? 9.080 23.769 -18.632 1.00 89.69 337 HIS A C 1
ATOM 2620 O O . HIS A 1 337 ? 9.893 24.408 -17.962 1.00 89.69 337 HIS A O 1
ATOM 2626 N N . HIS A 1 338 ? 9.036 23.843 -19.969 1.00 91.81 338 HIS A N 1
ATOM 2627 C CA . HIS A 1 338 ? 10.053 24.505 -20.800 1.00 91.81 338 HIS A CA 1
ATOM 2628 C C . HIS A 1 338 ? 11.483 24.075 -20.426 1.00 91.81 338 HIS A C 1
ATOM 2630 O O . HIS A 1 338 ? 12.409 24.894 -20.363 1.00 91.81 338 HIS A O 1
ATOM 2636 N N . TRP A 1 339 ? 11.655 22.786 -20.120 1.00 88.31 339 TRP A N 1
ATOM 2637 C CA . TRP A 1 339 ? 12.876 22.261 -19.524 1.00 88.31 339 TRP A CA 1
ATOM 2638 C C . TRP A 1 339 ? 14.066 22.481 -20.462 1.00 88.31 339 TRP A C 1
ATOM 2640 O O . TRP A 1 339 ? 13.985 22.216 -21.658 1.00 88.31 339 TRP A O 1
ATOM 2650 N N . LEU A 1 340 ? 15.134 23.079 -19.920 1.00 88.31 340 LEU A N 1
ATOM 2651 C CA . LEU A 1 340 ? 16.372 23.477 -20.616 1.00 88.31 340 LEU A CA 1
ATOM 2652 C C . LEU A 1 340 ? 16.216 24.387 -21.863 1.00 88.31 340 LEU A C 1
ATOM 2654 O O . LEU A 1 340 ? 17.223 24.831 -22.415 1.00 88.31 340 LEU A O 1
ATOM 2658 N N . GLY A 1 341 ? 14.992 24.748 -22.263 1.00 85.88 341 GLY A N 1
ATOM 2659 C CA . GLY A 1 341 ? 14.706 25.351 -23.568 1.00 85.88 341 GLY A CA 1
ATOM 2660 C C . GLY A 1 341 ? 14.793 24.354 -24.733 1.00 85.88 341 GLY A C 1
ATOM 2661 O O . GLY A 1 341 ? 15.112 24.763 -25.851 1.00 85.88 341 GLY A O 1
ATOM 2662 N N . ASP A 1 342 ? 14.554 23.069 -24.459 1.00 86.50 342 ASP A N 1
ATOM 2663 C CA . ASP A 1 342 ? 14.720 21.949 -25.389 1.00 86.50 342 ASP A CA 1
ATOM 2664 C C . ASP A 1 342 ? 13.893 22.071 -26.678 1.00 86.50 342 ASP A C 1
ATOM 2666 O O . ASP A 1 342 ? 12.741 22.516 -26.686 1.00 86.50 342 ASP A O 1
ATOM 2670 N N . THR A 1 343 ? 14.455 21.595 -27.797 1.00 94.00 343 THR A N 1
ATOM 2671 C CA . THR A 1 343 ? 13.641 21.272 -28.979 1.00 94.00 343 THR A CA 1
ATOM 2672 C C . THR A 1 343 ? 12.915 19.941 -28.778 1.00 94.00 343 THR A C 1
ATOM 2674 O O . THR A 1 343 ? 13.294 19.126 -27.938 1.00 94.00 343 THR A O 1
ATOM 2677 N N . LYS A 1 344 ? 11.897 19.658 -29.598 1.00 95.56 344 LYS A N 1
ATOM 2678 C CA . LYS A 1 344 ? 11.159 18.384 -29.529 1.00 95.56 344 LYS A CA 1
ATOM 2679 C C . LYS A 1 344 ? 12.085 17.178 -29.759 1.00 95.56 344 LYS A C 1
ATOM 2681 O O . LYS A 1 344 ? 11.948 16.158 -29.091 1.00 95.56 344 LYS A O 1
ATOM 2686 N N . GLU A 1 345 ? 13.095 17.321 -30.621 1.00 94.56 345 GLU A N 1
ATOM 2687 C CA . GLU A 1 345 ? 14.157 16.326 -30.797 1.00 94.56 345 GLU A CA 1
ATOM 2688 C C . GLU A 1 345 ? 15.138 16.203 -29.620 1.00 94.56 345 GLU A C 1
ATOM 2690 O O . GLU A 1 345 ? 15.758 15.145 -29.495 1.00 94.56 345 GLU A O 1
ATOM 2695 N N . ASP A 1 346 ? 15.302 17.241 -28.790 1.00 90.69 346 ASP A N 1
ATOM 2696 C CA . ASP A 1 346 ? 16.070 17.163 -27.536 1.00 90.69 346 ASP A CA 1
ATOM 2697 C C . ASP A 1 346 ? 15.256 16.455 -26.450 1.00 90.69 346 ASP A C 1
ATOM 2699 O O . ASP A 1 346 ? 15.768 15.527 -25.839 1.00 90.69 346 ASP A O 1
ATOM 2703 N N . ALA A 1 347 ? 13.969 16.772 -26.281 1.00 90.69 347 ALA A N 1
ATOM 2704 C CA . ALA A 1 347 ? 13.113 16.112 -25.289 1.00 90.69 347 ALA A CA 1
ATOM 2705 C C . ALA A 1 347 ? 12.990 14.591 -25.517 1.00 90.69 347 ALA A C 1
ATOM 2707 O O . ALA A 1 347 ? 13.133 13.803 -24.575 1.00 90.69 347 ALA A O 1
ATOM 2708 N N . VAL A 1 348 ? 12.819 14.137 -26.770 1.00 91.25 348 VAL A N 1
ATOM 2709 C CA . VAL A 1 348 ? 12.869 12.690 -27.066 1.00 91.25 348 VAL A CA 1
ATOM 2710 C C . VAL A 1 348 ? 14.272 12.107 -26.880 1.00 91.25 348 VAL A C 1
ATOM 2712 O O . VAL A 1 348 ? 14.399 10.943 -26.514 1.00 91.25 348 VAL A O 1
ATOM 2715 N N . ALA A 1 349 ? 15.334 12.896 -27.079 1.00 88.81 349 ALA A N 1
ATOM 2716 C CA . ALA A 1 349 ? 16.696 12.441 -26.818 1.00 88.81 349 ALA A CA 1
ATOM 2717 C C . ALA A 1 349 ? 16.979 12.301 -25.321 1.00 88.81 349 ALA A C 1
ATOM 2719 O O . ALA A 1 349 ? 17.556 11.299 -24.916 1.00 88.81 349 ALA A O 1
ATOM 2720 N N . HIS A 1 350 ? 16.545 13.251 -24.496 1.00 85.12 350 HIS A N 1
ATOM 2721 C CA . HIS A 1 350 ? 16.702 13.208 -23.048 1.00 85.12 350 HIS A CA 1
ATOM 2722 C C . HIS A 1 350 ? 15.888 12.082 -22.416 1.00 85.12 350 HIS A C 1
ATOM 2724 O O . HIS A 1 350 ? 16.410 11.379 -21.561 1.00 85.12 350 HIS A O 1
ATOM 2730 N N . THR A 1 351 ? 14.659 11.838 -22.870 1.00 88.19 351 THR A N 1
ATOM 2731 C CA . THR A 1 351 ? 13.838 10.732 -22.345 1.00 88.19 351 THR A CA 1
ATOM 2732 C C . THR A 1 351 ? 14.308 9.350 -22.826 1.00 88.19 351 THR A C 1
ATOM 2734 O O . THR A 1 351 ? 14.218 8.404 -22.051 1.00 88.19 351 THR A O 1
ATOM 2737 N N . LEU A 1 352 ? 14.902 9.223 -24.027 1.00 84.06 352 LEU A N 1
ATOM 2738 C CA . LEU A 1 352 ? 15.545 7.982 -24.513 1.00 84.06 352 LEU A CA 1
ATOM 2739 C C . LEU A 1 352 ? 17.023 7.809 -24.089 1.00 84.06 352 LEU A C 1
ATOM 2741 O O . LEU A 1 352 ? 17.581 6.729 -24.283 1.00 84.06 352 LEU A O 1
ATOM 2745 N N . ARG A 1 353 ? 17.682 8.851 -23.550 1.00 73.81 353 ARG A N 1
ATOM 2746 C CA . ARG A 1 353 ? 19.099 8.847 -23.095 1.00 73.81 353 ARG A CA 1
ATOM 2747 C C . ARG A 1 353 ? 19.309 9.449 -21.697 1.00 73.81 353 ARG A C 1
ATOM 2749 O O . ARG A 1 353 ? 20.412 9.918 -21.401 1.00 73.81 353 ARG A O 1
ATOM 2756 N N . ALA A 1 354 ? 18.294 9.409 -20.830 1.00 53.19 354 ALA A N 1
ATOM 2757 C CA . ALA A 1 354 ? 18.345 9.674 -19.386 1.00 53.19 354 ALA A CA 1
ATOM 2758 C C . ALA A 1 354 ? 19.390 8.776 -18.679 1.00 53.19 354 ALA A C 1
ATOM 2760 O O . ALA A 1 354 ? 19.089 7.795 -18.002 1.00 53.19 354 ALA A O 1
ATOM 2761 N N . GLY A 1 355 ? 20.666 9.101 -18.879 1.00 43.44 355 GLY A N 1
ATOM 2762 C CA . GLY A 1 355 ? 21.814 8.268 -18.538 1.00 43.44 355 GLY A CA 1
ATOM 2763 C C . GLY A 1 355 ? 23.155 8.886 -18.943 1.00 43.44 355 GLY A C 1
ATOM 2764 O O . GLY A 1 355 ? 24.150 8.640 -18.264 1.00 43.44 355 GLY A O 1
ATOM 2765 N N . GLU A 1 356 ? 23.202 9.752 -19.966 1.00 41.44 356 GLU A N 1
ATOM 2766 C CA . GLU A 1 356 ? 24.401 10.559 -20.239 1.00 41.44 356 GLU A CA 1
ATOM 2767 C C . GLU A 1 356 ? 24.503 11.774 -19.303 1.00 41.44 356 GLU A C 1
ATOM 2769 O O . GLU A 1 356 ? 24.160 12.906 -19.640 1.00 41.44 356 GLU A O 1
ATOM 2774 N N . SER A 1 357 ? 25.059 11.541 -18.113 1.00 39.31 357 SER A N 1
ATOM 2775 C CA . SER A 1 357 ? 25.737 12.606 -17.373 1.00 39.31 357 SER A CA 1
ATOM 2776 C C . SER A 1 357 ? 27.115 12.861 -17.988 1.00 39.31 357 SER A C 1
ATOM 2778 O O . SER A 1 357 ? 27.849 11.928 -18.318 1.00 39.31 357 SER A O 1
ATOM 2780 N N . PHE A 1 358 ? 27.512 14.131 -18.087 1.00 38.97 358 PHE A N 1
ATOM 2781 C CA . PHE A 1 358 ? 28.744 14.598 -18.747 1.00 38.97 358 PHE A CA 1
ATOM 2782 C C . PHE A 1 358 ? 30.059 14.172 -18.039 1.00 38.97 358 PHE A C 1
ATOM 2784 O O . PHE A 1 358 ? 31.140 14.672 -18.361 1.00 38.97 358 PHE A O 1
ATOM 2791 N N . ILE A 1 359 ? 29.996 13.258 -17.060 1.00 37.38 359 ILE A N 1
ATOM 2792 C CA . ILE A 1 359 ? 31.119 12.803 -16.229 1.00 37.38 359 ILE A CA 1
ATOM 2793 C C . ILE A 1 359 ? 31.424 11.311 -16.465 1.00 37.38 359 ILE A C 1
ATOM 2795 O O . ILE A 1 359 ? 31.102 10.428 -15.682 1.00 37.38 359 ILE A O 1
ATOM 2799 N N . LYS A 1 360 ? 32.184 11.085 -17.540 1.00 35.25 360 LYS A N 1
ATOM 2800 C CA . LYS A 1 360 ? 33.380 10.222 -17.568 1.00 35.25 360 LYS A CA 1
ATOM 2801 C C . LYS A 1 360 ? 33.251 8.730 -17.168 1.00 35.25 360 LYS A C 1
ATOM 2803 O O . LYS A 1 360 ? 33.771 8.308 -16.145 1.00 35.25 360 LYS A O 1
ATOM 2808 N N . HIS A 1 361 ? 32.862 7.946 -18.177 1.00 36.56 361 HIS A N 1
ATOM 2809 C CA . HIS A 1 361 ? 33.509 6.690 -18.615 1.00 36.56 361 HIS A CA 1
ATOM 2810 C C . HIS A 1 361 ? 33.454 5.408 -17.748 1.00 36.56 361 HIS A C 1
ATOM 2812 O O . HIS A 1 361 ? 34.040 5.324 -16.676 1.00 36.56 361 HIS A O 1
ATOM 2818 N N . ILE A 1 362 ? 33.014 4.345 -18.445 1.00 36.41 362 ILE A N 1
ATOM 2819 C CA . ILE A 1 362 ? 33.291 2.907 -18.245 1.00 36.41 362 ILE A CA 1
ATOM 2820 C C . ILE A 1 362 ? 32.395 2.207 -17.199 1.00 36.41 362 ILE A C 1
ATOM 2822 O O . ILE A 1 362 ? 32.571 2.366 -16.000 1.00 36.41 362 ILE A O 1
ATOM 2826 N N . LEU A 1 363 ? 31.513 1.333 -17.724 1.00 31.42 363 LEU A N 1
ATOM 2827 C CA . LEU A 1 363 ? 30.556 0.425 -17.050 1.00 31.42 363 LEU A CA 1
ATOM 2828 C C . LEU A 1 363 ? 29.190 1.003 -16.612 1.00 31.42 363 LEU A C 1
ATOM 2830 O O . LEU A 1 363 ? 28.848 0.955 -15.438 1.00 31.42 363 LEU A O 1
ATOM 2834 N N . CYS A 1 364 ? 28.359 1.421 -17.578 1.00 31.64 364 CYS A N 1
ATOM 2835 C CA . CYS A 1 364 ? 26.887 1.276 -17.547 1.00 31.64 364 CYS A CA 1
ATOM 2836 C C . CYS A 1 364 ? 26.311 1.450 -18.966 1.00 31.64 364 CYS A C 1
ATOM 2838 O O . CYS A 1 364 ? 26.731 2.355 -19.682 1.00 31.64 364 CYS A O 1
ATOM 2840 N N . GLN A 1 365 ? 25.355 0.612 -19.385 1.00 38.22 365 GLN A N 1
ATOM 2841 C CA . GLN A 1 365 ? 24.628 0.790 -20.653 1.00 38.22 365 GLN A CA 1
ATOM 2842 C C . GLN A 1 365 ? 23.328 1.581 -20.419 1.00 38.22 365 GLN A C 1
ATOM 2844 O O . GLN A 1 365 ? 22.261 0.995 -20.386 1.00 38.22 365 GLN A O 1
ATOM 2849 N N . GLU A 1 366 ? 23.428 2.906 -20.268 1.00 46.94 366 GLU A N 1
ATOM 2850 C CA . GLU A 1 366 ? 22.396 3.937 -20.564 1.00 46.94 366 GLU A CA 1
ATOM 2851 C C . GLU A 1 366 ? 20.932 3.431 -20.757 1.00 46.94 366 GLU A C 1
ATOM 2853 O O . GLU A 1 366 ? 20.568 3.129 -21.890 1.00 46.94 366 GLU A O 1
ATOM 2858 N N . PHE A 1 367 ? 20.099 3.316 -19.707 1.00 51.75 367 PHE A N 1
ATOM 2859 C CA . PHE A 1 367 ? 18.692 2.846 -19.788 1.00 51.75 367 PHE A CA 1
ATOM 2860 C C . PHE A 1 367 ? 17.684 3.957 -19.466 1.00 51.75 367 PHE A C 1
ATOM 2862 O O . PHE A 1 367 ? 17.957 4.763 -18.581 1.00 51.75 367 PHE A O 1
ATOM 2869 N N . CYS A 1 368 ? 16.540 4.025 -20.162 1.00 70.31 368 CYS A N 1
ATOM 2870 C CA . CYS A 1 368 ? 15.642 5.192 -20.114 1.00 70.31 368 CYS A CA 1
ATOM 2871 C C . CYS A 1 368 ? 14.156 4.823 -20.356 1.00 70.31 368 CYS A C 1
ATOM 2873 O O . CYS A 1 368 ? 13.793 3.656 -20.207 1.00 70.31 368 CYS A O 1
ATOM 2875 N N . LEU A 1 369 ? 13.305 5.811 -20.672 1.00 87.88 369 LEU A N 1
ATOM 2876 C CA . LEU A 1 369 ? 11.874 5.650 -20.971 1.00 87.88 369 LEU A CA 1
ATOM 2877 C C . LEU A 1 369 ? 11.662 4.817 -22.250 1.00 87.88 369 LEU A C 1
ATOM 2879 O O . LEU A 1 369 ? 12.366 5.035 -23.231 1.00 87.88 369 LEU A O 1
ATOM 2883 N N . ASP A 1 370 ? 10.711 3.874 -22.265 1.00 93.88 370 ASP A N 1
ATOM 2884 C CA . ASP A 1 370 ? 10.575 2.912 -23.375 1.00 93.88 370 ASP A CA 1
ATOM 2885 C C . ASP A 1 370 ? 9.377 3.149 -24.297 1.00 93.88 370 ASP A C 1
ATOM 2887 O O . ASP A 1 370 ? 9.424 2.778 -25.472 1.00 93.88 370 ASP A O 1
ATOM 2891 N N . LEU A 1 371 ? 8.295 3.712 -23.759 1.00 95.81 371 LEU A N 1
ATOM 2892 C CA . LEU A 1 371 ? 7.022 3.885 -24.450 1.00 95.81 371 LEU A CA 1
ATOM 2893 C C . LEU A 1 371 ? 6.445 5.268 -24.164 1.00 95.81 371 LEU A C 1
ATOM 2895 O O . LEU A 1 371 ? 6.424 5.719 -23.020 1.00 95.81 371 LEU A O 1
ATOM 2899 N N . ASP A 1 372 ? 5.927 5.896 -25.207 1.00 96.25 372 ASP A N 1
ATOM 2900 C CA . ASP A 1 372 ? 5.261 7.187 -25.135 1.00 96.25 372 ASP A CA 1
ATOM 2901 C C . ASP A 1 372 ? 3.734 7.017 -25.070 1.00 96.25 372 ASP A C 1
ATOM 2903 O O . ASP A 1 372 ? 3.141 6.434 -25.983 1.00 96.25 372 ASP A O 1
ATOM 2907 N N . CYS A 1 373 ? 3.078 7.512 -24.016 1.00 95.81 373 CYS A N 1
ATOM 2908 C CA . CYS A 1 373 ? 1.651 7.811 -24.082 1.00 95.81 373 CYS A CA 1
ATOM 2909 C C . CYS A 1 373 ? 1.446 9.149 -24.791 1.00 95.81 373 CYS A C 1
ATOM 2911 O O . CYS A 1 373 ? 1.376 10.206 -24.169 1.00 95.81 373 CYS A O 1
ATOM 2913 N N . GLY A 1 374 ? 1.348 9.092 -26.110 1.00 92.81 374 GLY A N 1
ATOM 2914 C CA . GLY A 1 374 ? 1.435 10.281 -26.929 1.00 92.81 374 GLY A CA 1
ATOM 2915 C C . GLY A 1 374 ? 1.886 9.943 -28.334 1.00 92.81 374 GLY A C 1
ATOM 2916 O O . GLY A 1 374 ? 1.833 8.793 -28.788 1.00 92.81 374 GLY A O 1
ATOM 2917 N N . ASP A 1 375 ? 2.326 10.972 -29.044 1.00 93.56 375 ASP A N 1
ATOM 2918 C CA . ASP A 1 375 ? 2.872 10.819 -30.387 1.00 93.56 375 ASP A CA 1
ATOM 2919 C C . ASP A 1 375 ? 4.253 11.469 -30.574 1.00 93.56 375 ASP A C 1
ATOM 2921 O O . ASP A 1 375 ? 4.823 11.361 -31.668 1.00 93.56 375 ASP A O 1
ATOM 2925 N N . TYR A 1 376 ? 4.840 12.042 -29.518 1.00 94.12 376 TYR A N 1
ATOM 2926 C CA . TYR A 1 376 ? 6.166 12.657 -29.529 1.00 94.12 376 TYR A CA 1
ATOM 2927 C C . TYR A 1 376 ? 7.250 11.682 -29.991 1.00 94.12 376 TYR A C 1
ATOM 2929 O O . TYR A 1 376 ? 8.046 12.025 -30.876 1.00 94.12 376 TYR A O 1
ATOM 2937 N N . TYR A 1 377 ? 7.254 10.444 -29.490 1.00 94.81 377 TYR A N 1
ATOM 2938 C CA . TYR A 1 377 ? 8.191 9.427 -29.972 1.00 94.81 377 TYR A CA 1
ATOM 2939 C C . TYR A 1 377 ? 7.967 9.099 -31.445 1.00 94.81 377 TYR A C 1
ATOM 2941 O O . TYR A 1 377 ? 8.915 9.122 -32.234 1.00 94.81 377 TYR A O 1
ATOM 2949 N N . THR A 1 378 ? 6.716 8.888 -31.855 1.00 94.75 378 THR A N 1
ATOM 2950 C CA . THR A 1 378 ? 6.395 8.537 -33.248 1.00 94.75 378 THR A CA 1
ATOM 2951 C C . THR A 1 378 ? 6.702 9.662 -34.250 1.00 94.75 378 THR A C 1
ATOM 2953 O O . THR A 1 378 ? 6.975 9.382 -35.418 1.00 94.75 378 THR A O 1
ATOM 2956 N N . LYS A 1 379 ? 6.707 10.928 -33.803 1.00 96.31 379 LYS A N 1
ATOM 2957 C CA . LYS A 1 379 ? 7.009 12.114 -34.619 1.00 96.31 379 LYS A CA 1
ATOM 2958 C C . LYS A 1 379 ? 8.499 12.461 -34.675 1.00 96.31 379 LYS A C 1
ATOM 2960 O O . LYS A 1 379 ? 9.006 12.724 -35.765 1.00 96.31 379 LYS A O 1
ATOM 2965 N N . TYR A 1 380 ? 9.191 12.502 -33.533 1.00 97.25 380 TYR A N 1
ATOM 2966 C CA . TYR A 1 380 ? 10.489 13.193 -33.413 1.00 97.25 380 TYR A CA 1
ATOM 2967 C C . TYR A 1 380 ? 11.699 12.266 -33.220 1.00 97.25 380 TYR A C 1
ATOM 2969 O O . TYR A 1 380 ? 12.837 12.691 -33.423 1.00 97.25 380 TYR A O 1
ATOM 2977 N N . VAL A 1 381 ? 11.510 10.980 -32.901 1.00 95.44 381 VAL A N 1
ATOM 2978 C CA . VAL A 1 381 ? 12.639 10.039 -32.725 1.00 95.44 381 VAL A CA 1
ATOM 2979 C C . VAL A 1 381 ? 13.428 9.863 -34.025 1.00 95.44 381 VAL A C 1
ATOM 2981 O O . VAL A 1 381 ? 14.659 9.855 -34.008 1.00 95.44 381 VAL A O 1
ATOM 2984 N N . GLN A 1 382 ? 12.758 9.806 -35.182 1.00 96.06 382 GLN A N 1
ATOM 2985 C CA . GLN A 1 382 ? 13.456 9.656 -36.462 1.00 96.06 382 GLN A CA 1
ATOM 2986 C C . GLN A 1 382 ? 14.328 10.879 -36.803 1.00 96.06 382 GLN A C 1
ATOM 2988 O O . GLN A 1 382 ? 15.456 10.703 -37.268 1.00 96.06 382 GLN A O 1
ATOM 2993 N N . SER A 1 383 ? 13.849 12.107 -36.566 1.00 96.88 383 SER A N 1
ATOM 2994 C CA . SER A 1 383 ? 14.659 13.315 -36.772 1.00 96.88 383 SER A CA 1
ATOM 2995 C C . SER A 1 383 ? 15.774 13.431 -35.728 1.00 96.88 383 SER A C 1
ATOM 2997 O O . SER A 1 383 ? 16.884 13.823 -36.081 1.00 96.88 383 SER A O 1
ATOM 2999 N N . SER A 1 384 ? 15.539 12.998 -34.486 1.00 94.62 384 SER A N 1
ATOM 3000 C CA . SER A 1 384 ? 16.558 12.941 -33.431 1.00 94.62 384 SER A CA 1
ATOM 3001 C C . SER A 1 384 ? 17.713 11.973 -33.775 1.00 94.62 384 SER A C 1
ATOM 3003 O O . SER A 1 384 ? 18.884 12.346 -33.645 1.00 94.62 384 SER A O 1
ATOM 3005 N N . VAL A 1 385 ? 17.429 10.790 -34.353 1.00 94.12 385 VAL A N 1
ATOM 3006 C CA . VAL A 1 385 ? 18.465 9.891 -34.924 1.00 94.12 385 VAL A CA 1
ATOM 3007 C C . VAL A 1 385 ? 19.223 10.572 -36.068 1.00 94.12 385 VAL A C 1
ATOM 3009 O O . VAL A 1 385 ? 20.452 10.538 -36.105 1.00 94.12 385 VAL A O 1
ATOM 3012 N N . GLN A 1 386 ? 18.516 11.214 -37.004 1.00 95.38 386 GLN A N 1
ATOM 3013 C CA . GLN A 1 386 ? 19.136 11.890 -38.156 1.00 95.38 386 GLN A CA 1
ATOM 3014 C C . GLN A 1 386 ? 20.036 13.069 -37.749 1.00 95.38 386 GLN A C 1
ATOM 3016 O O . GLN A 1 386 ? 21.016 13.357 -38.434 1.00 95.38 386 GLN A O 1
ATOM 3021 N N . GLN A 1 387 ? 19.729 13.726 -36.628 1.00 95.06 387 GLN A N 1
ATOM 3022 C CA . GLN A 1 387 ? 20.549 14.776 -36.018 1.00 95.06 387 GLN A CA 1
ATOM 3023 C C . GLN A 1 387 ? 21.725 14.222 -35.188 1.00 95.06 387 GLN A C 1
ATOM 3025 O O . GLN A 1 387 ? 22.548 14.998 -34.710 1.00 95.06 387 GLN A O 1
ATOM 3030 N N . GLY A 1 388 ? 21.824 12.898 -35.009 1.00 89.50 388 GLY A N 1
ATOM 3031 C CA . GLY A 1 388 ? 22.852 12.253 -34.188 1.00 89.50 388 GLY A CA 1
ATOM 3032 C C . GLY A 1 388 ? 22.652 12.421 -32.677 1.00 89.50 388 GLY A C 1
ATOM 3033 O O . GLY A 1 388 ? 23.586 12.173 -31.917 1.00 89.50 388 GLY A O 1
ATOM 3034 N N . LYS A 1 389 ? 21.457 12.841 -32.234 1.00 87.56 389 LYS A N 1
ATOM 3035 C CA . LYS A 1 389 ? 21.120 13.044 -30.814 1.00 87.56 389 LYS A CA 1
ATOM 3036 C C . LYS A 1 389 ? 20.824 11.732 -30.079 1.00 87.56 389 LYS A C 1
ATOM 3038 O O . LYS A 1 389 ? 21.007 11.671 -28.866 1.00 87.56 389 LYS A O 1
ATOM 3043 N N . ILE A 1 390 ? 20.408 10.690 -30.801 1.00 89.19 390 ILE A N 1
ATOM 3044 C CA . ILE A 1 390 ? 20.180 9.323 -30.302 1.00 89.19 390 ILE A CA 1
ATOM 3045 C C . ILE A 1 390 ? 20.667 8.283 -31.321 1.00 89.19 390 ILE A C 1
ATOM 3047 O O . ILE A 1 390 ? 20.799 8.593 -32.508 1.00 89.19 390 ILE A O 1
ATOM 3051 N N . ARG A 1 391 ? 20.932 7.043 -30.887 1.00 89.94 391 ARG A N 1
ATOM 3052 C CA . ARG A 1 391 ? 21.315 5.934 -31.781 1.00 89.94 391 ARG A CA 1
ATOM 3053 C C . ARG A 1 391 ? 20.111 5.030 -32.032 1.00 89.94 391 ARG A C 1
ATOM 3055 O O . ARG A 1 391 ? 19.277 4.829 -31.158 1.00 89.94 391 ARG A O 1
ATOM 3062 N N . GLU A 1 392 ? 20.079 4.367 -33.185 1.00 91.75 392 GLU A N 1
ATOM 3063 C CA . GLU A 1 392 ? 19.071 3.329 -33.464 1.00 91.75 392 GLU A CA 1
ATOM 3064 C C . GLU A 1 392 ? 19.127 2.168 -32.446 1.00 91.75 392 GLU A C 1
ATOM 3066 O O . GLU A 1 392 ? 18.099 1.607 -32.088 1.00 91.75 392 GLU A O 1
ATOM 3071 N N . ALA A 1 393 ? 20.308 1.877 -31.889 1.00 89.25 393 ALA A N 1
ATOM 3072 C CA . ALA A 1 393 ? 20.485 0.884 -30.825 1.00 89.25 393 ALA A CA 1
ATOM 3073 C C . ALA A 1 393 ? 19.781 1.241 -29.496 1.00 89.25 393 ALA A C 1
ATOM 3075 O O . ALA A 1 393 ? 19.563 0.356 -28.668 1.00 89.25 393 ALA A O 1
ATOM 3076 N N . ASP A 1 394 ? 19.435 2.514 -29.281 1.00 86.25 394 ASP A N 1
ATOM 3077 C CA . ASP A 1 394 ? 18.685 2.949 -28.099 1.00 86.25 394 ASP A CA 1
ATOM 3078 C C . ASP A 1 394 ? 17.198 2.601 -28.273 1.00 86.25 394 ASP A C 1
ATOM 3080 O O . ASP A 1 394 ? 16.614 1.951 -27.409 1.00 86.25 394 ASP A O 1
ATOM 3084 N N . ILE A 1 395 ? 16.650 2.865 -29.466 1.00 92.56 395 ILE A N 1
ATOM 3085 C CA . ILE A 1 395 ? 15.306 2.433 -29.889 1.00 92.56 395 ILE A CA 1
ATOM 3086 C C . ILE A 1 395 ? 15.174 0.904 -29.834 1.00 92.56 395 ILE A C 1
ATOM 3088 O O . ILE A 1 395 ? 14.198 0.377 -29.299 1.00 92.56 395 ILE A O 1
ATOM 3092 N N . ASP A 1 396 ? 16.170 0.180 -30.358 1.00 93.44 396 ASP A N 1
ATOM 3093 C CA . ASP A 1 396 ? 16.155 -1.287 -30.408 1.00 93.44 396 ASP A CA 1
ATOM 3094 C C . ASP A 1 396 ? 15.991 -1.929 -29.028 1.00 93.44 396 ASP A C 1
ATOM 3096 O O . ASP A 1 396 ? 15.481 -3.041 -28.911 1.00 93.44 396 ASP A O 1
ATOM 3100 N N . ARG A 1 397 ? 16.441 -1.243 -27.978 1.00 89.06 397 ARG A N 1
ATOM 3101 C CA . ARG A 1 397 ? 16.401 -1.721 -26.601 1.00 89.06 397 ARG A CA 1
ATOM 3102 C C . ARG A 1 397 ? 15.010 -1.584 -25.995 1.00 89.06 397 ARG A C 1
ATOM 3104 O O . ARG A 1 397 ? 14.478 -2.569 -25.489 1.00 89.06 397 ARG A O 1
ATOM 3111 N N . SER A 1 398 ? 14.403 -0.408 -26.118 1.00 92.12 398 SER A N 1
ATOM 3112 C CA . SER A 1 398 ? 13.046 -0.149 -25.632 1.00 92.12 398 SER A CA 1
ATOM 3113 C C . SER A 1 398 ? 12.021 -1.054 -26.309 1.00 92.12 398 SER A C 1
ATOM 3115 O O . SER A 1 398 ? 11.197 -1.681 -25.642 1.00 92.12 398 SER A O 1
ATOM 3117 N N . LEU A 1 399 ? 12.161 -1.266 -27.622 1.00 95.88 399 LEU A N 1
ATOM 3118 C CA . LEU A 1 399 ? 11.319 -2.217 -28.348 1.00 95.88 399 LEU A CA 1
ATOM 3119 C C . LEU A 1 399 ? 11.470 -3.663 -27.855 1.00 95.88 399 LEU A C 1
ATOM 3121 O O . LEU A 1 399 ? 10.481 -4.395 -27.841 1.00 95.88 399 LEU A O 1
ATOM 3125 N N . LYS A 1 400 ? 12.658 -4.097 -27.407 1.00 94.81 400 LYS A N 1
ATOM 3126 C CA . LYS A 1 400 ? 12.809 -5.437 -26.813 1.00 94.81 400 LYS A CA 1
ATOM 3127 C C . LYS A 1 400 ? 12.022 -5.576 -25.517 1.00 94.81 400 LYS A C 1
ATOM 3129 O O . LYS A 1 400 ? 11.315 -6.569 -25.380 1.00 94.81 400 LYS A O 1
ATOM 3134 N N . TYR A 1 401 ? 12.098 -4.607 -24.600 1.00 93.88 401 TYR A N 1
ATOM 3135 C CA . TYR A 1 401 ? 11.330 -4.655 -23.348 1.00 93.88 401 TYR A CA 1
ATOM 3136 C C . TYR A 1 401 ? 9.825 -4.764 -23.615 1.00 93.88 401 TYR A C 1
ATOM 3138 O O . TYR A 1 401 ? 9.152 -5.632 -23.052 1.00 93.88 401 TYR A O 1
ATOM 3146 N N . LEU A 1 402 ? 9.323 -3.957 -24.553 1.00 96.38 402 LEU A N 1
ATOM 3147 C CA . LEU A 1 402 ? 7.933 -3.989 -24.998 1.00 96.38 402 LEU A CA 1
ATOM 3148 C C . LEU A 1 402 ? 7.547 -5.359 -25.583 1.00 96.38 402 LEU A C 1
ATOM 3150 O O . LEU A 1 402 ? 6.606 -6.005 -25.110 1.00 96.38 402 LEU A O 1
ATOM 3154 N N . TYR A 1 403 ? 8.292 -5.866 -26.569 1.00 97.44 403 TYR A N 1
ATOM 3155 C CA . TYR A 1 403 ? 7.950 -7.142 -27.202 1.00 97.44 403 TYR A CA 1
ATOM 3156 C C . TYR A 1 403 ? 8.143 -8.358 -26.287 1.00 97.44 403 TYR A C 1
ATOM 3158 O O . TYR A 1 403 ? 7.363 -9.303 -26.399 1.00 97.44 403 TYR A O 1
ATOM 3166 N N . VAL A 1 404 ? 9.081 -8.334 -25.333 1.00 96.88 404 VAL A N 1
ATOM 3167 C CA . VAL A 1 404 ? 9.201 -9.378 -24.298 1.00 96.88 404 VAL A CA 1
ATOM 3168 C C . VAL A 1 404 ? 7.946 -9.426 -23.421 1.00 96.88 404 VAL A C 1
ATOM 3170 O O . VAL A 1 404 ? 7.436 -10.518 -23.164 1.00 96.88 404 VAL A O 1
ATOM 3173 N N . VAL A 1 405 ? 7.383 -8.282 -23.013 1.00 97.62 405 VAL A N 1
ATOM 3174 C CA . VAL A 1 405 ? 6.115 -8.263 -22.259 1.00 97.62 405 VAL A CA 1
ATOM 3175 C C . VAL A 1 405 ? 4.955 -8.797 -23.106 1.00 97.62 405 VAL A C 1
ATOM 3177 O O . VAL A 1 405 ? 4.220 -9.664 -22.633 1.00 97.62 405 VAL A O 1
ATOM 3180 N N . LEU A 1 406 ? 4.833 -8.405 -24.379 1.00 96.94 406 LEU A N 1
ATOM 3181 C CA . LEU A 1 406 ? 3.817 -8.972 -25.283 1.00 96.94 406 LEU A CA 1
ATOM 3182 C C . LEU A 1 406 ? 3.987 -10.489 -25.505 1.00 96.94 406 LEU A C 1
ATOM 3184 O O . LEU A 1 406 ? 2.994 -11.218 -25.577 1.00 96.94 406 LEU A O 1
ATOM 3188 N N . MET A 1 407 ? 5.219 -11.003 -25.557 1.00 97.19 407 MET A N 1
ATOM 3189 C CA . MET A 1 407 ? 5.478 -12.447 -25.625 1.00 97.19 407 MET A CA 1
ATOM 3190 C C . MET A 1 407 ? 5.069 -13.168 -24.333 1.00 97.19 407 MET A C 1
ATOM 3192 O O . MET A 1 407 ? 4.351 -14.164 -24.412 1.00 97.19 407 MET A O 1
ATOM 3196 N N . ARG A 1 408 ? 5.408 -12.632 -23.149 1.00 96.25 408 ARG A N 1
ATOM 3197 C CA . ARG A 1 408 ? 4.955 -13.161 -21.842 1.00 96.25 408 ARG A CA 1
ATOM 3198 C C . ARG A 1 408 ? 3.429 -13.157 -21.701 1.00 96.25 408 ARG A C 1
ATOM 3200 O O . ARG A 1 408 ? 2.871 -14.048 -21.065 1.00 96.25 408 ARG A O 1
ATOM 3207 N N . LEU A 1 409 ? 2.750 -12.191 -22.321 1.00 95.62 409 LEU A N 1
ATOM 3208 C CA . LEU A 1 409 ? 1.288 -12.112 -22.417 1.00 95.62 409 LEU A CA 1
ATOM 3209 C C . LEU A 1 409 ? 0.679 -13.097 -23.432 1.00 95.62 409 LEU A C 1
ATOM 3211 O O . LEU A 1 409 ? -0.546 -13.149 -23.577 1.00 95.62 409 LEU A O 1
ATOM 3215 N N . GLY A 1 410 ? 1.485 -13.867 -24.163 1.00 94.00 410 GLY A N 1
ATOM 3216 C CA . GLY A 1 410 ? 1.004 -14.769 -25.206 1.00 94.00 410 GLY A CA 1
ATOM 3217 C C . GLY A 1 410 ? 0.434 -14.051 -26.435 1.00 94.00 410 GLY A C 1
ATOM 3218 O O . GLY A 1 410 ? -0.232 -14.697 -27.235 1.00 94.00 410 GLY A O 1
ATOM 3219 N N . PHE A 1 411 ? 0.701 -12.753 -26.630 1.00 93.81 411 PHE A N 1
ATOM 3220 C CA . PHE A 1 411 ? 0.263 -12.011 -27.825 1.00 93.81 411 PHE A CA 1
ATOM 3221 C C . PHE A 1 411 ? 0.842 -12.618 -29.111 1.00 93.81 411 PHE A C 1
ATOM 3223 O O . PHE A 1 411 ? 0.186 -12.649 -30.149 1.00 93.81 411 PHE A O 1
ATOM 3230 N N . PHE A 1 412 ? 2.064 -13.154 -29.036 1.00 94.56 412 PHE A N 1
ATOM 3231 C CA . PHE A 1 412 ? 2.706 -13.850 -30.152 1.00 94.56 412 PHE A CA 1
ATOM 3232 C C . PHE A 1 412 ? 2.263 -15.305 -30.299 1.00 94.56 412 PHE A C 1
ATOM 3234 O O . PHE A 1 412 ? 2.147 -15.779 -31.422 1.00 94.56 412 PHE A O 1
ATOM 3241 N N . ASP A 1 413 ? 1.990 -16.002 -29.195 1.00 91.69 413 ASP A N 1
ATOM 3242 C CA . ASP A 1 413 ? 1.955 -17.471 -29.161 1.00 91.69 413 ASP A CA 1
ATOM 3243 C C . ASP A 1 413 ? 0.591 -18.087 -28.815 1.00 91.69 413 ASP A C 1
ATOM 3245 O O . ASP A 1 413 ? 0.439 -19.309 -28.934 1.00 91.69 413 ASP A O 1
ATOM 3249 N N . GLY A 1 414 ? -0.358 -17.270 -28.354 1.00 87.81 414 GLY A N 1
ATOM 3250 C CA . GLY A 1 414 ? -1.572 -17.690 -27.660 1.00 87.81 414 GLY A CA 1
ATOM 3251 C C . GLY A 1 414 ? -1.296 -18.160 -26.228 1.00 87.81 414 GLY A C 1
ATOM 3252 O O . GLY A 1 414 ? -0.175 -18.534 -25.881 1.00 87.81 414 GLY A O 1
ATOM 3253 N N . ASN A 1 415 ? -2.333 -18.189 -25.385 1.00 86.81 415 ASN A N 1
ATOM 3254 C CA . ASN A 1 415 ? -2.275 -18.859 -24.084 1.00 86.81 415 ASN A CA 1
ATOM 3255 C C . ASN A 1 415 ? -3.456 -19.843 -23.944 1.00 86.81 415 ASN A C 1
ATOM 3257 O O . ASN A 1 415 ? -4.571 -19.412 -23.638 1.00 86.81 415 ASN A O 1
ATOM 3261 N N . PRO A 1 416 ? -3.224 -21.163 -24.119 1.00 85.88 416 PRO A N 1
ATOM 3262 C CA . PRO A 1 416 ? -4.274 -22.182 -24.075 1.00 85.88 416 PRO A CA 1
ATOM 3263 C C . PRO A 1 416 ? -5.150 -22.170 -22.815 1.00 85.88 416 PRO A C 1
ATOM 3265 O O . PRO A 1 416 ? -6.318 -22.537 -22.903 1.00 85.88 416 PRO A O 1
ATOM 3268 N N . GLN A 1 417 ? -4.621 -21.719 -21.671 1.00 88.31 417 GLN A N 1
ATOM 3269 C CA . GLN A 1 417 ? -5.349 -21.634 -20.398 1.00 88.31 417 GLN A CA 1
ATOM 3270 C C . GLN A 1 417 ? -6.496 -20.611 -20.431 1.00 88.31 417 GLN A C 1
ATOM 3272 O O . GLN A 1 417 ? -7.450 -20.734 -19.667 1.00 88.31 417 GLN A O 1
ATOM 3277 N N . TYR A 1 418 ? -6.425 -19.619 -21.325 1.00 91.19 418 TYR A N 1
ATOM 3278 C CA . TYR A 1 418 ? -7.398 -18.528 -21.416 1.00 91.19 418 TYR A CA 1
ATOM 3279 C C . TYR A 1 418 ? -8.251 -18.557 -22.686 1.00 91.19 418 TYR A C 1
ATOM 3281 O O . TYR A 1 418 ? -9.209 -17.795 -22.770 1.00 91.19 418 TYR A O 1
ATOM 3289 N N . ASN A 1 419 ? -7.988 -19.466 -23.633 1.00 87.19 419 ASN A N 1
ATOM 3290 C CA . ASN A 1 419 ? -8.732 -19.584 -24.898 1.00 87.19 419 ASN A CA 1
ATOM 3291 C C . ASN A 1 419 ? -10.253 -19.798 -24.724 1.00 87.19 419 ASN A C 1
ATOM 3293 O O . ASN A 1 419 ? -11.015 -19.531 -25.647 1.00 87.19 419 ASN A O 1
ATOM 3297 N N . SER A 1 420 ? -10.708 -20.303 -23.571 1.00 91.25 420 SER A N 1
ATOM 3298 C CA . SER A 1 420 ? -12.130 -20.548 -23.285 1.00 91.25 420 SER A CA 1
ATOM 3299 C C . SER A 1 420 ? -12.878 -19.366 -22.654 1.00 91.25 420 SER A C 1
ATOM 3301 O O . SER A 1 420 ? -14.082 -19.494 -22.419 1.00 91.25 420 SER A O 1
ATOM 3303 N N . LEU A 1 421 ? -12.188 -18.267 -22.325 1.00 94.06 421 LEU A N 1
ATOM 3304 C CA . LEU A 1 421 ? -12.804 -17.069 -21.746 1.00 94.06 421 LEU A CA 1
ATOM 3305 C C . LEU A 1 421 ? -13.539 -16.260 -22.823 1.00 94.06 421 LEU A C 1
ATOM 3307 O O . LEU A 1 421 ? -13.018 -16.062 -23.921 1.00 94.06 421 LEU A O 1
ATOM 3311 N N . GLY A 1 422 ? -14.730 -15.762 -22.500 1.00 93.31 422 GLY A N 1
ATOM 3312 C CA . GLY A 1 422 ? -15.556 -14.948 -23.389 1.00 93.31 422 GLY A CA 1
ATOM 3313 C C . GLY A 1 422 ? -16.749 -14.318 -22.663 1.00 93.31 422 GLY A C 1
ATOM 3314 O O . GLY A 1 422 ? -16.704 -14.078 -21.462 1.00 93.31 422 GLY A O 1
ATOM 3315 N N . LYS A 1 423 ? -17.848 -14.049 -23.382 1.00 94.00 423 LYS A N 1
ATOM 3316 C CA . LYS A 1 423 ? -18.959 -13.198 -22.893 1.00 94.00 423 LYS A CA 1
ATOM 3317 C C . LYS A 1 423 ? -19.560 -13.620 -21.540 1.00 94.00 423 LYS A C 1
ATOM 3319 O O . LYS A 1 423 ? -20.009 -12.762 -20.796 1.00 94.00 423 LYS A O 1
ATOM 3324 N N . LYS A 1 424 ? -19.582 -14.919 -21.227 1.00 95.00 424 LYS A N 1
ATOM 3325 C CA . LYS A 1 424 ? -20.112 -15.462 -19.958 1.00 95.00 424 LYS A CA 1
ATOM 3326 C C . LYS A 1 424 ? -19.241 -15.133 -18.731 1.00 95.00 424 LYS A C 1
ATOM 3328 O O . LYS A 1 424 ? -19.712 -15.276 -17.609 1.00 95.00 424 LYS A O 1
ATOM 3333 N N . ASP A 1 425 ? -17.974 -14.780 -18.955 1.00 96.50 425 ASP A N 1
ATOM 3334 C CA . ASP A 1 425 ? -16.956 -14.573 -17.921 1.00 96.50 425 ASP A CA 1
ATOM 3335 C C . ASP A 1 425 ? -16.784 -13.075 -17.580 1.00 96.50 425 ASP A C 1
ATOM 3337 O O . ASP A 1 425 ? -16.046 -12.737 -16.658 1.00 96.50 425 ASP A O 1
ATOM 3341 N N . VAL A 1 426 ? -17.489 -12.189 -18.300 1.00 96.81 426 VAL A N 1
ATOM 3342 C CA . VAL A 1 426 ? -17.659 -10.755 -18.000 1.00 96.81 426 VAL A CA 1
ATOM 3343 C C . VAL A 1 426 ? -19.023 -10.553 -17.338 1.00 96.81 426 VAL A C 1
ATOM 3345 O O . VAL A 1 426 ? -20.003 -11.152 -17.783 1.00 96.81 426 VAL A O 1
ATOM 3348 N N . CYS A 1 427 ? -19.111 -9.715 -16.301 1.00 96.50 427 CYS A N 1
ATOM 3349 C CA . CYS A 1 427 ? -20.348 -9.495 -15.539 1.00 96.50 427 CYS A CA 1
ATOM 3350 C C . CYS A 1 427 ? -20.932 -10.783 -14.926 1.00 96.50 427 CYS A C 1
ATOM 3352 O O . CYS A 1 427 ? -22.154 -10.959 -14.869 1.00 96.50 427 CYS A O 1
ATOM 3354 N N . SER A 1 428 ? -20.072 -11.705 -14.478 1.00 97.12 428 SER A N 1
ATOM 3355 C CA . SER A 1 428 ? -20.517 -12.923 -13.794 1.00 97.12 428 SER A CA 1
ATOM 3356 C C . SER A 1 428 ? -21.207 -12.584 -12.464 1.00 97.12 428 SER A C 1
ATOM 3358 O O . SER A 1 428 ? -20.858 -11.608 -11.798 1.00 97.12 428 SER A O 1
ATOM 3360 N N . GLU A 1 429 ? -22.178 -13.398 -12.034 1.00 96.38 429 GLU A N 1
ATOM 3361 C CA . GLU A 1 429 ? -22.873 -13.170 -10.753 1.00 96.38 429 GLU A CA 1
ATOM 3362 C C . GLU A 1 429 ? -21.904 -13.169 -9.554 1.00 96.38 429 GLU A C 1
ATOM 3364 O O . GLU A 1 429 ? -22.117 -12.438 -8.586 1.00 96.38 429 GLU A O 1
ATOM 3369 N N . GLU A 1 430 ? -20.813 -13.936 -9.653 1.00 97.19 430 GLU A N 1
ATOM 3370 C CA . GLU A 1 430 ? -19.721 -13.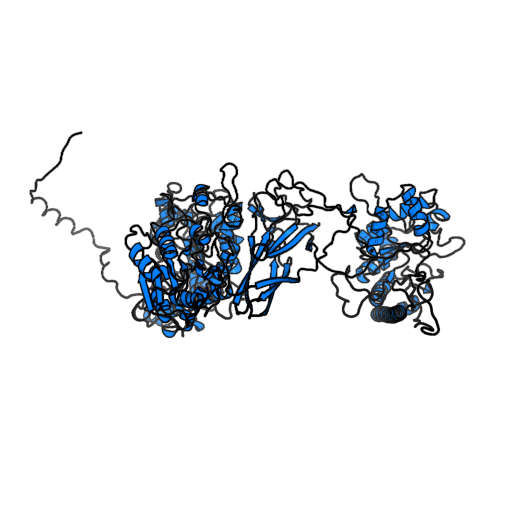980 -8.678 1.00 97.19 430 GLU A CA 1
ATOM 3371 C C . GLU A 1 430 ? -18.938 -12.659 -8.630 1.00 97.19 430 GLU A C 1
ATOM 3373 O O . GLU A 1 430 ? -18.769 -12.103 -7.546 1.00 97.19 430 GLU A O 1
ATOM 3378 N N . ASN A 1 431 ? -18.532 -12.101 -9.779 1.00 97.50 431 ASN A N 1
ATOM 3379 C CA . ASN A 1 431 ? -17.831 -10.812 -9.832 1.00 97.50 431 ASN A CA 1
ATOM 3380 C C . ASN A 1 431 ? -18.723 -9.676 -9.302 1.00 97.50 431 ASN A C 1
ATOM 3382 O O . ASN A 1 431 ? -18.275 -8.832 -8.524 1.00 97.50 431 ASN A O 1
ATOM 3386 N N . VAL A 1 432 ? -20.008 -9.686 -9.664 1.00 97.31 432 VAL A N 1
ATOM 3387 C CA . VAL A 1 432 ? -20.974 -8.668 -9.236 1.00 97.31 432 VAL A CA 1
ATOM 3388 C C . VAL A 1 432 ? -21.239 -8.735 -7.720 1.00 97.31 432 VAL A C 1
ATOM 3390 O O . VAL A 1 432 ? -21.353 -7.692 -7.071 1.00 97.31 432 VAL A O 1
ATOM 3393 N N . GLU A 1 433 ? -21.329 -9.921 -7.104 1.00 97.69 433 GLU A N 1
ATOM 3394 C CA . GLU A 1 433 ? -21.430 -10.011 -5.636 1.00 97.69 433 GLU A CA 1
ATOM 3395 C C . GLU A 1 433 ? -20.075 -9.747 -4.950 1.00 97.69 433 GLU A C 1
ATOM 3397 O O . GLU A 1 433 ? -20.074 -9.150 -3.877 1.00 97.69 433 GLU A O 1
ATOM 3402 N N . LEU A 1 434 ? -18.928 -10.044 -5.579 1.00 98.62 434 LEU A N 1
ATOM 3403 C CA . LEU A 1 434 ? -17.602 -9.626 -5.095 1.00 98.62 434 LEU A CA 1
ATOM 3404 C C . LEU A 1 434 ? -17.473 -8.094 -5.037 1.00 98.62 434 LEU A C 1
ATOM 3406 O O . LEU A 1 434 ? -16.939 -7.568 -4.063 1.00 98.62 434 LEU A O 1
ATOM 3410 N N . ALA A 1 435 ? -18.017 -7.359 -6.014 1.00 98.50 435 ALA A N 1
ATOM 3411 C CA . ALA A 1 435 ? -18.090 -5.895 -5.964 1.00 98.50 435 ALA A CA 1
ATOM 3412 C C . ALA A 1 435 ? -18.932 -5.393 -4.777 1.00 98.50 435 ALA A C 1
ATOM 3414 O O . ALA A 1 435 ? -18.573 -4.410 -4.123 1.00 98.50 435 ALA A O 1
ATOM 3415 N N . ARG A 1 436 ? -20.021 -6.095 -4.439 1.00 98.12 436 ARG A N 1
ATOM 3416 C CA . ARG A 1 436 ? -20.825 -5.799 -3.244 1.00 98.12 436 ARG A CA 1
ATOM 3417 C C . ARG A 1 436 ? -20.097 -6.151 -1.950 1.00 98.12 436 ARG A C 1
ATOM 3419 O O . ARG A 1 436 ? -20.207 -5.401 -0.985 1.00 98.12 436 ARG A O 1
ATOM 3426 N N . GLU A 1 437 ? -19.368 -7.261 -1.919 1.00 98.31 437 GLU A N 1
ATOM 3427 C CA . GLU A 1 437 ? -18.590 -7.670 -0.750 1.00 98.31 437 GLU A CA 1
ATOM 3428 C C . GLU A 1 437 ? -17.443 -6.694 -0.492 1.00 98.31 437 GLU A C 1
ATOM 3430 O O . GLU A 1 437 ? -17.287 -6.240 0.634 1.00 98.31 437 GLU A O 1
ATOM 3435 N N . ALA A 1 438 ? -16.737 -6.242 -1.531 1.00 98.50 438 ALA A N 1
ATOM 3436 C CA . ALA A 1 438 ? -15.749 -5.173 -1.410 1.00 98.50 438 ALA A CA 1
ATOM 3437 C C . ALA A 1 438 ? -16.360 -3.881 -0.831 1.00 98.50 438 ALA A C 1
ATOM 3439 O O . ALA A 1 438 ? -15.770 -3.258 0.052 1.00 98.50 438 ALA A O 1
ATOM 3440 N N . ALA A 1 439 ? -17.576 -3.510 -1.257 1.00 98.56 439 ALA A N 1
ATOM 3441 C CA . ALA A 1 439 ? -18.286 -2.347 -0.720 1.00 98.56 439 ALA A CA 1
ATOM 3442 C C . ALA A 1 439 ? -18.687 -2.524 0.758 1.00 98.56 439 ALA A C 1
ATOM 3444 O O . ALA A 1 439 ? -18.596 -1.581 1.547 1.00 98.56 439 ALA A O 1
ATOM 3445 N N . ARG A 1 440 ? -19.109 -3.732 1.161 1.00 98.38 440 ARG A N 1
ATOM 3446 C CA . ARG A 1 440 ? -19.397 -4.080 2.565 1.00 98.38 440 ARG A CA 1
ATOM 3447 C C . ARG A 1 440 ? -18.130 -4.057 3.421 1.00 98.38 440 ARG A C 1
ATOM 3449 O O . ARG A 1 440 ? -18.132 -3.465 4.498 1.00 98.38 440 ARG A O 1
ATOM 3456 N N . GLU A 1 441 ? -17.056 -4.684 2.943 1.00 98.25 441 GLU A N 1
ATOM 3457 C CA . GLU A 1 441 ? -15.771 -4.785 3.633 1.00 98.25 441 GLU A CA 1
ATOM 3458 C C . GLU A 1 441 ? -15.144 -3.407 3.875 1.00 98.25 441 GLU A C 1
ATOM 3460 O O . GLU A 1 441 ? -14.638 -3.170 4.974 1.00 98.25 441 GLU A O 1
ATOM 3465 N N . GLY A 1 442 ? -15.216 -2.524 2.870 1.00 97.94 442 GLY A N 1
ATOM 3466 C CA . GLY A 1 442 ? -14.686 -1.160 2.881 1.00 97.94 442 GLY A CA 1
ATOM 3467 C C . GLY A 1 442 ? -15.575 -0.103 3.544 1.00 97.94 442 GLY A C 1
ATOM 3468 O O . GLY A 1 442 ? -15.099 0.992 3.828 1.00 97.94 442 GLY A O 1
ATOM 3469 N N . THR A 1 443 ? -16.846 -0.397 3.845 1.00 98.50 443 THR A N 1
ATOM 3470 C CA . THR A 1 443 ? -17.716 0.553 4.562 1.00 98.50 443 THR A CA 1
ATOM 3471 C C . THR A 1 443 ? -17.248 0.738 6.010 1.00 98.50 443 THR A C 1
ATOM 3473 O O . THR A 1 443 ? -17.168 -0.221 6.786 1.00 98.50 443 THR A O 1
ATOM 3476 N N . VAL A 1 444 ? -17.003 1.992 6.405 1.00 98.69 444 VAL A N 1
ATOM 3477 C CA . VAL A 1 444 ? -16.506 2.361 7.738 1.00 98.69 444 VAL A CA 1
ATOM 3478 C C . VAL A 1 444 ? -17.615 3.001 8.569 1.00 98.69 444 VAL A C 1
ATOM 3480 O O . VAL A 1 444 ? -18.179 4.038 8.217 1.00 98.69 444 VAL A O 1
ATOM 3483 N N . LEU A 1 445 ? -17.901 2.414 9.731 1.00 98.62 445 LEU A N 1
ATOM 3484 C CA . LEU A 1 445 ? -18.796 2.997 10.730 1.00 98.62 445 LEU A CA 1
ATOM 3485 C C . LEU A 1 445 ? -18.012 3.994 11.595 1.00 98.62 445 LEU A C 1
ATOM 3487 O O . LEU A 1 445 ? -17.184 3.597 12.410 1.00 98.62 445 LEU A O 1
ATOM 3491 N N . LEU A 1 446 ? -18.271 5.290 11.419 1.00 98.31 446 LEU A N 1
ATOM 3492 C CA . LEU A 1 446 ? -17.574 6.382 12.114 1.00 98.31 446 LEU A CA 1
ATOM 3493 C C . LEU A 1 446 ? -18.234 6.774 13.445 1.00 98.31 446 LEU A C 1
ATOM 3495 O O . LEU A 1 446 ? -17.591 7.330 14.332 1.00 98.31 446 LEU A O 1
ATOM 3499 N N . LYS A 1 447 ? -19.534 6.508 13.598 1.00 98.12 447 LYS A N 1
ATOM 3500 C CA . LYS A 1 447 ? -20.299 6.796 14.820 1.00 98.12 447 LYS A CA 1
ATOM 3501 C C . LYS A 1 447 ? -21.470 5.829 14.929 1.00 98.12 447 LYS A C 1
ATOM 3503 O O . LYS A 1 447 ? -22.127 5.569 13.925 1.00 98.12 447 LYS A O 1
ATOM 3508 N N . ASN A 1 448 ? -21.752 5.338 16.136 1.00 97.38 448 ASN A N 1
ATOM 3509 C CA . ASN A 1 448 ? -22.958 4.563 16.442 1.00 97.38 448 ASN A CA 1
ATOM 3510 C C . ASN A 1 448 ? -23.358 4.738 17.919 1.00 97.38 448 ASN A C 1
ATOM 3512 O O . ASN A 1 448 ? -22.964 3.964 18.790 1.00 97.38 448 ASN A O 1
ATOM 3516 N N . VAL A 1 449 ? -24.088 5.809 18.220 1.00 94.19 449 VAL A N 1
ATOM 3517 C CA . VAL A 1 449 ? -24.543 6.147 19.574 1.00 94.19 449 VAL A CA 1
ATOM 3518 C C . VAL A 1 449 ? -25.805 5.353 19.906 1.00 94.19 449 VAL A C 1
ATOM 3520 O O . VAL A 1 449 ? -26.717 5.256 19.086 1.00 94.19 449 VAL A O 1
ATOM 3523 N N . GLY A 1 450 ? -25.860 4.789 21.116 1.00 87.25 450 GLY A N 1
ATOM 3524 C CA . GLY A 1 450 ? -27.039 4.074 21.619 1.00 87.25 450 GLY A CA 1
ATOM 3525 C C . GLY A 1 450 ? -27.430 2.834 20.808 1.00 87.25 450 GLY A C 1
ATOM 3526 O O . GLY A 1 450 ? -28.595 2.460 20.840 1.00 87.25 450 GLY A O 1
ATOM 3527 N N . GLU A 1 451 ? -26.484 2.245 20.063 1.00 89.81 451 GLU A N 1
ATOM 3528 C CA . GLU A 1 451 ? -26.727 1.118 19.145 1.00 89.81 451 GLU A CA 1
ATOM 3529 C C . GLU A 1 451 ? -27.820 1.441 18.098 1.00 89.81 451 GLU A C 1
ATOM 3531 O O . GLU A 1 451 ? -28.621 0.590 17.723 1.00 89.81 451 GLU A O 1
ATOM 3536 N N . THR A 1 452 ? -27.840 2.697 17.614 1.00 94.50 452 THR A N 1
ATOM 3537 C CA . THR A 1 452 ? -28.775 3.194 16.580 1.00 94.50 452 THR A CA 1
ATOM 3538 C C . THR A 1 452 ? -28.787 2.310 15.333 1.00 94.50 452 THR A C 1
ATOM 3540 O O . THR A 1 452 ? -29.850 2.056 14.769 1.00 94.50 452 THR A O 1
ATOM 3543 N N . LEU A 1 453 ? -27.609 1.866 14.890 1.00 96.88 453 LEU A N 1
ATOM 3544 C CA . LEU A 1 453 ? -27.466 0.827 13.881 1.00 96.88 453 LEU A CA 1
ATOM 3545 C C . LEU A 1 453 ? -27.077 -0.508 14.540 1.00 96.88 453 LEU A C 1
ATOM 3547 O O . LEU A 1 453 ? -26.250 -0.507 15.459 1.00 96.88 453 LEU A O 1
ATOM 3551 N N . PRO A 1 454 ? -27.577 -1.645 14.025 1.00 96.69 454 PRO A N 1
ATOM 3552 C CA . PRO A 1 454 ? -28.414 -1.766 12.827 1.00 96.69 454 PRO A CA 1
ATOM 3553 C C . PRO A 1 454 ? -29.915 -1.550 13.070 1.00 96.69 454 PRO A C 1
ATOM 3555 O O . PRO A 1 454 ? -30.451 -1.850 14.135 1.00 96.69 454 PRO A O 1
ATOM 3558 N N . LEU A 1 455 ? -30.603 -1.085 12.028 1.00 95.56 455 LEU A N 1
ATOM 3559 C CA . LEU A 1 455 ? -32.039 -0.828 12.017 1.00 95.56 455 LEU A CA 1
ATOM 3560 C C . LEU A 1 455 ? -32.883 -2.112 11.968 1.00 95.56 455 LEU A C 1
ATOM 3562 O O . LEU A 1 455 ? -32.586 -3.058 11.238 1.00 95.56 455 LEU A O 1
ATOM 3566 N N . ASP A 1 456 ? -34.012 -2.103 12.679 1.00 92.12 456 ASP A N 1
ATOM 3567 C CA . ASP A 1 456 ? -34.984 -3.200 12.697 1.00 92.12 456 ASP A CA 1
ATOM 3568 C C . ASP A 1 456 ? -36.067 -3.014 11.616 1.00 92.12 456 ASP A C 1
ATOM 3570 O O . ASP A 1 456 ? -37.030 -2.258 11.788 1.00 92.12 456 ASP A O 1
ATOM 3574 N N . SER A 1 457 ? -35.928 -3.750 10.509 1.00 89.38 457 SER A N 1
ATOM 3575 C CA . SER A 1 457 ? -36.881 -3.769 9.382 1.00 89.38 457 SER A CA 1
ATOM 3576 C C . SER A 1 457 ? -38.303 -4.231 9.750 1.00 89.38 457 SER A C 1
ATOM 3578 O O . SER A 1 457 ? -39.259 -3.946 9.024 1.00 89.38 457 SER A O 1
ATOM 3580 N N . GLN A 1 458 ? -38.500 -4.904 10.890 1.00 88.38 458 GLN A N 1
ATOM 3581 C CA . GLN A 1 458 ? -39.844 -5.252 11.356 1.00 88.38 458 GLN A CA 1
ATOM 3582 C C . GLN A 1 458 ? -40.551 -4.059 12.003 1.00 88.38 458 GLN A C 1
ATOM 3584 O O . GLN A 1 458 ? -41.771 -3.944 11.871 1.00 88.38 458 GLN A O 1
ATOM 3589 N N . LYS A 1 459 ? -39.804 -3.148 12.641 1.00 88.31 459 LYS A N 1
ATOM 3590 C CA . LYS A 1 459 ? -40.346 -1.962 13.327 1.00 88.31 459 LYS A CA 1
ATOM 3591 C C . LYS A 1 459 ? -40.472 -0.744 12.419 1.00 88.31 459 LYS A C 1
ATOM 3593 O O . LYS A 1 459 ? -41.441 -0.003 12.540 1.00 88.31 459 LYS A O 1
ATOM 3598 N N . ILE A 1 460 ? -39.511 -0.541 11.524 1.00 88.81 460 ILE A N 1
ATOM 3599 C CA . ILE A 1 460 ? -39.509 0.589 10.591 1.00 88.81 460 ILE A CA 1
ATOM 3600 C C . ILE A 1 460 ? -40.479 0.292 9.446 1.00 88.81 460 ILE A C 1
ATOM 3602 O O . ILE A 1 460 ? -40.487 -0.818 8.905 1.00 88.81 460 ILE A O 1
ATOM 3606 N N . LYS A 1 461 ? -41.322 1.272 9.103 1.00 89.81 461 LYS A N 1
ATOM 3607 C CA . LYS A 1 461 ? -42.237 1.199 7.951 1.00 89.81 461 LYS A CA 1
ATOM 3608 C C . LYS A 1 461 ? -42.057 2.367 6.996 1.00 89.81 461 LYS A C 1
ATOM 3610 O O . LYS A 1 461 ? -42.191 2.164 5.794 1.00 89.81 461 LYS A O 1
ATOM 3615 N N . THR A 1 462 ? -41.700 3.537 7.520 1.00 96.25 462 THR A N 1
ATOM 3616 C CA . THR A 1 462 ? -41.464 4.754 6.737 1.00 96.25 462 THR A CA 1
ATOM 3617 C C . THR A 1 462 ? -40.030 5.258 6.903 1.00 96.25 462 THR A C 1
ATOM 3619 O O . THR A 1 462 ? -39.516 5.366 8.021 1.00 96.25 462 THR A O 1
ATOM 3622 N N . LEU A 1 463 ? -39.375 5.571 5.787 1.00 97.81 463 LEU A N 1
ATOM 3623 C CA . LEU A 1 463 ? -38.008 6.081 5.719 1.00 97.81 463 LEU A CA 1
ATOM 3624 C C . LEU A 1 463 ? -38.019 7.450 5.028 1.00 97.81 463 LEU A C 1
ATOM 3626 O O . LEU A 1 463 ? -38.568 7.587 3.939 1.00 97.81 463 LEU A O 1
ATOM 3630 N N . ALA A 1 464 ? -37.357 8.447 5.608 1.00 98.38 464 ALA A N 1
ATOM 3631 C CA . ALA A 1 464 ? -36.995 9.661 4.884 1.00 98.38 464 ALA A CA 1
ATOM 3632 C C . ALA A 1 464 ? -35.581 9.476 4.324 1.00 98.38 464 ALA A C 1
ATOM 3634 O O . ALA A 1 464 ? -34.629 9.385 5.100 1.00 98.38 464 ALA A O 1
ATOM 3635 N N . VAL A 1 465 ? -35.440 9.393 3.000 1.00 98.44 465 VAL A N 1
ATOM 3636 C CA . VAL A 1 465 ? -34.140 9.220 2.329 1.00 98.44 465 VAL A CA 1
ATOM 3637 C C . VAL A 1 465 ? -33.783 10.539 1.653 1.00 98.44 465 VAL A C 1
ATOM 3639 O O . VAL A 1 465 ? -34.474 10.991 0.744 1.00 98.44 465 VAL A O 1
ATOM 3642 N N . ILE A 1 466 ? -32.747 11.209 2.153 1.00 98.56 466 ILE A N 1
ATOM 3643 C CA . ILE A 1 466 ? -32.516 12.635 1.903 1.00 98.56 466 ILE A CA 1
ATOM 3644 C C . ILE A 1 466 ? -31.097 12.885 1.402 1.00 98.56 466 ILE A C 1
ATOM 3646 O O . ILE A 1 466 ? -30.159 12.307 1.934 1.00 98.56 466 ILE A O 1
ATOM 3650 N N . GLY A 1 467 ? -30.916 13.813 0.462 1.00 97.62 467 GLY A N 1
ATOM 3651 C CA . GLY A 1 467 ? -29.600 14.362 0.107 1.00 97.62 467 GLY A CA 1
ATOM 3652 C C . GLY A 1 467 ? -29.178 14.138 -1.351 1.00 97.62 467 GLY A C 1
ATOM 3653 O O . GLY A 1 467 ? -29.806 13.350 -2.067 1.00 97.62 467 GLY A O 1
ATOM 3654 N N . PRO A 1 468 ? -28.111 14.826 -1.807 1.00 96.38 468 PRO A N 1
ATOM 3655 C CA . PRO A 1 468 ? -27.683 14.803 -3.208 1.00 96.38 468 PRO A CA 1
ATOM 3656 C C . PRO A 1 468 ? -27.252 13.405 -3.677 1.00 96.38 468 PRO A C 1
ATOM 3658 O O . PRO A 1 468 ? -27.493 13.043 -4.825 1.00 96.38 468 PRO A O 1
ATOM 3661 N N . HIS A 1 469 ? -26.700 12.577 -2.784 1.00 97.56 469 HIS A N 1
ATOM 3662 C CA . HIS A 1 469 ? -26.224 11.229 -3.114 1.00 97.56 469 HIS A CA 1
ATOM 3663 C C . HIS A 1 469 ? -27.239 10.113 -2.838 1.00 97.56 469 HIS A C 1
ATOM 3665 O O . HIS A 1 469 ? -26.946 8.940 -3.064 1.00 97.56 469 HIS A O 1
ATOM 3671 N N . ALA A 1 470 ? -28.456 10.433 -2.387 1.00 97.44 470 ALA A N 1
ATOM 3672 C CA . ALA A 1 470 ? -29.450 9.403 -2.089 1.00 97.44 470 ALA A CA 1
ATOM 3673 C C . ALA A 1 470 ? -29.863 8.604 -3.339 1.00 97.44 470 ALA A C 1
ATOM 3675 O O . ALA A 1 470 ? -30.012 7.391 -3.247 1.00 97.44 470 ALA A O 1
ATOM 3676 N N . ASN A 1 471 ? -29.963 9.241 -4.510 1.00 97.12 471 ASN A N 1
ATOM 3677 C CA . ASN A 1 471 ? -30.179 8.560 -5.794 1.00 97.12 471 ASN A CA 1
ATOM 3678 C C . ASN A 1 471 ? -28.897 8.526 -6.655 1.00 97.12 471 ASN A C 1
ATOM 3680 O O . ASN A 1 471 ? -28.933 8.767 -7.862 1.00 97.12 471 ASN A O 1
ATOM 3684 N N . ALA A 1 472 ? -27.740 8.304 -6.022 1.00 95.69 472 ALA A N 1
ATOM 3685 C CA . ALA A 1 472 ? -26.455 8.273 -6.713 1.00 95.69 472 ALA A CA 1
ATOM 3686 C C . ALA A 1 472 ? -26.363 7.121 -7.728 1.00 95.69 472 ALA A C 1
ATOM 3688 O O . ALA A 1 472 ? -26.677 5.970 -7.425 1.00 95.69 472 ALA A O 1
ATOM 3689 N N . THR A 1 473 ? -25.852 7.445 -8.917 1.00 94.94 473 THR A N 1
ATOM 3690 C CA . THR A 1 473 ? -25.413 6.483 -9.938 1.00 94.94 473 THR A CA 1
ATOM 3691 C C . THR A 1 473 ? -23.945 6.743 -10.269 1.00 94.94 473 THR A C 1
ATOM 3693 O O . THR A 1 473 ? -23.085 6.116 -9.661 1.00 94.94 473 THR A O 1
ATOM 3696 N N . ALA A 1 474 ? -23.642 7.728 -11.121 1.00 94.50 474 ALA A N 1
ATOM 3697 C CA . ALA A 1 474 ? -22.273 8.074 -11.528 1.00 94.50 474 ALA A CA 1
ATOM 3698 C C . ALA A 1 474 ? -21.321 8.312 -10.338 1.00 94.50 474 ALA A C 1
ATOM 3700 O O . ALA A 1 474 ? -20.204 7.808 -10.339 1.00 94.50 474 ALA A O 1
ATOM 3701 N N . ALA A 1 475 ? -21.786 8.987 -9.280 1.00 95.44 475 ALA A N 1
ATOM 3702 C CA . ALA A 1 475 ? -20.979 9.190 -8.077 1.00 95.44 475 ALA A CA 1
ATOM 3703 C C . ALA A 1 475 ? -20.523 7.866 -7.434 1.00 95.44 475 ALA A C 1
ATOM 3705 O O . ALA A 1 475 ? -19.408 7.800 -6.945 1.00 95.44 475 ALA A O 1
ATOM 3706 N N . MET A 1 476 ? -21.317 6.785 -7.463 1.00 96.94 476 MET A N 1
ATOM 3707 C CA . MET A 1 476 ? -20.928 5.532 -6.795 1.00 96.94 476 MET A CA 1
ATOM 3708 C C . MET A 1 476 ? -19.704 4.854 -7.422 1.00 96.94 476 MET A C 1
ATOM 3710 O O . MET A 1 476 ? -19.006 4.130 -6.716 1.00 96.94 476 MET A O 1
ATOM 3714 N N . ILE A 1 477 ? -19.466 5.058 -8.721 1.00 96.38 477 ILE A N 1
ATOM 3715 C CA . ILE A 1 477 ? -18.393 4.386 -9.469 1.00 96.38 477 ILE A CA 1
ATOM 3716 C C . ILE A 1 477 ? -17.111 5.221 -9.591 1.00 96.38 477 ILE A C 1
ATOM 3718 O O . ILE A 1 477 ? -16.090 4.663 -9.959 1.00 96.38 477 ILE A O 1
ATOM 3722 N N . GLY A 1 478 ? -17.115 6.509 -9.234 1.00 95.56 478 GLY A N 1
ATOM 3723 C CA . GLY A 1 478 ? -15.903 7.337 -9.273 1.00 95.56 478 GLY A CA 1
ATOM 3724 C C . GLY A 1 478 ? -15.376 7.611 -10.690 1.00 95.56 478 GLY A C 1
ATOM 3725 O O . GLY A 1 478 ? -16.153 7.687 -11.643 1.00 95.56 478 GLY A O 1
ATOM 3726 N N . ASN A 1 479 ? -14.061 7.828 -10.816 1.00 96.31 479 ASN A N 1
ATOM 3727 C CA . ASN A 1 479 ? -13.365 8.070 -12.087 1.00 96.31 479 ASN A CA 1
ATOM 3728 C C . ASN A 1 479 ? -12.633 6.807 -12.580 1.00 96.31 479 ASN A C 1
ATOM 3730 O O . ASN A 1 479 ? -12.563 5.813 -11.871 1.00 96.31 479 ASN A O 1
ATOM 3734 N N . TYR A 1 480 ? -12.118 6.821 -13.817 1.00 97.31 480 TYR A N 1
ATOM 3735 C CA . TYR A 1 480 ? -11.501 5.651 -14.473 1.00 97.31 480 TYR A CA 1
ATOM 3736 C C . TYR A 1 480 ? -12.392 4.389 -14.560 1.00 97.31 480 TYR A C 1
ATOM 3738 O O . TYR A 1 480 ? -11.905 3.327 -14.941 1.00 97.31 480 TYR A O 1
ATOM 3746 N N . ALA A 1 481 ? -13.699 4.498 -14.311 1.00 96.38 481 ALA A N 1
ATOM 3747 C CA . ALA A 1 481 ? -14.663 3.408 -14.434 1.00 96.38 481 ALA A CA 1
ATOM 3748 C C . ALA A 1 481 ? -15.117 3.171 -15.889 1.00 96.38 481 ALA A C 1
ATOM 3750 O O . ALA A 1 481 ? -15.359 4.121 -16.635 1.00 96.38 481 ALA A O 1
ATOM 3751 N N . GLY A 1 482 ? -15.294 1.900 -16.267 1.00 94.69 482 GLY A N 1
ATOM 3752 C CA . GLY A 1 482 ? -16.014 1.509 -17.483 1.00 94.69 482 GLY A CA 1
ATOM 3753 C C . GLY A 1 482 ? -17.537 1.569 -17.323 1.00 94.69 482 GLY A C 1
ATOM 3754 O O . GLY A 1 482 ? -18.065 2.100 -16.343 1.00 94.69 482 GLY A O 1
ATOM 3755 N N . VAL A 1 483 ? -18.272 0.981 -18.272 1.00 97.31 483 VAL A N 1
ATOM 3756 C CA . VAL A 1 483 ? -19.734 0.851 -18.156 1.00 97.31 483 VAL A CA 1
ATOM 3757 C C . VAL A 1 483 ? -20.060 -0.273 -17.156 1.00 97.31 483 VAL A C 1
ATOM 3759 O O . VAL A 1 483 ? -19.692 -1.417 -17.420 1.00 97.31 483 VAL A O 1
ATOM 3762 N N . PRO A 1 484 ? -20.739 0.001 -16.021 1.00 97.00 484 PRO A N 1
ATOM 3763 C CA . PRO A 1 484 ? -21.015 -1.011 -15.000 1.00 97.00 484 PRO A CA 1
ATOM 3764 C C . PRO A 1 484 ? -22.060 -2.032 -15.466 1.00 97.00 484 PRO A C 1
ATOM 3766 O O . PRO A 1 484 ? -23.013 -1.680 -16.166 1.00 97.00 484 PRO A O 1
ATOM 3769 N N . CYS A 1 485 ? -21.951 -3.277 -14.998 1.00 95.88 485 CYS A N 1
ATOM 3770 C CA . CYS A 1 485 ? -22.872 -4.364 -15.349 1.00 95.88 485 CYS A CA 1
ATOM 3771 C C . CYS A 1 485 ? -24.317 -4.057 -14.938 1.00 95.88 485 CYS A C 1
ATOM 3773 O O . CYS A 1 485 ? -25.267 -4.271 -15.697 1.00 95.88 485 CYS A O 1
ATOM 3775 N N . LYS A 1 486 ? -24.492 -3.574 -13.700 1.00 93.44 486 LYS A N 1
ATOM 3776 C CA . LYS A 1 486 ? -25.778 -3.116 -13.170 1.00 93.44 486 LYS A CA 1
ATOM 3777 C C . LYS A 1 486 ? -25.584 -2.231 -11.948 1.00 93.44 486 LYS A C 1
ATOM 3779 O O . LYS A 1 486 ? -25.160 -2.703 -10.895 1.00 93.44 486 LYS A O 1
ATOM 3784 N N . ILE A 1 487 ? -26.029 -0.984 -12.054 1.00 95.81 487 ILE A N 1
ATOM 3785 C CA . ILE A 1 487 ? -26.011 -0.033 -10.945 1.00 95.81 487 ILE A CA 1
ATOM 3786 C C . ILE A 1 487 ? -27.314 -0.084 -10.129 1.00 95.81 487 ILE A C 1
ATOM 3788 O O . ILE A 1 487 ? -28.399 -0.210 -10.698 1.00 95.81 487 ILE A O 1
ATOM 3792 N N . ILE A 1 488 ? -27.220 -0.021 -8.795 1.00 97.69 488 ILE A N 1
ATOM 3793 C CA . ILE A 1 488 ? -28.381 0.058 -7.886 1.00 97.69 488 ILE A CA 1
ATOM 3794 C C . ILE A 1 488 ? -28.120 1.146 -6.841 1.00 97.69 488 ILE A C 1
ATOM 3796 O O . ILE A 1 488 ? -27.235 0.985 -5.997 1.00 97.69 488 ILE A O 1
ATOM 3800 N N . SER A 1 489 ? -28.888 2.238 -6.891 1.00 98.25 489 SER A N 1
ATOM 3801 C CA . SER A 1 489 ? -28.675 3.412 -6.034 1.00 98.25 489 SER A CA 1
ATOM 3802 C C . SER A 1 489 ? -28.999 3.131 -4.553 1.00 98.25 489 SER A C 1
ATOM 3804 O O . SER A 1 489 ? -29.683 2.146 -4.236 1.00 98.25 489 SER A O 1
ATOM 3806 N N . PRO A 1 490 ? -28.549 3.984 -3.609 1.00 98.25 490 PRO A N 1
ATOM 3807 C CA . PRO A 1 490 ? -28.963 3.882 -2.210 1.00 98.25 490 PRO A CA 1
ATOM 3808 C C . PRO A 1 490 ? -30.488 3.976 -2.055 1.00 98.25 490 PRO A C 1
ATOM 3810 O O . PRO A 1 490 ? -31.067 3.201 -1.298 1.00 98.25 490 PRO A O 1
ATOM 3813 N N . LEU A 1 491 ? -31.150 4.859 -2.810 1.00 98.31 491 LEU A N 1
ATOM 3814 C CA . LEU A 1 491 ? -32.606 5.006 -2.847 1.00 98.31 491 LEU A CA 1
ATOM 3815 C C . LEU A 1 491 ? -33.300 3.707 -3.276 1.00 98.31 491 LEU A C 1
ATOM 3817 O O . LEU A 1 491 ? -34.194 3.240 -2.568 1.00 98.31 491 LEU A O 1
ATOM 3821 N N . ASP A 1 492 ? -32.870 3.097 -4.383 1.00 98.00 492 ASP A N 1
ATOM 3822 C CA . ASP A 1 492 ? -33.463 1.856 -4.897 1.00 98.00 492 ASP A CA 1
ATOM 3823 C C . ASP A 1 492 ? -33.312 0.709 -3.888 1.00 98.00 492 ASP A C 1
ATOM 3825 O O . ASP A 1 492 ? -34.256 -0.036 -3.618 1.00 98.00 492 ASP A O 1
ATOM 3829 N N . ALA A 1 493 ? -32.128 0.588 -3.281 1.00 97.50 493 ALA A N 1
ATOM 3830 C CA . ALA A 1 493 ? -31.838 -0.441 -2.291 1.00 97.50 493 ALA A CA 1
ATOM 3831 C C . ALA A 1 493 ? -32.630 -0.251 -0.985 1.00 97.50 493 ALA A C 1
ATOM 3833 O O . ALA A 1 493 ? -33.190 -1.217 -0.460 1.00 97.50 493 ALA A O 1
ATOM 3834 N N . LEU A 1 494 ? -32.716 0.980 -0.469 1.00 97.25 494 LEU A N 1
ATOM 3835 C CA . LEU A 1 494 ? -33.453 1.304 0.758 1.00 97.25 494 LEU A CA 1
ATOM 3836 C C . LEU A 1 494 ? -34.972 1.165 0.574 1.00 97.25 494 LEU A C 1
ATOM 3838 O O . LEU A 1 494 ? -35.653 0.713 1.495 1.00 97.25 494 LEU A O 1
ATOM 3842 N N . SER A 1 495 ? -35.487 1.433 -0.630 1.00 96.31 495 SER A N 1
ATOM 3843 C CA . SER A 1 495 ? -36.902 1.229 -0.990 1.00 96.31 495 SER A CA 1
ATOM 3844 C C . SER A 1 495 ? -37.360 -0.235 -0.901 1.00 96.31 495 SER A C 1
ATOM 3846 O O . SER A 1 495 ? -38.557 -0.504 -0.861 1.00 96.31 495 SER A O 1
ATOM 3848 N N . THR A 1 496 ? -36.439 -1.204 -0.808 1.00 94.81 496 THR A N 1
ATOM 3849 C CA . THR A 1 496 ? -36.788 -2.618 -0.557 1.00 94.81 496 THR A CA 1
ATOM 3850 C C . THR A 1 496 ? -37.129 -2.932 0.909 1.00 94.81 496 THR A C 1
ATOM 3852 O O . THR A 1 496 ? -37.589 -4.038 1.194 1.00 94.81 496 THR A O 1
ATOM 3855 N N . TYR A 1 497 ? -36.935 -1.986 1.840 1.00 93.00 497 TYR A N 1
ATOM 3856 C CA . TYR A 1 497 ? -37.138 -2.189 3.284 1.00 93.00 497 TYR A CA 1
ATOM 3857 C C . TYR A 1 497 ? -38.351 -1.446 3.871 1.00 93.00 497 TYR A C 1
ATOM 3859 O O . TYR A 1 497 ? -38.732 -1.725 5.008 1.00 93.00 497 TYR A O 1
ATOM 3867 N N . GLY A 1 498 ? -38.973 -0.525 3.129 1.00 91.31 498 GLY A N 1
ATOM 3868 C CA . GLY A 1 498 ? -40.142 0.232 3.584 1.00 91.31 498 GLY A CA 1
ATOM 3869 C C . GLY A 1 498 ? -40.575 1.314 2.595 1.00 91.31 498 GLY A C 1
ATOM 3870 O O . GLY A 1 498 ? -39.988 1.464 1.527 1.00 91.31 498 GLY A O 1
ATOM 3871 N N . GLU A 1 499 ? -41.608 2.073 2.956 1.00 95.50 499 GLU A N 1
ATOM 3872 C CA . GLU A 1 499 ? -42.083 3.219 2.177 1.00 95.50 499 GLU A CA 1
ATOM 3873 C C . GLU A 1 499 ? -41.099 4.392 2.317 1.00 95.50 499 GLU A C 1
ATOM 3875 O O . GLU A 1 499 ? -40.758 4.785 3.436 1.00 95.50 499 GLU A O 1
ATOM 3880 N N . VAL A 1 500 ? -40.627 4.942 1.194 1.00 97.12 500 VAL A N 1
ATOM 3881 C CA . VAL A 1 500 ? -39.602 5.998 1.168 1.00 97.12 500 VAL A CA 1
ATOM 3882 C C . VAL A 1 500 ? -40.194 7.343 0.734 1.00 97.12 500 VAL A C 1
ATOM 3884 O O . VAL A 1 500 ? -40.667 7.481 -0.391 1.00 97.12 500 VAL A O 1
ATOM 3887 N N . ASP A 1 501 ? -40.081 8.360 1.594 1.00 97.62 501 ASP A N 1
ATOM 3888 C CA . ASP A 1 501 ? -40.215 9.775 1.218 1.00 97.62 501 ASP A CA 1
ATOM 3889 C C . ASP A 1 501 ? -38.819 10.289 0.822 1.00 97.62 501 ASP A C 1
ATOM 3891 O O . ASP A 1 501 ? -37.961 10.548 1.676 1.00 97.62 501 ASP A O 1
ATOM 3895 N N . TYR A 1 502 ? -38.557 10.341 -0.488 1.00 97.94 502 TYR A N 1
ATOM 3896 C CA . TYR A 1 502 ? -37.288 10.812 -1.043 1.00 97.94 502 TYR A CA 1
ATOM 3897 C C . TYR A 1 502 ? -37.303 12.327 -1.258 1.00 97.94 502 TYR A C 1
ATOM 3899 O O . TYR A 1 502 ? -38.157 12.850 -1.973 1.00 97.94 502 TYR A O 1
ATOM 3907 N N . GLN A 1 503 ? -36.307 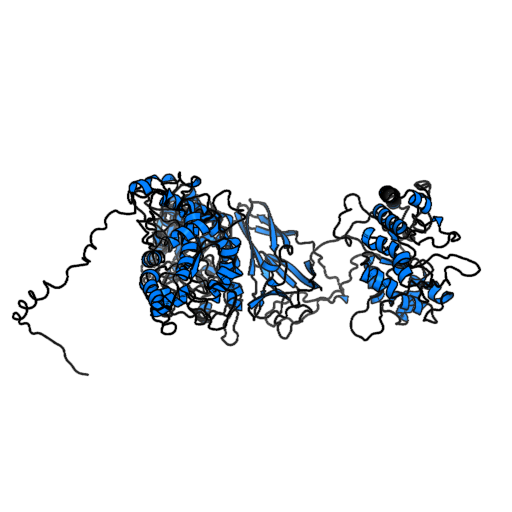13.028 -0.707 1.00 97.88 503 GLN A N 1
ATOM 3908 C CA . GLN A 1 503 ? -36.114 14.465 -0.924 1.00 97.88 503 GLN A CA 1
ATOM 3909 C C . GLN A 1 503 ? -34.643 14.772 -1.222 1.00 97.88 503 GLN A C 1
ATOM 3911 O O . GLN A 1 503 ? -33.773 14.560 -0.381 1.00 97.88 503 GLN A O 1
ATOM 3916 N N . ALA A 1 504 ? -34.346 15.345 -2.390 1.00 94.56 504 ALA A N 1
ATOM 3917 C CA . ALA A 1 504 ? -32.966 15.648 -2.781 1.00 94.56 504 ALA A CA 1
ATOM 3918 C C . ALA A 1 504 ? -32.252 16.605 -1.798 1.00 94.56 504 ALA A C 1
ATOM 3920 O O . ALA A 1 504 ? -31.060 16.460 -1.549 1.00 94.56 504 ALA A O 1
ATOM 3921 N N . GLY A 1 505 ? -32.973 17.557 -1.186 1.00 94.88 505 GLY A N 1
ATOM 3922 C CA . GLY A 1 505 ? -32.451 18.507 -0.185 1.00 94.88 505 GLY A CA 1
ATOM 3923 C C . GLY A 1 505 ? -31.540 19.603 -0.762 1.00 94.88 505 GLY A C 1
ATOM 3924 O O . GLY A 1 505 ? -31.717 20.779 -0.453 1.00 94.88 505 GLY A O 1
ATOM 3925 N N . CYS A 1 506 ? -30.633 19.213 -1.653 1.00 93.69 506 CYS A N 1
ATOM 3926 C CA . CYS A 1 506 ? -29.849 20.030 -2.572 1.00 93.69 506 CYS A CA 1
ATOM 3927 C C . CYS A 1 506 ? -30.203 19.610 -4.013 1.00 93.69 506 CYS A C 1
ATOM 3929 O O . CYS A 1 506 ? -30.597 18.467 -4.235 1.00 93.69 506 CYS A O 1
ATOM 3931 N N . SER A 1 507 ? -30.058 20.497 -5.001 1.00 90.75 507 SER A N 1
ATOM 3932 C CA . SER A 1 507 ? -30.236 20.138 -6.423 1.00 90.75 507 SER A CA 1
ATOM 3933 C C . SER A 1 507 ? -29.059 19.358 -7.016 1.00 90.75 507 SER A C 1
ATOM 3935 O O . SER A 1 507 ? -29.227 18.653 -8.005 1.00 90.75 507 SER A O 1
ATOM 3937 N N . ASP A 1 508 ? -27.876 19.524 -6.430 1.00 93.00 508 ASP A N 1
ATOM 3938 C CA . ASP A 1 508 ? -26.600 18.948 -6.839 1.00 93.00 508 ASP A CA 1
ATOM 3939 C C . ASP A 1 508 ? -25.674 18.817 -5.616 1.00 93.00 508 ASP A C 1
ATOM 3941 O O . ASP A 1 508 ? -25.984 19.305 -4.522 1.00 93.00 508 ASP A O 1
ATOM 3945 N N . THR A 1 509 ? -24.524 18.173 -5.806 1.00 94.44 509 THR A N 1
ATOM 3946 C CA . THR A 1 509 ? -23.493 17.992 -4.776 1.00 94.44 509 THR A CA 1
ATOM 3947 C C . THR A 1 509 ? -22.910 19.325 -4.309 1.00 94.44 509 THR A C 1
ATOM 3949 O O . THR A 1 509 ? -22.688 19.508 -3.115 1.00 94.44 509 THR A O 1
ATOM 3952 N N . LYS A 1 510 ? -22.752 20.314 -5.202 1.00 94.62 510 LYS A N 1
ATOM 3953 C CA . LYS A 1 510 ? -22.265 21.665 -4.848 1.00 94.62 510 LYS A CA 1
ATOM 3954 C C . LYS A 1 510 ? -23.205 22.402 -3.889 1.00 94.62 510 LYS A C 1
ATOM 3956 O O . LYS A 1 510 ? -22.760 23.264 -3.139 1.00 94.62 510 LYS A O 1
ATOM 3961 N N . CYS A 1 511 ? -24.491 22.057 -3.890 1.00 95.50 511 CYS A N 1
ATOM 3962 C CA . CYS A 1 511 ? -25.530 22.545 -2.990 1.00 95.50 511 CYS A CA 1
ATOM 3963 C C . CYS A 1 511 ? -25.579 24.080 -2.852 1.00 95.50 511 CYS A C 1
ATOM 3965 O O . CYS A 1 511 ? -25.813 24.626 -1.770 1.00 95.50 511 CYS A O 1
ATOM 3967 N N . ASN A 1 512 ? -25.398 24.802 -3.961 1.00 94.44 512 ASN A N 1
ATOM 3968 C CA . ASN A 1 512 ? -25.438 26.272 -3.981 1.00 94.44 512 ASN A CA 1
ATOM 3969 C C . ASN A 1 512 ? -26.830 26.848 -3.646 1.00 94.44 512 ASN A C 1
ATOM 3971 O O . ASN A 1 512 ? -26.947 28.003 -3.246 1.00 94.44 512 ASN A O 1
ATOM 3975 N N . ASN A 1 513 ? -27.891 26.047 -3.789 1.00 89.94 513 ASN A N 1
ATOM 3976 C CA . ASN A 1 513 ? -29.278 26.449 -3.569 1.00 89.94 513 ASN A CA 1
ATOM 3977 C C . ASN A 1 513 ? -29.949 25.583 -2.485 1.00 89.94 513 ASN A C 1
ATOM 3979 O O . ASN A 1 513 ? -30.279 24.423 -2.722 1.00 89.94 513 ASN A O 1
ATOM 3983 N N . GLY A 1 514 ? -30.209 26.173 -1.314 1.00 89.44 514 GLY A N 1
ATOM 3984 C CA . GLY A 1 514 ? -30.865 25.511 -0.178 1.00 89.44 514 GLY A CA 1
ATOM 3985 C C . GLY A 1 514 ? -32.403 25.472 -0.209 1.00 89.44 514 GLY A C 1
ATOM 3986 O O . GLY A 1 514 ? -33.015 25.103 0.791 1.00 89.44 514 GLY A O 1
ATOM 3987 N N . SER A 1 515 ? -33.066 25.861 -1.305 1.00 92.50 515 SER A N 1
ATOM 3988 C CA . SER A 1 515 ? -34.545 25.915 -1.371 1.00 92.50 515 SER A CA 1
ATOM 3989 C C . SER A 1 515 ? -35.245 24.564 -1.152 1.00 92.50 515 SER A C 1
ATOM 3991 O O . SER A 1 515 ? -36.370 24.534 -0.651 1.00 92.50 515 SER A O 1
ATOM 3993 N N . LEU A 1 516 ? -34.575 23.446 -1.455 1.00 94.75 516 LEU A N 1
ATOM 3994 C CA . LEU A 1 516 ? -35.095 22.085 -1.263 1.00 94.75 516 LEU A CA 1
ATOM 3995 C C . LEU A 1 516 ? -34.879 21.530 0.162 1.00 94.75 516 LEU A C 1
ATOM 3997 O O . LEU A 1 516 ? -35.373 20.444 0.475 1.00 94.75 516 LEU A O 1
ATOM 4001 N N . ILE A 1 517 ? -34.221 22.278 1.059 1.00 96.88 517 ILE A N 1
ATOM 4002 C CA . ILE A 1 517 ? -34.000 21.864 2.456 1.00 96.88 517 ILE A CA 1
ATOM 4003 C C . ILE A 1 517 ? -35.327 21.789 3.229 1.00 96.88 517 ILE A C 1
ATOM 4005 O O . ILE A 1 517 ? -35.520 20.882 4.036 1.00 96.88 517 ILE A O 1
ATOM 4009 N N . PHE A 1 518 ? -36.274 22.703 2.985 1.00 96.88 518 PHE A N 1
ATOM 4010 C CA . PHE A 1 518 ? -37.547 22.713 3.717 1.00 96.88 518 PHE A CA 1
ATOM 4011 C C . PHE A 1 518 ? -38.433 21.478 3.428 1.00 96.88 518 PHE A C 1
ATOM 4013 O O . PHE A 1 518 ? -38.864 20.841 4.388 1.00 96.88 518 PHE A O 1
ATOM 4020 N N . PRO A 1 519 ? -38.654 21.046 2.169 1.00 97.12 519 PRO A N 1
ATOM 4021 C CA . PRO A 1 519 ? -39.267 19.742 1.887 1.00 97.12 519 PRO A CA 1
ATOM 4022 C C . PRO A 1 519 ? -38.568 18.565 2.588 1.00 97.12 519 PRO A C 1
ATOM 4024 O O . PRO A 1 519 ? -39.234 17.713 3.175 1.00 97.12 519 PRO A O 1
ATOM 4027 N N . ALA A 1 520 ? -37.230 18.551 2.617 1.00 97.38 520 ALA A N 1
ATOM 4028 C CA . ALA A 1 520 ? -36.462 17.508 3.297 1.00 97.38 520 ALA A CA 1
ATOM 4029 C C . ALA A 1 520 ? -36.718 17.462 4.819 1.00 97.38 520 ALA A C 1
ATOM 4031 O O . ALA A 1 520 ? -36.879 16.379 5.384 1.00 97.38 520 ALA A O 1
ATOM 4032 N N . THR A 1 521 ? -36.840 18.611 5.497 1.00 98.00 521 THR A N 1
ATOM 4033 C CA . THR A 1 521 ? -37.212 18.622 6.927 1.00 98.00 521 THR A CA 1
ATOM 4034 C C . THR A 1 521 ? -38.647 18.143 7.163 1.00 98.00 521 THR A C 1
ATOM 4036 O O . THR A 1 521 ? -38.906 17.474 8.164 1.00 98.00 521 THR A O 1
ATOM 4039 N N . GLN A 1 522 ? -39.574 18.403 6.233 1.00 97.75 522 GLN A N 1
ATOM 4040 C CA . GLN A 1 522 ? -40.952 17.903 6.313 1.00 97.75 522 GLN A CA 1
ATOM 4041 C C . GLN A 1 522 ? -41.062 16.379 6.149 1.00 97.75 522 GLN A C 1
ATOM 4043 O O . GLN A 1 522 ? -41.933 15.780 6.783 1.00 97.75 522 GLN A O 1
ATOM 4048 N N . ALA A 1 523 ? -40.206 15.755 5.335 1.00 97.31 523 ALA A N 1
ATOM 4049 C CA . ALA A 1 523 ? -40.118 14.296 5.213 1.00 97.31 523 ALA A CA 1
ATOM 4050 C C . ALA A 1 523 ? -39.581 13.661 6.512 1.00 97.31 523 ALA A C 1
ATOM 4052 O O . ALA A 1 523 ? -40.224 12.793 7.111 1.00 97.31 523 ALA A O 1
ATOM 4053 N N . ALA A 1 524 ? -38.452 14.170 7.020 1.00 97.81 524 ALA A N 1
ATOM 4054 C CA . ALA A 1 524 ? -37.810 13.680 8.246 1.00 97.81 524 ALA A CA 1
ATOM 4055 C C . ALA A 1 524 ? -38.690 13.799 9.509 1.00 97.81 524 ALA A C 1
ATOM 4057 O O . ALA A 1 524 ? -38.599 12.976 10.424 1.00 97.81 524 ALA A O 1
ATOM 4058 N N . ALA A 1 525 ? -39.580 14.795 9.560 1.00 97.56 525 ALA A N 1
ATOM 4059 C CA . ALA A 1 525 ? -40.535 14.967 10.656 1.00 97.56 525 ALA A CA 1
ATOM 4060 C C . ALA A 1 525 ? -41.657 13.904 10.686 1.00 97.56 525 ALA A C 1
ATOM 4062 O O . ALA A 1 525 ? -42.316 13.740 11.716 1.00 97.56 525 ALA A O 1
ATOM 4063 N N . LYS A 1 526 ? -41.897 13.187 9.578 1.00 96.00 526 LYS A N 1
ATOM 4064 C CA . LYS A 1 526 ? -42.968 12.179 9.455 1.00 96.00 526 LYS A CA 1
ATOM 4065 C C . LYS A 1 526 ? -42.455 10.746 9.610 1.00 96.00 526 LYS A C 1
ATOM 4067 O O . LYS A 1 526 ? -43.124 9.941 10.263 1.00 96.00 526 LYS A O 1
ATOM 4072 N N . ALA A 1 527 ? -41.291 10.455 9.029 1.00 96.75 527 ALA A N 1
ATOM 4073 C CA . ALA A 1 527 ? -40.734 9.109 8.933 1.00 96.75 527 ALA A CA 1
ATOM 4074 C C . ALA A 1 527 ? -40.333 8.489 10.288 1.00 96.75 527 ALA A C 1
ATOM 4076 O O . ALA A 1 527 ? -40.106 9.184 11.283 1.00 96.75 527 ALA A O 1
ATOM 4077 N N . ASP A 1 528 ? -40.219 7.160 10.318 1.00 95.94 528 ASP A N 1
ATOM 4078 C CA . ASP A 1 528 ? -39.743 6.401 11.483 1.00 95.94 528 ASP A CA 1
ATOM 4079 C C . ASP A 1 528 ? -38.214 6.420 11.607 1.00 95.94 528 ASP A C 1
ATOM 4081 O O . ASP A 1 528 ? -37.686 6.281 12.707 1.00 95.94 528 ASP A O 1
ATOM 4085 N N . VAL A 1 529 ? -37.504 6.626 10.494 1.00 97.00 529 VAL A N 1
ATOM 4086 C CA . VAL A 1 529 ? -36.049 6.820 10.426 1.00 97.00 529 VAL A CA 1
ATOM 4087 C C . VAL A 1 529 ? -35.702 7.830 9.337 1.00 97.00 529 VAL A C 1
ATOM 4089 O O . VAL A 1 529 ? -36.394 7.926 8.323 1.00 97.00 529 VAL A O 1
ATOM 4092 N N . THR A 1 530 ? -34.621 8.584 9.532 1.00 98.50 530 THR A N 1
ATOM 4093 C CA . THR A 1 530 ? -34.076 9.495 8.517 1.00 98.50 530 THR A CA 1
ATOM 4094 C C . THR A 1 530 ? -32.672 9.057 8.113 1.00 98.50 530 THR A C 1
ATOM 4096 O O . THR A 1 530 ? -31.795 8.919 8.963 1.00 98.50 530 THR A O 1
ATOM 4099 N N . ILE A 1 531 ? -32.453 8.855 6.816 1.00 98.69 531 ILE A N 1
ATOM 4100 C CA . ILE A 1 531 ? -31.159 8.506 6.226 1.00 98.69 531 ILE A CA 1
ATOM 4101 C C . ILE A 1 531 ? -30.739 9.671 5.332 1.00 98.69 531 ILE A C 1
ATOM 4103 O O . ILE A 1 531 ? -31.380 9.944 4.319 1.00 98.69 531 ILE A O 1
ATOM 4107 N N . ILE A 1 532 ? -29.678 10.373 5.721 1.00 98.81 532 ILE A N 1
ATOM 4108 C CA . ILE A 1 532 ? -29.112 11.497 4.972 1.00 98.81 532 ILE A CA 1
ATOM 4109 C C . ILE A 1 532 ? -27.889 10.986 4.211 1.00 98.81 532 ILE A C 1
ATOM 4111 O O . ILE A 1 532 ? -26.972 10.458 4.831 1.00 98.81 532 ILE A O 1
ATOM 4115 N N . VAL A 1 533 ? -27.859 11.147 2.892 1.00 98.62 533 VAL A N 1
ATOM 4116 C CA . VAL A 1 533 ? -26.788 10.688 2.001 1.00 98.62 533 VAL A CA 1
ATOM 4117 C C . VAL A 1 533 ? -26.151 11.911 1.335 1.00 98.62 533 VAL A C 1
ATOM 4119 O O . VAL A 1 533 ? -26.745 12.560 0.472 1.00 98.62 533 VAL A O 1
ATOM 4122 N N . ALA A 1 534 ? -24.956 12.256 1.802 1.00 98.25 534 ALA A N 1
ATOM 4123 C CA . ALA A 1 534 ? -24.269 13.525 1.569 1.00 98.25 534 ALA A CA 1
ATOM 4124 C C . ALA A 1 534 ? -22.797 13.289 1.177 1.00 98.25 534 ALA A C 1
ATOM 4126 O O . ALA A 1 534 ? -22.380 12.143 0.983 1.00 98.25 534 ALA A O 1
ATOM 4127 N N . GLY A 1 535 ? -22.007 14.357 1.050 1.00 97.62 535 GLY A N 1
ATOM 4128 C CA . GLY A 1 535 ? -20.570 14.274 0.772 1.00 97.62 535 GLY A CA 1
ATOM 4129 C C . GLY A 1 535 ? -20.147 15.003 -0.501 1.00 97.62 535 GLY A C 1
ATOM 4130 O O . GLY A 1 535 ? -20.722 16.034 -0.843 1.00 97.62 535 GLY A O 1
ATOM 4131 N N . ILE A 1 536 ? -19.142 14.470 -1.188 1.00 97.62 536 ILE A N 1
ATOM 4132 C CA . ILE A 1 536 ? -18.533 15.032 -2.401 1.00 97.62 536 ILE A CA 1
ATOM 4133 C C . ILE A 1 536 ? -18.477 13.992 -3.531 1.00 97.62 536 ILE A C 1
ATOM 4135 O O . ILE A 1 536 ? -18.767 12.817 -3.313 1.00 97.62 536 ILE A O 1
ATOM 4139 N N . ASP A 1 537 ? -18.191 14.462 -4.742 1.00 97.00 537 ASP A N 1
ATOM 4140 C CA . ASP A 1 537 ? -18.074 13.676 -5.972 1.00 97.00 537 ASP A CA 1
ATOM 4141 C C . ASP A 1 537 ? -17.023 14.305 -6.910 1.00 97.00 537 ASP A C 1
ATOM 4143 O O . ASP A 1 537 ? -16.377 15.301 -6.564 1.00 97.00 537 ASP A O 1
ATOM 4147 N N . LEU A 1 538 ? -16.908 13.777 -8.134 1.00 96.69 538 LEU A N 1
ATOM 4148 C CA . LEU A 1 538 ? -15.997 14.274 -9.176 1.00 96.69 538 LEU A CA 1
ATOM 4149 C C . LEU A 1 538 ? -16.229 15.734 -9.615 1.00 96.69 538 LEU A C 1
ATOM 4151 O O . LEU A 1 538 ? -15.449 16.276 -10.393 1.00 96.69 538 LEU A O 1
ATOM 4155 N N . SER A 1 539 ? -17.291 16.400 -9.152 1.00 96.56 539 SER A N 1
ATOM 4156 C CA . SER A 1 539 ? -17.469 17.841 -9.367 1.00 96.56 539 SER A CA 1
ATOM 4157 C C . SER A 1 539 ? -16.717 18.706 -8.342 1.00 96.56 539 SER A C 1
ATOM 4159 O O . SER A 1 539 ? -16.718 19.938 -8.483 1.00 96.56 539 SER A O 1
ATOM 4161 N N . ILE A 1 540 ? -16.105 18.068 -7.332 1.00 97.25 540 ILE A N 1
ATOM 4162 C CA . ILE A 1 540 ? -15.366 18.658 -6.207 1.00 97.25 540 ILE A CA 1
ATOM 4163 C C . ILE A 1 540 ? -13.928 18.116 -6.118 1.00 97.25 540 ILE A C 1
ATOM 4165 O O . ILE A 1 540 ? -13.017 18.908 -5.914 1.00 97.25 540 ILE A O 1
ATOM 4169 N N . GLU A 1 541 ? -13.725 16.800 -6.246 1.00 96.62 541 GLU A N 1
ATOM 4170 C CA . GLU A 1 541 ? -12.405 16.144 -6.226 1.00 96.62 541 GLU A CA 1
ATOM 4171 C C . GLU A 1 541 ? -12.247 15.257 -7.468 1.00 96.62 541 GLU A C 1
ATOM 4173 O O . GLU A 1 541 ? -12.969 14.275 -7.628 1.00 96.62 541 GLU A O 1
ATOM 4178 N N . ALA A 1 542 ? -11.349 15.622 -8.384 1.00 96.94 542 ALA A N 1
ATOM 4179 C CA . ALA A 1 542 ? -11.101 14.837 -9.590 1.00 96.94 542 ALA A CA 1
ATOM 4180 C C . ALA A 1 542 ? -9.693 15.066 -10.155 1.00 96.94 542 ALA A C 1
ATOM 4182 O O . ALA A 1 542 ? -8.951 15.953 -9.737 1.00 96.94 542 ALA A O 1
ATOM 4183 N N . GLU A 1 543 ? -9.344 14.289 -11.176 1.00 96.56 543 GLU A N 1
ATOM 4184 C CA . GLU A 1 543 ? -8.220 14.612 -12.047 1.00 96.56 543 GLU A CA 1
ATOM 4185 C C . GLU A 1 543 ? -8.365 16.033 -12.629 1.00 96.56 543 GLU A C 1
ATOM 4187 O O . GLU A 1 543 ? -9.449 16.430 -13.058 1.00 96.56 543 GLU A O 1
ATOM 4192 N N . SER A 1 544 ? -7.273 16.806 -12.636 1.00 95.12 544 SER A N 1
ATOM 4193 C CA . SER A 1 544 ? -7.255 18.246 -12.963 1.00 95.12 544 SER A CA 1
ATOM 4194 C C . SER A 1 544 ? -8.107 19.162 -12.053 1.00 95.12 544 SER A C 1
ATOM 4196 O O . SER A 1 544 ? -8.334 20.321 -12.415 1.00 95.12 544 SER A O 1
ATOM 4198 N N . LEU A 1 545 ? -8.571 18.692 -10.883 1.00 96.62 545 LEU A N 1
ATOM 4199 C CA . LEU A 1 545 ? -9.384 19.468 -9.934 1.00 96.62 545 LEU A CA 1
ATOM 4200 C C . LEU A 1 545 ? -9.091 19.094 -8.468 1.00 96.62 545 LEU A C 1
ATOM 4202 O O . LEU A 1 545 ? -9.700 18.175 -7.912 1.00 96.62 545 LEU A O 1
ATOM 4206 N N . ASP A 1 546 ? -8.212 19.862 -7.821 1.00 97.88 546 ASP A N 1
ATOM 4207 C CA . ASP A 1 546 ? -7.976 19.759 -6.376 1.00 97.88 546 ASP A CA 1
ATOM 4208 C C . ASP A 1 546 ? -8.987 20.570 -5.557 1.00 97.88 546 ASP A C 1
ATOM 4210 O O . ASP A 1 546 ? -9.556 21.564 -6.017 1.00 97.88 546 ASP A O 1
ATOM 4214 N N . ARG A 1 547 ? -9.177 20.170 -4.295 1.00 97.19 547 ARG A N 1
ATOM 4215 C CA . ARG A 1 547 ? -10.033 20.885 -3.340 1.00 97.19 547 ARG A CA 1
ATOM 4216 C C . ARG A 1 547 ? -9.315 22.094 -2.738 1.00 97.19 547 ARG A C 1
ATOM 4218 O O . ARG A 1 547 ? -8.133 22.041 -2.400 1.00 97.19 547 ARG A O 1
ATOM 4225 N N . ASP A 1 548 ? -10.054 23.174 -2.500 1.00 94.75 548 ASP A N 1
ATOM 4226 C CA . ASP A 1 548 ? -9.539 24.323 -1.745 1.00 94.75 548 ASP A CA 1
ATOM 4227 C C . ASP A 1 548 ? -9.509 24.065 -0.227 1.00 94.75 548 ASP A C 1
ATOM 4229 O O . ASP A 1 548 ? -8.554 24.466 0.446 1.00 94.75 548 ASP A O 1
ATOM 4233 N N . ASP A 1 549 ? -10.531 23.376 0.295 1.00 95.75 549 ASP A N 1
ATOM 4234 C CA . ASP A 1 549 ? -10.761 23.118 1.720 1.00 95.75 549 ASP A CA 1
ATOM 4235 C C . ASP A 1 549 ? -11.255 21.677 2.006 1.00 95.75 549 ASP A C 1
ATOM 4237 O O . ASP A 1 549 ? -11.312 20.828 1.113 1.00 95.75 549 ASP A O 1
ATOM 4241 N N . LEU A 1 550 ? -11.551 21.378 3.280 1.00 97.31 550 LEU A N 1
ATOM 4242 C CA . LEU A 1 550 ? -12.015 20.062 3.754 1.00 97.31 550 LEU A CA 1
ATOM 4243 C C . LEU A 1 550 ? -13.501 20.034 4.152 1.00 97.31 550 LEU A C 1
ATOM 4245 O O . LEU A 1 550 ? -13.950 19.074 4.776 1.00 97.31 550 LEU A O 1
ATOM 4249 N N . LEU A 1 551 ? -14.271 21.079 3.858 1.00 97.62 551 LEU A N 1
ATOM 4250 C CA . LEU A 1 551 ? -15.662 21.206 4.280 1.00 97.62 551 LEU A CA 1
ATOM 4251 C C . LEU A 1 551 ? -16.616 20.487 3.315 1.00 97.62 551 LEU A C 1
ATOM 4253 O O . LEU A 1 551 ? -16.290 20.152 2.176 1.00 97.62 551 LEU A O 1
ATOM 4257 N N . LEU A 1 552 ? -17.846 20.258 3.779 1.00 97.88 552 LEU A N 1
ATOM 4258 C CA . LEU A 1 552 ? -18.942 19.880 2.888 1.00 97.88 552 LEU A CA 1
ATOM 4259 C C . LEU A 1 552 ? -19.358 21.092 2.034 1.00 97.88 552 LEU A C 1
ATOM 4261 O O . LEU A 1 552 ? -19.570 22.171 2.595 1.00 97.88 552 LEU A O 1
ATOM 4265 N N . PRO A 1 553 ? -19.542 20.930 0.713 1.00 96.94 553 PRO A N 1
ATOM 4266 C CA . PRO A 1 553 ? -19.796 22.047 -0.189 1.00 96.94 553 PRO A CA 1
ATOM 4267 C C . PRO A 1 553 ? -21.179 22.688 0.013 1.00 96.94 553 PRO A C 1
ATOM 4269 O O . PRO A 1 553 ? -22.190 22.026 0.281 1.00 96.94 553 PRO A O 1
ATOM 4272 N N . GLY A 1 554 ? -21.216 24.012 -0.161 1.00 96.19 554 GLY A N 1
ATOM 4273 C CA . GLY A 1 554 ? -22.435 24.818 -0.156 1.00 96.19 554 GLY A CA 1
ATOM 4274 C C . GLY A 1 554 ? -23.292 24.628 1.097 1.00 96.19 554 GLY A C 1
ATOM 4275 O O . GLY A 1 554 ? -22.817 24.678 2.230 1.00 96.19 554 GLY A O 1
ATOM 4276 N N . ASN A 1 555 ? -24.595 24.419 0.902 1.00 97.31 555 ASN A N 1
ATOM 4277 C CA . ASN A 1 555 ? -25.557 24.319 2.000 1.00 97.31 555 ASN A CA 1
ATOM 4278 C C . ASN A 1 555 ? -25.695 22.896 2.588 1.00 97.31 555 ASN A C 1
ATOM 4280 O O . ASN A 1 555 ? -26.602 22.673 3.392 1.00 97.31 555 ASN A O 1
ATOM 4284 N N . GLN A 1 556 ? -24.828 21.926 2.252 1.00 98.19 556 GLN A N 1
ATOM 4285 C CA . GLN A 1 556 ? -24.952 20.550 2.771 1.00 98.19 556 GLN A CA 1
ATOM 4286 C C . GLN A 1 556 ? -24.883 20.482 4.309 1.00 98.19 556 GLN A C 1
ATOM 4288 O O . GLN A 1 556 ? -25.696 19.804 4.939 1.00 98.19 556 GLN A O 1
ATOM 4293 N N . THR A 1 557 ? -23.993 21.253 4.943 1.00 97.69 557 THR A N 1
ATOM 4294 C CA . THR A 1 557 ? -23.918 21.368 6.414 1.00 97.69 557 THR A CA 1
ATOM 4295 C C . THR A 1 557 ? -25.215 21.922 7.019 1.00 97.69 557 THR A C 1
ATOM 4297 O O . THR A 1 557 ? -25.648 21.481 8.088 1.00 97.69 557 THR A O 1
ATOM 4300 N N . GLN A 1 558 ? -25.885 22.854 6.334 1.00 97.69 558 GLN A N 1
ATOM 4301 C CA . GLN A 1 558 ? -27.189 23.372 6.755 1.00 97.69 558 GLN A CA 1
ATOM 4302 C C . GLN A 1 558 ? -28.292 22.318 6.581 1.00 97.69 558 GLN A C 1
ATOM 4304 O O . GLN A 1 558 ? -29.084 22.128 7.506 1.00 97.69 558 GLN A O 1
ATOM 4309 N N . LEU A 1 559 ? -28.321 21.610 5.444 1.00 98.25 559 LEU A N 1
ATOM 4310 C CA . LEU A 1 559 ? -29.253 20.509 5.177 1.00 98.25 559 LEU A CA 1
ATOM 4311 C C . LEU A 1 559 ? -29.174 19.454 6.287 1.00 98.25 559 LEU A C 1
ATOM 4313 O O . LEU A 1 559 ? -30.189 19.166 6.918 1.00 98.25 559 LEU A O 1
ATOM 4317 N N . ILE A 1 560 ? -27.974 18.935 6.575 1.00 98.56 560 ILE A N 1
ATOM 4318 C CA . ILE A 1 560 ? -27.760 17.885 7.584 1.00 98.56 560 ILE A CA 1
ATOM 4319 C C . ILE A 1 560 ? -28.277 18.332 8.956 1.00 98.56 560 ILE A C 1
ATOM 4321 O O . ILE A 1 560 ? -29.034 17.601 9.594 1.00 98.56 560 ILE A O 1
ATOM 4325 N N . ASN A 1 561 ? -27.925 19.541 9.406 1.00 98.12 561 ASN A N 1
ATOM 4326 C CA . ASN A 1 561 ? -28.345 20.029 10.721 1.00 98.12 561 ASN A CA 1
ATOM 4327 C C . ASN A 1 561 ? -29.854 20.308 10.805 1.00 98.12 561 ASN A C 1
ATOM 4329 O O . ASN A 1 561 ? -30.483 19.941 11.797 1.00 98.12 561 ASN A O 1
ATOM 4333 N N . GLN A 1 562 ? -30.462 20.929 9.787 1.00 98.25 562 GLN A N 1
ATOM 4334 C CA . GLN A 1 562 ? -31.902 21.211 9.805 1.00 98.25 562 GLN A CA 1
ATOM 4335 C C . GLN A 1 562 ? -32.734 19.925 9.740 1.00 98.25 562 GLN A C 1
ATOM 4337 O O . GLN A 1 562 ? -33.696 19.782 10.496 1.00 98.25 562 GLN A O 1
ATOM 4342 N N . VAL A 1 563 ? -32.334 18.967 8.901 1.00 98.44 563 VAL A N 1
ATOM 4343 C CA . VAL A 1 563 ? -32.985 17.656 8.789 1.00 98.44 563 VAL A CA 1
ATOM 4344 C C . VAL A 1 563 ? -32.822 16.854 10.080 1.00 98.44 563 VAL A C 1
ATOM 4346 O O . VAL A 1 563 ? -33.814 16.343 10.594 1.00 98.44 563 VAL A O 1
ATOM 4349 N N . ALA A 1 564 ? -31.625 16.812 10.675 1.00 98.00 564 ALA A N 1
ATOM 4350 C CA . ALA A 1 564 ? -31.404 16.104 11.937 1.00 98.00 564 ALA A CA 1
ATOM 4351 C C . ALA A 1 564 ? -32.185 16.710 13.120 1.00 98.00 564 ALA A C 1
ATOM 4353 O O . ALA A 1 564 ? -32.646 15.983 14.002 1.00 98.00 564 ALA A O 1
ATOM 4354 N N . ASN A 1 565 ? -32.382 18.032 13.132 1.00 97.38 565 ASN A N 1
ATOM 4355 C CA . ASN A 1 565 ? -33.195 18.707 14.145 1.00 97.38 565 ASN A CA 1
ATOM 4356 C C . ASN A 1 565 ? -34.698 18.434 13.969 1.00 97.38 565 ASN A C 1
ATOM 4358 O O . ASN A 1 565 ? -35.394 18.233 14.966 1.00 97.38 565 ASN A O 1
ATOM 4362 N N . ALA A 1 566 ? -35.186 18.400 12.724 1.00 97.56 566 ALA A N 1
ATOM 4363 C CA . ALA A 1 566 ? -36.583 18.107 12.397 1.00 97.56 566 ALA A CA 1
ATOM 4364 C C . ALA A 1 566 ? -36.947 16.615 12.511 1.00 97.56 566 ALA A C 1
ATOM 4366 O O . ALA A 1 566 ? -38.123 16.286 12.665 1.00 97.56 566 ALA A O 1
ATOM 4367 N N . ALA A 1 567 ? -35.957 15.718 12.450 1.00 97.56 567 ALA A N 1
ATOM 4368 C CA . ALA A 1 567 ? -36.167 14.279 12.491 1.00 97.56 567 ALA A CA 1
ATOM 4369 C C . ALA A 1 567 ? -36.892 13.814 13.767 1.00 97.56 567 ALA A C 1
ATOM 4371 O O . ALA A 1 567 ? -36.474 14.101 14.902 1.00 97.56 567 ALA A O 1
ATOM 4372 N N . LYS A 1 568 ? -37.971 13.053 13.547 1.00 93.88 568 LYS A N 1
ATOM 4373 C CA . LYS A 1 568 ? -38.765 12.364 14.577 1.00 93.88 568 LYS A CA 1
ATOM 4374 C C . LYS A 1 568 ? -38.035 11.128 15.113 1.00 93.88 568 LYS A C 1
ATOM 4376 O O . LYS A 1 568 ? -37.980 10.929 16.325 1.00 93.88 568 LYS A O 1
ATOM 4381 N N . GLY A 1 569 ? -37.515 10.302 14.205 1.00 90.12 569 GLY A N 1
ATOM 4382 C CA . GLY A 1 569 ? -36.787 9.066 14.500 1.00 90.12 569 GLY A CA 1
ATOM 4383 C C . GLY A 1 569 ? -35.263 9.238 14.579 1.00 90.12 569 GLY A C 1
ATOM 4384 O O . GLY A 1 569 ? -34.765 10.365 14.522 1.00 90.12 569 GLY A O 1
ATOM 4385 N N . PRO A 1 570 ? -34.505 8.130 14.699 1.00 94.06 570 PRO A N 1
ATOM 4386 C CA . PRO A 1 570 ? -33.050 8.156 14.591 1.00 94.06 570 PRO A CA 1
ATOM 4387 C C . PRO A 1 570 ? -32.586 8.682 13.227 1.00 94.06 570 PRO A C 1
ATOM 4389 O O . PRO A 1 570 ? -33.256 8.499 12.206 1.00 94.06 570 PRO A O 1
ATOM 4392 N N . VAL A 1 571 ? -31.408 9.309 13.224 1.00 98.38 571 VAL A N 1
ATOM 4393 C CA . VAL A 1 571 ? -30.771 9.853 12.019 1.00 98.38 571 VAL A CA 1
ATOM 4394 C C . VAL A 1 571 ? -29.475 9.106 11.731 1.00 98.38 571 VAL A C 1
ATOM 4396 O O . VAL A 1 571 ? -28.595 9.014 12.593 1.00 98.38 571 VAL A O 1
ATOM 4399 N N . VAL A 1 572 ? -29.364 8.604 10.505 1.00 98.62 572 VAL A N 1
ATOM 4400 C CA . VAL A 1 572 ? -28.170 7.966 9.946 1.00 98.62 572 VAL A CA 1
ATOM 4401 C C . VAL A 1 572 ? -27.607 8.891 8.872 1.00 98.62 572 VAL A C 1
ATOM 4403 O O . VAL A 1 572 ? -28.324 9.260 7.946 1.00 98.62 572 VAL A O 1
ATOM 4406 N N . LEU A 1 573 ? -26.338 9.271 8.989 1.00 98.81 573 LEU A N 1
ATOM 4407 C CA . LEU A 1 573 ? -25.616 10.027 7.965 1.00 98.81 573 LEU A CA 1
ATOM 4408 C C . LEU A 1 573 ? -24.711 9.072 7.177 1.00 98.81 573 LEU A C 1
ATOM 4410 O O . LEU A 1 573 ? -23.954 8.311 7.771 1.00 98.81 573 LEU A O 1
ATOM 4414 N N . VAL A 1 574 ? -24.779 9.118 5.852 1.00 98.81 574 VAL A N 1
ATOM 4415 C CA . VAL A 1 574 ? -23.954 8.343 4.920 1.00 98.81 574 VAL A CA 1
ATOM 4416 C C . VAL A 1 574 ? -23.152 9.329 4.077 1.00 98.81 574 VAL A C 1
ATOM 4418 O O . VAL A 1 574 ? -23.730 10.247 3.493 1.00 98.81 574 VAL A O 1
ATOM 4421 N N . LEU A 1 575 ? -21.831 9.164 4.042 1.00 98.62 575 LEU A N 1
ATOM 4422 C CA . LEU A 1 575 ? -20.899 10.094 3.410 1.00 98.62 575 LEU A CA 1
ATOM 4423 C C . LEU A 1 575 ? -20.119 9.424 2.284 1.00 98.62 575 LEU A C 1
ATOM 4425 O O . LEU A 1 575 ? -19.392 8.455 2.513 1.00 98.62 575 LEU A O 1
ATOM 4429 N N . PHE A 1 576 ? -20.263 9.997 1.094 1.00 98.50 576 PHE A N 1
ATOM 4430 C CA . PHE A 1 576 ? -19.452 9.713 -0.084 1.00 98.50 576 PHE A CA 1
ATOM 4431 C C . PHE A 1 576 ? -18.294 10.714 -0.136 1.00 98.50 576 PHE A C 1
ATOM 4433 O O . PHE A 1 576 ? -18.528 11.921 -0.085 1.00 98.50 576 PHE A O 1
ATOM 4440 N N . SER A 1 577 ? -17.062 10.222 -0.179 1.00 97.75 577 SER A N 1
ATOM 4441 C CA . SER A 1 577 ? -15.847 11.012 -0.421 1.00 97.75 577 SER A CA 1
ATOM 4442 C C . SER A 1 577 ? -14.659 10.073 -0.567 1.00 97.75 577 SER A C 1
ATOM 4444 O O . SER A 1 577 ? -14.648 9.012 0.050 1.00 97.75 577 SER A O 1
ATOM 4446 N N . ALA A 1 578 ? -13.624 10.467 -1.293 1.00 94.50 578 ALA A N 1
ATOM 4447 C CA . ALA A 1 578 ? -12.303 9.886 -1.136 1.00 94.50 578 ALA A CA 1
ATOM 4448 C C . ALA A 1 578 ? -11.544 10.641 -0.052 1.00 94.50 578 ALA A C 1
ATOM 4450 O O . ALA A 1 578 ? -11.207 10.065 0.981 1.00 94.50 578 ALA A O 1
ATOM 4451 N N . GLY A 1 579 ? -11.341 11.946 -0.255 1.00 89.06 579 GLY A N 1
ATOM 4452 C CA . GLY A 1 579 ? -10.667 12.793 0.711 1.00 89.06 579 GLY A CA 1
ATOM 4453 C C . GLY A 1 579 ? -11.418 12.897 2.044 1.00 89.06 579 GLY A C 1
ATOM 4454 O O . GLY A 1 579 ? -12.646 12.772 2.126 1.00 89.06 579 GLY A O 1
ATOM 4455 N N . GLY A 1 580 ? -10.665 13.167 3.113 1.00 93.50 580 GLY A N 1
ATOM 4456 C CA . GLY A 1 580 ? -11.236 13.447 4.431 1.00 93.50 580 GLY A CA 1
ATOM 4457 C C . GLY A 1 580 ? -12.116 14.703 4.425 1.00 93.50 580 GLY A C 1
ATOM 4458 O O . GLY A 1 580 ? -11.840 15.665 3.699 1.00 93.50 580 GLY A O 1
ATOM 4459 N N . LEU A 1 581 ? -13.172 14.691 5.242 1.00 97.06 581 LEU A N 1
ATOM 4460 C CA . LEU A 1 581 ? -14.115 15.801 5.404 1.00 97.06 581 LEU A CA 1
ATOM 4461 C C . LEU A 1 581 ? -14.193 16.238 6.871 1.00 97.06 581 LEU A C 1
ATOM 4463 O O . LEU A 1 581 ? -14.383 15.403 7.760 1.00 97.06 581 LEU A O 1
ATOM 4467 N N . ASP A 1 582 ? -14.147 17.543 7.139 1.00 97.81 582 ASP A N 1
ATOM 4468 C CA . ASP A 1 582 ? -14.415 18.054 8.482 1.00 97.81 582 ASP A CA 1
ATOM 4469 C C . ASP A 1 582 ? -15.919 18.027 8.783 1.00 97.81 582 ASP A C 1
ATOM 4471 O O . ASP A 1 582 ? -16.688 18.950 8.499 1.00 97.81 582 ASP A O 1
ATOM 4475 N N . ILE A 1 583 ? -16.333 16.920 9.394 1.00 97.62 583 ILE A N 1
ATOM 4476 C CA . ILE A 1 583 ? -17.693 16.695 9.879 1.00 97.62 583 ILE A CA 1
ATOM 4477 C C . ILE A 1 583 ? -17.806 16.837 11.403 1.00 97.62 583 ILE A C 1
ATOM 4479 O O . ILE A 1 583 ? -18.693 16.236 12.017 1.00 97.62 583 ILE A O 1
ATOM 4483 N N . SER A 1 584 ? -16.938 17.624 12.049 1.00 97.25 584 SER A N 1
ATOM 4484 C CA . SER A 1 584 ? -16.920 17.795 13.515 1.00 97.25 584 SER A CA 1
ATOM 4485 C C . SER A 1 584 ? -18.279 18.212 14.096 1.00 97.25 584 SER A C 1
ATOM 4487 O O . SER A 1 584 ? -18.675 17.755 15.176 1.00 97.25 584 SER A O 1
ATOM 4489 N N . PHE A 1 585 ? -19.060 18.991 13.338 1.00 97.12 585 PHE A N 1
ATOM 4490 C CA . PHE A 1 585 ? -20.443 19.338 13.676 1.00 97.12 585 PHE A CA 1
ATOM 4491 C C . PHE A 1 585 ? -21.366 18.102 13.750 1.00 97.12 585 PHE A C 1
ATOM 4493 O O . PHE A 1 585 ? -22.180 17.991 14.662 1.00 97.12 585 PHE A O 1
ATOM 4500 N N . ALA A 1 586 ? -21.231 17.136 12.835 1.00 97.38 586 ALA A N 1
ATOM 4501 C CA . ALA A 1 586 ? -22.048 15.922 12.804 1.00 97.38 586 ALA A CA 1
ATOM 4502 C C . ALA A 1 586 ? -21.564 14.876 13.822 1.00 97.38 586 ALA A C 1
ATOM 4504 O O . ALA A 1 586 ? -22.376 14.199 14.466 1.00 97.38 586 ALA A O 1
ATOM 4505 N N . LYS A 1 587 ? -20.241 14.784 14.023 1.00 96.25 587 LYS A N 1
ATOM 4506 C CA . LYS A 1 587 ? -19.609 13.963 15.067 1.00 96.25 587 LYS A CA 1
ATOM 4507 C C . LYS A 1 587 ? -20.159 14.332 16.450 1.00 96.25 587 LYS A C 1
ATOM 4509 O O . LYS A 1 587 ? -20.588 13.443 17.184 1.00 96.25 587 LYS A O 1
ATOM 4514 N N . SER A 1 588 ? -20.246 15.626 16.762 1.00 94.56 588 SER A N 1
ATOM 4515 C CA . SER A 1 588 ? -20.743 16.140 18.050 1.00 94.56 588 SER A CA 1
ATOM 4516 C C . SER A 1 588 ? -22.276 16.204 18.184 1.00 94.56 588 SER A C 1
ATOM 4518 O O . SER A 1 588 ? -22.781 16.117 19.301 1.00 94.56 588 SER A O 1
ATOM 4520 N N . ASN A 1 589 ? -23.040 16.296 17.087 1.00 95.88 589 ASN A N 1
ATOM 4521 C CA . ASN A 1 589 ? -24.503 16.422 17.146 1.00 95.88 589 ASN A CA 1
ATOM 4522 C C . ASN A 1 589 ? -25.186 15.154 17.737 1.00 95.88 589 ASN A C 1
ATOM 4524 O O . ASN A 1 589 ? -25.054 14.070 17.158 1.00 95.88 589 ASN A O 1
ATOM 4528 N N . PRO A 1 590 ? -25.953 15.249 18.846 1.00 93.69 590 PRO A N 1
ATOM 4529 C CA . PRO A 1 590 ? -26.587 14.095 19.494 1.00 93.69 590 PRO A CA 1
ATOM 4530 C C . PRO A 1 590 ? -27.816 13.543 18.751 1.00 93.69 590 PRO A C 1
ATOM 4532 O O . PRO A 1 590 ? -28.229 12.422 19.035 1.00 93.69 590 PRO A O 1
ATOM 4535 N N . LYS A 1 591 ? -28.405 14.287 17.800 1.00 95.19 591 LYS A N 1
ATOM 4536 C CA . LYS A 1 591 ? -29.501 13.792 16.944 1.00 95.19 591 LYS A CA 1
ATOM 4537 C C . LYS A 1 591 ? -29.021 12.800 15.882 1.00 95.19 591 LYS A C 1
ATOM 4539 O O . LYS A 1 591 ? -29.794 11.947 15.454 1.00 95.19 591 LYS A O 1
ATOM 4544 N N . ILE A 1 592 ? -27.759 12.906 15.462 1.00 98.00 592 ILE A N 1
ATOM 4545 C CA . ILE A 1 592 ? -27.141 11.996 14.493 1.00 98.00 592 ILE A CA 1
ATOM 4546 C C . ILE A 1 592 ? -26.655 10.764 15.252 1.00 98.00 592 ILE A C 1
ATOM 4548 O O . ILE A 1 592 ? -25.592 10.786 15.875 1.00 98.00 592 ILE A O 1
ATOM 4552 N N . GLY A 1 593 ? -27.467 9.708 15.226 1.00 97.25 593 GLY A N 1
ATOM 4553 C CA . GLY A 1 593 ? -27.208 8.464 15.947 1.00 97.25 593 GLY A CA 1
ATOM 4554 C C . GLY A 1 593 ? -26.082 7.649 15.316 1.00 97.25 593 GLY A C 1
ATOM 4555 O O . GLY A 1 593 ? -25.250 7.109 16.042 1.00 97.25 593 GLY A O 1
ATOM 4556 N N . ALA A 1 594 ? -25.989 7.625 13.982 1.00 98.56 594 ALA A N 1
ATOM 4557 C CA . ALA A 1 594 ? -24.913 6.929 13.280 1.00 98.56 594 ALA A CA 1
ATOM 4558 C C . ALA A 1 594 ? -24.334 7.713 12.096 1.00 98.56 594 ALA A C 1
ATOM 4560 O O . ALA A 1 594 ? -25.026 8.516 11.471 1.00 98.56 594 ALA A O 1
ATOM 4561 N N . ILE A 1 595 ? -23.057 7.457 11.794 1.00 98.81 595 ILE A N 1
ATOM 4562 C CA . ILE A 1 595 ? -22.339 7.995 10.630 1.00 98.81 595 ILE A CA 1
ATOM 4563 C C . ILE A 1 595 ? -21.604 6.842 9.937 1.00 98.81 595 ILE A C 1
ATOM 4565 O O . ILE A 1 595 ? -20.835 6.132 10.588 1.00 98.81 595 ILE A O 1
ATOM 4569 N N . LEU A 1 596 ? -21.825 6.683 8.634 1.00 98.75 596 LEU A N 1
ATOM 4570 C CA . LEU A 1 596 ? -21.114 5.775 7.737 1.00 98.75 596 LEU A CA 1
ATOM 4571 C C . LEU A 1 596 ? -20.288 6.598 6.741 1.00 98.75 596 LEU A C 1
ATOM 4573 O O . LEU A 1 596 ? -20.821 7.528 6.136 1.00 98.75 596 LEU A O 1
ATOM 4577 N N . TRP A 1 597 ? -19.029 6.227 6.527 1.00 98.75 597 TRP A N 1
ATOM 4578 C CA . TRP A 1 597 ? -18.282 6.596 5.325 1.00 98.75 597 TRP A CA 1
ATOM 4579 C C . TRP A 1 597 ? -18.223 5.381 4.401 1.00 98.75 597 TRP A C 1
ATOM 4581 O O . TRP A 1 597 ? -17.965 4.263 4.853 1.00 98.75 597 TRP A O 1
ATOM 4591 N N . VAL A 1 598 ? -18.535 5.599 3.125 1.00 98.38 598 VAL A N 1
ATOM 4592 C CA . VAL A 1 598 ? -18.725 4.529 2.128 1.00 98.38 598 VAL A CA 1
ATOM 4593 C C . VAL A 1 598 ? -17.795 4.677 0.926 1.00 98.38 598 VAL A C 1
ATOM 4595 O O . VAL A 1 598 ? -17.944 3.941 -0.047 1.00 98.38 598 VAL A O 1
ATOM 4598 N N . GLY A 1 599 ? -16.866 5.637 0.984 1.00 97.88 599 GLY A N 1
ATOM 4599 C CA . GLY A 1 599 ? -15.993 5.981 -0.129 1.00 97.88 599 GLY A CA 1
ATOM 4600 C C . GLY A 1 599 ? -16.800 6.294 -1.390 1.00 97.88 599 GLY A C 1
ATOM 4601 O O . GLY A 1 599 ? -17.734 7.099 -1.360 1.00 97.88 599 GLY A O 1
ATOM 4602 N N . TYR A 1 600 ? -16.486 5.564 -2.456 1.00 98.25 600 TYR A N 1
ATOM 4603 C CA . TYR A 1 600 ? -17.311 5.420 -3.651 1.00 98.25 600 TYR A CA 1
ATOM 4604 C C . TYR A 1 600 ? -17.525 3.911 -3.911 1.00 98.25 600 TYR A C 1
ATOM 4606 O O . TYR A 1 600 ? -16.605 3.229 -4.380 1.00 98.25 600 TYR A O 1
ATOM 4614 N N . PRO A 1 601 ? -18.701 3.363 -3.535 1.00 98.00 601 PRO A N 1
ATOM 4615 C CA . PRO A 1 601 ? -18.909 1.937 -3.257 1.00 98.00 601 PRO A CA 1
ATOM 4616 C C . PRO A 1 601 ? -19.237 1.042 -4.473 1.00 98.00 601 PRO A C 1
ATOM 4618 O O . PRO A 1 601 ? -19.737 -0.069 -4.296 1.00 98.00 601 PRO A O 1
ATOM 4621 N N . GLY A 1 602 ? -18.973 1.490 -5.701 1.00 97.75 602 GLY A N 1
ATOM 4622 C CA . GLY A 1 602 ? -19.135 0.693 -6.921 1.00 97.75 602 GLY A CA 1
ATOM 4623 C C . GLY A 1 602 ? -20.592 0.411 -7.315 1.00 97.75 602 GLY A C 1
ATOM 4624 O O . GLY A 1 602 ? -21.547 0.946 -6.746 1.00 97.75 602 GLY A O 1
ATOM 4625 N N . GLU A 1 603 ? -20.787 -0.456 -8.312 1.00 97.81 603 GLU A N 1
ATOM 4626 C CA . GLU A 1 603 ? -22.105 -0.675 -8.936 1.00 97.81 603 GLU A CA 1
ATOM 4627 C C . GLU A 1 603 ? -23.156 -1.279 -7.979 1.00 97.81 603 GLU A C 1
ATOM 4629 O O . GLU A 1 603 ? -24.354 -0.993 -8.081 1.00 97.81 603 GLU A O 1
ATOM 4634 N N . ARG A 1 604 ? -22.706 -2.066 -6.991 1.00 97.50 604 ARG A N 1
ATOM 4635 C CA . ARG A 1 604 ? -23.539 -2.671 -5.935 1.00 97.50 604 ARG A CA 1
ATOM 4636 C C . ARG A 1 604 ? -23.510 -1.898 -4.611 1.00 97.50 604 ARG A C 1
ATOM 4638 O O . ARG A 1 604 ? -23.933 -2.435 -3.583 1.00 97.50 604 ARG A O 1
ATOM 4645 N N . GLY A 1 605 ? -23.083 -0.637 -4.643 1.00 97.62 605 GLY A N 1
ATOM 4646 C CA . GLY A 1 605 ? -22.934 0.207 -3.464 1.00 97.62 605 GLY A CA 1
ATOM 4647 C C . GLY A 1 605 ? -24.220 0.438 -2.671 1.00 97.62 605 GLY A C 1
ATOM 4648 O O . GLY A 1 605 ? -24.230 0.220 -1.462 1.00 97.62 605 GLY A O 1
ATOM 4649 N N . GLY A 1 606 ? -25.337 0.785 -3.323 1.00 98.25 606 GLY A N 1
ATOM 4650 C CA . GLY A 1 606 ? -26.635 0.939 -2.649 1.00 98.25 606 GLY A CA 1
ATOM 4651 C C . GLY A 1 606 ? -27.052 -0.303 -1.839 1.00 98.25 606 GLY A C 1
ATOM 4652 O O . GLY A 1 606 ? -27.334 -0.186 -0.643 1.00 98.25 606 GLY A O 1
ATOM 4653 N N . PRO A 1 607 ? -27.041 -1.512 -2.435 1.00 98.44 607 PRO A N 1
ATOM 4654 C CA . PRO A 1 607 ? -27.260 -2.767 -1.720 1.00 98.44 607 PRO A CA 1
ATOM 4655 C C . PRO A 1 607 ? -26.301 -3.023 -0.549 1.00 98.44 607 PRO A C 1
ATOM 4657 O O . PRO A 1 607 ? -26.755 -3.526 0.476 1.00 98.44 607 PRO A O 1
ATOM 4660 N N . ALA A 1 608 ? -25.014 -2.681 -0.661 1.00 98.44 608 ALA A N 1
ATOM 4661 C CA . ALA A 1 608 ? -24.056 -2.819 0.442 1.00 98.44 608 ALA A CA 1
ATOM 4662 C C . ALA A 1 608 ? -24.358 -1.846 1.600 1.00 98.44 608 ALA A C 1
ATOM 4664 O O . ALA A 1 608 ? -24.396 -2.260 2.760 1.00 98.44 608 ALA A O 1
ATOM 4665 N N . ILE A 1 609 ? -24.679 -0.585 1.288 1.00 98.69 609 ILE A N 1
ATOM 4666 C CA . ILE A 1 609 ? -25.122 0.428 2.262 1.00 98.69 609 ILE A CA 1
ATOM 4667 C C . ILE A 1 609 ? -26.368 -0.059 3.011 1.00 98.69 609 ILE A C 1
ATOM 4669 O O . ILE A 1 609 ? -26.429 0.014 4.239 1.00 98.69 609 ILE A O 1
ATOM 4673 N N . ALA A 1 610 ? -27.351 -0.600 2.289 1.00 98.25 610 ALA A N 1
ATOM 4674 C CA . ALA A 1 610 ? -28.570 -1.125 2.891 1.00 98.25 610 ALA A CA 1
ATOM 4675 C C . ALA A 1 610 ? -28.321 -2.396 3.732 1.00 98.25 610 ALA A C 1
ATOM 4677 O O . ALA A 1 610 ? -28.948 -2.560 4.779 1.00 98.25 610 ALA A O 1
ATOM 4678 N N . ASP A 1 611 ? -27.395 -3.275 3.323 1.00 98.06 611 ASP A N 1
ATOM 4679 C CA . ASP A 1 611 ? -27.002 -4.453 4.110 1.00 98.06 611 ASP A CA 1
ATOM 4680 C C . ASP A 1 611 ? -26.372 -4.061 5.456 1.00 98.06 611 ASP A C 1
ATOM 4682 O O . ASP A 1 611 ? -26.665 -4.699 6.469 1.00 98.06 611 ASP A O 1
ATOM 4686 N N . VAL A 1 612 ? -25.547 -3.008 5.478 1.00 98.12 612 VAL A N 1
ATOM 4687 C CA . VAL A 1 612 ? -24.981 -2.432 6.708 1.00 98.12 612 VAL A CA 1
ATOM 4688 C C . VAL A 1 612 ? -26.095 -1.810 7.552 1.00 98.12 612 VAL A C 1
ATOM 4690 O O . VAL A 1 612 ? -26.329 -2.252 8.674 1.00 98.12 612 VAL A O 1
ATOM 4693 N N . ILE A 1 613 ? -26.855 -0.855 7.000 1.00 98.25 613 ILE A N 1
ATOM 4694 C CA . ILE A 1 613 ? -27.900 -0.115 7.730 1.00 98.25 613 ILE A CA 1
ATOM 4695 C C . ILE A 1 613 ? -28.927 -1.049 8.394 1.00 98.25 613 ILE A C 1
ATOM 4697 O O . ILE A 1 613 ? -29.295 -0.815 9.544 1.00 98.25 613 ILE A O 1
ATOM 4701 N N . PHE A 1 614 ? -29.354 -2.124 7.725 1.00 97.00 614 PHE A N 1
ATOM 4702 C CA . PHE A 1 614 ? -30.299 -3.109 8.277 1.00 97.00 614 PHE A CA 1
ATOM 4703 C C . PHE A 1 614 ? -29.630 -4.335 8.926 1.00 97.00 614 PHE A C 1
ATOM 4705 O O . PHE A 1 614 ? -30.308 -5.295 9.296 1.00 97.00 614 PHE A O 1
ATOM 4712 N N . GLY A 1 615 ? -28.305 -4.320 9.098 1.00 95.12 615 GLY A N 1
ATOM 4713 C CA . GLY A 1 615 ? -27.565 -5.315 9.876 1.00 95.12 615 GLY A CA 1
ATOM 4714 C C . GLY A 1 615 ? -27.546 -6.727 9.302 1.00 95.12 615 GLY A C 1
ATOM 4715 O O . GLY A 1 615 ? -27.394 -7.671 10.084 1.00 95.12 615 GLY A O 1
ATOM 4716 N N . LYS A 1 616 ? -27.701 -6.861 7.977 1.00 95.38 616 LYS A N 1
ATOM 4717 C CA . LYS A 1 616 ? -27.366 -8.078 7.216 1.00 95.38 616 LYS A CA 1
ATOM 4718 C C . LYS A 1 616 ? -25.854 -8.276 7.133 1.00 95.38 616 LYS A C 1
ATOM 4720 O O . LYS A 1 616 ? -25.398 -9.412 7.114 1.00 95.38 616 LYS A O 1
ATOM 4725 N N . TYR A 1 617 ? -25.100 -7.179 7.118 1.00 96.62 617 TYR A N 1
ATOM 4726 C CA . TYR A 1 617 ? -23.651 -7.170 7.255 1.00 96.62 617 TYR A CA 1
ATOM 4727 C C . TYR A 1 617 ? -23.248 -6.383 8.508 1.00 96.62 617 TYR A C 1
ATOM 4729 O O . TYR A 1 617 ? -23.917 -5.421 8.890 1.00 96.62 617 TYR A O 1
ATOM 4737 N N . ASN A 1 618 ? -22.164 -6.801 9.159 1.00 97.38 618 ASN A N 1
ATOM 4738 C CA . ASN A 1 618 ? -21.573 -6.089 10.287 1.00 97.38 618 ASN A CA 1
ATOM 4739 C C . ASN A 1 618 ? -20.321 -5.338 9.794 1.00 97.38 618 ASN A C 1
ATOM 4741 O O . ASN A 1 618 ? -19.353 -6.008 9.429 1.00 97.38 618 ASN A O 1
ATOM 4745 N N . PRO A 1 619 ? -20.318 -3.990 9.749 1.00 96.62 619 PRO A N 1
ATOM 4746 C CA . PRO A 1 619 ? -19.189 -3.232 9.230 1.00 96.62 619 PRO A CA 1
ATOM 4747 C C . PRO A 1 619 ? -17.926 -3.466 10.069 1.00 96.62 619 PRO A C 1
ATOM 4749 O O . PRO A 1 619 ? -17.976 -3.647 11.289 1.00 96.62 619 PRO A O 1
ATOM 4752 N N . GLY A 1 620 ? -16.795 -3.451 9.370 1.00 95.12 620 GLY A N 1
ATOM 4753 C CA . GLY A 1 620 ? -15.457 -3.659 9.925 1.00 95.12 620 GLY A CA 1
ATOM 4754 C C . GLY A 1 620 ? -14.360 -3.054 9.046 1.00 95.12 620 GLY A C 1
ATOM 4755 O O . GLY A 1 620 ? -13.213 -3.488 9.115 1.00 95.12 620 GLY A O 1
ATOM 4756 N N . GLY A 1 621 ? -14.706 -2.109 8.165 1.00 97.44 621 GLY A N 1
ATOM 4757 C CA . GLY A 1 621 ? -13.724 -1.306 7.441 1.00 97.44 621 GLY A CA 1
ATOM 4758 C C . GLY A 1 621 ? -13.034 -0.308 8.375 1.00 97.44 621 GLY A C 1
ATOM 4759 O O . GLY A 1 621 ? -13.607 0.102 9.389 1.00 97.44 621 GLY A O 1
ATOM 4760 N N . ARG A 1 622 ? -11.813 0.099 8.022 1.00 98.06 622 ARG A N 1
ATOM 4761 C CA . ARG A 1 622 ? -11.003 1.102 8.731 1.00 98.06 622 ARG A CA 1
ATOM 4762 C C . ARG A 1 622 ? -10.633 2.244 7.783 1.00 98.06 622 ARG A C 1
ATOM 4764 O O . ARG A 1 622 ? -10.433 2.003 6.599 1.00 98.06 622 ARG A O 1
ATOM 4771 N N . LEU A 1 623 ? -10.519 3.475 8.282 1.00 98.38 623 LEU A N 1
ATOM 4772 C CA . LEU A 1 623 ? -10.110 4.621 7.462 1.00 98.38 623 LEU A CA 1
ATOM 4773 C C . LEU A 1 623 ? -8.664 4.460 6.940 1.00 98.38 623 LEU A C 1
ATOM 4775 O O . LEU A 1 623 ? -7.755 4.338 7.761 1.00 98.38 623 LEU A O 1
ATOM 4779 N N . PRO A 1 624 ? -8.420 4.536 5.618 1.00 97.56 624 PRO A N 1
ATOM 4780 C CA . PRO A 1 624 ? -7.074 4.574 5.036 1.00 97.56 624 PRO A CA 1
ATOM 4781 C C . PRO A 1 624 ? -6.473 5.997 4.986 1.00 97.56 624 PRO A C 1
ATOM 4783 O O . PRO A 1 624 ? -5.385 6.190 4.446 1.00 97.56 624 PRO A O 1
ATOM 4786 N N . LEU A 1 625 ? -7.181 6.993 5.535 1.00 97.44 625 LEU A N 1
ATOM 4787 C CA . LEU A 1 625 ? -6.802 8.409 5.587 1.00 97.44 625 LEU A CA 1
ATOM 4788 C C . LEU A 1 625 ? -7.090 9.006 6.965 1.00 97.44 625 LEU A C 1
ATOM 4790 O O . LEU A 1 625 ? -8.077 8.651 7.614 1.00 97.44 625 LEU A O 1
ATOM 4794 N N . THR A 1 626 ? -6.288 9.983 7.363 1.00 97.88 626 THR A N 1
ATOM 4795 C CA . THR A 1 626 ? -6.545 10.859 8.500 1.00 97.88 626 THR A CA 1
ATOM 4796 C C . THR A 1 626 ? -7.549 11.937 8.099 1.00 97.88 626 THR A C 1
ATOM 4798 O O . THR A 1 626 ? -7.361 12.689 7.143 1.00 97.88 626 THR A O 1
ATOM 4801 N N . TRP A 1 627 ? -8.647 12.042 8.845 1.00 98.06 627 TRP A N 1
ATOM 4802 C CA . TRP A 1 627 ? -9.646 13.089 8.650 1.00 98.06 627 TRP A CA 1
ATOM 4803 C C . TRP A 1 627 ? -9.278 14.290 9.518 1.00 98.06 627 TRP A C 1
ATOM 4805 O O . TRP A 1 627 ? -9.625 14.344 10.698 1.00 98.06 627 TRP A O 1
ATOM 4815 N N . HIS A 1 628 ? -8.542 15.234 8.938 1.00 97.50 628 HIS A N 1
ATOM 4816 C CA . HIS A 1 628 ? -8.126 16.472 9.596 1.00 97.50 628 HIS A CA 1
ATOM 4817 C C . HIS A 1 628 ? -9.300 17.441 9.830 1.00 97.50 628 HIS A C 1
ATOM 4819 O O . HIS A 1 628 ? -10.290 17.430 9.099 1.00 97.50 628 HIS A O 1
ATOM 4825 N N . GLU A 1 629 ? -9.175 18.299 10.846 1.00 96.88 629 GLU A N 1
ATOM 4826 C CA . GLU A 1 629 ? -10.036 19.481 11.007 1.00 96.88 629 GLU A CA 1
ATOM 4827 C C . GLU A 1 629 ? -9.760 20.495 9.884 1.00 96.88 629 GLU A C 1
ATOM 4829 O O . GLU A 1 629 ? -8.637 20.579 9.382 1.00 96.88 629 GLU A O 1
ATOM 4834 N N . ALA A 1 630 ? -10.751 21.303 9.498 1.00 95.75 630 ALA A N 1
ATOM 4835 C CA . ALA A 1 630 ? -10.628 22.227 8.367 1.00 95.75 630 ALA A CA 1
ATOM 4836 C C . ALA A 1 630 ? -9.517 23.279 8.551 1.00 95.75 630 ALA A C 1
ATOM 4838 O O . ALA A 1 630 ? -8.928 23.723 7.574 1.00 95.75 630 ALA A O 1
ATOM 4839 N N . SER A 1 631 ? -9.168 23.625 9.793 1.00 95.12 631 SER A N 1
ATOM 4840 C CA . SER A 1 631 ? -8.053 24.528 10.112 1.00 95.12 631 SER A CA 1
ATOM 4841 C C . SER A 1 631 ? -6.682 23.997 9.671 1.00 95.12 631 SER A C 1
ATOM 4843 O O . SER A 1 631 ? -5.751 24.782 9.505 1.00 95.12 631 SER A O 1
ATOM 4845 N N . TYR A 1 632 ? -6.535 22.683 9.462 1.00 96.06 632 TYR A N 1
ATOM 4846 C CA . TYR A 1 632 ? -5.276 22.059 9.052 1.00 96.06 632 TYR A CA 1
ATOM 4847 C C . TYR A 1 632 ? -4.757 22.603 7.717 1.00 96.06 632 TYR A C 1
ATOM 4849 O O . TYR A 1 632 ? -3.571 22.900 7.586 1.00 96.06 632 TYR A O 1
ATOM 4857 N N . VAL A 1 633 ? -5.643 22.785 6.733 1.00 94.94 633 VAL A N 1
ATOM 4858 C CA . VAL A 1 633 ? -5.258 23.193 5.370 1.00 94.94 633 VAL A CA 1
ATOM 4859 C C . VAL A 1 633 ? -4.793 24.649 5.259 1.00 94.94 633 VAL A C 1
ATOM 4861 O O . VAL A 1 633 ? -4.173 25.001 4.251 1.00 94.94 633 VAL A O 1
ATOM 4864 N N . ASP A 1 634 ? -5.030 25.455 6.300 1.00 93.81 634 ASP A N 1
ATOM 4865 C CA . ASP A 1 634 ? -4.516 26.821 6.454 1.00 93.81 634 ASP A CA 1
ATOM 4866 C C . ASP A 1 634 ? -3.102 26.858 7.067 1.00 93.81 634 ASP A C 1
ATOM 4868 O O . ASP A 1 634 ? -2.395 27.856 6.928 1.00 93.81 634 ASP A O 1
ATOM 4872 N N . MET A 1 635 ? -2.660 25.780 7.732 1.00 93.62 635 MET A N 1
ATOM 4873 C CA . MET A 1 635 ? -1.347 25.712 8.395 1.00 93.62 635 MET A CA 1
ATOM 4874 C C . MET A 1 635 ? -0.193 25.466 7.413 1.00 93.62 635 MET A C 1
ATOM 4876 O O . MET A 1 635 ? 0.958 25.760 7.731 1.00 93.62 635 MET A O 1
ATOM 4880 N N . LEU A 1 636 ? -0.480 24.908 6.231 1.00 94.06 636 LEU A N 1
ATOM 4881 C CA . LEU A 1 636 ? 0.517 24.579 5.211 1.00 94.06 636 LEU A CA 1
ATOM 4882 C C . LEU A 1 636 ? -0.075 24.573 3.783 1.00 94.06 636 LEU A C 1
ATOM 4884 O O . LEU A 1 636 ? -1.159 24.020 3.553 1.00 94.06 636 LEU A O 1
ATOM 4888 N N . PRO A 1 637 ? 0.626 25.154 2.788 1.00 94.50 637 PRO A N 1
ATOM 4889 C CA . PRO A 1 637 ? 0.148 25.180 1.410 1.00 94.50 637 PRO A CA 1
ATOM 4890 C C . PRO A 1 637 ? 0.206 23.777 0.797 1.00 94.50 637 PRO A C 1
ATOM 4892 O O . PRO A 1 637 ? 1.111 22.992 1.096 1.00 94.50 637 PRO A O 1
ATOM 4895 N N . MET A 1 638 ? -0.730 23.464 -0.103 1.00 95.00 638 MET A N 1
ATOM 4896 C CA . MET A 1 638 ? -0.789 22.143 -0.740 1.00 95.00 638 MET A CA 1
ATOM 4897 C C . MET A 1 638 ? 0.479 21.822 -1.541 1.00 95.00 638 MET A C 1
ATOM 4899 O O . MET A 1 638 ? 0.880 20.670 -1.602 1.00 95.00 638 MET A O 1
ATOM 4903 N N . THR A 1 639 ? 1.180 22.822 -2.071 1.00 95.00 639 THR A N 1
ATOM 4904 C CA . THR A 1 639 ? 2.440 22.650 -2.816 1.00 95.00 639 THR A CA 1
ATOM 4905 C C . THR A 1 639 ? 3.668 22.343 -1.948 1.00 95.00 639 THR A C 1
ATOM 4907 O O . THR A 1 639 ? 4.731 22.038 -2.479 1.00 95.00 639 THR A O 1
ATOM 4910 N N . SER A 1 640 ? 3.567 22.418 -0.614 1.00 94.88 640 SER A N 1
ATOM 4911 C CA . SER A 1 640 ? 4.692 22.118 0.283 1.00 94.88 640 SER A CA 1
ATOM 4912 C C . SER A 1 640 ? 4.843 20.609 0.497 1.00 94.88 640 SER A C 1
ATOM 4914 O O . SER A 1 640 ? 4.068 20.004 1.244 1.00 94.88 640 SER A O 1
ATOM 4916 N N . MET A 1 641 ? 5.840 20.008 -0.157 1.00 95.44 641 MET A N 1
ATOM 4917 C CA . MET A 1 641 ? 6.119 18.566 -0.102 1.00 95.44 641 MET A CA 1
ATOM 4918 C C . MET A 1 641 ? 6.605 18.006 1.251 1.00 95.44 641 MET A C 1
ATOM 4920 O O . MET A 1 641 ? 6.259 16.854 1.509 1.00 95.44 641 MET A O 1
ATOM 4924 N N . PRO A 1 642 ? 7.350 18.738 2.118 1.00 94.06 642 PRO A N 1
ATOM 4925 C CA . PRO A 1 642 ? 7.801 18.217 3.409 1.00 94.06 642 PRO A CA 1
ATOM 4926 C C . PRO A 1 642 ? 6.699 17.532 4.223 1.00 94.06 642 PRO A C 1
ATOM 4928 O O . PRO A 1 642 ? 5.646 18.114 4.498 1.00 94.06 642 PRO A O 1
ATOM 4931 N N . LEU A 1 643 ? 6.965 16.285 4.612 1.00 94.81 643 LEU A N 1
ATOM 4932 C CA . LEU A 1 643 ? 6.060 15.467 5.422 1.00 94.81 643 LEU A CA 1
ATOM 4933 C C . LEU A 1 643 ? 6.246 15.712 6.919 1.00 94.81 643 LEU A C 1
ATOM 4935 O O . LEU A 1 643 ? 5.287 15.694 7.690 1.00 94.81 643 LEU A O 1
ATOM 4939 N N . ARG A 1 644 ? 7.495 15.932 7.327 1.00 93.50 644 ARG A N 1
ATOM 4940 C CA . ARG A 1 644 ? 7.903 16.192 8.711 1.00 93.50 644 ARG A CA 1
ATOM 4941 C C . ARG A 1 644 ? 7.504 17.610 9.156 1.00 93.50 644 ARG A C 1
ATOM 4943 O O . ARG A 1 644 ? 7.343 18.487 8.306 1.00 93.50 644 ARG A O 1
ATOM 4950 N N . PRO A 1 645 ? 7.370 17.872 10.470 1.00 92.38 645 PRO A N 1
ATOM 4951 C CA . PRO A 1 645 ? 7.186 19.230 10.972 1.00 92.38 645 PRO A CA 1
ATOM 4952 C C . PRO A 1 645 ? 8.361 20.138 10.585 1.00 92.38 645 PRO A C 1
ATOM 4954 O O . PRO A 1 645 ? 9.511 19.695 10.552 1.00 92.38 645 PRO A O 1
ATOM 4957 N N . VAL A 1 646 ? 8.076 21.412 10.308 1.00 92.38 646 VAL A N 1
ATOM 4958 C CA . VAL A 1 646 ? 9.088 22.425 9.967 1.00 92.38 646 VAL A CA 1
ATOM 4959 C C . VAL A 1 646 ? 8.843 23.673 10.810 1.00 92.38 646 VAL A C 1
ATOM 4961 O O . VAL A 1 646 ? 8.126 24.587 10.399 1.00 92.38 646 VAL A O 1
ATOM 4964 N N . ASP A 1 647 ? 9.453 23.710 11.996 1.00 87.94 647 ASP A N 1
ATOM 4965 C CA . ASP A 1 647 ? 9.243 24.750 13.016 1.00 87.94 647 ASP A CA 1
ATOM 4966 C C . ASP A 1 647 ? 9.447 26.176 12.483 1.00 87.94 647 ASP A C 1
ATOM 4968 O O . ASP A 1 647 ? 8.689 27.086 12.813 1.00 87.94 647 ASP A O 1
ATOM 4972 N N . SER A 1 648 ? 10.440 26.377 11.608 1.00 91.56 648 SER A N 1
ATOM 4973 C CA . SER A 1 648 ? 10.752 27.680 11.002 1.00 91.56 648 SER A CA 1
ATOM 4974 C C . SER A 1 648 ? 9.668 28.210 10.056 1.00 91.56 648 SER A C 1
ATOM 4976 O O . SER A 1 648 ? 9.656 29.406 9.766 1.00 91.56 648 SER A O 1
ATOM 4978 N N . LEU A 1 649 ? 8.769 27.341 9.586 1.00 90.94 649 LEU A N 1
ATOM 4979 C CA . LEU A 1 649 ? 7.622 27.671 8.735 1.00 90.94 649 LEU A CA 1
ATOM 4980 C C . LEU A 1 649 ? 6.277 27.460 9.453 1.00 90.94 649 LEU A C 1
ATOM 4982 O O . LEU A 1 649 ? 5.232 27.761 8.883 1.00 90.94 649 LEU A O 1
ATOM 4986 N N . GLY A 1 650 ? 6.291 26.949 10.690 1.00 91.50 650 GLY A N 1
ATOM 4987 C CA . GLY A 1 650 ? 5.089 26.588 11.446 1.00 91.50 650 GLY A CA 1
ATOM 4988 C C . GLY A 1 650 ? 4.348 25.354 10.917 1.00 91.50 650 GLY A C 1
ATOM 4989 O O . GLY A 1 650 ? 3.193 25.147 11.283 1.00 91.50 650 GLY A O 1
ATOM 4990 N N . TYR A 1 651 ? 4.969 24.537 10.057 1.00 95.00 651 TYR A N 1
ATOM 4991 C CA . TYR A 1 651 ? 4.296 23.379 9.461 1.00 95.00 651 TYR A CA 1
ATOM 4992 C C . TYR A 1 651 ? 4.189 22.231 10.478 1.00 95.00 651 TYR A C 1
ATOM 4994 O O . TYR A 1 651 ? 5.221 21.786 10.983 1.00 95.00 651 TYR A O 1
ATOM 5002 N N . PRO A 1 652 ? 2.981 21.701 10.758 1.00 94.38 652 PRO A N 1
ATOM 5003 C CA . PRO A 1 652 ? 2.742 20.753 11.853 1.00 94.38 652 PRO A CA 1
ATOM 5004 C C . PRO A 1 652 ? 3.010 19.279 11.491 1.00 94.38 652 PRO A C 1
ATOM 5006 O O . PRO A 1 652 ? 2.696 18.389 12.280 1.00 94.38 652 PRO A O 1
ATOM 5009 N N . GLY A 1 653 ? 3.533 19.013 10.291 1.00 95.06 653 GLY A N 1
ATOM 5010 C CA . GLY A 1 653 ? 3.646 17.675 9.708 1.00 95.06 653 GLY A CA 1
ATOM 5011 C C . GLY A 1 653 ? 2.400 17.227 8.927 1.00 95.06 653 GLY A C 1
ATOM 5012 O O . GLY A 1 653 ? 1.343 17.871 8.948 1.00 95.06 653 GLY A O 1
ATOM 5013 N N . ARG A 1 654 ? 2.542 16.117 8.198 1.00 95.94 654 ARG A N 1
ATOM 5014 C CA . ARG A 1 654 ? 1.536 15.527 7.299 1.00 95.94 654 ARG A CA 1
ATOM 5015 C C . ARG A 1 654 ? 1.300 14.053 7.596 1.00 95.94 654 ARG A C 1
ATOM 5017 O O . ARG A 1 654 ? 2.228 13.356 8.004 1.00 95.94 654 ARG A O 1
ATOM 5024 N N . THR A 1 655 ? 0.089 13.572 7.298 1.00 96.44 655 THR A N 1
ATOM 5025 C CA . THR A 1 655 ? -0.378 12.189 7.549 1.00 96.44 655 THR A CA 1
ATOM 5026 C C . THR A 1 655 ? -0.307 11.785 9.029 1.00 96.44 655 THR A C 1
ATOM 5028 O O . THR A 1 655 ? 0.318 12.459 9.852 1.00 96.44 655 THR A O 1
ATOM 5031 N N . TYR A 1 656 ? -0.874 10.634 9.383 1.00 96.12 656 TYR A N 1
ATOM 5032 C CA . TYR A 1 656 ? -0.735 10.058 10.723 1.00 96.12 656 TYR A CA 1
ATOM 5033 C C . TYR A 1 656 ? 0.732 9.790 11.136 1.00 96.12 656 TYR A C 1
ATOM 5035 O O . TYR A 1 656 ? 1.012 9.651 12.329 1.00 96.12 656 TYR A O 1
ATOM 5043 N N . LYS A 1 657 ? 1.672 9.690 10.176 1.00 94.56 657 LYS A N 1
ATOM 5044 C CA . LYS A 1 657 ? 3.093 9.424 10.457 1.00 94.56 657 LYS A CA 1
ATOM 5045 C C . LYS A 1 657 ? 3.798 10.598 11.133 1.00 94.56 657 LYS A C 1
ATOM 5047 O O . LYS A 1 657 ? 4.713 10.360 11.920 1.00 94.56 657 LYS A O 1
ATOM 5052 N N . PHE A 1 658 ? 3.416 11.839 10.824 1.00 95.25 658 PHE A N 1
ATOM 5053 C CA . PHE A 1 658 ? 4.159 13.034 11.253 1.00 95.25 658 PHE A CA 1
ATOM 5054 C C . PHE A 1 658 ? 3.287 14.146 11.851 1.00 95.25 658 PHE A C 1
ATOM 5056 O O . PHE A 1 658 ? 3.823 15.012 12.538 1.00 95.25 658 PHE A O 1
ATOM 5063 N N . PHE A 1 659 ? 1.968 14.134 11.634 1.00 95.62 659 PHE A N 1
ATOM 5064 C CA . PHE A 1 659 ? 1.047 15.078 12.265 1.00 95.62 659 PHE A CA 1
ATOM 5065 C C . PHE A 1 659 ? 0.605 14.581 13.649 1.00 95.62 659 PHE A C 1
ATOM 5067 O O . PHE A 1 659 ? 0.035 13.501 13.775 1.00 95.62 659 PHE A O 1
ATOM 5074 N N . ASN A 1 660 ? 0.821 15.400 14.684 1.00 90.06 660 ASN A N 1
ATOM 5075 C CA . ASN A 1 660 ? 0.424 15.110 16.074 1.00 90.06 660 ASN A CA 1
ATOM 5076 C C . ASN A 1 660 ? -0.691 16.047 16.596 1.00 90.06 660 ASN A C 1
ATOM 5078 O O . ASN A 1 660 ? -0.842 16.231 17.803 1.00 90.06 660 ASN A O 1
ATOM 5082 N N . GLY A 1 661 ? -1.416 16.720 15.696 1.00 91.62 661 GLY A N 1
ATOM 5083 C CA . GLY A 1 661 ? -2.491 17.652 16.048 1.00 91.62 661 GLY A CA 1
ATOM 5084 C C . GLY A 1 661 ? -3.867 16.989 16.185 1.00 91.62 661 GLY A C 1
ATOM 5085 O O . GLY A 1 661 ? -4.015 15.773 16.077 1.00 91.62 661 GLY A O 1
ATOM 5086 N N . SER A 1 662 ? -4.898 17.809 16.413 1.00 92.06 662 SER A N 1
ATOM 5087 C CA . SER A 1 662 ? -6.285 17.332 16.509 1.00 92.06 662 SER A CA 1
ATOM 5088 C C . SER A 1 662 ? -6.822 16.856 15.154 1.00 92.06 662 SER A C 1
ATOM 5090 O O . SER A 1 662 ? -6.527 17.439 14.109 1.00 92.06 662 SER A O 1
ATOM 5092 N N . VAL A 1 663 ? -7.623 15.789 15.183 1.00 96.50 663 VAL A N 1
ATOM 5093 C CA . VAL A 1 663 ? -8.232 15.157 14.004 1.00 96.50 663 VAL A CA 1
ATOM 5094 C C . VAL A 1 663 ? -9.695 14.807 14.274 1.00 96.50 663 VAL A C 1
ATOM 5096 O O . VAL A 1 663 ? -10.086 14.413 15.379 1.00 96.50 663 VAL A O 1
ATOM 5099 N N . VAL A 1 664 ? -10.522 14.883 13.234 1.00 97.38 664 VAL A N 1
ATOM 5100 C CA . VAL A 1 664 ? -11.922 14.449 13.272 1.00 97.38 664 VAL A CA 1
ATOM 5101 C C . VAL A 1 664 ? -11.987 12.931 13.424 1.00 97.38 664 VAL A C 1
ATOM 5103 O O . VAL A 1 664 ? -12.707 12.448 14.299 1.00 97.38 664 VAL A O 1
ATOM 5106 N N . PHE A 1 665 ? -11.183 12.185 12.664 1.00 97.69 665 PHE A N 1
ATOM 5107 C CA . PHE A 1 665 ? -10.939 10.752 12.865 1.00 97.69 665 PHE A CA 1
ATOM 5108 C C . PHE A 1 665 ? -9.494 10.401 12.469 1.00 97.69 665 PHE A C 1
ATOM 5110 O O . PHE A 1 665 ? -9.036 10.871 11.427 1.00 97.69 665 PHE A O 1
ATOM 5117 N N . PRO A 1 666 ? -8.762 9.597 13.263 1.00 96.69 666 PRO A N 1
ATOM 5118 C CA . PRO A 1 666 ? -7.414 9.169 12.902 1.00 96.69 666 PRO A CA 1
ATOM 5119 C C . PRO A 1 666 ? -7.431 8.077 11.821 1.00 96.69 666 PRO A C 1
ATOM 5121 O O . PRO A 1 666 ? -8.420 7.353 11.662 1.00 96.69 666 PRO A O 1
ATOM 5124 N N . PHE A 1 667 ? -6.304 7.917 11.127 1.00 97.62 667 PHE A N 1
ATOM 5125 C CA . PHE A 1 667 ? -6.017 6.740 10.306 1.00 97.62 667 PHE A CA 1
ATOM 5126 C C . PHE A 1 667 ? -6.278 5.430 11.082 1.00 97.62 667 PHE A C 1
ATOM 5128 O O . PHE A 1 667 ? -6.026 5.334 12.283 1.00 97.62 667 PHE A O 1
ATOM 5135 N N . GLY A 1 668 ? -6.817 4.408 10.415 1.00 96.38 668 GLY A N 1
ATOM 5136 C CA . GLY A 1 668 ? -7.173 3.124 11.029 1.00 96.38 668 GLY A CA 1
ATOM 5137 C C . GLY A 1 668 ? -8.455 3.139 11.883 1.00 96.38 668 GLY A C 1
ATOM 5138 O O . GLY A 1 668 ? -8.850 2.101 12.429 1.00 96.38 668 GLY A O 1
ATOM 5139 N N . TYR A 1 669 ? -9.148 4.278 12.008 1.00 97.12 669 TYR A N 1
ATOM 5140 C CA . TYR A 1 669 ? -10.394 4.362 12.773 1.00 97.12 669 TYR A CA 1
ATOM 5141 C C . TYR A 1 669 ? -11.556 3.621 12.096 1.00 97.12 669 TYR A C 1
ATOM 5143 O O . TYR A 1 669 ? -11.692 3.617 10.876 1.00 97.12 669 TYR A O 1
ATOM 5151 N N . GLY A 1 670 ? -12.419 3.009 12.906 1.00 96.88 670 GLY A N 1
ATOM 5152 C CA . GLY A 1 670 ? -13.628 2.313 12.469 1.00 96.88 670 GLY A CA 1
ATOM 5153 C C . GLY A 1 670 ? -14.312 1.606 13.639 1.00 96.88 670 GLY A C 1
ATOM 5154 O O . GLY A 1 670 ? -13.656 1.214 14.609 1.00 96.88 670 GLY A O 1
ATOM 5155 N N . LEU A 1 671 ? -15.634 1.472 13.566 1.00 96.94 671 LEU A N 1
ATOM 5156 C CA . LEU A 1 671 ? -16.472 0.786 14.551 1.00 96.94 671 LEU A CA 1
ATOM 5157 C C . LEU A 1 671 ? -17.132 -0.459 13.939 1.00 96.94 671 LEU A C 1
ATOM 5159 O O . LEU A 1 671 ? -17.204 -0.613 12.723 1.00 96.94 671 LEU A O 1
ATOM 5163 N N . SER A 1 672 ? -17.677 -1.312 14.804 1.00 96.31 672 SER A N 1
ATOM 5164 C CA . SER A 1 672 ? -18.441 -2.509 14.445 1.00 96.31 672 SER A CA 1
ATOM 5165 C C . SER A 1 672 ? -19.740 -2.576 15.263 1.00 96.31 672 SER A C 1
ATOM 5167 O O . SER A 1 672 ? -19.878 -1.891 16.279 1.00 96.31 672 SER A O 1
ATOM 5169 N N . TYR A 1 673 ? -20.699 -3.411 14.853 1.00 96.50 673 TYR A N 1
ATOM 5170 C CA . TYR A 1 673 ? -21.878 -3.776 15.657 1.00 96.50 673 TYR A CA 1
ATOM 5171 C C . TYR A 1 673 ? -21.563 -4.791 16.765 1.00 96.50 673 TYR A C 1
ATOM 5173 O O . TYR A 1 673 ? -22.462 -5.207 17.495 1.00 96.50 673 TYR A O 1
ATOM 5181 N N . THR A 1 674 ? -20.299 -5.195 16.903 1.00 94.94 674 THR A N 1
ATOM 5182 C CA . THR A 1 674 ? -19.810 -5.986 18.033 1.00 94.94 674 THR A CA 1
ATOM 5183 C C . THR A 1 674 ? -18.560 -5.355 18.655 1.00 94.94 674 THR A C 1
ATOM 5185 O O . THR A 1 674 ? -18.049 -4.347 18.168 1.00 94.94 674 THR A O 1
ATOM 5188 N N . LYS A 1 675 ? -18.086 -5.916 19.772 1.00 93.62 675 LYS A N 1
ATOM 5189 C CA . LYS A 1 675 ? -16.946 -5.409 20.548 1.00 93.62 675 LYS A CA 1
ATOM 5190 C C . LYS A 1 675 ? -15.823 -6.435 20.569 1.00 93.62 675 LYS A C 1
ATOM 5192 O O . LYS A 1 675 ? -16.014 -7.546 21.068 1.00 93.62 675 LYS A O 1
ATOM 5197 N N . PHE A 1 676 ? -14.653 -6.042 20.079 1.00 92.88 676 PHE A N 1
ATOM 5198 C CA . PHE A 1 676 ? -13.459 -6.878 20.068 1.00 92.88 676 PHE A CA 1
ATOM 5199 C C . PHE A 1 676 ? -12.510 -6.489 21.203 1.00 92.88 676 PHE A C 1
ATOM 5201 O O . PHE A 1 676 ? -12.147 -5.323 21.349 1.00 92.88 676 PHE A O 1
ATOM 5208 N N . ASN A 1 677 ? -12.096 -7.478 21.992 1.00 92.00 677 ASN A N 1
ATOM 5209 C CA . ASN A 1 677 ? -11.033 -7.348 22.980 1.00 92.00 677 ASN A CA 1
ATOM 5210 C C . ASN A 1 677 ? -9.743 -7.942 22.415 1.00 92.00 677 ASN A C 1
ATOM 5212 O O . ASN A 1 677 ? -9.753 -9.029 21.840 1.00 92.00 677 ASN A O 1
ATOM 5216 N N . TYR A 1 678 ? -8.632 -7.245 22.631 1.00 89.69 678 TYR A N 1
ATOM 5217 C CA . TYR A 1 678 ? -7.314 -7.627 22.140 1.00 89.69 678 TYR A CA 1
ATOM 5218 C C . TYR A 1 678 ? -6.435 -8.074 23.308 1.00 89.69 678 TYR A C 1
ATOM 5220 O O . TYR A 1 678 ? -6.330 -7.375 24.315 1.00 89.69 678 TYR A O 1
ATOM 5228 N N . ALA A 1 679 ? -5.790 -9.234 23.183 1.00 84.56 679 ALA A N 1
ATOM 5229 C CA . ALA A 1 679 ? -4.907 -9.777 24.209 1.00 84.56 679 ALA A CA 1
ATOM 5230 C C . ALA A 1 679 ? -3.637 -10.373 23.593 1.00 84.56 679 ALA A C 1
ATOM 5232 O O . ALA A 1 679 ? -3.688 -11.315 22.805 1.00 84.56 679 ALA A O 1
ATOM 5233 N N . LEU A 1 680 ? -2.475 -9.871 24.006 1.00 80.69 680 LEU A N 1
ATOM 5234 C CA . LEU A 1 680 ? -1.178 -10.432 23.633 1.00 80.69 680 LEU A CA 1
ATOM 5235 C C . LEU A 1 680 ? -1.012 -11.816 24.287 1.00 80.69 680 LEU A C 1
ATOM 5237 O O . LEU A 1 680 ? -0.884 -11.910 25.508 1.00 80.69 680 LEU A O 1
ATOM 5241 N N . LYS A 1 681 ? -1.041 -12.897 23.498 1.00 75.94 681 LYS A N 1
ATOM 5242 C CA . LYS A 1 681 ? -0.904 -14.279 24.009 1.00 75.94 681 LYS A CA 1
ATOM 5243 C C . LYS A 1 681 ? 0.529 -14.769 23.987 1.00 75.94 681 LYS A C 1
ATOM 5245 O O . LYS A 1 681 ? 0.972 -15.428 24.924 1.00 75.94 681 LYS A O 1
ATOM 5250 N N . SER A 1 682 ? 1.232 -14.428 22.916 1.00 61.09 682 SER A N 1
ATOM 5251 C CA . SER A 1 682 ? 2.650 -14.696 22.749 1.00 61.09 682 SER A CA 1
ATOM 5252 C C . SER A 1 682 ? 3.302 -13.457 22.161 1.00 61.09 682 SER A C 1
ATOM 5254 O O . SER A 1 682 ? 3.518 -13.344 20.964 1.00 61.09 682 SER A O 1
ATOM 5256 N N . ALA A 1 683 ? 3.643 -12.502 23.015 1.00 49.69 683 ALA A N 1
ATOM 5257 C CA . ALA A 1 683 ? 4.990 -11.974 22.904 1.00 49.69 683 ALA A CA 1
ATOM 5258 C C . ALA A 1 683 ? 5.913 -12.957 23.634 1.00 49.69 683 ALA A C 1
ATOM 5260 O O . ALA A 1 683 ? 5.484 -13.573 24.614 1.00 49.69 683 ALA A O 1
ATOM 5261 N N . VAL A 1 684 ? 7.177 -13.061 23.200 1.00 39.84 684 VAL A N 1
ATOM 5262 C CA . VAL A 1 684 ? 8.273 -13.577 24.042 1.00 39.84 684 VAL A CA 1
ATOM 5263 C C . VAL A 1 684 ? 8.054 -13.080 25.471 1.00 39.84 684 VAL A C 1
ATOM 5265 O O . VAL A 1 684 ? 7.818 -11.884 25.678 1.00 39.84 684 VAL A O 1
ATOM 5268 N N . LYS A 1 685 ? 8.005 -14.030 26.413 1.00 27.86 685 LYS A N 1
ATOM 5269 C CA . LYS A 1 685 ? 7.488 -13.800 27.762 1.00 27.86 685 LYS A CA 1
ATOM 5270 C C . LYS A 1 685 ? 8.203 -12.653 28.443 1.00 27.86 685 LYS A C 1
ATOM 5272 O O . LYS A 1 685 ? 9.389 -12.407 28.271 1.00 27.86 685 LYS A O 1
ATOM 5277 N N . SER A 1 686 ? 7.439 -11.998 29.285 1.00 32.16 686 SER A N 1
ATOM 5278 C CA . SER A 1 686 ? 7.731 -10.674 29.766 1.00 32.16 686 SER A CA 1
ATOM 5279 C C . SER A 1 686 ? 7.642 -10.746 31.349 1.00 32.16 686 SER A C 1
ATOM 5281 O O . SER A 1 686 ? 7.034 -11.689 31.847 1.00 32.16 686 SER A O 1
ATOM 5283 N N . LYS A 1 687 ? 8.359 -9.912 32.155 1.00 27.73 687 LYS A N 1
ATOM 5284 C CA . LYS A 1 687 ? 8.475 -9.665 33.650 1.00 27.73 687 LYS A CA 1
ATOM 5285 C C . LYS A 1 687 ? 7.853 -8.402 34.352 1.00 27.73 687 LYS A C 1
ATOM 5287 O O . LYS A 1 687 ? 8.493 -7.367 34.299 1.00 27.73 687 LYS A O 1
ATOM 5292 N N . GLN A 1 688 ? 6.693 -8.427 35.045 1.00 29.45 688 GLN A N 1
ATOM 5293 C CA . GLN A 1 688 ? 6.004 -7.208 35.591 1.00 29.45 688 GLN A CA 1
ATOM 5294 C C . GLN A 1 688 ? 6.120 -7.076 37.114 1.00 29.45 688 GLN A C 1
ATOM 5296 O O . GLN A 1 688 ? 6.251 -8.088 37.803 1.00 29.45 688 GLN A O 1
ATOM 5301 N N . ILE A 1 689 ? 5.962 -5.850 37.633 1.00 33.16 689 ILE A N 1
ATOM 5302 C CA . ILE A 1 689 ? 6.256 -5.482 39.026 1.00 33.16 689 ILE A CA 1
ATOM 5303 C C . ILE A 1 689 ? 5.072 -4.768 39.711 1.00 33.16 689 ILE A C 1
ATOM 5305 O O . ILE A 1 689 ? 4.326 -4.020 39.078 1.00 33.16 689 ILE A O 1
ATOM 5309 N N . LYS A 1 690 ? 4.896 -5.010 41.017 1.00 37.38 690 LYS A N 1
ATOM 5310 C CA . LYS A 1 690 ? 3.931 -4.337 41.905 1.00 37.38 690 LYS A CA 1
ATOM 5311 C C . LYS A 1 690 ? 4.720 -3.649 43.021 1.00 37.38 690 LYS A C 1
ATOM 5313 O O . LYS A 1 690 ? 5.543 -4.310 43.641 1.00 37.38 690 LYS A O 1
ATOM 5318 N N . LEU A 1 691 ? 4.473 -2.365 43.280 1.00 40.44 691 LEU A N 1
ATOM 5319 C CA . LEU A 1 691 ? 5.260 -1.617 44.267 1.00 40.44 691 LEU A CA 1
ATOM 5320 C C . LEU A 1 691 ? 4.834 -1.924 45.708 1.00 40.44 691 LEU A C 1
ATOM 5322 O O . LEU A 1 691 ? 3.642 -2.032 46.007 1.00 40.44 691 LEU A O 1
ATOM 5326 N N . ASN A 1 692 ? 5.820 -2.060 46.592 1.00 37.59 692 ASN A N 1
ATOM 5327 C CA . ASN A 1 692 ? 5.651 -2.287 48.023 1.00 37.59 692 ASN A CA 1
ATOM 5328 C C . ASN A 1 692 ? 5.805 -0.981 48.837 1.00 37.59 692 ASN A C 1
ATOM 5330 O O . ASN A 1 692 ? 6.099 0.082 48.302 1.00 37.59 692 ASN A O 1
ATOM 5334 N N . LYS A 1 693 ? 5.597 -1.055 50.157 1.00 36.88 693 LYS A N 1
ATOM 5335 C CA . LYS A 1 693 ? 5.552 0.109 51.067 1.00 36.88 693 LYS A CA 1
ATOM 5336 C C . LYS A 1 693 ? 6.859 0.911 51.225 1.00 36.88 693 LYS A C 1
ATOM 5338 O O . LYS A 1 693 ? 6.816 1.955 51.869 1.00 36.88 693 LYS A O 1
ATOM 5343 N N . PHE A 1 694 ? 7.982 0.424 50.700 1.00 37.53 694 PHE A N 1
ATOM 5344 C CA . PHE A 1 694 ? 9.280 1.113 50.704 1.00 37.53 694 PHE A CA 1
ATOM 5345 C C . PHE A 1 694 ? 9.700 1.590 49.305 1.00 37.53 694 PHE A C 1
ATOM 5347 O O . PHE A 1 694 ? 10.648 2.353 49.178 1.00 37.53 694 PHE A O 1
ATOM 5354 N N . GLN A 1 695 ? 8.987 1.158 48.262 1.00 43.31 695 GLN A N 1
ATOM 5355 C CA . GLN A 1 695 ? 9.234 1.557 46.882 1.00 43.31 695 GLN A CA 1
ATOM 5356 C C . GLN A 1 695 ? 8.448 2.829 46.583 1.00 43.31 695 GLN A C 1
ATOM 5358 O O . GLN A 1 695 ? 7.214 2.832 46.572 1.00 43.31 695 GLN A O 1
ATOM 5363 N N . HIS A 1 696 ? 9.168 3.921 46.353 1.00 47.75 696 HIS A N 1
ATOM 5364 C CA . HIS A 1 696 ? 8.574 5.231 46.130 1.00 47.75 696 HIS A CA 1
ATOM 5365 C C . HIS A 1 696 ? 8.674 5.646 44.664 1.00 47.75 696 HIS A C 1
ATOM 5367 O O . HIS A 1 696 ? 9.650 5.363 43.975 1.00 47.75 696 HIS A O 1
ATOM 5373 N N . CYS A 1 697 ? 7.632 6.318 44.181 1.00 45.03 697 CYS A N 1
ATOM 5374 C CA . CYS A 1 697 ? 7.604 6.862 42.832 1.00 45.03 697 CYS A CA 1
ATOM 5375 C C . CYS A 1 697 ? 8.433 8.140 42.779 1.00 45.03 697 CYS A C 1
ATOM 5377 O O . CYS A 1 697 ? 8.084 9.139 43.411 1.00 45.03 697 CYS A O 1
ATOM 5379 N N . TYR A 1 698 ? 9.514 8.107 42.010 1.00 45.31 698 TYR A N 1
ATOM 5380 C CA . TYR A 1 698 ? 10.360 9.261 41.758 1.00 45.31 698 TYR A CA 1
ATOM 5381 C C . TYR A 1 698 ? 9.890 9.970 40.493 1.00 45.31 698 TYR A C 1
ATOM 5383 O O . TYR A 1 698 ? 9.515 9.344 39.503 1.00 45.31 698 TYR A O 1
ATOM 5391 N N . SER A 1 699 ? 9.900 11.300 40.533 1.00 48.03 699 SER A N 1
ATOM 5392 C CA . SER A 1 699 ? 9.575 12.125 39.374 1.00 48.03 699 SER A CA 1
ATOM 5393 C C . SER A 1 699 ? 10.818 12.331 38.518 1.00 48.03 699 SER A C 1
ATOM 5395 O O . SER A 1 699 ? 11.753 13.014 38.938 1.00 48.03 699 SER A O 1
ATOM 5397 N N . ILE A 1 700 ? 10.800 11.809 37.296 1.00 43.88 700 ILE A N 1
ATOM 5398 C CA . ILE A 1 700 ? 11.658 12.295 36.211 1.00 43.88 700 ILE A CA 1
ATOM 5399 C C . ILE A 1 700 ? 10.960 13.450 35.488 1.00 43.88 700 ILE A C 1
ATOM 5401 O O . ILE A 1 700 ? 9.731 13.515 35.425 1.00 43.88 700 ILE A O 1
ATOM 5405 N N . LYS A 1 701 ? 11.751 14.406 34.991 1.00 41.84 701 LYS A N 1
ATOM 5406 C CA . LYS A 1 701 ? 11.237 15.508 34.174 1.00 41.84 701 LYS A CA 1
ATOM 5407 C C . LYS A 1 701 ? 10.922 14.978 32.782 1.00 41.84 701 LYS A C 1
ATOM 5409 O O . LYS A 1 701 ? 11.821 14.494 32.104 1.00 41.84 701 LYS A O 1
ATOM 5414 N N . TYR A 1 702 ? 9.675 15.125 32.363 1.00 43.09 702 TYR A N 1
ATOM 5415 C CA . TYR A 1 702 ? 9.277 14.964 30.970 1.00 43.09 702 TYR A CA 1
ATOM 5416 C C . TYR A 1 702 ? 9.202 16.335 30.287 1.00 43.09 702 TYR A C 1
ATOM 5418 O O . TYR A 1 702 ? 9.131 17.363 30.966 1.00 43.09 702 TYR A O 1
ATOM 5426 N N . GLY A 1 703 ? 9.211 16.351 28.951 1.00 46.81 703 GLY A N 1
ATOM 5427 C CA . GLY A 1 703 ? 8.937 17.564 28.174 1.00 46.81 703 GLY A CA 1
ATOM 5428 C C . GLY A 1 703 ? 7.532 18.099 28.468 1.00 46.81 703 GLY A C 1
ATOM 5429 O O . GLY A 1 703 ? 6.636 17.316 28.789 1.00 46.81 703 GLY A O 1
ATOM 5430 N N . ASN A 1 704 ? 7.351 19.420 28.370 1.00 46.44 704 ASN A N 1
ATOM 5431 C CA . ASN A 1 704 ? 6.215 20.152 28.955 1.00 46.44 704 ASN A CA 1
ATOM 5432 C C . ASN A 1 704 ? 4.808 19.664 28.544 1.00 46.44 704 ASN A C 1
ATOM 5434 O O . ASN A 1 704 ? 3.868 19.899 29.298 1.00 46.44 704 ASN A O 1
ATOM 5438 N N . ASP A 1 705 ? 4.672 18.956 27.420 1.00 45.06 705 ASP A N 1
ATOM 5439 C CA . ASP A 1 705 ? 3.389 18.471 26.884 1.00 45.06 705 ASP A CA 1
ATOM 5440 C C . ASP A 1 705 ? 3.124 16.968 27.154 1.00 45.06 705 ASP A C 1
ATOM 5442 O O . ASP A 1 705 ? 2.213 16.367 26.585 1.00 45.06 705 ASP A O 1
ATOM 5446 N N . SER A 1 706 ? 3.912 16.331 28.028 1.00 38.44 706 SER A N 1
ATOM 5447 C CA . SER A 1 706 ? 3.801 14.894 28.340 1.00 38.44 706 SER A CA 1
ATOM 5448 C C . SER A 1 706 ? 2.800 14.608 29.466 1.00 38.44 706 SER A C 1
ATOM 5450 O O . SER A 1 706 ? 2.840 15.241 30.521 1.00 38.44 706 SER A O 1
ATOM 5452 N N . HIS A 1 707 ? 1.957 13.579 29.318 1.00 40.97 707 HIS A N 1
ATOM 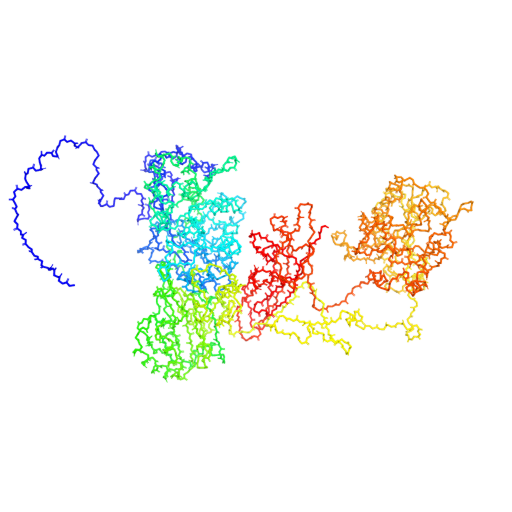5453 C CA . HIS A 1 707 ? 1.141 13.087 30.434 1.00 40.97 707 HIS A CA 1
ATOM 5454 C C . HIS A 1 707 ? 1.970 12.158 31.337 1.00 40.97 707 HIS A C 1
ATOM 5456 O O . HIS A 1 707 ? 2.223 11.003 30.992 1.00 40.97 707 HIS A O 1
ATOM 5462 N N . ASN A 1 708 ? 2.409 12.663 32.492 1.00 43.25 708 ASN A N 1
ATOM 5463 C CA . ASN A 1 708 ? 3.264 11.906 33.409 1.00 43.25 708 ASN A CA 1
ATOM 5464 C C . ASN A 1 708 ? 2.543 10.657 33.961 1.00 43.25 708 ASN A C 1
ATOM 5466 O O . ASN A 1 708 ? 1.453 10.789 34.527 1.00 43.25 708 ASN A O 1
ATOM 5470 N N . PRO A 1 709 ? 3.160 9.460 33.903 1.00 43.28 709 PRO A N 1
ATOM 5471 C CA . PRO A 1 709 ? 2.664 8.287 34.612 1.00 43.28 709 PRO A CA 1
ATOM 5472 C C . PRO A 1 709 ? 2.555 8.549 36.118 1.00 43.28 709 PRO A C 1
ATOM 5474 O O . PRO A 1 709 ? 3.347 9.297 36.688 1.00 43.28 709 PRO A O 1
ATOM 5477 N N . THR A 1 710 ? 1.640 7.857 36.801 1.00 46.59 710 THR A N 1
ATOM 5478 C CA . THR A 1 710 ? 1.482 7.953 38.270 1.00 46.59 710 THR A CA 1
ATOM 5479 C C . THR A 1 710 ? 2.740 7.517 39.036 1.00 46.59 710 THR A C 1
ATOM 5481 O O . THR A 1 710 ? 2.893 7.838 40.211 1.00 46.59 710 THR A O 1
ATOM 5484 N N . CYS A 1 711 ? 3.639 6.792 38.365 1.00 45.00 711 CYS A N 1
ATOM 5485 C CA . CYS A 1 711 ? 4.962 6.429 38.849 1.00 45.00 711 CYS A CA 1
ATOM 5486 C C . CYS A 1 711 ? 5.985 6.586 37.706 1.00 45.00 711 CYS A C 1
ATOM 5488 O O . CYS A 1 711 ? 6.185 5.633 36.953 1.00 45.00 711 CYS A O 1
ATOM 5490 N N . PRO A 1 712 ? 6.568 7.785 37.506 1.00 47.94 712 PRO A N 1
ATOM 5491 C CA . PRO A 1 712 ? 7.452 8.070 36.371 1.00 47.94 712 PRO A CA 1
ATOM 5492 C C . PRO A 1 712 ? 8.690 7.179 36.309 1.00 47.94 712 PRO A C 1
ATOM 5494 O O . PRO A 1 712 ? 9.039 6.644 35.259 1.00 47.94 712 PRO A O 1
ATOM 5497 N N . SER A 1 713 ? 9.336 7.007 37.458 1.00 42.75 713 SER A N 1
ATOM 5498 C CA . SER A 1 713 ? 10.415 6.059 37.673 1.00 42.75 713 SER A CA 1
ATOM 5499 C C . SER A 1 713 ? 10.399 5.564 39.118 1.00 42.75 713 SER A C 1
ATOM 5501 O O . SER A 1 713 ? 9.729 6.111 39.997 1.00 42.75 713 SER A O 1
ATOM 5503 N N . ILE A 1 714 ? 11.148 4.497 39.354 1.00 38.84 714 ILE A N 1
ATOM 5504 C CA . ILE A 1 714 ? 11.463 3.937 40.667 1.00 38.84 714 ILE A CA 1
ATOM 5505 C C . ILE A 1 714 ? 12.971 3.739 40.702 1.00 38.84 714 ILE A C 1
ATOM 5507 O O . ILE A 1 714 ? 13.577 3.449 39.665 1.00 38.84 714 ILE A O 1
ATOM 5511 N N . ARG A 1 715 ? 13.596 3.932 41.864 1.00 42.16 715 ARG A N 1
ATOM 5512 C CA . ARG A 1 715 ? 15.025 3.659 41.991 1.00 42.16 715 ARG A CA 1
ATOM 5513 C C . ARG A 1 715 ? 15.233 2.154 41.865 1.00 42.16 715 ARG A C 1
ATOM 5515 O O . ARG A 1 715 ? 14.506 1.378 42.481 1.00 42.16 715 ARG A O 1
ATOM 5522 N N . ILE A 1 716 ? 16.218 1.747 41.068 1.00 37.12 716 ILE A N 1
ATOM 5523 C CA . ILE A 1 716 ? 16.574 0.327 40.917 1.00 37.12 716 ILE A CA 1
ATOM 5524 C C . ILE A 1 716 ? 16.990 -0.242 42.286 1.00 37.12 716 ILE A C 1
ATOM 5526 O O . ILE A 1 716 ? 16.606 -1.356 42.620 1.00 37.12 716 ILE A O 1
ATOM 5530 N N . ASP A 1 717 ? 17.629 0.586 43.118 1.00 37.50 717 ASP A N 1
ATOM 5531 C CA . ASP A 1 717 ? 17.970 0.327 44.524 1.00 37.50 717 ASP A CA 1
ATOM 5532 C C . ASP A 1 717 ? 16.761 -0.069 45.406 1.00 37.50 717 ASP A C 1
ATOM 5534 O O . ASP A 1 717 ? 16.924 -0.820 46.364 1.00 37.50 717 ASP A O 1
ATOM 5538 N N . ASP A 1 718 ? 15.546 0.403 45.089 1.00 36.38 718 ASP A N 1
ATOM 5539 C CA . ASP A 1 718 ? 14.326 0.058 45.836 1.00 36.38 718 ASP A CA 1
ATOM 5540 C C . ASP A 1 718 ? 13.654 -1.218 45.288 1.00 36.38 718 ASP A C 1
ATOM 5542 O O . ASP A 1 718 ? 12.823 -1.837 45.963 1.00 36.38 718 ASP A O 1
ATOM 5546 N N . MET A 1 719 ? 13.971 -1.625 44.052 1.00 33.47 719 MET A N 1
ATOM 5547 C CA . MET A 1 719 ? 13.438 -2.827 43.404 1.00 33.47 719 MET A CA 1
ATOM 5548 C C . MET A 1 719 ? 14.125 -4.102 43.913 1.00 33.47 719 MET A C 1
ATOM 5550 O O . MET A 1 719 ? 14.892 -4.752 43.203 1.00 33.47 719 MET A O 1
ATOM 5554 N N . ASP A 1 720 ? 13.780 -4.506 45.136 1.00 33.31 720 ASP A N 1
ATOM 5555 C CA . ASP A 1 720 ? 14.230 -5.770 45.722 1.00 33.31 720 ASP A CA 1
ATOM 5556 C C . ASP A 1 720 ? 13.828 -6.980 44.851 1.00 33.31 720 ASP A C 1
ATOM 5558 O O . ASP A 1 720 ? 12.676 -7.428 44.834 1.00 33.31 720 ASP A O 1
ATOM 5562 N N . CYS A 1 721 ? 14.802 -7.538 44.127 1.00 29.64 721 CYS A N 1
ATOM 5563 C CA . CYS A 1 721 ? 14.653 -8.747 43.316 1.00 29.64 721 CYS A CA 1
ATOM 5564 C C . CYS A 1 721 ? 14.745 -10.040 44.154 1.00 29.64 721 CYS A C 1
ATOM 5566 O O . CYS A 1 721 ? 15.314 -11.042 43.716 1.00 29.64 721 CYS A O 1
ATOM 5568 N N . LYS A 1 722 ? 14.136 -10.046 45.347 1.00 32.09 722 LYS A N 1
ATOM 5569 C CA . LYS A 1 722 ? 13.867 -11.231 46.179 1.00 32.09 722 LYS A CA 1
ATOM 5570 C C . LYS A 1 722 ? 12.437 -11.201 46.733 1.00 32.09 722 LYS A C 1
ATOM 5572 O O . LYS A 1 722 ? 12.225 -11.280 47.944 1.00 32.09 722 LYS A O 1
ATOM 5577 N N . ASP A 1 723 ? 11.433 -11.110 45.857 1.00 26.73 723 ASP A N 1
ATOM 5578 C CA . ASP A 1 723 ? 10.030 -11.044 46.289 1.00 26.73 723 ASP A CA 1
ATOM 5579 C C . ASP A 1 723 ? 9.538 -12.392 46.862 1.00 26.73 723 ASP A C 1
ATOM 5581 O O . ASP A 1 723 ? 8.972 -13.233 46.167 1.00 26.73 723 ASP A O 1
ATOM 5585 N N . HIS A 1 724 ? 9.788 -12.557 48.165 1.00 28.80 724 HIS A N 1
ATOM 5586 C CA . HIS A 1 724 ? 9.439 -13.677 49.042 1.00 28.80 724 HIS A CA 1
ATOM 5587 C C . HIS A 1 724 ? 10.133 -15.036 48.742 1.00 28.80 724 HIS A C 1
ATOM 5589 O O . HIS A 1 724 ? 9.999 -15.609 47.671 1.00 28.80 724 HIS A O 1
ATOM 5595 N N . LYS A 1 725 ? 10.805 -15.673 49.716 1.00 24.19 725 LYS A N 1
ATOM 5596 C CA . LYS A 1 725 ? 11.062 -15.263 51.113 1.00 24.19 725 LYS A CA 1
ATOM 5597 C C . LYS A 1 725 ? 12.060 -16.210 51.794 1.00 24.19 725 LYS A C 1
ATOM 5599 O O . LYS A 1 725 ? 12.314 -17.287 51.270 1.00 24.19 725 LYS A O 1
ATOM 5604 N N . ILE A 1 726 ? 12.438 -15.846 53.025 1.00 26.33 726 ILE A N 1
ATOM 5605 C CA . ILE A 1 726 ? 13.015 -16.714 54.065 1.00 26.33 726 ILE A CA 1
ATOM 5606 C C . ILE A 1 726 ? 14.465 -17.112 53.738 1.00 26.33 726 ILE A C 1
ATOM 5608 O O . ILE A 1 726 ? 14.732 -18.053 53.002 1.00 26.33 726 ILE A O 1
ATOM 5612 N N . GLU A 1 727 ? 15.444 -16.285 54.102 1.00 26.88 727 GLU A N 1
ATOM 5613 C CA . GLU A 1 727 ? 15.946 -16.088 55.480 1.00 26.88 727 GLU A CA 1
ATOM 5614 C C . GLU A 1 727 ? 16.481 -17.374 56.112 1.00 26.88 727 GLU A C 1
ATOM 5616 O O . GLU A 1 727 ? 15.715 -18.184 56.620 1.00 26.88 727 GLU A O 1
ATOM 5621 N N . PHE A 1 728 ? 17.809 -17.460 56.191 1.00 25.83 728 PHE A N 1
ATOM 5622 C CA . PHE A 1 728 ? 18.533 -17.912 57.379 1.00 25.83 728 PHE A CA 1
ATOM 5623 C C . PHE A 1 728 ? 19.545 -16.793 57.661 1.00 25.83 728 PHE A C 1
ATOM 5625 O O . PHE A 1 728 ? 20.407 -16.552 56.828 1.00 25.83 728 PHE A O 1
ATOM 5632 N N . GLU A 1 729 ? 19.490 -15.992 58.730 1.00 24.05 729 GLU A N 1
ATOM 5633 C CA . GLU A 1 729 ? 19.052 -16.251 60.112 1.00 24.05 729 GLU A CA 1
ATOM 5634 C C . GLU A 1 729 ? 19.306 -17.690 60.573 1.00 24.05 729 GLU A C 1
ATOM 5636 O O . GLU A 1 729 ? 18.394 -18.480 60.816 1.00 24.05 729 GLU A O 1
ATOM 5641 N N . ILE A 1 730 ? 20.595 -18.026 60.685 1.00 25.11 730 ILE A N 1
ATOM 5642 C CA . ILE A 1 730 ? 21.116 -19.260 61.286 1.00 25.11 730 ILE A CA 1
ATOM 5643 C C . ILE A 1 730 ? 20.622 -19.377 62.741 1.00 25.11 730 ILE A C 1
ATOM 5645 O O . ILE A 1 730 ? 21.355 -19.037 63.671 1.00 25.11 730 ILE A O 1
ATOM 5649 N N . ARG A 1 731 ? 19.367 -19.842 62.927 1.00 26.94 731 ARG A N 1
ATOM 5650 C CA . ARG A 1 731 ? 18.828 -20.534 64.124 1.00 26.94 731 ARG A CA 1
ATOM 5651 C C . ARG A 1 731 ? 17.349 -20.993 64.103 1.00 26.94 731 ARG A C 1
ATOM 5653 O O . ARG A 1 731 ? 16.957 -21.558 65.125 1.00 26.94 731 ARG A O 1
ATOM 5660 N N . ARG A 1 732 ? 16.514 -20.812 63.051 1.00 30.73 732 ARG A N 1
ATOM 5661 C CA . ARG A 1 732 ? 15.038 -21.000 63.223 1.00 30.73 732 ARG A CA 1
ATOM 5662 C C . ARG A 1 732 ? 14.095 -21.783 62.268 1.00 30.73 732 ARG A C 1
ATOM 5664 O O . ARG A 1 732 ? 12.902 -21.741 62.553 1.00 30.73 732 ARG A O 1
ATOM 5671 N N . LEU A 1 733 ? 14.515 -22.565 61.258 1.00 25.44 733 LEU A N 1
ATOM 5672 C CA . LEU A 1 733 ? 13.579 -23.466 60.506 1.00 25.44 733 LEU A CA 1
ATOM 5673 C C . LEU A 1 733 ? 14.058 -24.911 60.285 1.00 25.44 733 LEU A C 1
ATOM 5675 O O . LEU A 1 733 ? 13.372 -25.668 59.608 1.00 25.44 733 LEU A O 1
ATOM 5679 N N . GLY A 1 734 ? 15.185 -25.335 60.865 1.00 29.86 734 GLY A N 1
ATOM 5680 C CA . GLY A 1 734 ? 15.538 -26.764 60.922 1.00 29.86 734 GLY A CA 1
ATOM 5681 C C . GLY A 1 734 ? 15.707 -27.477 59.571 1.00 29.86 734 GLY A C 1
ATOM 5682 O O . GLY A 1 734 ? 15.590 -28.699 59.526 1.00 29.86 734 GLY A O 1
ATOM 5683 N N . LEU A 1 735 ? 15.979 -26.745 58.486 1.00 27.97 735 LEU A N 1
ATOM 5684 C CA . LEU A 1 735 ? 16.401 -27.342 57.219 1.00 27.97 735 LEU A CA 1
ATOM 5685 C C . LEU A 1 735 ? 17.882 -27.770 57.318 1.00 27.97 735 LEU A C 1
ATOM 5687 O O . LEU A 1 735 ? 18.657 -27.064 57.973 1.00 27.97 735 LEU A O 1
ATOM 5691 N N . PRO A 1 736 ? 18.291 -28.910 56.724 1.00 27.80 736 PRO A N 1
ATOM 5692 C CA . PRO A 1 736 ? 19.649 -29.430 56.886 1.00 27.80 736 PRO A CA 1
ATOM 5693 C C . PRO A 1 736 ? 20.705 -28.545 56.213 1.00 27.80 736 PRO A C 1
ATOM 5695 O O . PRO A 1 736 ? 20.393 -27.773 55.305 1.00 27.80 736 PRO A O 1
ATOM 5698 N N . LYS A 1 737 ? 21.977 -28.723 56.603 1.00 33.12 737 LYS A N 1
ATOM 5699 C CA . LYS A 1 737 ? 23.115 -28.309 55.767 1.00 33.12 737 LYS A CA 1
ATOM 5700 C C . LYS A 1 737 ? 22.921 -28.912 54.370 1.00 33.12 737 LYS A C 1
ATOM 5702 O O . LYS A 1 737 ? 22.917 -30.133 54.241 1.00 33.12 737 LYS A O 1
ATOM 5707 N N . TYR A 1 738 ? 22.769 -28.075 53.345 1.00 41.72 738 TYR A N 1
ATOM 5708 C CA . TYR A 1 738 ? 22.808 -28.541 51.961 1.00 41.72 738 TYR A CA 1
ATOM 5709 C C . TYR A 1 738 ? 24.260 -28.725 51.540 1.00 41.72 738 TYR A C 1
ATOM 5711 O O . TYR A 1 738 ? 24.944 -27.805 51.099 1.00 41.72 738 TYR A O 1
ATOM 5719 N N . GLU A 1 739 ? 24.716 -29.950 51.723 1.00 53.81 739 GLU A N 1
ATOM 5720 C CA . GLU A 1 739 ? 25.950 -30.465 51.168 1.00 53.81 739 GLU A CA 1
ATOM 5721 C C . GLU A 1 739 ? 25.705 -30.685 49.660 1.00 53.81 739 GLU A C 1
ATOM 5723 O O . GLU A 1 739 ? 24.804 -31.423 49.270 1.00 53.81 739 GLU A O 1
ATOM 5728 N N . TRP A 1 740 ? 26.378 -29.904 48.805 1.00 59.59 740 TRP A N 1
ATOM 5729 C CA . TRP A 1 740 ? 25.826 -29.530 47.488 1.00 59.59 740 TRP A CA 1
ATOM 5730 C C . TRP A 1 740 ? 26.500 -30.183 46.269 1.00 59.59 740 TRP A C 1
ATOM 5732 O O . TRP A 1 740 ? 25.919 -30.179 45.182 1.00 59.59 740 TRP A O 1
ATOM 5742 N N . TRP A 1 741 ? 27.689 -30.765 46.440 1.00 71.69 741 TRP A N 1
ATOM 5743 C CA . TRP A 1 741 ? 28.470 -31.393 45.371 1.00 71.69 741 TRP A CA 1
ATOM 5744 C C . TRP A 1 741 ? 28.681 -32.890 45.607 1.00 71.69 741 TRP A C 1
ATOM 5746 O O . TRP A 1 741 ? 28.605 -33.386 46.731 1.00 71.69 741 TRP A O 1
ATOM 5756 N N . SER A 1 742 ? 28.914 -33.632 44.532 1.00 80.81 742 SER A N 1
ATOM 5757 C CA . SER A 1 742 ? 29.113 -35.084 44.528 1.00 80.81 742 SER A CA 1
ATOM 5758 C C . SER A 1 742 ? 30.230 -35.465 43.553 1.00 80.81 742 SER A C 1
ATOM 5760 O O . SER A 1 742 ? 30.628 -34.659 42.710 1.00 80.81 742 SER A O 1
ATOM 5762 N N . GLU A 1 743 ? 30.744 -36.688 43.629 1.00 83.44 743 GLU A N 1
ATOM 5763 C CA . GLU A 1 743 ? 31.766 -37.180 42.702 1.00 83.44 743 GLU A CA 1
ATOM 5764 C C . GLU A 1 743 ? 31.280 -38.408 41.925 1.00 83.44 743 GLU A C 1
ATOM 5766 O O . GLU A 1 743 ? 30.452 -39.189 42.394 1.00 83.44 743 GLU A O 1
ATOM 5771 N N . ALA A 1 744 ? 31.743 -38.536 40.677 1.00 85.44 744 ALA A N 1
ATOM 5772 C CA . ALA A 1 744 ? 31.299 -39.597 39.777 1.00 85.44 744 ALA A CA 1
ATOM 5773 C C . ALA A 1 744 ? 32.326 -39.945 38.684 1.00 85.44 744 ALA A C 1
ATOM 5775 O O . ALA A 1 744 ? 32.040 -39.840 37.487 1.00 85.44 744 ALA A O 1
ATOM 5776 N N . LEU A 1 745 ? 33.550 -40.317 39.077 1.00 81.25 745 LEU A N 1
ATOM 5777 C CA . LEU A 1 745 ? 34.618 -40.697 38.134 1.00 81.25 745 LEU A CA 1
ATOM 5778 C C . LEU A 1 745 ? 34.326 -42.018 37.400 1.00 81.25 745 LEU A C 1
ATOM 5780 O O . LEU A 1 745 ? 34.579 -42.121 36.205 1.00 81.25 745 LEU A O 1
ATOM 5784 N N . HIS A 1 746 ? 33.775 -43.016 38.097 1.00 82.88 746 HIS A N 1
ATOM 5785 C CA . HIS A 1 746 ? 33.444 -44.333 37.530 1.00 82.88 746 HIS A CA 1
ATOM 5786 C C . HIS A 1 746 ? 32.178 -44.934 38.180 1.00 82.88 746 HIS A C 1
ATOM 5788 O O . HIS A 1 746 ? 32.116 -46.117 38.509 1.00 82.88 746 HIS A O 1
ATOM 5794 N N . GLY A 1 747 ? 31.167 -44.091 38.400 1.00 85.44 747 GLY A N 1
ATOM 5795 C CA . GLY A 1 747 ? 29.988 -44.377 39.230 1.00 85.44 747 GLY A CA 1
ATOM 5796 C C . GLY A 1 747 ? 29.812 -43.313 40.312 1.00 85.44 747 GLY A C 1
ATOM 5797 O O . GLY A 1 747 ? 30.800 -42.716 40.734 1.00 85.44 747 GLY A O 1
ATOM 5798 N N . VAL A 1 748 ? 28.572 -43.048 40.735 1.00 87.88 748 VAL A N 1
ATOM 5799 C CA . VAL A 1 748 ? 28.260 -42.060 41.788 1.00 87.88 748 VAL A CA 1
ATOM 5800 C C . VAL A 1 748 ? 28.894 -42.505 43.108 1.00 87.88 748 VAL A C 1
ATOM 5802 O O . VAL A 1 748 ? 28.638 -43.624 43.547 1.00 87.88 748 VAL A O 1
ATOM 5805 N N . SER A 1 749 ? 29.710 -41.667 43.747 1.00 84.38 749 SER A N 1
ATOM 5806 C CA . SER A 1 749 ? 30.423 -42.012 44.985 1.00 84.38 749 SER A CA 1
ATOM 5807 C C . SER A 1 749 ? 30.042 -41.101 46.154 1.00 84.38 749 SER A C 1
ATOM 5809 O O . SER A 1 749 ? 29.514 -40.009 45.972 1.00 84.38 749 SER A O 1
ATOM 5811 N N . ASN A 1 750 ? 30.353 -41.545 47.373 1.00 77.06 750 ASN A N 1
ATOM 5812 C CA . ASN A 1 750 ? 30.278 -40.738 48.595 1.00 77.06 750 ASN A CA 1
ATOM 5813 C C . ASN A 1 750 ? 31.550 -39.898 48.828 1.00 77.06 750 ASN A C 1
ATOM 5815 O O . ASN A 1 750 ? 31.853 -39.539 49.967 1.00 77.06 750 ASN A O 1
ATOM 5819 N N . VAL A 1 751 ? 32.332 -39.637 47.774 1.00 69.94 751 VAL A N 1
ATOM 5820 C CA . VAL A 1 751 ? 33.392 -38.632 47.832 1.00 69.94 751 VAL A CA 1
ATOM 5821 C C . VAL A 1 751 ? 32.732 -37.289 47.549 1.00 69.94 751 VAL A C 1
ATOM 5823 O O . VAL A 1 751 ? 32.103 -37.083 46.511 1.00 69.94 751 VAL A O 1
ATOM 5826 N N . GLY A 1 752 ? 32.818 -36.407 48.536 1.00 66.00 752 GLY A N 1
ATOM 5827 C CA . GLY A 1 752 ? 32.009 -35.200 48.596 1.00 66.00 752 GLY A CA 1
ATOM 5828 C C . GLY A 1 752 ? 30.733 -35.379 49.413 1.00 66.00 752 GLY A C 1
ATOM 5829 O O . GLY A 1 752 ? 30.197 -36.482 49.524 1.00 66.00 752 GLY A O 1
ATOM 5830 N N . PRO A 1 753 ? 30.246 -34.296 50.030 1.00 68.06 753 PRO A N 1
ATOM 5831 C CA . PRO A 1 753 ? 29.268 -34.396 51.098 1.00 68.06 753 PRO A CA 1
ATOM 5832 C C . PRO A 1 753 ? 27.827 -34.494 50.553 1.00 68.06 753 PRO A C 1
ATOM 5834 O O . PRO A 1 753 ? 26.919 -34.926 51.252 1.00 68.06 753 PRO A O 1
ATOM 5837 N N . GLY A 1 754 ? 27.588 -34.145 49.283 1.00 69.06 754 GLY A N 1
ATOM 5838 C CA . GLY A 1 754 ? 26.252 -34.164 48.683 1.00 69.06 754 GLY A CA 1
ATOM 5839 C C . GLY A 1 754 ? 25.718 -35.542 48.292 1.00 69.06 754 GLY A C 1
ATOM 5840 O O . GLY A 1 754 ? 24.582 -35.610 47.833 1.00 69.06 754 GLY A O 1
ATOM 5841 N N . THR A 1 755 ? 26.487 -36.627 48.457 1.00 80.50 755 THR A N 1
ATOM 5842 C CA . THR A 1 755 ? 26.024 -38.009 48.228 1.00 80.50 755 THR A CA 1
ATOM 5843 C C . THR A 1 755 ? 26.139 -38.850 49.493 1.00 80.50 755 THR A C 1
ATOM 5845 O O . THR A 1 755 ? 27.211 -38.941 50.087 1.00 80.50 755 THR A O 1
ATOM 5848 N N . PHE A 1 756 ? 25.060 -39.546 49.862 1.00 78.75 756 PHE A N 1
ATOM 5849 C CA . PHE A 1 756 ? 25.083 -40.518 50.955 1.00 78.75 756 PHE A CA 1
ATOM 5850 C C . PHE A 1 756 ? 24.217 -41.751 50.664 1.00 78.75 756 PHE A C 1
ATOM 5852 O O . PHE A 1 756 ? 23.148 -41.659 50.063 1.00 78.75 756 PHE A O 1
ATOM 5859 N N . PHE A 1 757 ? 24.701 -42.907 51.119 1.00 83.88 757 PHE A N 1
ATOM 5860 C CA . PHE A 1 757 ? 24.061 -44.214 50.962 1.00 83.88 757 PHE A CA 1
ATOM 5861 C C . PHE A 1 757 ? 23.403 -44.649 52.279 1.00 83.88 757 PHE A C 1
ATOM 5863 O O . PHE A 1 757 ? 23.944 -44.404 53.359 1.00 83.88 757 PHE A O 1
ATOM 5870 N N . ASP A 1 758 ? 22.239 -45.287 52.189 1.00 83.62 758 ASP A N 1
ATOM 5871 C CA . ASP A 1 758 ? 21.438 -45.780 53.317 1.00 83.62 758 ASP A CA 1
ATOM 5872 C C . ASP A 1 758 ? 20.603 -47.008 52.900 1.00 83.62 758 ASP A C 1
ATOM 5874 O O . ASP A 1 758 ? 20.769 -47.531 51.803 1.00 83.62 758 ASP A O 1
ATOM 5878 N N . ASP A 1 759 ? 19.686 -47.486 53.744 1.00 81.50 759 ASP A N 1
ATOM 5879 C CA . ASP A 1 759 ? 18.847 -48.653 53.418 1.00 81.50 759 ASP A CA 1
ATOM 5880 C C . ASP A 1 759 ? 17.947 -48.452 52.174 1.00 81.50 759 ASP A C 1
ATOM 5882 O O . ASP A 1 759 ? 17.465 -49.431 51.601 1.00 81.50 759 ASP A O 1
ATOM 5886 N N . LEU A 1 760 ? 17.697 -47.202 51.753 1.00 78.12 760 LEU A N 1
ATOM 5887 C CA . LEU A 1 760 ? 16.892 -46.867 50.573 1.00 78.12 760 LEU A CA 1
ATOM 5888 C C . LEU A 1 760 ? 17.744 -46.817 49.296 1.00 78.12 760 LEU A C 1
ATOM 5890 O O . LEU A 1 760 ? 17.268 -47.204 48.228 1.00 78.12 760 LEU A O 1
ATOM 5894 N N . VAL A 1 761 ? 18.997 -46.368 49.408 1.00 84.06 761 VAL A N 1
ATOM 5895 C CA . VAL A 1 761 ? 20.012 -46.463 48.349 1.00 84.06 761 VAL A CA 1
ATOM 5896 C C . VAL A 1 761 ? 21.274 -47.112 48.935 1.00 84.06 761 VAL A C 1
ATOM 5898 O O . VAL A 1 761 ? 22.177 -46.398 49.371 1.00 84.06 761 VAL A O 1
ATOM 5901 N N . PRO A 1 762 ? 21.361 -48.458 48.971 1.00 81.62 762 PRO A N 1
ATOM 5902 C CA . PRO A 1 762 ? 22.448 -49.170 49.656 1.00 81.62 762 PRO A CA 1
ATOM 5903 C C . PRO A 1 762 ? 23.777 -49.183 48.882 1.00 81.62 762 PRO A C 1
ATOM 5905 O O . PRO A 1 762 ? 24.778 -49.697 49.379 1.00 81.62 762 PRO A O 1
ATOM 5908 N N . GLY A 1 763 ? 23.796 -48.649 47.661 1.00 84.44 763 GLY A N 1
ATOM 5909 C CA . GLY A 1 763 ? 24.974 -48.536 46.807 1.00 84.44 763 GLY A CA 1
ATOM 5910 C C . GLY A 1 763 ? 24.619 -47.972 45.430 1.00 84.44 763 GLY A C 1
ATOM 5911 O O . GLY A 1 763 ? 23.448 -47.735 45.135 1.00 84.44 763 GLY A O 1
ATOM 5912 N N . SER A 1 764 ? 25.640 -47.779 44.599 1.00 88.38 764 SER A N 1
ATOM 5913 C CA . SER A 1 764 ? 25.558 -47.306 43.212 1.00 88.38 764 SER A CA 1
ATOM 5914 C C . SER A 1 764 ? 26.269 -48.268 42.255 1.00 88.38 764 SER A C 1
ATOM 5916 O O . SER A 1 764 ? 27.031 -49.152 42.665 1.00 88.38 764 SER A O 1
ATOM 5918 N N . THR A 1 765 ? 26.041 -48.093 40.958 1.00 90.31 765 THR A N 1
ATOM 5919 C CA . THR A 1 765 ? 26.697 -48.859 39.902 1.00 90.31 765 THR A CA 1
ATOM 5920 C C . THR A 1 765 ? 28.137 -48.378 39.723 1.00 90.31 765 THR A C 1
ATOM 5922 O O . THR A 1 765 ? 28.381 -47.234 39.340 1.00 90.31 765 THR A O 1
ATOM 5925 N N . SER A 1 766 ? 29.108 -49.266 39.959 1.00 87.94 766 SER A N 1
ATOM 5926 C CA . SER A 1 766 ? 30.527 -48.976 39.726 1.00 87.94 766 SER A CA 1
ATOM 5927 C C . SER A 1 766 ? 31.011 -49.571 38.403 1.00 87.94 766 SER A C 1
ATOM 5929 O O . SER A 1 766 ? 30.883 -50.769 38.148 1.00 87.94 766 SER A O 1
ATOM 5931 N N . PHE A 1 767 ? 31.575 -48.709 37.565 1.00 91.75 767 PHE A N 1
ATOM 5932 C CA . PHE A 1 767 ? 32.193 -49.029 36.283 1.00 91.75 767 PHE A CA 1
ATOM 5933 C C . PHE A 1 767 ? 33.708 -49.256 36.454 1.00 91.75 767 PHE A C 1
ATOM 5935 O O . PHE A 1 767 ? 34.277 -48.875 37.484 1.00 91.75 767 PHE A O 1
ATOM 5942 N N . PRO A 1 768 ? 34.393 -49.858 35.459 1.00 90.88 768 PRO A N 1
ATOM 5943 C CA . PRO A 1 768 ? 35.851 -49.919 35.445 1.00 90.88 768 PRO A CA 1
ATOM 5944 C C . PRO A 1 768 ? 36.475 -48.526 35.577 1.00 90.88 768 PRO A C 1
ATOM 5946 O O . PRO A 1 768 ? 35.923 -47.537 35.090 1.00 90.88 768 PRO A O 1
ATOM 5949 N N . THR A 1 769 ? 37.648 -48.463 36.208 1.00 89.88 769 THR A N 1
ATOM 5950 C CA . THR A 1 769 ? 38.392 -47.215 36.440 1.00 89.88 769 THR A CA 1
ATOM 5951 C C . THR A 1 769 ? 38.622 -46.442 35.144 1.00 89.88 769 THR A C 1
ATOM 5953 O O . THR A 1 769 ? 38.647 -47.036 34.065 1.00 89.88 769 THR A O 1
ATOM 5956 N N . VAL A 1 770 ? 38.788 -45.120 35.233 1.00 91.12 770 VAL A N 1
ATOM 5957 C CA . VAL A 1 770 ? 38.760 -44.218 34.066 1.00 91.12 770 VAL A CA 1
ATOM 5958 C C . VAL A 1 770 ? 39.764 -44.646 32.994 1.00 91.12 770 VAL A C 1
ATOM 5960 O O . VAL A 1 770 ? 39.369 -44.812 31.843 1.00 91.12 770 VAL A O 1
ATOM 5963 N N . ILE A 1 771 ? 41.006 -44.966 33.375 1.00 91.00 771 ILE A N 1
ATOM 5964 C CA . ILE A 1 771 ? 42.030 -45.470 32.444 1.00 91.00 771 ILE A CA 1
ATOM 5965 C C . ILE A 1 771 ? 41.649 -46.815 31.791 1.00 91.00 771 ILE A C 1
ATOM 5967 O O . ILE A 1 771 ? 41.919 -47.044 30.614 1.00 91.00 771 ILE A O 1
ATOM 5971 N N . THR A 1 772 ? 40.953 -47.697 32.516 1.00 91.56 772 THR A N 1
ATOM 5972 C CA . THR A 1 772 ? 40.466 -48.990 31.997 1.00 91.56 772 THR A CA 1
ATOM 5973 C C . THR A 1 772 ? 39.300 -48.797 31.027 1.00 91.56 772 THR A C 1
ATOM 5975 O O . THR A 1 772 ? 39.221 -49.469 30.001 1.00 91.56 772 THR A O 1
ATOM 5978 N N . SER A 1 773 ? 38.401 -47.859 31.334 1.00 88.81 773 SER A N 1
ATOM 5979 C CA . SER A 1 773 ? 37.289 -47.474 30.462 1.00 88.81 773 SER A CA 1
ATOM 5980 C C . SER A 1 773 ? 37.791 -46.763 29.197 1.00 88.81 773 SER A C 1
ATOM 5982 O O . SER A 1 773 ? 37.281 -47.010 28.104 1.00 88.81 773 SER A O 1
ATOM 5984 N N . ALA A 1 774 ? 38.832 -45.935 29.310 1.00 89.94 774 ALA A N 1
ATOM 5985 C CA . ALA A 1 774 ? 39.493 -45.265 28.192 1.00 89.94 774 ALA A CA 1
ATOM 5986 C C . ALA A 1 774 ? 40.286 -46.228 27.291 1.00 89.94 774 ALA A C 1
ATOM 5988 O O . ALA A 1 774 ? 40.245 -46.090 26.070 1.00 89.94 774 ALA A O 1
ATOM 5989 N N . ALA A 1 775 ? 40.894 -47.281 27.847 1.00 90.12 775 ALA A N 1
ATOM 5990 C CA . ALA A 1 775 ? 41.569 -48.330 27.075 1.00 90.12 775 ALA A CA 1
ATOM 5991 C C . ALA A 1 775 ? 40.648 -49.100 26.096 1.00 90.12 775 ALA A C 1
ATOM 5993 O O . ALA A 1 775 ? 41.134 -49.880 25.278 1.00 90.12 775 ALA A O 1
ATOM 5994 N N . ALA A 1 776 ? 39.328 -48.880 26.142 1.00 89.81 776 ALA A N 1
ATOM 5995 C CA . ALA A 1 776 ? 38.380 -49.386 25.150 1.00 89.81 776 ALA A CA 1
ATOM 5996 C C . ALA A 1 776 ? 38.355 -48.591 23.824 1.00 89.81 776 ALA A C 1
ATOM 5998 O O . ALA A 1 776 ? 37.750 -49.073 22.868 1.00 89.81 776 ALA A O 1
ATOM 5999 N N . PHE A 1 777 ? 38.953 -47.388 23.764 1.00 90.88 777 PHE A N 1
ATOM 6000 C CA . PHE A 1 777 ? 38.988 -46.500 22.584 1.00 90.88 777 PHE A CA 1
ATOM 6001 C C . PHE A 1 777 ? 37.623 -46.329 21.883 1.00 90.88 777 PHE A C 1
ATOM 6003 O O . PHE A 1 777 ? 37.515 -46.399 20.659 1.00 90.88 777 PHE A O 1
ATOM 6010 N N . ASN A 1 778 ? 36.552 -46.143 22.664 1.00 91.94 778 ASN A N 1
ATOM 6011 C CA . ASN A 1 778 ? 35.177 -46.157 22.168 1.00 91.94 778 ASN A CA 1
ATOM 6012 C C . ASN A 1 778 ? 34.360 -44.983 22.731 1.00 91.94 778 ASN A C 1
ATOM 6014 O O . ASN A 1 778 ? 33.782 -45.064 23.815 1.00 91.94 778 ASN A O 1
ATOM 6018 N N . GLU A 1 779 ? 34.265 -43.912 21.942 1.00 91.75 779 GLU A N 1
ATOM 6019 C CA . GLU A 1 779 ? 33.521 -42.686 22.265 1.00 91.75 779 GLU A CA 1
ATOM 6020 C C . GLU A 1 779 ? 32.051 -42.943 22.639 1.00 91.75 779 GLU A C 1
ATOM 6022 O O . GLU A 1 779 ? 31.538 -42.383 23.611 1.00 91.75 779 GLU A O 1
ATOM 6027 N N . SER A 1 780 ? 31.381 -43.856 21.926 1.00 89.56 780 SER A N 1
ATOM 6028 C CA . SER A 1 780 ? 29.987 -44.219 22.203 1.00 89.56 780 SER A CA 1
ATOM 6029 C C . SER A 1 780 ? 29.834 -44.939 23.545 1.00 89.56 780 SER A C 1
ATOM 6031 O O . SER A 1 780 ? 28.869 -44.688 24.274 1.00 89.56 780 SER A O 1
ATOM 6033 N N . LEU A 1 781 ? 30.802 -45.784 23.918 1.00 92.19 781 LEU A N 1
ATOM 6034 C CA . LEU A 1 781 ? 30.839 -46.425 25.231 1.00 92.19 781 LEU A CA 1
ATOM 6035 C C . LEU A 1 781 ? 31.041 -45.384 26.340 1.00 92.19 781 LEU A C 1
ATOM 6037 O O . LEU A 1 781 ? 30.301 -45.410 27.318 1.00 92.19 781 LEU A O 1
ATOM 6041 N N . TRP A 1 782 ? 31.959 -44.429 26.172 1.00 94.25 782 TRP A N 1
ATOM 6042 C CA . TRP A 1 782 ? 32.202 -43.367 27.159 1.00 94.25 782 TRP A CA 1
ATOM 6043 C C . TRP A 1 782 ? 30.969 -42.477 27.371 1.00 94.25 782 TRP A C 1
ATOM 6045 O O . TRP A 1 782 ? 30.574 -42.253 28.518 1.00 94.25 782 TRP A O 1
ATOM 6055 N N . LYS A 1 783 ? 30.282 -42.065 26.289 1.00 92.19 783 LYS A N 1
ATOM 6056 C CA . LYS A 1 783 ? 28.993 -41.349 26.386 1.00 92.19 783 LYS A CA 1
ATOM 6057 C C . LYS A 1 783 ? 27.917 -42.203 27.066 1.00 92.19 783 LYS A C 1
ATOM 6059 O O . LYS A 1 783 ? 27.125 -41.686 27.851 1.00 92.19 783 LYS A O 1
ATOM 6064 N N . THR A 1 784 ? 27.893 -43.513 26.815 1.00 91.69 784 THR A N 1
ATOM 6065 C CA . THR A 1 784 ? 26.920 -44.435 27.431 1.00 91.69 784 THR A CA 1
ATOM 6066 C C . THR A 1 784 ? 27.170 -44.635 28.928 1.00 91.69 784 THR A C 1
ATOM 6068 O O . THR A 1 784 ? 26.213 -44.614 29.699 1.00 91.69 784 THR A O 1
ATOM 6071 N N . ILE A 1 785 ? 28.430 -44.754 29.363 1.00 92.75 785 ILE A N 1
ATOM 6072 C CA . ILE A 1 785 ? 28.789 -44.809 30.790 1.00 92.75 785 ILE A CA 1
ATOM 6073 C C . ILE A 1 785 ? 28.366 -43.501 31.473 1.00 92.75 785 ILE A C 1
ATOM 6075 O O . ILE A 1 785 ? 27.634 -43.550 32.460 1.00 92.75 785 ILE A O 1
ATOM 6079 N N . GLY A 1 786 ? 28.704 -42.338 30.899 1.00 92.38 786 GLY A N 1
ATOM 6080 C CA . GLY A 1 786 ? 28.248 -41.038 31.406 1.00 92.38 786 GLY A CA 1
ATOM 6081 C C . GLY A 1 786 ? 26.718 -40.945 31.524 1.00 92.38 786 GLY A C 1
ATOM 6082 O O . GLY A 1 786 ? 26.204 -40.496 32.548 1.00 92.38 786 GLY A O 1
ATOM 6083 N N . ARG A 1 787 ? 25.964 -41.450 30.531 1.00 92.00 787 ARG A N 1
ATOM 6084 C CA . ARG A 1 787 ? 24.488 -41.507 30.580 1.00 92.00 787 ARG A CA 1
ATOM 6085 C C . ARG A 1 787 ? 23.954 -42.422 31.678 1.00 92.00 787 ARG A C 1
ATOM 6087 O O . ARG A 1 787 ? 22.942 -42.082 32.295 1.00 92.00 787 ARG A O 1
ATOM 6094 N N . ALA A 1 788 ? 24.582 -43.570 31.916 1.00 91.31 788 ALA A N 1
ATOM 6095 C CA . ALA A 1 788 ? 24.179 -44.484 32.981 1.00 91.31 788 ALA A CA 1
ATOM 6096 C C . ALA A 1 788 ? 24.386 -43.829 34.356 1.00 91.31 788 ALA A C 1
ATOM 6098 O O . ALA A 1 788 ? 23.432 -43.706 35.127 1.00 91.31 788 ALA A O 1
ATOM 6099 N N . VAL A 1 789 ? 25.586 -43.289 34.590 1.00 91.75 789 VAL A N 1
ATOM 6100 C CA . VAL A 1 789 ? 25.954 -42.562 35.813 1.00 91.75 789 VAL A CA 1
ATOM 6101 C C . VAL A 1 789 ? 25.019 -41.372 36.062 1.00 91.75 789 VAL A C 1
ATOM 6103 O O . VAL A 1 789 ? 24.500 -41.232 37.165 1.00 91.75 789 VAL A O 1
ATOM 6106 N N . SER A 1 790 ? 24.705 -40.556 35.047 1.00 91.06 790 SER A N 1
ATOM 6107 C CA . SER A 1 790 ? 23.776 -39.423 35.209 1.00 91.06 790 SER A CA 1
ATOM 6108 C C . SER A 1 790 ? 22.319 -39.830 35.428 1.00 91.06 790 SER A C 1
ATOM 6110 O O . SER A 1 790 ? 21.543 -39.061 35.996 1.00 91.06 790 SER A O 1
ATOM 6112 N N . THR A 1 791 ? 21.913 -41.025 34.988 1.00 89.94 791 THR A N 1
ATOM 6113 C CA . THR A 1 791 ? 20.571 -41.563 35.273 1.00 89.94 791 THR A CA 1
ATOM 6114 C C . THR A 1 791 ? 20.458 -41.955 36.740 1.00 89.94 791 THR A C 1
ATOM 6116 O O . THR A 1 791 ? 19.501 -41.561 37.404 1.00 89.94 791 THR A O 1
ATOM 6119 N N . GLU A 1 792 ? 21.455 -42.676 37.252 1.00 89.38 792 GLU A N 1
ATOM 6120 C CA . GLU A 1 792 ? 21.527 -43.098 38.651 1.00 89.38 792 GLU A CA 1
ATOM 6121 C C . GLU A 1 792 ? 21.659 -41.885 39.586 1.00 89.38 792 GLU A C 1
ATOM 6123 O O . GLU A 1 792 ? 20.854 -41.730 40.502 1.00 89.38 792 GLU A O 1
ATOM 6128 N N . ALA A 1 793 ? 22.551 -40.942 39.263 1.00 86.75 793 ALA A N 1
ATOM 6129 C CA . ALA A 1 793 ? 22.684 -39.648 39.934 1.00 86.75 793 ALA A CA 1
ATOM 6130 C C . ALA A 1 793 ? 21.354 -38.884 40.028 1.00 86.75 793 ALA A C 1
ATOM 6132 O O . ALA A 1 793 ? 20.966 -38.415 41.100 1.00 86.75 793 ALA A O 1
ATOM 6133 N N . ARG A 1 794 ? 20.610 -38.776 38.916 1.00 85.81 794 ARG A N 1
ATOM 6134 C CA . ARG A 1 794 ? 19.325 -38.063 38.897 1.00 85.81 794 ARG A CA 1
ATOM 6135 C C . ARG A 1 794 ? 18.237 -38.811 39.673 1.00 85.81 794 ARG A C 1
ATOM 6137 O O . ARG A 1 794 ? 17.398 -38.164 40.296 1.00 85.81 794 ARG A O 1
ATOM 6144 N N . ALA A 1 795 ? 18.260 -40.145 39.684 1.00 84.19 795 ALA A N 1
ATOM 6145 C CA . ALA A 1 795 ? 17.375 -40.952 40.520 1.00 84.19 795 ALA A CA 1
ATOM 6146 C C . ALA A 1 795 ? 17.687 -40.774 42.018 1.00 84.19 795 ALA A C 1
ATOM 6148 O O . ALA A 1 795 ? 16.770 -40.534 42.801 1.00 84.19 795 ALA A O 1
ATOM 6149 N N . MET A 1 796 ? 18.965 -40.791 42.407 1.00 84.19 796 MET A N 1
ATOM 6150 C CA . MET A 1 796 ? 19.404 -40.523 43.781 1.00 84.19 796 MET A CA 1
ATOM 6151 C C . MET A 1 796 ? 19.069 -39.093 44.226 1.00 84.19 796 MET A C 1
ATOM 6153 O O . MET A 1 796 ? 18.585 -38.906 45.342 1.00 84.19 796 MET A O 1
ATOM 6157 N N . TYR A 1 797 ? 19.223 -38.087 43.358 1.00 81.31 797 TYR A N 1
ATOM 6158 C CA . TYR A 1 797 ? 18.767 -36.719 43.634 1.00 81.31 797 TYR A CA 1
ATOM 6159 C C . TYR A 1 797 ? 17.252 -36.655 43.882 1.00 81.31 797 TYR A C 1
ATOM 6161 O O . TYR A 1 797 ? 16.813 -36.052 44.859 1.00 81.31 797 TYR A O 1
ATOM 6169 N N . ASN A 1 798 ? 16.443 -37.337 43.062 1.00 79.44 798 ASN A N 1
ATOM 6170 C CA . ASN A 1 798 ? 14.988 -37.399 43.251 1.00 79.44 798 ASN A CA 1
ATOM 6171 C C . ASN A 1 798 ? 14.577 -38.097 44.569 1.00 79.44 798 ASN A C 1
ATOM 6173 O O . ASN A 1 798 ? 13.472 -37.866 45.057 1.00 79.44 798 ASN A O 1
ATOM 6177 N N . LEU A 1 799 ? 15.453 -38.927 45.150 1.00 77.75 799 LEU A N 1
ATOM 6178 C CA . LEU A 1 799 ? 15.299 -39.542 46.478 1.00 77.75 799 LEU A CA 1
ATOM 6179 C C . LEU A 1 799 ? 15.933 -38.711 47.615 1.00 77.75 799 LEU A C 1
ATOM 6181 O O . LEU A 1 799 ? 15.850 -39.099 48.780 1.00 77.75 799 LEU A O 1
ATOM 6185 N N . GLY A 1 800 ? 16.572 -37.578 47.304 1.00 76.62 800 GLY A N 1
ATOM 6186 C CA . GLY A 1 800 ? 17.298 -36.752 48.272 1.00 76.62 800 GLY A CA 1
ATOM 6187 C C . GLY A 1 800 ? 18.544 -37.441 48.837 1.00 76.62 800 GLY A C 1
ATOM 6188 O O . GLY A 1 800 ? 18.751 -37.415 50.051 1.00 76.62 800 GLY A O 1
ATOM 6189 N N . ARG A 1 801 ? 19.318 -38.124 47.981 1.00 82.06 801 ARG A N 1
ATOM 6190 C CA . ARG A 1 801 ? 20.528 -38.902 48.327 1.00 82.06 801 ARG A CA 1
ATOM 6191 C C . ARG A 1 801 ? 21.782 -38.549 47.524 1.00 82.06 801 ARG A C 1
ATOM 6193 O O . ARG A 1 801 ? 22.846 -39.086 47.815 1.00 82.06 801 ARG A O 1
ATOM 6200 N N . ALA A 1 802 ? 21.665 -37.665 46.538 1.00 79.62 802 ALA A N 1
ATOM 6201 C CA . ALA A 1 802 ? 22.791 -37.138 45.772 1.00 79.62 802 ALA A CA 1
ATOM 6202 C C . ALA A 1 802 ? 22.551 -35.670 45.385 1.00 79.62 802 ALA A C 1
ATOM 6204 O O . ALA A 1 802 ? 21.399 -35.229 45.351 1.00 79.62 802 ALA A O 1
ATOM 6205 N N . GLY A 1 803 ? 23.614 -34.931 45.056 1.00 75.31 803 GLY A N 1
ATOM 6206 C CA . GLY A 1 803 ? 23.537 -33.581 44.490 1.00 75.31 803 GLY A CA 1
ATOM 6207 C C . GLY A 1 803 ? 23.256 -33.574 42.979 1.00 75.31 803 GLY A C 1
ATOM 6208 O O . GLY A 1 803 ? 23.148 -34.622 42.339 1.00 75.31 803 GLY A O 1
ATOM 6209 N N . LEU A 1 804 ? 23.162 -32.373 42.392 1.00 79.06 804 LEU A N 1
ATOM 6210 C CA . LEU A 1 804 ? 23.102 -32.178 40.929 1.00 79.06 804 LEU A CA 1
ATOM 6211 C C . LEU A 1 804 ? 24.432 -31.729 40.308 1.00 79.06 804 LEU A C 1
ATOM 6213 O O . LEU A 1 804 ? 24.511 -31.673 39.084 1.00 79.06 804 LEU A O 1
ATOM 6217 N N . THR A 1 805 ? 25.458 -31.437 41.110 1.00 80.62 805 THR A N 1
ATOM 6218 C CA . THR A 1 805 ? 26.784 -31.016 40.638 1.00 80.62 805 THR A CA 1
ATOM 6219 C C . THR A 1 805 ? 27.807 -32.116 40.879 1.00 80.62 805 THR A C 1
ATOM 6221 O O . THR A 1 805 ? 27.987 -32.540 42.021 1.00 80.62 805 THR A O 1
ATOM 6224 N N . TYR A 1 806 ? 28.491 -32.548 39.816 1.00 86.44 806 TYR A N 1
ATOM 6225 C CA . TYR A 1 806 ? 29.443 -33.656 39.840 1.00 86.44 806 TYR A CA 1
ATOM 6226 C C . TYR A 1 806 ? 30.842 -33.237 39.403 1.00 86.44 806 TYR A C 1
ATOM 6228 O O . TYR A 1 806 ? 31.048 -32.761 38.286 1.00 86.44 806 TYR A O 1
ATOM 6236 N N . TRP A 1 807 ? 31.830 -33.479 40.263 1.00 87.19 807 TRP A N 1
ATOM 6237 C CA . TRP A 1 807 ? 33.231 -33.161 39.975 1.00 87.19 807 TRP A CA 1
ATOM 6238 C C . TRP A 1 807 ? 33.925 -34.300 39.248 1.00 87.19 807 TRP A C 1
ATOM 6240 O O . TRP A 1 807 ? 34.725 -35.043 39.812 1.00 87.19 807 TRP A O 1
ATOM 6250 N N . SER A 1 808 ? 33.545 -34.453 37.987 1.00 88.88 808 SER A N 1
ATOM 6251 C CA . SER A 1 808 ? 33.993 -35.490 37.069 1.00 88.88 808 SER A CA 1
ATOM 6252 C C . SER A 1 808 ? 33.821 -34.985 35.629 1.00 88.88 808 SER A C 1
ATOM 6254 O O . SER A 1 808 ? 32.854 -34.251 35.381 1.00 88.88 808 SER A O 1
ATOM 6256 N N . PRO A 1 809 ? 34.678 -35.388 34.671 1.00 91.75 809 PRO A N 1
ATOM 6257 C CA . PRO A 1 809 ? 35.837 -36.281 34.817 1.00 91.75 809 PRO A CA 1
ATOM 6258 C C . PRO A 1 809 ? 37.144 -35.576 35.237 1.00 91.75 809 PRO A C 1
ATOM 6260 O O . PRO A 1 809 ? 37.324 -34.377 35.028 1.00 91.75 809 PRO A O 1
ATOM 6263 N N . ASN A 1 810 ? 38.083 -36.354 35.791 1.00 92.19 810 ASN A N 1
ATOM 6264 C CA . ASN A 1 810 ? 39.498 -35.973 35.872 1.00 92.19 810 ASN A CA 1
ATOM 6265 C C . ASN A 1 810 ? 40.153 -36.239 34.502 1.00 92.19 810 ASN A C 1
ATOM 6267 O O . ASN A 1 810 ? 40.052 -37.349 33.978 1.00 92.19 810 ASN A O 1
ATOM 6271 N N . ILE A 1 811 ? 40.753 -35.211 33.899 1.00 93.94 811 ILE A N 1
ATOM 6272 C CA . ILE A 1 811 ? 41.242 -35.216 32.507 1.00 93.94 811 ILE A CA 1
ATOM 6273 C C . ILE A 1 811 ? 42.674 -34.679 32.372 1.00 93.94 811 ILE A C 1
ATOM 6275 O O . ILE A 1 811 ? 43.079 -34.195 31.317 1.00 93.94 811 ILE A O 1
ATOM 6279 N N . ASN A 1 812 ? 43.462 -34.765 33.445 1.00 92.44 812 ASN A N 1
ATOM 6280 C CA . ASN A 1 812 ? 44.893 -34.482 33.397 1.00 92.44 812 ASN A CA 1
ATOM 6281 C C . ASN A 1 812 ? 45.659 -35.599 32.674 1.00 92.44 812 ASN A C 1
ATOM 6283 O O . ASN A 1 812 ? 45.456 -36.780 32.952 1.00 92.44 812 ASN A O 1
ATOM 6287 N N . VAL A 1 813 ? 46.574 -35.230 31.780 1.00 91.88 813 VAL A N 1
ATOM 6288 C CA . VAL A 1 813 ? 47.393 -36.176 31.007 1.00 91.88 813 VAL A CA 1
ATOM 6289 C C . VAL A 1 813 ? 48.409 -36.890 31.908 1.00 91.88 813 VAL A C 1
ATOM 6291 O O . VAL A 1 813 ? 49.165 -36.245 32.634 1.00 91.88 813 VAL A O 1
ATOM 6294 N N . VAL A 1 814 ? 48.468 -38.225 31.842 1.00 90.00 814 VAL A N 1
ATOM 6295 C CA . VAL A 1 814 ? 49.457 -39.035 32.577 1.00 90.00 814 VAL A CA 1
ATOM 6296 C C . VAL A 1 814 ? 50.832 -38.900 31.925 1.00 90.00 814 VAL A C 1
ATOM 6298 O O . VAL A 1 814 ? 51.202 -39.691 31.068 1.00 90.00 814 VAL A O 1
ATOM 6301 N N . ARG A 1 815 ? 51.618 -37.906 32.338 1.00 86.81 815 ARG A N 1
ATOM 6302 C CA . ARG A 1 815 ? 52.975 -37.703 31.803 1.00 86.81 815 ARG A CA 1
ATOM 6303 C C . ARG A 1 815 ? 54.031 -38.628 32.418 1.00 86.81 815 ARG A C 1
ATOM 6305 O O . ARG A 1 815 ? 55.055 -38.901 31.797 1.00 86.81 815 ARG A O 1
ATOM 6312 N N . ASP A 1 816 ? 53.812 -39.088 33.650 1.00 84.88 816 ASP A N 1
ATOM 6313 C CA . ASP A 1 816 ? 54.729 -39.976 34.368 1.00 84.88 816 ASP A CA 1
ATOM 6314 C C . ASP A 1 816 ? 53.965 -41.171 34.968 1.00 84.88 816 ASP A C 1
ATOM 6316 O O . ASP A 1 816 ? 53.045 -40.970 35.766 1.00 84.88 816 ASP A O 1
ATOM 6320 N N . PRO A 1 817 ? 54.347 -42.427 34.659 1.00 83.25 817 PRO A N 1
ATOM 6321 C CA . PRO A 1 817 ? 53.630 -43.618 35.121 1.00 83.25 817 PRO A CA 1
ATOM 6322 C C . PRO A 1 817 ? 53.734 -43.856 36.638 1.00 83.25 817 PRO A C 1
ATOM 6324 O O . PRO A 1 817 ? 53.118 -44.783 37.160 1.00 83.25 817 PRO A O 1
ATOM 6327 N N . ARG A 1 818 ? 54.525 -43.054 37.365 1.00 84.88 818 ARG A N 1
ATOM 6328 C CA . ARG A 1 818 ? 54.619 -43.086 38.833 1.00 84.88 818 ARG A CA 1
ATOM 6329 C C . ARG A 1 818 ? 53.583 -42.186 39.511 1.00 84.88 818 ARG A C 1
ATOM 6331 O O . ARG A 1 818 ? 53.525 -42.179 40.740 1.00 84.88 818 ARG A O 1
ATOM 6338 N N . TRP A 1 819 ? 52.799 -41.413 38.756 1.00 86.19 819 TRP A N 1
ATOM 6339 C CA . TRP A 1 819 ? 51.766 -40.554 39.326 1.00 86.19 819 TRP A CA 1
ATOM 6340 C C . TRP A 1 819 ? 50.635 -41.392 39.939 1.00 86.19 819 TRP A C 1
ATOM 6342 O O . TRP A 1 819 ? 49.923 -42.117 39.246 1.00 86.19 819 TRP A O 1
ATOM 6352 N N . GLY A 1 820 ? 50.457 -41.283 41.259 1.00 79.94 820 GLY A N 1
ATOM 6353 C CA . GLY A 1 820 ? 49.538 -42.135 42.026 1.00 79.94 820 GLY A CA 1
ATOM 6354 C C . GLY A 1 820 ? 48.059 -42.034 41.630 1.00 79.94 820 GLY A C 1
ATOM 6355 O O . GLY A 1 820 ? 47.296 -42.945 41.938 1.00 79.94 820 GLY A O 1
ATOM 6356 N N . ARG A 1 821 ? 47.663 -40.969 40.920 1.00 85.62 821 ARG A N 1
ATOM 6357 C CA . ARG A 1 821 ? 46.285 -40.730 40.454 1.00 85.62 821 ARG A CA 1
ATOM 6358 C C . ARG A 1 821 ? 46.059 -41.079 38.977 1.00 85.62 821 ARG A C 1
ATOM 6360 O O . ARG A 1 821 ? 44.961 -40.872 38.473 1.00 85.62 821 ARG A O 1
ATOM 6367 N N . ALA A 1 822 ? 47.032 -41.694 38.295 1.00 86.31 822 ALA A N 1
ATOM 6368 C CA . ALA A 1 822 ? 46.905 -42.118 36.892 1.00 86.31 822 ALA A CA 1
ATOM 6369 C C . ALA A 1 822 ? 45.705 -43.057 36.614 1.00 86.31 822 ALA A C 1
ATOM 6371 O O . ALA A 1 822 ? 45.255 -43.174 35.481 1.00 86.31 822 ALA A O 1
ATOM 6372 N N . ILE A 1 823 ? 45.154 -43.710 37.643 1.00 87.00 823 ILE A N 1
ATOM 6373 C CA . ILE A 1 823 ? 43.949 -44.550 37.554 1.00 87.00 823 ILE A CA 1
ATOM 6374 C C . ILE A 1 823 ? 42.638 -43.751 37.375 1.00 87.00 823 ILE A C 1
ATOM 6376 O O . ILE A 1 823 ? 41.635 -44.305 36.916 1.00 87.00 823 ILE A O 1
ATOM 6380 N N . GLU A 1 824 ? 42.641 -42.461 37.728 1.00 87.88 824 GLU A N 1
ATOM 6381 C CA . GLU A 1 824 ? 41.485 -41.552 37.684 1.00 87.88 824 GLU A CA 1
ATOM 6382 C C . GLU A 1 824 ? 41.316 -40.821 36.343 1.00 87.88 824 GLU A C 1
ATOM 6384 O O . GLU A 1 824 ? 40.291 -40.178 36.133 1.00 87.88 824 GLU A O 1
ATOM 6389 N N . THR A 1 825 ? 42.300 -40.907 35.448 1.00 89.94 825 THR A N 1
ATOM 6390 C CA . THR A 1 825 ? 42.359 -40.179 34.169 1.00 89.94 825 THR A CA 1
ATOM 6391 C C . THR A 1 825 ? 42.362 -41.148 32.975 1.00 89.94 825 THR A C 1
ATOM 6393 O O . THR A 1 825 ? 42.742 -42.308 33.140 1.00 89.94 825 THR A O 1
ATOM 6396 N N . PRO A 1 826 ? 41.932 -40.731 31.767 1.00 92.50 826 PRO A N 1
ATOM 6397 C CA . PRO A 1 826 ? 41.916 -41.590 30.582 1.00 92.50 826 PRO A CA 1
ATOM 6398 C C . PRO A 1 826 ? 43.290 -42.073 30.076 1.00 92.50 826 PRO A C 1
ATOM 6400 O O . PRO A 1 826 ? 43.326 -43.085 29.379 1.00 92.50 826 PRO A O 1
ATOM 6403 N N . GLY A 1 827 ? 44.406 -41.397 30.389 1.00 90.31 827 GLY A N 1
ATOM 6404 C CA . GLY A 1 827 ? 45.751 -41.841 29.982 1.00 90.31 827 GLY A CA 1
ATOM 6405 C C . GLY A 1 827 ? 46.743 -40.727 29.619 1.00 90.31 827 GLY A C 1
ATOM 6406 O O . GLY A 1 827 ? 46.617 -39.592 30.072 1.00 90.31 827 GLY A O 1
ATOM 6407 N N . GLU A 1 828 ? 47.758 -41.078 28.820 1.00 90.31 828 GLU A N 1
ATOM 6408 C CA . GLU A 1 828 ? 48.890 -40.207 28.441 1.00 90.31 828 GLU A CA 1
ATOM 6409 C C . GLU A 1 828 ? 48.717 -39.454 27.106 1.00 90.31 828 GLU A C 1
ATOM 6411 O O . GLU A 1 828 ? 49.495 -38.552 26.812 1.00 90.31 828 GLU A O 1
ATOM 6416 N N . ASP A 1 829 ? 47.704 -39.788 26.299 1.00 92.81 829 ASP A N 1
ATOM 6417 C CA . ASP A 1 829 ? 47.457 -39.141 25.002 1.00 92.81 829 ASP A CA 1
ATOM 6418 C C . ASP A 1 829 ? 46.420 -37.998 25.128 1.00 92.81 829 ASP A C 1
ATOM 6420 O O . ASP A 1 829 ? 45.261 -38.265 25.472 1.00 92.81 829 ASP A O 1
ATOM 6424 N N . PRO A 1 830 ? 46.777 -36.732 24.824 1.00 90.94 830 PRO A N 1
ATOM 6425 C CA . PRO A 1 830 ? 45.878 -35.584 24.978 1.00 90.94 830 PRO A CA 1
ATOM 6426 C C . PRO A 1 830 ? 44.593 -35.657 24.145 1.00 90.94 830 PRO A C 1
ATOM 6428 O O . PRO A 1 830 ? 43.551 -35.150 24.565 1.00 90.94 830 PRO A O 1
ATOM 6431 N N . PHE A 1 831 ? 44.637 -36.283 22.966 1.00 90.75 831 PHE A N 1
ATOM 6432 C CA . PHE A 1 831 ? 43.478 -36.396 22.086 1.00 90.75 831 PHE A CA 1
ATOM 6433 C C . PHE A 1 831 ? 42.502 -37.460 22.596 1.00 90.75 831 PHE A C 1
ATOM 6435 O O . PHE A 1 831 ? 41.297 -37.212 22.647 1.00 90.75 831 PHE A O 1
ATOM 6442 N N . VAL A 1 832 ? 43.006 -38.612 23.044 1.00 92.38 832 VAL A N 1
ATOM 6443 C CA . VAL A 1 832 ? 42.203 -39.670 23.680 1.00 92.38 832 VAL A CA 1
ATOM 6444 C C . VAL A 1 832 ? 41.578 -39.158 24.977 1.00 92.38 832 VAL A C 1
ATOM 6446 O O . VAL A 1 832 ? 40.382 -39.356 25.196 1.00 92.38 832 VAL A O 1
ATOM 6449 N N . VAL A 1 833 ? 42.345 -38.436 25.803 1.00 95.19 833 VAL A N 1
ATOM 6450 C CA . VAL A 1 833 ? 41.843 -37.805 27.034 1.00 95.19 833 VAL A CA 1
ATOM 6451 C C . VAL A 1 833 ? 40.764 -36.762 26.712 1.00 95.19 833 VAL A C 1
ATOM 6453 O O . VAL A 1 833 ? 39.695 -36.794 27.321 1.00 95.19 833 VAL A O 1
ATOM 6456 N N . GLY A 1 834 ? 40.973 -35.903 25.707 1.00 94.50 834 GLY A N 1
ATOM 6457 C CA . GLY A 1 834 ? 39.983 -34.915 25.260 1.00 94.50 834 GLY A CA 1
ATOM 6458 C C . GLY A 1 834 ? 38.704 -35.531 24.678 1.00 94.50 834 GLY A C 1
ATOM 6459 O O . GLY A 1 834 ? 37.602 -35.073 24.983 1.00 94.50 834 GLY A O 1
ATOM 6460 N N . LYS A 1 835 ? 38.812 -36.611 23.890 1.00 94.50 835 LYS A N 1
ATOM 6461 C CA . LYS A 1 835 ? 37.648 -37.344 23.356 1.00 94.50 835 LYS A CA 1
ATOM 6462 C C . LYS A 1 835 ? 36.891 -38.120 24.424 1.00 94.50 835 LYS A C 1
ATOM 6464 O O . LYS A 1 835 ? 35.659 -38.156 24.368 1.00 94.50 835 LYS A O 1
ATOM 6469 N N . TYR A 1 836 ? 37.586 -38.687 25.411 1.00 96.00 836 TYR A N 1
ATOM 6470 C CA . TYR A 1 836 ? 36.943 -39.244 26.599 1.00 96.00 836 TYR A CA 1
ATOM 6471 C C . TYR A 1 836 ? 36.182 -38.152 27.351 1.00 96.00 836 TYR A C 1
ATOM 6473 O O . TYR A 1 836 ? 34.993 -38.321 27.616 1.00 96.00 836 TYR A O 1
ATOM 6481 N N . ALA A 1 837 ? 36.834 -37.017 27.628 1.00 94.69 837 ALA A N 1
ATOM 6482 C CA . ALA A 1 837 ? 36.246 -35.884 28.334 1.00 94.69 837 ALA A CA 1
ATOM 6483 C C . ALA A 1 837 ? 34.947 -35.414 27.671 1.00 94.69 837 ALA A C 1
ATOM 6485 O O . ALA A 1 837 ? 33.891 -35.453 28.299 1.00 94.69 837 ALA A O 1
ATOM 6486 N N . ALA A 1 838 ? 35.004 -35.050 26.387 1.00 94.12 838 ALA A N 1
ATOM 6487 C CA . ALA A 1 838 ? 33.856 -34.533 25.653 1.00 94.12 838 ALA A CA 1
ATOM 6488 C C . ALA A 1 838 ? 32.678 -35.522 25.637 1.00 94.12 838 ALA A C 1
ATOM 6490 O O . ALA A 1 838 ? 31.549 -35.148 25.956 1.00 94.12 838 ALA A O 1
ATOM 6491 N N . ASN A 1 839 ? 32.926 -36.800 25.334 1.00 94.44 839 ASN A N 1
ATOM 6492 C CA . ASN A 1 839 ? 31.863 -37.804 25.267 1.00 94.44 839 ASN A CA 1
ATOM 6493 C C . ASN A 1 839 ? 31.291 -38.160 26.645 1.00 94.44 839 ASN A C 1
ATOM 6495 O O . ASN A 1 839 ? 30.071 -38.268 26.782 1.00 94.44 839 ASN A O 1
ATOM 6499 N N . TYR A 1 840 ? 32.137 -38.307 27.669 1.00 94.69 840 TYR A N 1
ATOM 6500 C CA . TYR A 1 840 ? 31.694 -38.590 29.034 1.00 94.69 840 TYR A CA 1
ATOM 6501 C C . TYR A 1 840 ? 30.870 -37.428 29.602 1.00 94.69 840 TYR A C 1
ATOM 6503 O O . TYR A 1 840 ? 29.779 -37.659 30.118 1.00 94.69 840 TYR A O 1
ATOM 6511 N N . VAL A 1 841 ? 31.324 -36.181 29.420 1.00 94.25 841 VAL A N 1
ATOM 6512 C CA . VAL A 1 841 ? 30.605 -34.960 29.824 1.00 94.25 841 VAL A CA 1
ATOM 6513 C C . VAL A 1 841 ? 29.272 -34.828 29.090 1.00 94.25 841 VAL A C 1
ATOM 6515 O O . VAL A 1 841 ? 28.248 -34.609 29.735 1.00 94.25 841 VAL A O 1
ATOM 6518 N N . ARG A 1 842 ? 29.231 -35.034 27.767 1.00 90.94 842 ARG A N 1
ATOM 6519 C CA . ARG A 1 842 ? 27.964 -35.079 27.015 1.00 90.94 842 ARG A CA 1
ATOM 6520 C C . ARG A 1 842 ? 27.036 -36.162 27.558 1.00 90.94 842 ARG A C 1
ATOM 6522 O O . ARG A 1 842 ? 25.856 -35.911 27.758 1.00 90.94 842 ARG A O 1
ATOM 6529 N N . GLY A 1 843 ? 27.552 -37.348 27.871 1.00 90.50 843 GLY A N 1
ATOM 6530 C CA . GLY A 1 843 ? 26.760 -38.418 28.482 1.00 90.50 843 GLY A CA 1
ATOM 6531 C C . GLY A 1 843 ? 26.227 -38.066 29.874 1.00 90.50 843 GLY A C 1
ATOM 6532 O O . GLY A 1 843 ? 25.087 -38.396 30.211 1.00 90.50 843 GLY A O 1
ATOM 6533 N N . LEU A 1 844 ? 27.036 -37.380 30.681 1.00 89.12 844 LEU A N 1
ATOM 6534 C CA . LEU A 1 844 ? 26.669 -36.988 32.035 1.00 89.12 844 LEU A CA 1
ATOM 6535 C C . LEU A 1 844 ? 25.627 -35.852 32.028 1.00 89.12 844 LEU A C 1
ATOM 6537 O O . LEU A 1 844 ? 24.664 -35.889 32.791 1.00 89.12 844 LEU A O 1
ATOM 6541 N N . GLN A 1 845 ? 25.784 -34.869 31.140 1.00 88.88 845 GLN A N 1
ATOM 6542 C CA . GLN A 1 845 ? 25.000 -33.634 31.160 1.00 88.88 845 GLN A CA 1
ATOM 6543 C C . GLN A 1 845 ? 23.830 -33.580 30.173 1.00 88.88 845 GLN A C 1
ATOM 6545 O O . GLN A 1 845 ? 22.839 -32.923 30.489 1.00 88.88 845 GLN A O 1
ATOM 6550 N N . ASP A 1 846 ? 23.921 -34.194 28.987 1.00 85.19 846 ASP A N 1
ATOM 6551 C CA . ASP A 1 846 ? 22.864 -34.088 27.971 1.00 85.19 846 ASP A CA 1
ATOM 6552 C C . ASP A 1 846 ? 21.545 -34.692 28.483 1.00 85.19 846 ASP A C 1
ATOM 6554 O O . ASP A 1 846 ? 21.501 -35.798 29.036 1.00 85.19 846 ASP A O 1
ATOM 6558 N N . VAL A 1 847 ? 20.441 -33.992 28.224 1.00 78.50 847 VAL A N 1
ATOM 6559 C CA . VAL A 1 847 ? 19.105 -34.592 28.229 1.00 78.50 847 VAL A CA 1
ATOM 6560 C C . VAL A 1 847 ? 18.868 -35.239 26.861 1.00 78.50 847 VAL A C 1
ATOM 6562 O O . VAL A 1 847 ? 19.193 -34.672 25.817 1.00 78.50 847 VAL A O 1
ATOM 6565 N N . GLU A 1 848 ? 18.321 -36.454 26.851 1.00 71.25 848 GLU A N 1
ATOM 6566 C CA . GLU A 1 848 ? 18.078 -37.193 25.608 1.00 71.25 848 GLU A CA 1
ATOM 6567 C C . GLU A 1 848 ? 17.153 -36.401 24.673 1.00 71.25 848 GLU A C 1
ATOM 6569 O O . GLU A 1 848 ? 16.102 -35.901 25.078 1.00 71.25 848 GLU A O 1
ATOM 6574 N N . GLY A 1 849 ? 17.569 -36.260 23.412 1.00 64.00 849 GLY A N 1
ATOM 6575 C CA . GLY A 1 849 ? 16.858 -35.465 22.408 1.00 64.00 849 GLY A CA 1
ATOM 6576 C C . GLY A 1 849 ? 17.202 -33.968 22.377 1.00 64.00 849 GLY A C 1
ATOM 6577 O O . GLY A 1 849 ? 16.811 -33.304 21.420 1.00 64.00 849 GLY A O 1
ATOM 6578 N N . THR A 1 850 ? 17.977 -33.427 23.330 1.00 64.50 850 THR A N 1
ATOM 6579 C CA . THR A 1 850 ? 18.461 -32.023 23.292 1.00 64.50 850 THR A CA 1
ATOM 6580 C C . THR A 1 850 ? 19.905 -31.891 22.792 1.00 64.50 850 THR A C 1
ATOM 6582 O O . THR A 1 850 ? 20.551 -30.865 22.986 1.00 64.50 850 THR A O 1
ATOM 6585 N N . GLU A 1 851 ? 20.423 -32.941 22.156 1.00 55.69 851 GLU A N 1
ATOM 6586 C CA . GLU A 1 851 ? 21.845 -33.118 21.815 1.00 55.69 851 GLU A CA 1
ATOM 6587 C C . GLU A 1 851 ? 22.328 -32.185 20.691 1.00 55.69 851 GLU A C 1
ATOM 6589 O O . GLU A 1 851 ? 23.518 -31.913 20.592 1.00 55.69 851 GLU A O 1
ATOM 6594 N N . ASN A 1 852 ? 21.394 -31.638 19.904 1.00 55.03 852 ASN A N 1
ATOM 6595 C CA . ASN A 1 852 ? 21.645 -30.669 18.831 1.00 55.03 852 ASN A CA 1
ATOM 6596 C C . ASN A 1 852 ? 21.168 -29.244 19.199 1.00 55.03 852 ASN A C 1
ATOM 6598 O O . ASN A 1 852 ? 20.797 -28.475 18.311 1.00 55.03 852 ASN A O 1
ATOM 6602 N N . SER A 1 853 ? 21.099 -28.891 20.492 1.00 54.09 853 SER A N 1
ATOM 6603 C CA . SER A 1 853 ? 20.732 -27.526 20.906 1.00 54.09 853 SER A CA 1
ATOM 6604 C C . SER A 1 853 ? 21.768 -26.515 20.411 1.00 54.09 853 SER A C 1
ATOM 6606 O O . SER A 1 853 ? 22.943 -26.621 20.751 1.00 54.09 853 SER A O 1
ATOM 6608 N N . THR A 1 854 ? 21.334 -25.520 19.636 1.00 51.28 854 THR A N 1
ATOM 6609 C CA . THR A 1 854 ? 22.190 -24.417 19.160 1.00 51.28 854 THR A CA 1
ATOM 6610 C C . THR A 1 854 ? 22.330 -23.283 20.175 1.00 51.28 854 THR A C 1
ATOM 6612 O O . THR A 1 854 ? 23.135 -22.381 19.973 1.00 51.28 854 THR A O 1
ATOM 6615 N N . ASP A 1 855 ? 21.533 -23.307 21.244 1.00 58.72 855 ASP A N 1
ATOM 6616 C CA . ASP A 1 855 ? 21.708 -22.464 22.424 1.00 58.72 855 ASP A CA 1
ATOM 6617 C C . ASP A 1 855 ? 22.215 -23.356 23.563 1.00 58.72 855 ASP A C 1
ATOM 6619 O O . ASP A 1 855 ? 21.497 -24.237 24.052 1.00 58.72 855 ASP A O 1
ATOM 6623 N N . LEU A 1 856 ? 23.486 -23.171 23.916 1.00 50.53 856 LEU A N 1
ATOM 6624 C CA . LEU A 1 856 ? 24.171 -23.929 24.962 1.00 50.53 856 LEU A CA 1
ATOM 6625 C C . LEU A 1 856 ? 23.921 -23.309 26.350 1.00 50.53 856 LEU A C 1
ATOM 6627 O O . LEU A 1 856 ? 23.764 -24.039 27.325 1.00 50.53 856 LEU A O 1
ATOM 6631 N N . ASN A 1 857 ? 23.728 -21.985 26.421 1.00 50.38 857 ASN A N 1
ATOM 6632 C CA . ASN A 1 857 ? 23.454 -21.245 27.660 1.00 50.38 857 ASN A CA 1
ATOM 6633 C C . ASN A 1 857 ? 22.066 -21.553 28.258 1.00 50.38 857 ASN A C 1
ATOM 6635 O O . ASN A 1 857 ? 21.864 -21.394 29.462 1.00 50.38 857 ASN A O 1
ATOM 6639 N N . SER A 1 858 ? 21.101 -22.000 27.443 1.00 51.75 858 SER A N 1
ATOM 6640 C CA . SER A 1 858 ? 19.786 -22.467 27.919 1.00 51.75 858 SER A CA 1
ATOM 6641 C C . SER A 1 858 ? 19.568 -23.985 27.819 1.00 51.75 858 SER A C 1
ATOM 6643 O O . SER A 1 858 ? 18.475 -24.471 28.138 1.00 51.75 858 SER A O 1
ATOM 6645 N N . ARG A 1 859 ? 20.598 -24.759 27.431 1.00 60.03 859 ARG A N 1
ATOM 6646 C CA . ARG A 1 859 ? 20.515 -26.223 27.300 1.00 60.03 859 ARG A CA 1
ATOM 6647 C C . ARG A 1 859 ? 20.170 -26.859 28.658 1.00 60.03 859 ARG A C 1
ATOM 6649 O O . ARG A 1 859 ? 20.886 -26.646 29.637 1.00 60.03 859 ARG A O 1
ATOM 6656 N N . PRO A 1 860 ? 19.094 -27.662 28.765 1.00 65.50 860 PRO A N 1
ATOM 6657 C CA . PRO A 1 860 ? 18.742 -28.302 30.026 1.00 65.50 860 PRO A CA 1
ATOM 6658 C C . PRO A 1 860 ? 19.771 -29.382 30.378 1.00 65.50 860 PRO A C 1
ATOM 6660 O O . PRO A 1 860 ? 20.014 -30.292 29.586 1.00 65.50 860 PRO A O 1
ATOM 6663 N N . LEU A 1 861 ? 20.341 -29.304 31.583 1.00 73.00 861 LEU A N 1
ATOM 6664 C CA . LEU A 1 861 ? 21.316 -30.279 32.073 1.00 73.00 861 LEU A CA 1
ATOM 6665 C C . LEU A 1 861 ? 20.646 -31.378 32.913 1.00 73.00 861 LEU A C 1
ATOM 6667 O O . LEU A 1 861 ? 19.830 -31.115 33.806 1.00 73.00 861 LEU A O 1
ATOM 6671 N N . LYS A 1 862 ? 21.028 -32.629 32.652 1.00 80.31 862 LYS A N 1
ATOM 6672 C CA . LYS A 1 862 ? 20.596 -33.811 33.408 1.00 80.31 862 LYS A CA 1
ATOM 6673 C C . LYS A 1 862 ? 21.261 -33.866 34.786 1.00 80.31 862 LYS A C 1
ATOM 6675 O O . LYS A 1 862 ? 20.566 -34.047 35.785 1.00 80.31 862 LYS A O 1
ATOM 6680 N N . VAL A 1 863 ? 22.567 -33.619 34.833 1.00 83.44 863 VAL A N 1
ATOM 6681 C CA . VAL A 1 863 ? 23.341 -33.143 35.992 1.00 83.44 863 VAL A CA 1
ATOM 6682 C C . VAL A 1 863 ? 24.435 -32.193 35.475 1.00 83.44 863 VAL A C 1
ATOM 6684 O O . VAL A 1 863 ? 24.718 -32.182 34.278 1.00 83.44 863 VAL A O 1
ATOM 6687 N N . SER A 1 864 ? 25.038 -31.388 36.346 1.00 85.50 864 SER A N 1
ATOM 6688 C CA . SER A 1 864 ? 26.220 -30.570 36.046 1.00 85.50 864 SER A CA 1
ATOM 6689 C C . SER A 1 864 ? 27.497 -31.413 36.179 1.00 85.50 864 SER A C 1
ATOM 6691 O O . SER A 1 864 ? 27.639 -32.172 37.137 1.00 85.50 864 SER A O 1
ATOM 6693 N N . SER A 1 865 ? 28.409 -31.285 35.213 1.00 90.12 865 SER A N 1
ATOM 6694 C CA . SER A 1 865 ? 29.733 -31.929 35.163 1.00 90.12 865 SER A CA 1
ATOM 6695 C C . SER A 1 865 ? 30.836 -30.874 35.288 1.00 90.12 865 SER A C 1
ATOM 6697 O O . SER A 1 865 ? 30.654 -29.733 34.848 1.00 90.12 865 SER A O 1
ATOM 6699 N N . CYS A 1 866 ? 31.989 -31.263 35.834 1.00 90.12 866 CYS A N 1
ATOM 6700 C CA . CYS A 1 866 ? 33.152 -30.396 36.009 1.00 90.12 866 CYS A CA 1
ATOM 6701 C C . CYS A 1 866 ? 34.431 -31.090 35.531 1.00 90.12 866 CYS A C 1
ATOM 6703 O O . CYS A 1 866 ? 34.815 -32.118 36.093 1.00 90.12 866 CYS A O 1
ATOM 6705 N N . CYS A 1 867 ? 35.099 -30.524 34.525 1.00 94.00 867 CYS A N 1
ATOM 6706 C CA . CYS A 1 867 ? 36.402 -31.016 34.078 1.00 94.00 867 CYS A CA 1
ATOM 6707 C C . CYS A 1 867 ? 37.509 -30.503 35.006 1.00 94.00 867 CYS A C 1
ATOM 6709 O O . CYS A 1 867 ? 37.651 -29.294 35.205 1.00 94.00 867 CYS A O 1
ATOM 6711 N N . LYS A 1 868 ? 38.293 -31.428 35.569 1.00 90.50 868 LYS A N 1
ATOM 6712 C CA . LYS A 1 868 ? 39.324 -31.144 36.580 1.00 90.50 868 LYS A CA 1
ATOM 6713 C C . LYS A 1 868 ? 40.630 -31.899 36.288 1.00 90.50 868 LYS A C 1
ATOM 6715 O O . LYS A 1 868 ? 40.600 -32.897 35.577 1.00 90.50 868 LYS A O 1
ATOM 6720 N N . HIS A 1 869 ? 41.796 -31.479 36.769 1.00 90.56 869 HIS A N 1
ATOM 6721 C CA . HIS A 1 869 ? 42.126 -30.260 37.520 1.00 90.56 869 HIS A CA 1
ATOM 6722 C C . HIS A 1 869 ? 42.971 -29.323 36.638 1.00 90.56 869 HIS A C 1
ATOM 6724 O O . HIS A 1 869 ? 44.029 -29.710 36.142 1.00 90.56 869 HIS A O 1
ATOM 6730 N N . TYR A 1 870 ? 42.496 -28.106 36.396 1.00 92.00 870 TYR A N 1
ATOM 6731 C CA . TYR A 1 870 ? 43.027 -27.187 35.386 1.00 92.00 870 TYR A CA 1
ATOM 6732 C C . TYR A 1 870 ? 44.074 -26.212 35.968 1.00 92.00 870 TYR A C 1
ATOM 6734 O O . TYR A 1 870 ? 43.740 -25.387 36.807 1.00 92.00 870 TYR A O 1
ATOM 6742 N N . ALA A 1 871 ? 45.340 -26.203 35.560 1.00 88.31 871 ALA A N 1
ATOM 6743 C CA . ALA A 1 871 ? 45.968 -26.921 34.456 1.00 88.31 871 ALA A CA 1
ATOM 6744 C C . ALA A 1 871 ? 47.375 -27.421 34.833 1.00 88.31 871 ALA A C 1
ATOM 6746 O O . ALA A 1 871 ? 47.945 -27.046 35.857 1.00 88.31 871 ALA A O 1
ATOM 6747 N N . ALA A 1 872 ? 47.913 -28.312 33.991 1.00 88.81 872 ALA A N 1
ATOM 6748 C CA . ALA A 1 872 ? 49.225 -28.951 34.159 1.00 88.81 872 ALA A CA 1
ATOM 6749 C C . ALA A 1 872 ? 49.449 -29.657 35.522 1.00 88.81 872 ALA A C 1
ATOM 6751 O O . ALA A 1 872 ? 50.571 -29.745 36.015 1.00 88.81 872 ALA A O 1
ATOM 6752 N N . TYR A 1 873 ? 48.382 -30.192 36.125 1.00 88.81 873 TYR A N 1
ATOM 6753 C CA . TYR A 1 873 ? 48.441 -30.959 37.372 1.00 88.81 873 TYR A CA 1
ATOM 6754 C C . TYR A 1 873 ? 48.764 -32.448 37.115 1.00 88.81 873 TYR A C 1
ATOM 6756 O O . TYR A 1 873 ? 47.891 -33.199 36.681 1.00 88.81 873 TYR A O 1
ATOM 6764 N N . ASP A 1 874 ? 50.004 -32.879 37.388 1.00 83.31 874 ASP A N 1
ATOM 6765 C CA . ASP A 1 874 ? 50.469 -34.279 37.252 1.00 83.31 874 ASP A CA 1
ATOM 6766 C C . ASP A 1 874 ? 51.307 -34.800 38.453 1.00 83.31 874 ASP A C 1
ATOM 6768 O O . ASP A 1 874 ? 51.900 -35.879 38.387 1.00 83.31 874 ASP A O 1
ATOM 6772 N N . VAL A 1 875 ? 51.346 -34.072 39.582 1.00 83.19 875 VAL A N 1
ATOM 6773 C CA . VAL A 1 875 ? 52.110 -34.434 40.798 1.00 83.19 875 VAL A CA 1
ATOM 6774 C C . VAL A 1 875 ? 51.243 -34.313 42.053 1.00 83.19 875 VAL A C 1
ATOM 6776 O O . VAL A 1 875 ? 50.580 -33.301 42.261 1.00 83.19 875 VAL A O 1
ATOM 6779 N N . ASP A 1 876 ? 51.274 -35.339 42.915 1.00 77.81 876 ASP A N 1
ATOM 6780 C CA . ASP A 1 876 ? 50.497 -35.368 44.167 1.00 77.81 876 ASP A CA 1
ATOM 6781 C C . ASP A 1 876 ? 51.384 -35.296 45.428 1.00 77.81 876 ASP A C 1
ATOM 6783 O O . ASP A 1 876 ? 51.329 -34.332 46.188 1.00 77.81 876 ASP A O 1
ATOM 6787 N N . ASN A 1 877 ? 52.289 -36.264 45.616 1.00 80.75 877 ASN A N 1
ATOM 6788 C CA . ASN A 1 877 ? 53.434 -36.140 46.526 1.00 80.75 877 ASN A CA 1
ATOM 6789 C C . ASN A 1 877 ? 54.594 -37.005 46.010 1.00 80.75 877 ASN A C 1
ATOM 6791 O O . ASN A 1 877 ? 54.445 -38.218 45.846 1.00 80.75 877 ASN A O 1
ATOM 6795 N N . TRP A 1 878 ? 55.750 -36.398 45.732 1.00 76.94 878 TRP A N 1
ATOM 6796 C CA . TRP A 1 878 ? 56.932 -37.112 45.254 1.00 76.94 878 TRP A CA 1
ATOM 6797 C C . TRP A 1 878 ? 58.232 -36.483 45.761 1.00 76.94 878 TRP A C 1
ATOM 6799 O O . TRP A 1 878 ? 58.561 -35.344 45.446 1.00 76.94 878 TRP A O 1
ATOM 6809 N N . LYS A 1 879 ? 59.015 -37.257 46.528 1.00 78.56 879 LYS A N 1
ATOM 6810 C CA . LYS A 1 879 ? 60.341 -36.865 47.055 1.00 78.56 879 LYS A CA 1
ATOM 6811 C C . LYS A 1 879 ? 60.374 -35.514 47.801 1.00 78.56 879 LYS A C 1
ATOM 6813 O O . LYS A 1 879 ? 61.400 -34.839 47.790 1.00 78.56 879 LYS A O 1
ATOM 6818 N N . GLY A 1 880 ? 59.285 -35.148 48.479 1.00 73.62 880 GLY A N 1
ATOM 6819 C CA . GLY A 1 880 ? 59.173 -33.882 49.214 1.00 73.62 880 GLY A CA 1
ATOM 6820 C C . GLY A 1 880 ? 58.688 -32.695 48.373 1.00 73.62 880 GLY A C 1
ATOM 6821 O O . GLY A 1 880 ? 58.658 -31.583 48.884 1.00 73.62 880 GLY A O 1
ATOM 6822 N N . VAL A 1 881 ? 58.299 -32.922 47.114 1.00 77.62 881 VAL A N 1
ATOM 6823 C CA . VAL A 1 881 ? 57.451 -32.003 46.343 1.00 77.62 881 VAL A CA 1
ATOM 6824 C C . VAL A 1 881 ? 56.001 -32.432 46.550 1.00 77.62 881 VAL A C 1
ATOM 6826 O O . VAL A 1 881 ? 55.663 -33.589 46.290 1.00 77.62 881 VAL A O 1
ATOM 6829 N N . GLU A 1 882 ? 55.154 -31.523 47.023 1.00 78.50 882 GLU A N 1
ATOM 6830 C CA . GLU A 1 882 ? 53.737 -31.775 47.318 1.00 78.50 882 GLU A CA 1
ATOM 6831 C C . GLU A 1 882 ? 52.840 -31.034 46.318 1.00 78.50 882 GLU A C 1
ATOM 6833 O O . GLU A 1 882 ? 53.226 -29.986 45.803 1.00 78.50 882 GLU A O 1
ATOM 6838 N N . ARG A 1 883 ? 51.621 -31.535 46.069 1.00 75.75 883 ARG A N 1
ATOM 6839 C CA . ARG A 1 883 ? 50.632 -30.917 45.157 1.00 75.75 883 ARG A CA 1
ATOM 6840 C C . ARG A 1 883 ? 50.406 -29.422 45.383 1.00 75.75 883 ARG A C 1
ATOM 6842 O O . ARG A 1 883 ? 50.112 -28.699 44.438 1.00 75.75 883 ARG A O 1
ATOM 6849 N N . TYR A 1 884 ? 50.544 -28.978 46.629 1.00 78.88 884 TYR A N 1
ATOM 6850 C CA . TYR A 1 884 ? 50.306 -27.606 47.065 1.00 78.88 884 TYR A CA 1
ATOM 6851 C C . TYR A 1 884 ? 51.491 -26.656 46.813 1.00 78.88 884 TYR A C 1
ATOM 6853 O O . TYR A 1 884 ? 51.308 -25.448 46.837 1.00 78.88 884 TYR A O 1
ATOM 6861 N N . SER A 1 885 ? 52.698 -27.177 46.572 1.00 73.88 885 SER A N 1
ATOM 6862 C CA . SER A 1 885 ? 53.927 -26.392 46.344 1.00 73.88 885 SER A CA 1
ATOM 6863 C C . SER A 1 885 ? 54.594 -26.691 44.996 1.00 73.88 885 SER A C 1
ATOM 6865 O O . SER A 1 885 ? 55.689 -26.207 44.707 1.00 73.88 885 SER A O 1
ATOM 6867 N N . PHE A 1 886 ? 53.940 -27.498 44.158 1.00 84.00 886 PHE A N 1
ATOM 6868 C CA . PHE A 1 886 ? 54.408 -27.831 42.821 1.00 84.00 886 PHE A CA 1
ATOM 6869 C C . PHE A 1 886 ? 54.242 -26.646 41.856 1.00 84.00 886 PHE A C 1
ATOM 6871 O O . PHE A 1 886 ? 53.181 -26.022 41.777 1.00 84.00 886 PHE A O 1
ATOM 6878 N N . ASP A 1 887 ? 55.305 -26.374 41.102 1.00 86.44 887 ASP A N 1
ATOM 6879 C CA . ASP A 1 887 ? 55.368 -25.393 40.022 1.00 86.44 887 ASP A CA 1
ATOM 6880 C C . ASP A 1 887 ? 55.609 -26.136 38.701 1.00 86.44 887 ASP A C 1
ATOM 6882 O O . ASP A 1 887 ? 56.714 -26.623 38.430 1.00 86.44 887 ASP A O 1
ATOM 6886 N N . ALA A 1 888 ? 54.548 -26.274 37.909 1.00 86.25 888 ALA A N 1
ATOM 6887 C CA . ALA A 1 888 ? 54.568 -26.927 36.613 1.00 86.25 888 ALA A CA 1
ATOM 6888 C C . ALA A 1 888 ? 55.231 -25.998 35.588 1.00 86.25 888 ALA A C 1
ATOM 6890 O O . ALA A 1 888 ? 54.591 -25.122 35.010 1.00 86.25 888 ALA A O 1
ATOM 6891 N N . ARG A 1 889 ? 56.535 -26.190 35.366 1.00 87.44 889 ARG A N 1
ATOM 6892 C CA . ARG A 1 889 ? 57.288 -25.457 34.340 1.00 87.44 889 ARG A CA 1
ATOM 6893 C C . ARG A 1 889 ? 57.158 -26.153 32.998 1.00 87.44 889 ARG A C 1
ATOM 6895 O O . ARG A 1 889 ? 57.707 -27.243 32.819 1.00 87.44 889 ARG A O 1
ATOM 6902 N N . VAL A 1 890 ? 56.425 -25.536 32.080 1.00 84.44 890 VAL A N 1
ATOM 6903 C CA . VAL A 1 890 ? 55.973 -26.153 30.829 1.00 84.44 890 VAL A CA 1
ATOM 6904 C C . VAL A 1 890 ? 56.244 -25.180 29.686 1.00 84.44 890 VAL A C 1
ATOM 6906 O O . VAL A 1 890 ? 55.948 -23.997 29.787 1.00 84.44 890 VAL A O 1
ATOM 6909 N N . ALA A 1 891 ? 56.821 -25.643 28.574 1.00 84.50 891 ALA A N 1
ATOM 6910 C CA . ALA A 1 891 ? 56.970 -24.764 27.417 1.00 84.50 891 ALA A CA 1
ATOM 6911 C C . ALA A 1 891 ? 55.582 -24.391 26.871 1.00 84.50 891 ALA A C 1
ATOM 6913 O O . ALA A 1 891 ? 54.702 -25.244 26.808 1.00 84.50 891 ALA A O 1
ATOM 6914 N N . GLU A 1 892 ? 55.382 -23.151 26.418 1.00 78.75 892 GLU A N 1
ATOM 6915 C CA . GLU A 1 892 ? 54.070 -22.685 25.931 1.00 78.75 892 GLU A CA 1
ATOM 6916 C C . GLU A 1 892 ? 53.481 -23.592 24.829 1.00 78.75 892 GLU A C 1
ATOM 6918 O O . GLU A 1 892 ? 52.273 -23.819 24.797 1.00 78.75 892 GLU A O 1
ATOM 6923 N N . GLN A 1 893 ? 54.338 -24.189 23.992 1.00 78.69 893 GLN A N 1
ATOM 6924 C CA . GLN A 1 893 ? 53.931 -25.195 23.010 1.00 78.69 893 GLN A CA 1
ATOM 6925 C C . GLN A 1 893 ? 53.374 -26.470 23.669 1.00 78.69 893 GLN A C 1
ATOM 6927 O O . GLN A 1 893 ? 52.261 -26.877 23.346 1.00 78.69 893 GLN A O 1
ATOM 6932 N N . ASP A 1 894 ? 54.095 -27.069 24.623 1.00 84.69 894 ASP A N 1
ATOM 6933 C CA . ASP A 1 894 ? 53.630 -28.251 25.364 1.00 84.69 894 ASP A CA 1
ATOM 6934 C C . ASP A 1 894 ? 52.355 -27.936 26.165 1.00 84.69 894 ASP A C 1
ATOM 6936 O O . ASP A 1 894 ? 51.448 -28.765 26.267 1.00 84.69 894 ASP A O 1
ATOM 6940 N N . MET A 1 895 ? 52.252 -26.719 26.704 1.00 89.12 895 MET A N 1
ATOM 6941 C CA . MET A 1 895 ? 51.083 -26.257 27.445 1.00 89.12 895 MET A CA 1
ATOM 6942 C C . MET A 1 895 ? 49.838 -26.259 26.552 1.00 89.12 895 MET A C 1
ATOM 6944 O O . MET A 1 895 ? 48.827 -26.848 26.929 1.00 89.12 895 MET A O 1
ATOM 6948 N N . VAL A 1 896 ? 49.918 -25.677 25.351 1.00 82.50 896 VAL A N 1
ATOM 6949 C CA . VAL A 1 896 ? 48.806 -25.638 24.387 1.00 82.50 896 VAL A CA 1
ATOM 6950 C C . VAL A 1 896 ? 48.517 -27.019 23.786 1.00 82.50 896 VAL A C 1
ATOM 6952 O O . VAL A 1 896 ? 47.368 -27.460 23.803 1.00 82.50 896 VAL A O 1
ATOM 6955 N N . GLU A 1 897 ? 49.533 -27.717 23.275 1.00 82.25 897 GLU A N 1
ATOM 6956 C CA . GLU A 1 897 ? 49.358 -28.966 22.519 1.00 82.25 897 GLU A CA 1
ATOM 6957 C C . GLU A 1 897 ? 49.043 -30.178 23.414 1.00 82.25 897 GLU A C 1
ATOM 6959 O O . GLU A 1 897 ? 48.278 -31.052 23.003 1.00 82.25 897 GLU A O 1
ATOM 6964 N N . THR A 1 898 ? 49.588 -30.230 24.638 1.00 85.50 898 THR A N 1
ATOM 6965 C CA . THR A 1 898 ? 49.481 -31.401 25.531 1.00 85.50 898 THR A CA 1
ATOM 6966 C C . THR A 1 898 ? 48.544 -31.170 26.716 1.00 85.50 898 THR A C 1
ATOM 6968 O O . THR A 1 898 ? 47.626 -31.960 26.928 1.00 85.50 898 THR A O 1
ATOM 6971 N N . PHE A 1 899 ? 48.747 -30.114 27.510 1.00 91.81 899 PHE A N 1
ATOM 6972 C CA . PHE A 1 899 ? 48.057 -29.980 28.805 1.00 91.81 899 PHE A CA 1
ATOM 6973 C C . PHE A 1 899 ? 46.705 -29.264 28.735 1.00 91.81 899 PHE A C 1
ATOM 6975 O O . PHE A 1 899 ? 45.782 -29.633 29.460 1.00 91.81 899 PHE A O 1
ATOM 6982 N N . LEU A 1 900 ? 46.575 -28.253 27.876 1.00 93.44 900 LEU A N 1
ATOM 6983 C CA . LEU A 1 900 ? 45.341 -27.489 27.689 1.00 93.44 900 LEU A CA 1
ATOM 6984 C C . LEU A 1 900 ? 44.382 -28.170 26.708 1.00 93.44 900 LEU A C 1
ATOM 6986 O O . LEU A 1 900 ? 43.166 -28.083 26.885 1.00 93.44 900 LEU A O 1
ATOM 6990 N N . ARG A 1 901 ? 44.906 -28.891 25.709 1.00 92.06 901 ARG A N 1
ATOM 6991 C CA . ARG A 1 901 ? 44.110 -29.507 24.639 1.00 92.06 901 ARG A CA 1
ATOM 6992 C C . ARG A 1 901 ? 42.937 -30.387 25.121 1.00 92.06 901 ARG A C 1
ATOM 6994 O O . ARG A 1 901 ? 41.853 -30.252 24.546 1.00 92.06 901 ARG A O 1
ATOM 7001 N N . PRO A 1 902 ? 43.060 -31.228 26.170 1.00 95.44 902 PRO A N 1
ATOM 7002 C CA . PRO A 1 902 ? 41.924 -32.004 26.669 1.00 95.44 902 PRO A CA 1
ATOM 7003 C C . PRO A 1 902 ? 40.827 -31.136 27.298 1.00 95.44 902 PRO A C 1
ATOM 7005 O O . PRO A 1 902 ? 39.642 -31.437 27.151 1.00 95.44 902 PRO A O 1
ATOM 7008 N N . PHE A 1 903 ? 41.208 -30.044 27.969 1.00 96.19 903 PHE A N 1
ATOM 7009 C CA . PHE A 1 903 ? 40.269 -29.098 28.574 1.00 96.19 903 PHE A CA 1
ATOM 7010 C C . PHE A 1 903 ? 39.578 -28.244 27.509 1.00 96.19 903 PHE A C 1
ATOM 7012 O O . PHE A 1 903 ? 38.363 -28.083 27.582 1.00 96.19 903 PHE A O 1
ATOM 7019 N N . GLU A 1 904 ? 40.295 -27.802 26.469 1.00 94.56 904 GLU A N 1
ATOM 7020 C CA . GLU A 1 904 ? 39.690 -27.132 25.310 1.00 94.56 904 GLU A CA 1
ATOM 7021 C C . GLU A 1 904 ? 38.598 -28.008 24.679 1.00 94.56 904 GLU A C 1
ATOM 7023 O O . GLU A 1 904 ? 37.489 -27.537 24.427 1.00 94.56 904 GLU A O 1
ATOM 7028 N N . MET A 1 905 ? 38.885 -29.296 24.461 1.00 93.75 905 MET A N 1
ATOM 7029 C CA . MET A 1 905 ? 37.907 -30.249 23.928 1.00 93.75 905 MET A CA 1
ATOM 7030 C C . MET A 1 905 ? 36.749 -30.486 24.911 1.00 93.75 905 MET A C 1
ATOM 7032 O O . MET A 1 905 ? 35.597 -30.578 24.486 1.00 93.75 905 MET A O 1
ATOM 7036 N N . CYS A 1 906 ? 37.010 -30.507 26.223 1.00 94.00 906 CYS A N 1
ATOM 7037 C CA . CYS A 1 906 ? 35.956 -30.583 27.235 1.00 94.00 906 CYS A CA 1
ATOM 7038 C C . CYS A 1 906 ? 35.003 -29.367 27.206 1.00 94.00 906 CYS A C 1
ATOM 7040 O O . CYS A 1 906 ? 33.792 -29.549 27.346 1.00 94.00 906 CYS A O 1
ATOM 7042 N N . VAL A 1 907 ? 35.506 -28.151 26.956 1.00 90.50 907 VAL A N 1
ATOM 7043 C CA . VAL A 1 907 ? 34.658 -26.960 26.753 1.00 90.50 907 VAL A CA 1
ATOM 7044 C C . VAL A 1 907 ? 33.964 -27.008 25.394 1.00 90.50 907 VAL A C 1
ATOM 7046 O O . VAL A 1 907 ? 32.744 -27.117 25.332 1.00 90.50 907 VAL A O 1
ATOM 7049 N N . LYS A 1 908 ? 34.723 -26.975 24.294 1.00 88.31 908 LYS A N 1
ATOM 7050 C CA . LYS A 1 908 ? 34.186 -26.720 22.947 1.00 88.31 908 LYS A CA 1
ATOM 7051 C C . LYS A 1 908 ? 33.387 -27.890 22.371 1.00 88.31 908 LYS A C 1
ATOM 7053 O O . LYS A 1 908 ? 32.409 -27.674 21.663 1.00 88.31 908 LYS A O 1
ATOM 7058 N N . GLU A 1 909 ? 33.790 -29.129 22.654 1.00 91.31 909 GLU A N 1
ATOM 7059 C CA . GLU A 1 909 ? 33.084 -30.328 22.178 1.00 91.31 909 GLU A CA 1
ATOM 7060 C C . GLU A 1 909 ? 32.153 -30.890 23.265 1.00 91.31 909 GLU A C 1
ATOM 7062 O O . GLU A 1 909 ? 30.999 -31.238 22.987 1.00 91.31 909 GLU A O 1
ATOM 7067 N N . GLY A 1 910 ? 32.630 -30.942 24.513 1.00 85.31 910 GLY A N 1
ATOM 7068 C CA . GLY A 1 910 ? 31.883 -31.457 25.663 1.00 85.31 910 GLY A CA 1
ATOM 7069 C C . GLY A 1 910 ? 30.763 -30.548 26.176 1.00 85.31 910 GLY A C 1
ATOM 7070 O O . GLY A 1 910 ? 29.781 -31.066 26.711 1.00 85.31 910 GLY A O 1
ATOM 7071 N N . ASP A 1 911 ? 30.880 -29.228 25.984 1.00 85.88 911 ASP A N 1
ATOM 7072 C CA . ASP A 1 911 ? 30.000 -28.198 26.560 1.00 85.88 911 ASP A CA 1
ATOM 7073 C C . ASP A 1 911 ? 29.830 -28.387 28.078 1.00 85.88 911 ASP A C 1
ATOM 7075 O O . ASP A 1 911 ? 28.734 -28.591 28.613 1.00 85.88 911 ASP A O 1
ATOM 7079 N N . VAL A 1 912 ? 30.973 -28.455 28.769 1.00 88.75 912 VAL A N 1
ATOM 7080 C CA . VAL A 1 912 ? 31.050 -28.701 30.211 1.00 88.75 912 VAL A CA 1
ATOM 7081 C C . VAL A 1 912 ? 30.486 -27.526 31.009 1.00 88.75 912 VAL A C 1
ATOM 7083 O O . VAL A 1 912 ? 30.814 -26.371 30.766 1.00 88.75 912 VAL A O 1
ATOM 7086 N N . SER A 1 913 ? 29.658 -27.816 32.013 1.00 81.62 913 SER A N 1
ATOM 7087 C CA . SER A 1 913 ? 29.051 -26.773 32.851 1.00 81.62 913 SER A CA 1
ATOM 7088 C C . SER A 1 913 ? 30.024 -26.107 33.828 1.00 81.62 913 SER A C 1
ATOM 7090 O O . SER A 1 913 ? 29.666 -25.108 34.449 1.00 81.62 913 SER A O 1
ATOM 7092 N N . SER A 1 914 ? 31.232 -26.655 34.004 1.00 84.44 914 SER A N 1
ATOM 7093 C CA . SER A 1 914 ? 32.281 -26.028 34.810 1.00 84.44 914 SER A CA 1
ATOM 7094 C C . SER A 1 914 ? 33.687 -26.578 34.548 1.00 84.44 914 SER A C 1
ATOM 7096 O O . SER A 1 914 ? 33.858 -27.715 34.101 1.00 84.44 914 SER A O 1
ATOM 7098 N N . ILE A 1 915 ? 34.701 -25.775 34.879 1.00 89.19 915 ILE A N 1
ATOM 7099 C CA . ILE A 1 915 ? 36.101 -26.206 35.006 1.00 89.19 915 ILE A CA 1
ATOM 7100 C C . ILE A 1 915 ? 36.572 -25.944 36.435 1.00 89.19 915 ILE A C 1
ATOM 7102 O O . ILE A 1 915 ? 36.295 -24.882 36.989 1.00 89.19 915 ILE A O 1
ATOM 7106 N N . MET A 1 916 ? 37.304 -26.900 37.008 1.00 88.56 916 MET A N 1
ATOM 7107 C CA . MET A 1 916 ? 37.944 -26.757 38.314 1.00 88.56 916 MET A CA 1
ATOM 7108 C C . MET A 1 916 ? 39.416 -26.393 38.152 1.00 88.56 916 MET A C 1
ATOM 7110 O O . MET A 1 916 ? 40.158 -27.180 37.565 1.00 88.56 916 MET A O 1
ATOM 7114 N N . CYS A 1 917 ? 39.847 -25.247 38.681 1.00 89.06 917 CYS A N 1
ATOM 7115 C CA . CYS A 1 917 ? 41.257 -24.859 38.678 1.00 89.06 917 CYS A CA 1
ATOM 7116 C C . CYS A 1 917 ? 42.054 -25.586 39.783 1.00 89.06 917 CYS A C 1
ATOM 7118 O O . CYS A 1 917 ? 41.525 -25.859 40.861 1.00 89.06 917 CYS A O 1
ATOM 7120 N N . SER A 1 918 ? 43.313 -25.927 39.503 1.00 88.06 918 SER A N 1
ATOM 7121 C CA . SER A 1 918 ? 44.162 -26.807 40.314 1.00 88.06 918 SER A CA 1
ATOM 7122 C C . SER A 1 918 ? 44.971 -26.080 41.399 1.00 88.06 918 SER A C 1
ATOM 7124 O O . SER A 1 918 ? 45.095 -24.856 41.415 1.00 88.06 918 SER A O 1
ATOM 7126 N N . TYR A 1 919 ? 45.552 -26.858 42.321 1.00 83.88 919 TYR A N 1
ATOM 7127 C CA . TYR A 1 919 ? 46.372 -26.343 43.427 1.00 83.88 919 TYR A CA 1
ATOM 7128 C C . TYR A 1 919 ? 47.749 -25.799 43.013 1.00 83.88 919 TYR A C 1
ATOM 7130 O O . TYR A 1 919 ? 48.341 -25.024 43.762 1.00 83.88 919 TYR A O 1
ATOM 7138 N N . ASN A 1 920 ? 48.309 -26.266 41.894 1.00 87.50 920 ASN A N 1
ATOM 7139 C CA . ASN A 1 920 ? 49.693 -25.988 41.502 1.00 87.50 920 ASN A CA 1
ATOM 7140 C C . ASN A 1 920 ? 49.866 -24.595 40.878 1.00 87.50 920 ASN A C 1
ATOM 7142 O O . ASN A 1 920 ? 48.913 -23.963 40.420 1.00 87.50 920 ASN A O 1
ATOM 7146 N N . SER A 1 921 ? 51.120 -24.154 40.805 1.00 87.38 921 SER A N 1
ATOM 7147 C CA . SER A 1 921 ? 51.513 -23.075 39.898 1.00 87.38 921 SER A CA 1
ATOM 7148 C C . SER A 1 921 ? 51.834 -23.624 38.507 1.00 87.38 921 SER A C 1
ATOM 7150 O O . SER A 1 921 ? 52.167 -24.803 38.362 1.00 87.38 921 SER A O 1
ATOM 7152 N N . VAL A 1 922 ? 51.724 -22.770 37.493 1.00 87.25 922 VAL A N 1
ATOM 7153 C CA . VAL A 1 922 ? 52.223 -22.973 36.130 1.00 87.25 922 VAL A CA 1
ATOM 7154 C C . VAL A 1 922 ? 53.185 -21.825 35.831 1.00 87.25 922 VAL A C 1
ATOM 7156 O O . VAL A 1 922 ? 52.825 -20.661 35.995 1.00 87.25 922 VAL A O 1
ATOM 7159 N N . ASP A 1 923 ? 54.428 -22.147 35.475 1.00 87.06 923 ASP A N 1
ATOM 7160 C CA . ASP A 1 923 ? 55.521 -21.185 35.246 1.00 87.06 923 ASP A CA 1
ATOM 7161 C C . ASP A 1 923 ? 55.671 -20.085 36.331 1.00 87.06 923 ASP A C 1
ATOM 7163 O O . ASP A 1 923 ? 56.085 -18.954 36.063 1.00 87.06 923 ASP A O 1
ATOM 7167 N N . GLY A 1 924 ? 55.383 -20.427 37.591 1.00 81.38 924 GLY A N 1
ATOM 7168 C CA . GLY A 1 924 ? 55.442 -19.532 38.750 1.00 81.38 924 GLY A CA 1
ATOM 7169 C C . GLY A 1 924 ? 54.179 -18.704 39.034 1.00 81.38 924 GLY A C 1
ATOM 7170 O O . GLY A 1 924 ? 54.224 -17.844 39.916 1.00 81.38 924 GLY A O 1
ATOM 7171 N N . ILE A 1 925 ? 53.067 -18.942 38.328 1.00 84.12 925 ILE A N 1
ATOM 7172 C CA . ILE A 1 925 ? 51.760 -18.313 38.585 1.00 84.12 925 ILE A CA 1
ATOM 7173 C C . ILE A 1 925 ? 50.762 -19.385 39.062 1.00 84.12 925 ILE A C 1
ATOM 7175 O O . ILE A 1 925 ? 50.564 -20.374 38.358 1.00 84.12 925 ILE A O 1
ATOM 7179 N N . PRO A 1 926 ?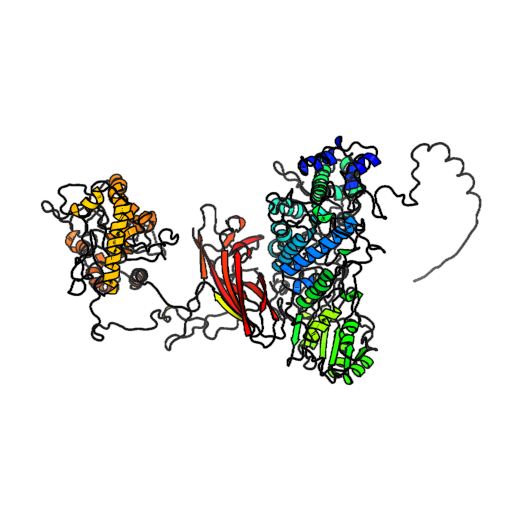 50.106 -19.233 40.228 1.00 86.25 926 PRO A N 1
ATOM 7180 C CA . PRO A 1 926 ? 49.099 -20.186 40.694 1.00 86.25 926 PRO A CA 1
ATOM 7181 C C . PRO A 1 926 ? 47.913 -20.315 39.730 1.00 86.25 926 PRO A C 1
ATOM 7183 O O . PRO A 1 926 ? 47.298 -19.310 39.376 1.00 86.25 926 PRO A O 1
ATOM 7186 N N . ALA A 1 927 ? 47.535 -21.542 39.352 1.00 85.50 927 ALA A N 1
ATOM 7187 C CA . ALA A 1 927 ? 46.541 -21.779 38.297 1.00 85.50 927 ALA A CA 1
ATOM 7188 C C . ALA A 1 927 ? 45.162 -21.151 38.594 1.00 85.50 927 ALA A C 1
ATOM 7190 O O . ALA A 1 927 ? 44.521 -20.604 37.698 1.00 85.50 927 ALA A O 1
ATOM 7191 N N . CYS A 1 928 ? 44.729 -21.154 39.860 1.00 83.56 928 CYS A N 1
ATOM 7192 C CA . CYS A 1 928 ? 43.488 -20.501 40.302 1.00 83.56 928 CYS A CA 1
ATOM 7193 C C . CYS A 1 928 ? 43.546 -18.963 40.401 1.00 83.56 928 CYS A C 1
ATOM 7195 O O . CYS A 1 928 ? 42.541 -18.343 40.745 1.00 83.56 928 CYS A O 1
ATOM 7197 N N . ALA A 1 929 ? 44.691 -18.340 40.121 1.00 76.62 929 ALA A N 1
ATOM 7198 C CA . ALA A 1 929 ? 44.867 -16.888 40.124 1.00 76.62 929 ALA A CA 1
ATOM 7199 C C . ALA A 1 929 ? 45.493 -16.354 38.818 1.00 76.62 929 ALA A C 1
ATOM 7201 O O . ALA A 1 929 ? 45.854 -15.179 38.754 1.00 76.62 929 ALA A O 1
ATOM 7202 N N . ASP A 1 930 ? 45.620 -17.193 37.783 1.00 81.50 930 ASP A N 1
ATOM 7203 C CA . ASP A 1 930 ? 46.250 -16.837 36.510 1.00 81.50 930 ASP A CA 1
ATOM 7204 C C . ASP A 1 930 ? 45.247 -16.150 35.543 1.00 81.50 930 ASP A C 1
ATOM 7206 O O . ASP A 1 930 ? 44.290 -16.787 35.081 1.00 81.50 930 ASP A O 1
ATOM 7210 N N . PRO A 1 931 ? 45.471 -14.869 35.170 1.00 70.81 931 PRO A N 1
ATOM 7211 C CA . PRO A 1 931 ? 44.632 -14.132 34.218 1.00 70.81 931 PRO A CA 1
ATOM 7212 C C . PRO A 1 931 ? 44.520 -14.775 32.837 1.00 70.81 931 PRO A C 1
ATOM 7214 O O . PRO A 1 931 ? 43.462 -14.748 32.200 1.00 70.81 931 PRO A O 1
ATOM 7217 N N . LYS A 1 932 ? 45.639 -15.320 32.353 1.00 78.00 932 LYS A N 1
ATOM 7218 C CA . LYS A 1 932 ? 45.770 -15.900 31.023 1.00 78.00 932 LYS A CA 1
ATOM 7219 C C . LYS A 1 932 ? 45.023 -17.222 30.982 1.00 78.00 932 LYS A C 1
ATOM 7221 O O . LYS A 1 932 ? 44.257 -17.449 30.050 1.00 78.00 932 LYS A O 1
ATOM 7226 N N . LEU A 1 933 ? 45.188 -18.070 31.995 1.00 83.56 933 LEU A N 1
ATOM 7227 C CA . LEU A 1 933 ? 44.532 -19.377 32.035 1.00 83.56 933 LEU A CA 1
ATOM 7228 C C . LEU A 1 933 ? 43.025 -19.282 32.315 1.00 83.56 933 LEU A C 1
ATOM 7230 O O . LEU A 1 933 ? 42.269 -20.040 31.706 1.00 83.56 933 LEU A O 1
ATOM 7234 N N . LEU A 1 934 ? 42.573 -18.372 33.186 1.00 80.88 934 LEU A N 1
ATOM 7235 C CA . LEU A 1 934 ? 41.157 -18.278 33.566 1.00 80.88 934 LEU A CA 1
ATOM 7236 C C . LEU A 1 934 ? 40.351 -17.321 32.676 1.00 80.88 934 LEU A C 1
ATOM 7238 O O . LEU A 1 934 ? 39.342 -17.732 32.104 1.00 80.88 934 LEU A O 1
ATOM 7242 N N . ASN A 1 935 ? 40.780 -16.061 32.524 1.00 67.25 935 ASN A N 1
ATOM 7243 C CA . ASN A 1 935 ? 40.008 -15.090 31.745 1.00 67.25 935 ASN A CA 1
ATOM 7244 C C . ASN A 1 935 ? 40.273 -15.238 30.249 1.00 67.25 935 ASN A C 1
ATOM 7246 O O . ASN A 1 935 ? 39.358 -15.500 29.475 1.00 67.25 935 ASN A O 1
ATOM 7250 N N . GLN A 1 936 ? 41.534 -15.101 29.830 1.00 74.81 936 GLN A N 1
ATOM 7251 C CA . GLN A 1 936 ? 41.850 -15.090 28.403 1.00 74.81 936 GLN A CA 1
ATOM 7252 C C . GLN A 1 936 ? 41.541 -16.447 27.758 1.00 74.81 936 GLN A C 1
ATOM 7254 O O . GLN A 1 936 ? 40.848 -16.488 26.748 1.00 74.81 936 GLN A O 1
ATOM 7259 N N . THR A 1 937 ? 41.991 -17.551 28.359 1.00 81.38 937 THR A N 1
ATOM 7260 C CA . THR A 1 937 ? 41.857 -18.891 27.769 1.00 81.38 937 THR A CA 1
ATOM 7261 C C . THR A 1 937 ? 40.445 -19.456 27.959 1.00 81.38 937 THR A C 1
ATOM 7263 O O . THR A 1 937 ? 39.726 -19.621 26.977 1.00 81.38 937 THR A O 1
ATOM 7266 N N . ILE A 1 938 ? 39.998 -19.718 29.199 1.00 80.12 938 ILE A N 1
ATOM 7267 C CA . ILE A 1 938 ? 38.693 -20.373 29.433 1.00 80.12 938 ILE A CA 1
ATOM 7268 C C . ILE A 1 938 ? 37.503 -19.481 29.040 1.00 80.12 938 ILE A C 1
ATOM 7270 O O . ILE A 1 938 ? 36.576 -19.968 28.388 1.00 80.12 938 ILE A O 1
ATOM 7274 N N . ARG A 1 939 ? 37.485 -18.203 29.448 1.00 70.44 939 ARG A N 1
ATOM 7275 C CA . ARG A 1 939 ? 36.350 -17.304 29.165 1.00 70.44 939 ARG A CA 1
ATOM 7276 C C . ARG A 1 939 ? 36.422 -16.665 27.779 1.00 70.44 939 ARG A C 1
ATOM 7278 O O . ARG A 1 939 ? 35.410 -16.641 27.092 1.00 70.44 939 ARG A O 1
ATOM 7285 N N . GLY A 1 940 ? 37.588 -16.184 27.353 1.00 73.94 940 GLY A N 1
ATOM 7286 C CA . GLY A 1 940 ? 37.758 -15.472 26.082 1.00 73.94 940 GLY A CA 1
ATOM 7287 C C . GLY A 1 940 ? 37.903 -16.382 24.858 1.00 73.94 940 GLY A C 1
ATOM 7288 O O . GLY A 1 940 ? 37.120 -16.297 23.916 1.00 73.94 940 GLY A O 1
ATOM 7289 N N . GLU A 1 941 ? 38.922 -17.241 24.842 1.00 80.19 941 GLU A N 1
ATOM 7290 C CA . GLU A 1 941 ? 39.298 -18.050 23.671 1.00 80.19 941 GLU A CA 1
ATOM 7291 C C . GLU A 1 941 ? 38.489 -19.349 23.541 1.00 80.19 941 GLU A C 1
ATOM 7293 O O . GLU A 1 941 ? 38.371 -19.913 22.442 1.00 80.19 941 GLU A O 1
ATOM 7298 N N . TRP A 1 942 ? 37.982 -19.871 24.661 1.00 84.00 942 TRP A N 1
ATOM 7299 C CA . TRP A 1 942 ? 37.210 -21.114 24.704 1.00 84.00 942 TRP A CA 1
ATOM 7300 C C . TRP A 1 942 ? 35.713 -20.920 24.929 1.00 84.00 942 TRP A C 1
ATOM 7302 O O . TRP A 1 942 ? 34.974 -21.862 24.654 1.00 84.00 942 TRP A O 1
ATOM 7312 N N . ASP A 1 943 ? 35.285 -19.723 25.344 1.00 73.88 943 ASP A N 1
ATOM 7313 C CA . ASP A 1 943 ? 33.878 -19.347 25.537 1.00 73.88 943 ASP A CA 1
ATOM 7314 C C . ASP A 1 943 ? 33.117 -20.351 26.426 1.00 73.88 943 ASP A C 1
ATOM 7316 O O . ASP A 1 943 ? 32.090 -20.910 26.046 1.00 73.88 943 ASP A O 1
ATOM 7320 N N . LEU A 1 944 ? 33.654 -20.643 27.620 1.00 73.88 944 LEU A N 1
ATOM 7321 C CA . LEU A 1 944 ? 32.976 -21.506 28.593 1.00 73.88 944 LEU A CA 1
ATOM 7322 C C . LEU A 1 944 ? 31.619 -20.899 28.992 1.00 73.88 944 LEU A C 1
ATOM 7324 O O . LEU A 1 944 ? 31.576 -19.880 29.676 1.00 73.88 944 LEU A O 1
ATOM 7328 N N . HIS A 1 945 ? 30.521 -21.588 28.670 1.00 65.44 945 HIS A N 1
ATOM 7329 C CA . HIS A 1 945 ? 29.139 -21.214 29.042 1.00 65.44 945 HIS A CA 1
ATOM 7330 C C . HIS A 1 945 ? 28.736 -21.626 30.475 1.00 65.44 945 HIS A C 1
ATOM 7332 O O . HIS A 1 945 ? 27.594 -21.456 30.896 1.00 65.44 945 HIS A O 1
ATOM 7338 N N . GLY A 1 946 ? 29.686 -22.179 31.234 1.00 67.38 946 GLY A N 1
ATOM 7339 C CA . GLY A 1 946 ? 29.542 -22.654 32.612 1.00 67.38 946 GLY A CA 1
ATOM 7340 C C . GLY A 1 946 ? 30.122 -21.717 33.683 1.00 67.38 946 GLY A C 1
ATOM 7341 O O . GLY A 1 946 ? 30.184 -20.501 33.502 1.00 67.38 946 GLY A O 1
ATOM 7342 N N . TYR A 1 947 ? 30.590 -22.284 34.799 1.00 71.31 947 TYR A N 1
ATOM 7343 C CA . TYR A 1 947 ? 31.294 -21.562 35.875 1.00 71.31 947 TYR A CA 1
ATOM 7344 C C . TYR A 1 947 ? 32.700 -22.126 36.151 1.00 71.31 947 TYR A C 1
ATOM 7346 O O . TYR A 1 947 ? 32.944 -23.319 35.982 1.00 71.31 947 TYR A O 1
ATOM 7354 N N . ILE A 1 948 ? 33.637 -21.283 36.583 1.00 75.56 948 ILE A N 1
ATOM 7355 C CA . ILE A 1 948 ? 34.972 -21.704 37.029 1.00 75.56 948 ILE A CA 1
ATOM 7356 C C . ILE A 1 948 ? 34.944 -21.862 38.552 1.00 75.56 948 ILE A C 1
ATOM 7358 O O . ILE A 1 948 ? 34.503 -20.962 39.268 1.00 75.56 948 ILE A O 1
ATOM 7362 N N . VAL A 1 949 ? 35.403 -23.013 39.046 1.00 73.75 949 VAL A N 1
ATOM 7363 C CA . VAL A 1 949 ? 35.446 -23.350 40.476 1.00 73.75 949 VAL A CA 1
ATOM 7364 C C . VAL A 1 949 ? 36.879 -23.607 40.943 1.00 73.75 949 VAL A C 1
ATOM 7366 O O . VAL A 1 949 ? 37.670 -24.178 40.197 1.00 73.75 949 VAL A O 1
ATOM 7369 N N . SER A 1 950 ? 37.245 -23.212 42.162 1.00 77.69 950 SER A N 1
ATOM 7370 C CA . SER A 1 950 ? 38.515 -23.641 42.764 1.00 77.69 950 SER A CA 1
ATOM 7371 C C . SER A 1 950 ? 38.425 -25.039 43.352 1.00 77.69 950 SER A C 1
ATOM 7373 O O . SER A 1 950 ? 37.406 -25.427 43.930 1.00 77.69 950 SER A O 1
ATOM 7375 N N . ASP A 1 951 ? 39.520 -25.790 43.248 1.00 82.06 951 ASP A N 1
ATOM 7376 C CA . ASP A 1 951 ? 39.727 -26.950 44.106 1.00 82.06 951 ASP A CA 1
ATOM 7377 C C . ASP A 1 951 ? 39.790 -26.526 45.592 1.00 82.06 951 ASP A C 1
ATOM 7379 O O . ASP A 1 951 ? 40.151 -25.403 45.938 1.00 82.06 951 ASP A O 1
ATOM 7383 N N . CYS A 1 952 ? 39.417 -27.439 46.477 1.00 71.81 952 CYS A N 1
ATOM 7384 C CA . CYS A 1 952 ? 38.929 -27.208 47.837 1.00 71.81 952 CYS A CA 1
ATOM 7385 C C . CYS A 1 952 ? 39.882 -26.491 48.786 1.00 71.81 952 CYS A C 1
ATOM 7387 O O . CYS A 1 952 ? 39.436 -25.782 49.687 1.00 71.81 952 CYS A O 1
ATOM 7389 N N . ASP A 1 953 ? 41.179 -26.663 48.557 1.00 74.31 953 ASP A N 1
ATOM 7390 C CA . ASP A 1 953 ? 42.236 -26.049 49.353 1.00 74.31 953 ASP A CA 1
ATOM 7391 C C . ASP A 1 953 ? 42.991 -24.967 48.558 1.00 74.31 953 ASP A C 1
ATOM 7393 O O . ASP A 1 953 ? 43.870 -24.304 49.107 1.00 74.31 953 ASP A O 1
ATOM 7397 N N . SER A 1 954 ? 42.721 -24.783 47.255 1.00 74.06 954 SER A N 1
ATOM 7398 C CA . SER A 1 954 ? 43.646 -24.051 46.377 1.00 74.06 954 SER A CA 1
ATOM 7399 C C . SER A 1 954 ? 43.752 -22.565 46.729 1.00 74.06 954 SER A C 1
ATOM 7401 O O . SER A 1 954 ? 44.857 -22.029 46.690 1.00 74.06 954 SER A O 1
ATOM 7403 N N . ILE A 1 955 ? 42.663 -21.920 47.169 1.00 71.88 955 ILE A N 1
ATOM 7404 C CA . ILE A 1 955 ? 42.686 -20.518 47.628 1.00 71.88 955 ILE A CA 1
ATOM 7405 C C . ILE A 1 955 ? 43.465 -20.360 48.951 1.00 71.88 955 ILE A C 1
ATOM 7407 O O . ILE A 1 955 ? 44.149 -19.353 49.139 1.00 71.88 955 ILE A O 1
ATOM 7411 N N . GLU A 1 956 ? 43.422 -21.346 49.856 1.00 73.25 956 GLU A N 1
ATOM 7412 C CA . GLU A 1 956 ? 44.235 -21.334 51.088 1.00 73.25 956 GLU A CA 1
ATOM 7413 C C . GLU A 1 956 ? 45.728 -21.493 50.770 1.00 73.25 956 GLU A C 1
ATOM 7415 O O . GLU A 1 956 ? 46.579 -20.764 51.290 1.00 73.25 956 GLU A O 1
ATOM 7420 N N . VAL A 1 957 ? 46.029 -22.393 49.836 1.00 74.50 957 VAL A N 1
ATOM 7421 C CA . VAL A 1 957 ? 47.379 -22.740 49.379 1.00 74.50 957 VAL A CA 1
ATOM 7422 C C . VAL A 1 957 ? 48.102 -21.567 48.702 1.00 74.50 957 VAL A C 1
ATOM 7424 O O . VAL A 1 957 ? 49.327 -21.488 48.794 1.00 74.50 957 VAL A O 1
ATOM 7427 N N . LEU A 1 958 ? 47.387 -20.597 48.116 1.00 71.12 958 LEU A N 1
ATOM 7428 C CA . LEU A 1 958 ? 47.984 -19.345 47.610 1.00 71.12 958 LEU A CA 1
ATOM 7429 C C . LEU A 1 958 ? 48.782 -18.585 48.681 1.00 71.12 958 LEU A C 1
ATOM 7431 O O . LEU A 1 958 ? 49.829 -18.007 48.381 1.00 71.12 958 LEU A O 1
ATOM 7435 N N . VAL A 1 959 ? 48.283 -18.597 49.920 1.00 68.50 959 VAL A N 1
ATOM 7436 C CA . VAL A 1 959 ? 48.849 -17.855 51.055 1.00 68.50 959 VAL A CA 1
ATOM 7437 C C . VAL A 1 959 ? 49.870 -18.715 51.785 1.00 68.50 959 VAL A C 1
ATOM 7439 O O . VAL A 1 959 ? 51.031 -18.329 51.938 1.00 68.50 959 VAL A O 1
ATOM 7442 N N . ASP A 1 960 ? 49.436 -19.900 52.213 1.00 67.75 960 ASP A N 1
ATOM 7443 C CA . ASP A 1 960 ? 50.181 -20.715 53.170 1.00 67.75 960 ASP A CA 1
ATOM 7444 C C . ASP A 1 960 ? 51.200 -21.651 52.481 1.00 67.75 960 ASP A C 1
ATOM 7446 O O . ASP A 1 960 ? 52.110 -22.141 53.149 1.00 67.75 960 ASP A O 1
ATOM 7450 N N . GLY A 1 961 ? 51.079 -21.874 51.161 1.00 66.56 961 GLY A N 1
ATOM 7451 C CA . GLY A 1 961 ? 51.958 -22.740 50.358 1.00 66.56 961 GLY A CA 1
ATOM 7452 C C . GLY A 1 961 ? 52.799 -22.010 49.300 1.00 66.56 961 GLY A C 1
ATOM 7453 O O . GLY A 1 961 ? 54.022 -22.133 49.304 1.00 66.56 961 GLY A O 1
ATOM 7454 N N . HIS A 1 962 ? 52.168 -21.247 48.397 1.00 66.88 962 HIS A N 1
ATOM 7455 C CA . HIS A 1 962 ? 52.864 -20.540 47.300 1.00 66.88 962 HIS A CA 1
ATOM 7456 C C . HIS A 1 962 ? 53.447 -19.177 47.703 1.00 66.88 962 HIS A C 1
ATOM 7458 O O . HIS A 1 962 ? 54.310 -18.657 46.997 1.00 66.88 962 HIS A O 1
ATOM 7464 N N . HIS A 1 963 ? 52.976 -18.585 48.808 1.00 69.31 963 HIS A N 1
ATOM 7465 C CA . HIS A 1 963 ? 53.349 -17.239 49.277 1.00 69.31 963 HIS A CA 1
ATOM 7466 C C . HIS A 1 963 ? 53.232 -16.151 48.185 1.00 69.31 963 HIS A C 1
ATOM 7468 O O . HIS A 1 963 ? 54.093 -15.276 48.045 1.00 69.31 963 HIS A O 1
ATOM 7474 N N . TRP A 1 964 ? 52.178 -16.220 47.366 1.00 62.72 964 TRP A N 1
ATOM 7475 C CA . TRP A 1 964 ? 52.056 -15.421 46.146 1.00 62.72 964 TRP A CA 1
ATOM 7476 C C . TRP A 1 964 ? 51.323 -14.091 46.387 1.00 62.72 964 TRP A C 1
ATOM 7478 O O . TRP A 1 964 ? 50.132 -14.076 46.684 1.00 62.72 964 TRP A O 1
ATOM 7488 N N . LEU A 1 965 ? 52.052 -12.976 46.232 1.00 52.97 965 LEU A N 1
ATOM 7489 C CA . LEU A 1 965 ? 51.556 -11.585 46.191 1.00 52.97 965 LEU A CA 1
ATOM 7490 C C . LEU A 1 965 ? 50.447 -11.226 47.208 1.00 52.97 965 LEU A C 1
ATOM 7492 O O . LEU A 1 965 ? 49.402 -10.684 46.857 1.00 52.97 965 LEU A O 1
ATOM 7496 N N . GLY A 1 966 ? 50.720 -11.437 48.496 1.00 54.22 966 GLY A N 1
ATOM 7497 C CA . GLY A 1 966 ? 49.909 -10.886 49.583 1.00 54.22 966 GLY A CA 1
ATOM 7498 C C . GLY A 1 966 ? 50.258 -11.494 50.937 1.00 54.22 966 GLY A C 1
ATOM 7499 O O . GLY A 1 966 ? 50.191 -12.706 51.104 1.00 54.22 966 GLY A O 1
ATOM 7500 N N . ASP A 1 967 ? 50.584 -10.659 51.926 1.00 57.88 967 ASP A N 1
ATOM 7501 C CA . ASP A 1 967 ? 50.946 -11.120 53.278 1.00 57.88 967 ASP A CA 1
ATOM 7502 C C . ASP A 1 967 ? 49.724 -11.590 54.112 1.00 57.88 967 ASP A C 1
ATOM 7504 O O . ASP A 1 967 ? 49.877 -11.946 55.283 1.00 57.88 967 ASP A O 1
ATOM 7508 N N . THR A 1 968 ? 48.492 -11.550 53.569 1.00 68.19 968 THR A N 1
ATOM 7509 C CA . THR A 1 968 ? 47.251 -11.834 54.323 1.00 68.19 968 THR A CA 1
ATOM 7510 C C . THR A 1 968 ? 46.224 -12.683 53.566 1.00 68.19 968 THR A C 1
ATOM 7512 O O . THR A 1 968 ? 46.141 -12.663 52.337 1.00 68.19 968 THR A O 1
ATOM 7515 N N . LYS A 1 969 ? 45.381 -13.406 54.321 1.00 69.38 969 LYS A N 1
ATOM 7516 C CA . LYS A 1 969 ? 44.386 -14.353 53.783 1.00 69.38 969 LYS A CA 1
ATOM 7517 C C . LYS A 1 969 ? 43.306 -13.671 52.929 1.00 69.38 969 LYS A C 1
ATOM 7519 O O . LYS A 1 969 ? 42.827 -14.249 51.956 1.00 69.38 969 LYS A O 1
ATOM 7524 N N . GLU A 1 970 ? 42.987 -12.417 53.233 1.00 72.62 970 GLU A N 1
ATOM 7525 C CA . GLU A 1 970 ? 42.055 -11.582 52.476 1.00 72.62 970 GLU A CA 1
ATOM 7526 C C . GLU A 1 970 ? 42.587 -11.102 51.118 1.00 72.62 970 GLU A C 1
ATOM 7528 O O . GLU A 1 970 ? 41.778 -10.794 50.236 1.00 72.62 970 GLU A O 1
ATOM 7533 N N . ASP A 1 971 ? 43.910 -11.028 50.931 1.00 68.00 971 ASP A N 1
ATOM 7534 C CA . ASP A 1 971 ? 44.501 -10.640 49.643 1.00 68.00 971 ASP A CA 1
ATOM 7535 C C . ASP A 1 971 ? 44.351 -11.761 48.611 1.00 68.00 971 ASP A C 1
ATOM 7537 O O . ASP A 1 971 ? 43.959 -11.484 47.481 1.00 68.00 971 ASP A O 1
ATOM 7541 N N . ALA A 1 972 ? 44.537 -13.028 48.996 1.00 66.06 972 ALA A N 1
ATOM 7542 C CA . ALA A 1 972 ? 44.359 -14.168 48.090 1.00 66.06 972 ALA A CA 1
ATOM 7543 C C . ALA A 1 972 ? 42.921 -14.298 47.552 1.00 66.06 972 ALA A C 1
ATOM 7545 O O . ALA A 1 972 ? 42.726 -14.505 46.352 1.00 66.06 972 ALA A O 1
ATOM 7546 N N . VAL A 1 973 ? 41.901 -14.091 48.396 1.00 65.38 973 VAL A N 1
ATOM 7547 C CA . VAL A 1 973 ? 40.493 -14.035 47.944 1.00 65.38 973 VAL A CA 1
ATOM 7548 C C . VAL A 1 973 ? 40.261 -12.844 47.006 1.00 65.38 973 VAL A C 1
ATOM 7550 O O . VAL A 1 973 ? 39.540 -12.944 46.016 1.00 65.38 973 VAL A O 1
ATOM 7553 N N . ALA A 1 974 ? 40.911 -11.709 47.270 1.00 66.88 974 ALA A N 1
ATOM 7554 C CA . ALA A 1 974 ? 40.799 -10.537 46.414 1.00 66.88 974 ALA A CA 1
ATOM 7555 C C . ALA A 1 974 ? 41.562 -10.679 45.082 1.00 66.88 974 ALA A C 1
ATOM 7557 O O . ALA A 1 974 ? 41.164 -10.053 44.102 1.00 66.88 974 ALA A O 1
ATOM 7558 N N . HIS A 1 975 ? 42.642 -11.462 45.026 1.00 66.81 975 HIS A N 1
ATOM 7559 C CA . HIS A 1 975 ? 43.434 -11.710 43.817 1.00 66.81 975 HIS A CA 1
ATOM 7560 C C . HIS A 1 975 ? 42.827 -12.791 42.915 1.00 66.81 975 HIS A C 1
ATOM 7562 O O . HIS A 1 975 ? 42.778 -12.586 41.708 1.00 66.81 975 HIS A O 1
ATOM 7568 N N . THR A 1 976 ? 42.297 -13.880 43.480 1.00 62.56 976 THR A N 1
ATOM 7569 C CA . THR A 1 976 ? 41.557 -14.912 42.719 1.00 62.56 976 THR A CA 1
ATOM 7570 C C . THR A 1 976 ? 40.335 -14.335 42.009 1.00 62.56 976 THR A C 1
ATOM 7572 O O . THR A 1 976 ? 40.119 -14.598 40.828 1.00 62.56 976 THR A O 1
ATOM 7575 N N . LEU A 1 977 ? 39.587 -13.457 42.683 1.00 61.16 977 LEU A N 1
ATOM 7576 C CA . LEU A 1 977 ? 38.522 -12.690 42.042 1.00 61.16 977 LEU A CA 1
ATOM 7577 C C . LEU A 1 977 ? 39.079 -11.725 40.979 1.00 61.16 977 LEU A C 1
ATOM 7579 O O . LEU A 1 977 ? 38.615 -11.744 39.841 1.00 61.16 977 LEU A O 1
ATOM 7583 N N . ARG A 1 978 ? 40.073 -10.887 41.318 1.00 61.00 978 ARG A N 1
ATOM 7584 C CA . ARG A 1 978 ? 40.610 -9.822 40.435 1.00 61.00 978 ARG A CA 1
ATOM 7585 C C . ARG A 1 978 ? 41.610 -10.281 39.371 1.00 61.00 978 ARG A C 1
ATOM 7587 O O . ARG A 1 978 ? 42.240 -9.428 38.744 1.00 61.00 978 ARG A O 1
ATOM 7594 N N . ALA A 1 979 ? 41.731 -11.577 39.100 1.00 54.56 979 ALA A N 1
ATOM 7595 C CA . ALA A 1 979 ? 42.625 -12.097 38.064 1.00 54.56 979 ALA A CA 1
ATOM 7596 C C . ALA A 1 979 ? 42.300 -11.593 36.632 1.00 54.56 979 ALA A C 1
ATOM 7598 O O . ALA A 1 979 ? 42.989 -11.961 35.695 1.00 54.56 979 ALA A O 1
ATOM 7599 N N . GLY A 1 980 ? 41.303 -10.722 36.424 1.00 45.72 980 GLY A N 1
ATOM 7600 C CA . GLY A 1 980 ? 41.042 -10.049 35.147 1.00 45.72 980 GLY A CA 1
ATOM 7601 C C . GLY A 1 980 ? 41.758 -8.702 34.942 1.00 45.72 980 GLY A C 1
ATOM 7602 O O . GLY A 1 980 ? 41.751 -8.189 33.822 1.00 45.72 980 GLY A O 1
ATOM 7603 N N . GLU A 1 981 ? 42.381 -8.095 35.964 1.00 39.59 981 GLU A N 1
ATOM 7604 C CA . GLU A 1 981 ? 42.988 -6.754 35.830 1.00 39.59 981 GLU A CA 1
ATOM 7605 C C . GLU A 1 981 ? 44.357 -6.769 35.112 1.00 39.59 981 GLU A C 1
ATOM 7607 O O . GLU A 1 981 ? 45.425 -6.771 35.726 1.00 39.59 981 GLU A O 1
ATOM 7612 N N . SER A 1 982 ? 44.326 -6.705 33.776 1.00 33.75 982 SER A N 1
ATOM 7613 C CA . SER A 1 982 ? 45.511 -6.446 32.945 1.00 33.75 982 SER A CA 1
ATOM 7614 C C . SER A 1 982 ? 46.056 -5.021 33.143 1.00 33.75 982 SER A C 1
ATOM 7616 O O . SER A 1 982 ? 45.323 -4.030 33.115 1.00 33.75 982 SER A O 1
ATOM 7618 N N . PHE A 1 983 ? 47.376 -4.900 33.315 1.00 33.31 983 PHE A N 1
ATOM 7619 C CA . PHE A 1 983 ? 48.058 -3.696 33.810 1.00 33.31 983 PHE A CA 1
ATOM 7620 C C . PHE A 1 983 ? 48.279 -2.592 32.744 1.00 33.31 983 PHE A C 1
ATOM 7622 O O . PHE A 1 983 ? 49.367 -2.023 32.644 1.00 33.31 983 PHE A O 1
ATOM 7629 N N . ILE A 1 984 ? 47.264 -2.252 31.932 1.00 27.47 984 ILE A N 1
ATOM 7630 C CA . ILE A 1 984 ? 47.321 -1.136 30.962 1.00 27.47 984 ILE A CA 1
ATOM 7631 C C . ILE A 1 984 ? 46.060 -0.242 31.033 1.00 27.47 984 ILE A C 1
ATOM 7633 O O . ILE A 1 984 ? 45.067 -0.469 30.357 1.00 27.47 984 ILE A O 1
ATOM 7637 N N . LYS A 1 985 ? 46.168 0.841 31.822 1.00 27.11 985 LYS A N 1
ATOM 7638 C CA . LYS A 1 985 ? 45.387 2.107 31.788 1.00 27.11 985 LYS A CA 1
ATOM 7639 C C . LYS A 1 985 ? 43.848 2.051 31.593 1.00 27.11 985 LYS A C 1
ATOM 7641 O O . LYS A 1 985 ? 43.349 2.253 30.494 1.00 27.11 985 LYS A O 1
ATOM 7646 N N . HIS A 1 986 ? 43.132 2.026 32.729 1.00 30.50 986 HIS A N 1
ATOM 7647 C CA . HIS A 1 986 ? 42.003 2.926 33.090 1.00 30.50 986 HIS A CA 1
ATOM 7648 C C . HIS A 1 986 ? 41.172 3.535 31.923 1.00 30.50 986 HIS A C 1
ATOM 7650 O O . HIS A 1 986 ? 41.606 4.513 31.316 1.00 30.50 986 HIS A O 1
ATOM 7656 N N . ILE A 1 987 ? 39.934 3.097 31.639 1.00 29.92 987 ILE A N 1
ATOM 7657 C CA . ILE A 1 987 ? 38.705 3.304 32.448 1.00 29.92 987 ILE A CA 1
ATOM 7658 C C . ILE A 1 987 ? 37.554 2.396 31.923 1.00 29.92 987 ILE A C 1
ATOM 7660 O O . ILE A 1 987 ? 37.398 2.263 30.716 1.00 29.92 987 ILE A O 1
ATOM 7664 N N . LEU A 1 988 ? 36.701 1.878 32.829 1.00 26.61 988 LEU A N 1
ATOM 7665 C CA . LEU A 1 988 ? 35.390 1.213 32.587 1.00 26.61 988 LEU A CA 1
ATOM 7666 C C . LEU A 1 988 ? 35.340 -0.158 31.863 1.00 26.61 988 LEU A C 1
ATOM 7668 O O . LEU A 1 988 ? 34.684 -0.302 30.838 1.00 26.61 988 LEU A O 1
ATOM 7672 N N . CYS A 1 989 ? 35.855 -1.207 32.509 1.00 27.31 989 CYS A N 1
ATOM 7673 C CA . CYS A 1 989 ? 35.039 -2.320 33.040 1.00 27.31 989 CYS A CA 1
ATOM 7674 C C . CYS A 1 989 ? 35.930 -3.265 33.857 1.00 27.31 989 CYS A C 1
ATOM 7676 O O . CYS A 1 989 ? 37.075 -3.498 33.492 1.00 27.31 989 CYS A O 1
ATOM 7678 N N . GLN A 1 990 ? 35.422 -3.775 34.981 1.00 33.38 990 GLN A N 1
ATOM 7679 C CA . GLN A 1 990 ? 36.120 -4.782 35.786 1.00 33.38 990 GLN A CA 1
ATOM 7680 C C . GLN A 1 990 ? 35.441 -6.133 35.584 1.00 33.38 990 GLN A C 1
ATOM 7682 O O . GLN A 1 990 ? 34.257 -6.294 35.901 1.00 33.38 990 GLN A O 1
ATOM 7687 N N . GLU A 1 991 ? 36.210 -7.073 35.050 1.00 41.19 991 GLU A N 1
ATOM 7688 C CA . GLU A 1 991 ? 35.849 -8.475 34.875 1.00 41.19 991 GLU A CA 1
ATOM 7689 C C . GLU A 1 991 ? 36.648 -9.312 35.881 1.00 41.19 991 GLU A C 1
ATOM 7691 O O . GLU A 1 991 ? 37.818 -9.036 36.151 1.00 41.19 991 GLU A O 1
ATOM 7696 N N . PHE A 1 992 ? 35.975 -10.288 36.485 1.00 44.78 992 PHE A N 1
ATOM 7697 C CA . PHE A 1 992 ? 36.465 -11.116 37.587 1.00 44.78 992 PHE A CA 1
ATOM 7698 C C . PHE A 1 992 ? 36.329 -12.590 37.176 1.00 44.78 992 PHE A C 1
ATOM 7700 O O . PHE A 1 992 ? 35.434 -12.911 36.393 1.00 44.78 992 PHE A O 1
ATOM 7707 N N . CYS A 1 993 ? 37.220 -13.470 37.647 1.00 53.06 993 CYS A N 1
ATOM 7708 C CA . CYS A 1 993 ? 37.528 -14.712 36.909 1.00 53.06 993 CYS A CA 1
ATOM 7709 C C . CYS A 1 993 ? 37.217 -16.038 37.615 1.00 53.06 993 CYS A C 1
ATOM 7711 O O . CYS A 1 993 ? 37.194 -17.069 36.946 1.00 53.06 993 CYS A O 1
ATOM 7713 N N . LEU A 1 994 ? 37.005 -16.034 38.933 1.00 49.44 994 LEU A N 1
ATOM 7714 C CA . LEU A 1 994 ? 36.670 -17.229 39.710 1.00 49.44 994 LEU A CA 1
ATOM 7715 C C . LEU A 1 994 ? 35.247 -17.089 40.258 1.00 49.44 994 LEU A C 1
ATOM 7717 O O . LEU A 1 994 ? 34.964 -16.163 41.016 1.00 49.44 994 LEU A O 1
ATOM 7721 N N . ASP A 1 995 ? 34.344 -17.985 39.859 1.00 53.97 995 ASP A N 1
ATOM 7722 C CA . ASP A 1 995 ? 32.911 -17.832 40.131 1.00 53.97 995 ASP A CA 1
ATOM 7723 C C . ASP A 1 995 ? 32.475 -18.487 41.447 1.00 53.97 995 ASP A C 1
ATOM 7725 O O . ASP A 1 995 ? 31.492 -18.050 42.053 1.00 53.97 995 ASP A O 1
ATOM 7729 N N . LEU A 1 996 ? 33.171 -19.548 41.873 1.00 58.97 996 LEU A N 1
ATOM 7730 C CA . LEU A 1 996 ? 32.793 -20.384 43.012 1.00 58.97 996 LEU A CA 1
ATOM 7731 C C . LEU A 1 996 ? 34.026 -21.036 43.672 1.00 58.97 996 LEU A C 1
ATOM 7733 O O . LEU A 1 996 ? 35.002 -21.339 42.993 1.00 58.97 996 LEU A O 1
ATOM 7737 N N . ASP A 1 997 ? 33.966 -21.303 44.979 1.00 60.88 997 ASP A N 1
ATOM 7738 C CA . ASP A 1 997 ? 34.981 -22.081 45.709 1.00 60.88 997 ASP A CA 1
ATOM 7739 C C . ASP A 1 997 ? 34.417 -23.425 46.185 1.00 60.88 997 ASP A C 1
ATOM 7741 O O . ASP A 1 997 ? 33.295 -23.474 46.697 1.00 60.88 997 ASP A O 1
ATOM 7745 N N . CYS A 1 998 ? 35.169 -24.522 46.018 1.00 51.81 998 CYS A N 1
ATOM 7746 C CA . CYS A 1 998 ? 34.847 -25.770 46.715 1.00 51.81 998 CYS A CA 1
ATOM 7747 C C . CYS A 1 998 ? 34.933 -25.580 48.239 1.00 51.81 998 CYS A C 1
ATOM 7749 O O . CYS A 1 998 ? 34.113 -26.132 48.980 1.00 51.81 998 CYS A O 1
ATOM 7751 N N . GLY A 1 999 ? 35.961 -24.860 48.696 1.00 53.97 999 GLY A N 1
ATOM 7752 C CA . GLY A 1 999 ? 36.332 -24.760 50.097 1.00 53.97 999 GLY A CA 1
ATOM 7753 C C . GLY A 1 999 ? 35.463 -23.811 50.921 1.00 53.97 999 GLY A C 1
ATOM 7754 O O . GLY A 1 999 ? 34.726 -22.958 50.424 1.00 53.97 999 GLY A O 1
ATOM 7755 N N . ASP A 1 1000 ? 35.623 -23.903 52.241 1.00 55.44 1000 ASP A N 1
ATOM 7756 C CA . ASP A 1 1000 ? 35.080 -22.909 53.173 1.00 55.44 1000 ASP A CA 1
ATOM 7757 C C . ASP A 1 1000 ? 35.897 -21.595 53.157 1.00 55.44 1000 ASP A C 1
ATOM 7759 O O . ASP A 1 1000 ? 35.498 -20.609 53.782 1.00 55.44 1000 ASP A O 1
ATOM 7763 N N . TYR A 1 1001 ? 37.050 -21.555 52.474 1.00 56.59 1001 TYR A N 1
ATOM 7764 C CA . TYR A 1 1001 ? 38.031 -20.473 52.580 1.00 56.59 1001 TYR A CA 1
ATOM 7765 C C . TYR A 1 1001 ? 37.529 -19.161 51.969 1.00 56.59 1001 TYR A C 1
ATOM 7767 O O . TYR A 1 1001 ? 37.540 -18.129 52.647 1.00 56.59 1001 TYR A O 1
ATOM 7775 N N . TYR A 1 1002 ? 36.994 -19.198 50.744 1.00 55.34 1002 TYR A N 1
ATOM 7776 C CA . TYR A 1 1002 ? 36.321 -18.049 50.135 1.00 55.34 1002 TYR A CA 1
ATOM 7777 C C . TYR A 1 1002 ? 35.196 -17.529 51.037 1.00 55.34 1002 TYR A C 1
ATOM 7779 O O . TYR A 1 1002 ? 35.202 -16.368 51.446 1.00 55.34 1002 TYR A O 1
ATOM 7787 N N . THR A 1 1003 ? 34.283 -18.413 51.452 1.00 54.12 1003 THR A N 1
ATOM 7788 C CA . THR A 1 1003 ? 33.126 -18.079 52.301 1.00 54.12 1003 THR A CA 1
ATOM 7789 C C . THR A 1 1003 ? 33.531 -17.425 53.630 1.00 54.12 1003 THR A C 1
ATOM 7791 O O . THR A 1 1003 ? 32.833 -16.543 54.132 1.00 54.12 1003 THR A O 1
ATOM 7794 N N . LYS A 1 1004 ? 34.675 -17.826 54.194 1.00 55.00 1004 LYS A N 1
ATOM 7795 C CA . LYS A 1 1004 ? 35.198 -17.353 55.481 1.00 55.00 1004 LYS A CA 1
ATOM 7796 C C . LYS A 1 1004 ? 35.893 -15.990 55.404 1.00 55.00 1004 LYS A C 1
ATOM 7798 O O . LYS A 1 1004 ? 35.802 -15.231 56.368 1.00 55.00 1004 LYS A O 1
ATOM 7803 N N . TYR A 1 1005 ? 36.571 -15.674 54.298 1.00 58.62 1005 TYR A N 1
ATOM 7804 C CA . TYR A 1 1005 ? 37.400 -14.464 54.185 1.00 58.62 1005 TYR A CA 1
ATOM 7805 C C . TYR A 1 1005 ? 36.855 -13.402 53.215 1.00 58.62 1005 TYR A C 1
ATOM 7807 O O . TYR A 1 1005 ? 37.180 -12.230 53.390 1.00 58.62 1005 TYR A O 1
ATOM 7815 N N . VAL A 1 1006 ? 35.953 -13.735 52.281 1.00 58.72 1006 VAL A N 1
ATOM 7816 C CA . VAL A 1 1006 ? 35.399 -12.777 51.296 1.00 58.72 1006 VAL A CA 1
ATOM 7817 C C . VAL A 1 1006 ? 34.719 -11.564 51.951 1.00 58.72 1006 VAL A C 1
ATOM 7819 O O . VAL A 1 1006 ? 34.904 -10.432 51.507 1.00 58.72 1006 VAL A O 1
ATOM 7822 N N . GLN A 1 1007 ? 34.012 -11.758 53.072 1.00 53.50 1007 GLN A N 1
ATOM 7823 C CA . GLN A 1 1007 ? 33.408 -10.655 53.834 1.00 53.50 1007 GLN A CA 1
ATOM 7824 C C . GLN A 1 1007 ? 34.460 -9.738 54.475 1.00 53.50 1007 GLN A C 1
ATOM 7826 O O . GLN A 1 1007 ? 34.275 -8.522 54.507 1.00 53.50 1007 GLN A O 1
ATOM 7831 N N . SER A 1 1008 ? 35.573 -10.303 54.951 1.00 59.34 1008 SER A N 1
ATOM 7832 C CA . SER A 1 1008 ? 36.701 -9.538 55.492 1.00 59.34 1008 SER A CA 1
ATOM 7833 C C . SER A 1 1008 ? 37.392 -8.749 54.373 1.00 59.34 1008 SER A C 1
ATOM 7835 O O . SER A 1 1008 ? 37.641 -7.555 54.531 1.00 59.34 1008 SER A O 1
ATOM 7837 N N . SER A 1 1009 ? 37.584 -9.348 53.191 1.00 57.16 1009 SER A N 1
ATOM 7838 C CA . SER A 1 1009 ? 38.109 -8.657 52.005 1.00 57.16 1009 SER A CA 1
ATOM 7839 C C . SER A 1 1009 ? 37.217 -7.489 51.551 1.00 57.16 1009 SER A C 1
ATOM 7841 O O . SER A 1 1009 ? 37.752 -6.438 51.196 1.00 57.16 1009 SER A O 1
ATOM 7843 N N . VAL A 1 1010 ? 35.880 -7.610 51.615 1.00 56.06 1010 VAL A N 1
ATOM 7844 C CA . VAL A 1 1010 ? 34.960 -6.476 51.363 1.00 56.06 1010 VAL A CA 1
ATOM 7845 C C . VAL A 1 1010 ? 35.097 -5.390 52.431 1.00 56.06 1010 VAL A C 1
ATOM 7847 O O . VAL A 1 1010 ? 35.246 -4.216 52.097 1.00 56.06 1010 VAL A O 1
ATOM 7850 N N . GLN A 1 1011 ? 35.093 -5.755 53.717 1.00 61.84 1011 GLN A N 1
ATOM 7851 C CA . GLN A 1 1011 ? 35.211 -4.793 54.824 1.00 61.84 1011 GLN A CA 1
ATOM 7852 C C . GLN A 1 1011 ? 36.548 -4.038 54.819 1.00 61.84 1011 GLN A C 1
ATOM 7854 O O . GLN A 1 1011 ? 36.598 -2.867 55.188 1.00 61.84 1011 GLN A O 1
ATOM 7859 N N . GLN A 1 1012 ? 37.623 -4.686 54.363 1.00 65.06 1012 GLN A N 1
ATOM 7860 C CA . GLN A 1 1012 ? 38.941 -4.079 54.168 1.00 65.06 1012 GLN A CA 1
ATOM 7861 C C . GLN A 1 1012 ? 39.054 -3.277 52.853 1.00 65.06 1012 GLN A C 1
ATOM 7863 O O . GLN A 1 1012 ? 40.120 -2.741 52.558 1.00 65.06 1012 GLN A O 1
ATOM 7868 N N . GLY A 1 1013 ? 37.985 -3.190 52.049 1.00 57.34 1013 GLY A N 1
ATOM 7869 C CA . GLY A 1 1013 ? 37.964 -2.469 50.771 1.00 57.34 1013 GLY A CA 1
ATOM 7870 C C . GLY A 1 1013 ? 38.806 -3.112 49.663 1.00 57.34 1013 GLY A C 1
ATOM 7871 O O . GLY A 1 1013 ? 39.113 -2.454 48.671 1.00 57.34 1013 GLY A O 1
ATOM 7872 N N . LYS A 1 1014 ? 39.198 -4.383 49.825 1.00 60.19 1014 LYS A N 1
ATOM 7873 C CA . LYS A 1 1014 ? 40.037 -5.129 48.871 1.00 60.19 1014 LYS A CA 1
ATOM 7874 C C . LYS A 1 1014 ? 39.236 -5.633 47.661 1.00 60.19 1014 LYS A C 1
ATOM 7876 O O . LYS A 1 1014 ? 39.807 -5.791 46.588 1.00 60.19 1014 LYS A O 1
ATOM 7881 N N . ILE A 1 1015 ? 37.929 -5.832 47.826 1.00 56.19 1015 ILE A N 1
ATOM 7882 C CA . ILE A 1 1015 ? 36.919 -6.115 46.785 1.00 56.19 1015 ILE A CA 1
ATOM 7883 C C . ILE A 1 1015 ? 35.615 -5.390 47.153 1.00 56.19 1015 ILE A C 1
ATOM 7885 O O . ILE A 1 1015 ? 35.450 -4.976 48.301 1.00 56.19 1015 ILE A O 1
ATOM 7889 N N . ARG A 1 1016 ? 34.682 -5.209 46.214 1.00 54.44 1016 ARG A N 1
ATOM 7890 C CA . ARG A 1 1016 ? 33.379 -4.574 46.482 1.00 54.44 1016 ARG A CA 1
ATOM 7891 C C . ARG A 1 1016 ? 32.288 -5.624 46.643 1.00 54.44 1016 ARG A C 1
ATOM 7893 O O . ARG A 1 1016 ? 32.334 -6.688 46.041 1.00 54.44 1016 ARG A O 1
ATOM 7900 N N . GLU A 1 1017 ? 31.238 -5.276 47.375 1.00 49.47 1017 GLU A N 1
ATOM 7901 C CA . GLU A 1 1017 ? 30.064 -6.140 47.572 1.00 49.47 1017 GLU A CA 1
ATOM 7902 C C . GLU A 1 1017 ? 29.362 -6.490 46.239 1.00 49.47 1017 GLU A C 1
ATOM 7904 O O . GLU A 1 1017 ? 29.000 -7.640 46.004 1.00 49.47 1017 GLU A O 1
ATOM 7909 N N . ALA A 1 1018 ? 29.315 -5.539 45.296 1.00 49.16 1018 ALA A N 1
ATOM 7910 C CA . ALA A 1 1018 ? 28.813 -5.752 43.932 1.00 49.16 1018 ALA A CA 1
ATOM 7911 C C . ALA A 1 1018 ? 29.646 -6.746 43.091 1.00 49.16 1018 ALA A C 1
ATOM 7913 O O . ALA A 1 1018 ? 29.152 -7.255 42.082 1.00 49.16 1018 ALA A O 1
ATOM 7914 N N . ASP A 1 1019 ? 30.891 -7.028 43.489 1.00 46.84 1019 ASP A N 1
ATOM 7915 C CA . ASP A 1 1019 ? 31.744 -8.015 42.820 1.00 46.84 1019 ASP A CA 1
ATOM 7916 C C . ASP A 1 1019 ? 31.348 -9.450 43.252 1.00 46.84 1019 ASP A C 1
ATOM 7918 O O . ASP A 1 1019 ? 31.504 -10.391 42.476 1.00 46.84 1019 ASP A O 1
ATOM 7922 N N . ILE A 1 1020 ? 30.72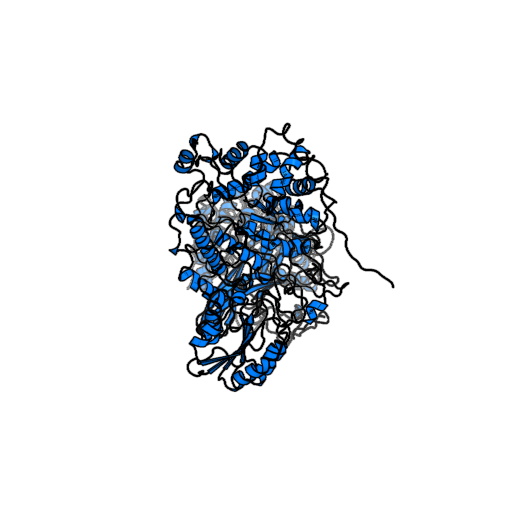9 -9.612 44.435 1.00 47.09 1020 ILE A N 1
ATOM 7923 C CA . ILE A 1 1020 ? 30.179 -10.886 44.941 1.00 47.09 1020 ILE A CA 1
ATOM 7924 C C . ILE A 1 1020 ? 28.824 -11.203 44.291 1.00 47.09 1020 ILE A C 1
ATOM 7926 O O . ILE A 1 1020 ? 28.609 -12.317 43.812 1.00 47.09 1020 ILE A O 1
ATOM 7930 N N . ASP A 1 1021 ? 27.913 -10.224 44.225 1.00 43.00 1021 ASP A N 1
ATOM 7931 C CA . ASP A 1 1021 ? 26.585 -10.409 43.610 1.00 43.00 1021 ASP A CA 1
ATOM 7932 C C . ASP A 1 1021 ? 26.669 -10.811 42.123 1.00 43.00 1021 ASP A C 1
ATOM 7934 O O . ASP A 1 1021 ? 25.751 -11.435 41.585 1.00 43.00 1021 ASP A O 1
ATOM 7938 N N . ARG A 1 1022 ? 27.783 -10.491 41.448 1.00 44.81 1022 ARG A N 1
ATOM 7939 C CA . ARG A 1 1022 ? 28.040 -10.892 40.059 1.00 44.81 1022 ARG A CA 1
ATOM 7940 C C . ARG A 1 1022 ? 28.432 -12.372 39.925 1.00 44.81 1022 ARG A C 1
ATOM 7942 O O . ARG A 1 1022 ? 27.945 -13.009 38.996 1.00 44.81 1022 ARG A O 1
ATOM 7949 N N . SER A 1 1023 ? 29.209 -12.933 40.858 1.00 36.81 1023 SER A N 1
ATOM 7950 C CA . SER A 1 1023 ? 29.533 -14.377 40.898 1.00 36.81 1023 SER A CA 1
ATOM 7951 C C . SER A 1 1023 ? 28.285 -15.217 41.231 1.00 36.81 1023 SER A C 1
ATOM 7953 O O . SER A 1 1023 ? 27.984 -16.205 40.560 1.00 36.81 1023 SER A O 1
ATOM 7955 N N . LEU A 1 1024 ? 27.465 -14.757 42.186 1.00 37.59 1024 LEU A N 1
ATOM 7956 C CA . LEU A 1 1024 ? 26.252 -15.456 42.638 1.00 37.59 1024 LEU A CA 1
ATOM 7957 C C . LEU A 1 1024 ? 25.097 -15.491 41.615 1.00 37.59 1024 LEU A C 1
ATOM 7959 O O . LEU A 1 1024 ? 24.119 -16.219 41.818 1.00 37.59 1024 LEU A O 1
ATOM 7963 N N . ASN A 1 1025 ? 25.169 -14.711 40.531 1.00 36.31 1025 ASN A N 1
ATOM 7964 C CA . ASN A 1 1025 ? 24.123 -14.678 39.503 1.00 36.31 1025 ASN A CA 1
ATOM 7965 C C . ASN A 1 1025 ? 24.186 -15.860 38.519 1.00 36.31 1025 ASN A C 1
ATOM 7967 O O . ASN A 1 1025 ? 23.155 -16.203 37.941 1.00 36.31 1025 ASN A O 1
ATOM 7971 N N . TYR A 1 1026 ? 25.330 -16.538 38.377 1.00 36.34 1026 TYR A N 1
ATOM 7972 C CA . TYR A 1 1026 ? 25.462 -17.697 37.480 1.00 36.34 1026 TYR A CA 1
ATOM 7973 C C . TYR A 1 1026 ? 24.777 -18.977 38.000 1.00 36.34 1026 TYR A C 1
ATOM 7975 O O . TYR A 1 1026 ? 24.588 -19.928 37.246 1.00 36.34 1026 TYR A O 1
ATOM 7983 N N . THR A 1 1027 ? 24.360 -19.028 39.271 1.00 32.28 1027 THR A N 1
ATOM 7984 C CA . THR A 1 1027 ? 23.924 -20.276 39.935 1.00 32.28 1027 THR A CA 1
ATOM 7985 C C . THR A 1 1027 ? 22.403 -20.492 40.032 1.00 32.28 1027 THR A C 1
ATOM 7987 O O . THR A 1 1027 ? 21.970 -21.451 40.674 1.00 32.28 1027 THR A O 1
ATOM 7990 N N . LYS A 1 1028 ? 21.548 -19.629 39.453 1.00 30.78 1028 LYS A N 1
ATOM 7991 C CA . LYS A 1 1028 ? 20.083 -19.663 39.694 1.00 30.78 1028 LYS A CA 1
ATOM 7992 C C . LYS A 1 1028 ? 19.222 -19.973 38.470 1.00 30.78 1028 LYS A C 1
ATOM 7994 O O . LYS A 1 1028 ? 18.776 -19.088 37.745 1.00 30.78 1028 LYS A O 1
ATOM 7999 N N . PHE A 1 1029 ? 18.865 -21.249 38.337 1.00 27.38 1029 PHE A N 1
ATOM 8000 C CA . PHE A 1 1029 ? 17.910 -21.728 37.339 1.00 27.38 1029 PHE A CA 1
ATOM 8001 C C . PHE A 1 1029 ? 16.435 -21.601 37.805 1.00 27.38 1029 PHE A C 1
ATOM 8003 O O . PHE A 1 1029 ? 16.006 -22.267 38.744 1.00 27.38 1029 PHE A O 1
ATOM 8010 N N . ASN A 1 1030 ? 15.643 -20.869 37.008 1.00 28.23 1030 ASN A N 1
ATOM 8011 C CA . ASN A 1 1030 ? 14.221 -21.101 36.668 1.00 28.23 1030 ASN A CA 1
ATOM 8012 C C . ASN A 1 1030 ? 13.014 -20.540 37.493 1.00 28.23 1030 ASN A C 1
ATOM 8014 O O . ASN A 1 1030 ? 12.997 -20.483 38.716 1.00 28.23 1030 ASN A O 1
ATOM 8018 N N . TYR A 1 1031 ? 11.945 -20.230 36.725 1.00 25.03 1031 TYR A N 1
ATOM 8019 C CA . TYR A 1 1031 ? 10.523 -19.912 37.043 1.00 25.03 1031 TYR A CA 1
ATOM 8020 C C . TYR A 1 1031 ? 10.077 -18.596 37.756 1.00 25.03 1031 TYR A C 1
ATOM 8022 O O . TYR A 1 1031 ? 10.000 -18.539 38.977 1.00 25.03 1031 TYR A O 1
ATOM 8030 N N . ALA A 1 1032 ? 9.559 -17.606 36.981 1.00 22.75 1032 ALA A N 1
ATOM 8031 C CA . ALA A 1 1032 ? 8.178 -17.021 37.078 1.00 22.75 1032 ALA A CA 1
ATOM 8032 C C . ALA A 1 1032 ? 7.943 -15.725 36.223 1.00 22.75 1032 ALA A C 1
ATOM 8034 O O . ALA A 1 1032 ? 8.850 -14.916 36.080 1.00 22.75 1032 ALA A O 1
ATOM 8035 N N . LEU A 1 1033 ? 6.704 -15.500 35.728 1.00 29.83 1033 LEU A N 1
ATOM 8036 C CA . LEU A 1 1033 ? 6.199 -14.550 34.676 1.00 29.83 1033 LEU A CA 1
ATOM 8037 C C . LEU A 1 1033 ? 5.772 -13.092 35.076 1.00 29.83 1033 LEU A C 1
ATOM 8039 O O . LEU A 1 1033 ? 5.417 -12.882 36.232 1.00 29.83 1033 LEU A O 1
ATOM 8043 N N . LYS A 1 1034 ? 5.683 -12.138 34.100 1.00 22.14 1034 LYS A N 1
ATOM 8044 C CA . LYS A 1 1034 ? 4.568 -11.177 33.747 1.00 22.14 1034 LYS A CA 1
ATOM 8045 C C . LYS A 1 1034 ? 4.744 -10.201 32.500 1.00 22.14 1034 LYS A C 1
ATOM 8047 O O . LYS A 1 1034 ? 4.144 -10.526 31.487 1.00 22.14 1034 LYS A O 1
ATOM 8052 N N . SER A 1 1035 ? 5.458 -9.037 32.525 1.00 27.00 1035 SER A N 1
ATOM 8053 C CA . SER A 1 1035 ? 5.747 -8.070 31.392 1.00 27.00 1035 SER A CA 1
ATOM 8054 C C . SER A 1 1035 ? 7.147 -7.312 31.328 1.00 27.00 1035 SER A C 1
ATOM 8056 O O . SER A 1 1035 ? 7.305 -6.315 32.020 1.00 27.00 1035 SER A O 1
ATOM 8058 N N . ALA A 1 1036 ? 8.127 -7.725 30.478 1.00 29.17 1036 ALA A N 1
ATOM 8059 C CA . ALA A 1 1036 ? 9.528 -7.290 30.235 1.00 29.17 1036 ALA A CA 1
ATOM 8060 C C . ALA A 1 1036 ? 9.809 -7.036 28.736 1.00 29.17 1036 ALA A C 1
ATOM 8062 O O . ALA A 1 1036 ? 9.074 -7.519 27.872 1.00 29.17 1036 ALA A O 1
ATOM 8063 N N . VAL A 1 1037 ? 10.897 -6.312 28.467 1.00 34.53 1037 VAL A N 1
ATOM 8064 C CA . VAL A 1 1037 ? 11.371 -5.890 27.142 1.00 34.53 1037 VAL A CA 1
ATOM 8065 C C . VAL A 1 1037 ? 12.022 -7.051 26.385 1.00 34.53 1037 VAL A C 1
ATOM 8067 O O . VAL A 1 1037 ? 12.832 -7.778 26.957 1.00 34.53 1037 VAL A O 1
ATOM 8070 N N . LYS A 1 1038 ? 11.690 -7.226 25.097 1.00 47.59 1038 LYS A N 1
ATOM 8071 C CA . LYS A 1 1038 ? 12.369 -8.203 24.232 1.00 47.59 1038 LYS A CA 1
ATOM 8072 C C . LYS A 1 1038 ? 13.668 -7.595 23.699 1.00 47.59 1038 LYS A C 1
ATOM 8074 O O . LYS A 1 1038 ? 13.592 -6.803 22.765 1.00 47.59 1038 LYS A O 1
ATOM 8079 N N . SER A 1 1039 ? 14.832 -7.964 24.225 1.00 44.00 1039 SER A N 1
ATOM 8080 C CA . SER A 1 1039 ? 16.103 -7.603 23.588 1.00 44.00 1039 SER A CA 1
ATOM 8081 C C . SER A 1 1039 ? 16.418 -8.550 22.424 1.00 44.00 1039 SER A C 1
ATOM 8083 O O . SER A 1 1039 ? 16.335 -9.773 22.544 1.00 44.00 1039 SER A O 1
ATOM 8085 N N . LYS A 1 1040 ? 16.775 -7.983 21.270 1.00 50.97 1040 LYS A N 1
ATOM 8086 C CA . LYS A 1 1040 ? 17.335 -8.693 20.121 1.00 50.97 1040 LYS A CA 1
ATOM 8087 C C . LYS A 1 1040 ? 18.750 -8.176 19.899 1.00 50.97 1040 LYS A C 1
ATOM 8089 O O . LYS A 1 1040 ? 18.945 -7.064 19.414 1.00 50.97 1040 LYS A O 1
ATOM 8094 N N . GLN A 1 1041 ? 19.724 -9.003 20.257 1.00 54.72 1041 GLN A N 1
ATOM 8095 C CA . GLN A 1 1041 ? 21.123 -8.753 19.950 1.00 54.72 1041 GLN A CA 1
ATOM 8096 C C . GLN A 1 1041 ? 21.410 -9.180 18.505 1.00 54.72 1041 GLN A C 1
ATOM 8098 O O . GLN A 1 1041 ? 21.037 -10.280 18.087 1.00 54.72 1041 GLN A O 1
ATOM 8103 N N . ILE A 1 1042 ? 22.037 -8.292 17.740 1.00 57.41 1042 ILE A N 1
ATOM 8104 C CA . ILE A 1 1042 ? 22.476 -8.515 16.365 1.00 57.41 1042 ILE A CA 1
ATOM 8105 C C . ILE A 1 1042 ? 24.002 -8.441 16.373 1.00 57.41 1042 ILE A C 1
ATOM 8107 O O . ILE A 1 1042 ? 24.578 -7.391 16.670 1.00 57.41 1042 ILE A O 1
ATOM 8111 N N . LYS A 1 1043 ? 24.653 -9.575 16.090 1.00 56.12 1043 LYS A N 1
ATOM 8112 C CA . LYS A 1 1043 ? 26.111 -9.642 16.012 1.00 56.12 1043 LYS A CA 1
ATOM 8113 C C . LYS A 1 1043 ? 26.579 -9.119 14.660 1.00 56.12 1043 LYS A C 1
ATOM 8115 O O . LYS A 1 1043 ? 26.151 -9.633 13.629 1.00 56.12 1043 LYS A O 1
ATOM 8120 N N . LEU A 1 1044 ? 27.441 -8.110 14.680 1.00 57.41 1044 LEU A N 1
ATOM 8121 C CA . LEU A 1 1044 ? 28.015 -7.519 13.481 1.00 57.41 1044 LEU A CA 1
ATOM 8122 C C . LEU A 1 1044 ? 29.164 -8.390 12.969 1.00 57.41 1044 LEU A C 1
ATOM 8124 O O . LEU A 1 1044 ? 29.944 -8.941 13.742 1.00 57.41 1044 LEU A O 1
ATOM 8128 N N . ASN A 1 1045 ? 29.288 -8.510 11.653 1.00 62.06 1045 ASN A N 1
ATOM 8129 C CA . ASN A 1 1045 ? 30.474 -9.085 11.029 1.00 62.06 1045 ASN A CA 1
ATOM 8130 C C . ASN A 1 1045 ? 31.523 -7.993 10.731 1.00 62.06 1045 ASN A C 1
ATOM 8132 O O . ASN A 1 1045 ? 31.249 -6.800 10.814 1.00 62.06 1045 ASN A O 1
ATOM 8136 N N . LYS A 1 1046 ? 32.736 -8.395 10.334 1.00 60.91 1046 LYS A N 1
ATOM 8137 C CA . LYS A 1 1046 ? 33.876 -7.484 10.088 1.00 60.91 1046 LYS A CA 1
ATOM 8138 C C . LYS A 1 1046 ? 33.681 -6.423 8.986 1.00 60.91 1046 LYS A C 1
ATOM 8140 O O . LYS A 1 1046 ? 34.544 -5.563 8.844 1.00 60.91 1046 LYS A O 1
ATOM 8145 N N . PHE A 1 1047 ? 32.618 -6.519 8.189 1.00 59.56 1047 PHE A N 1
ATOM 8146 C CA . PHE A 1 1047 ? 32.246 -5.559 7.144 1.00 59.56 1047 PHE A CA 1
ATOM 8147 C C . PHE A 1 1047 ? 31.063 -4.662 7.552 1.00 59.56 1047 PHE A C 1
ATOM 8149 O O . PHE A 1 1047 ? 30.717 -3.742 6.821 1.00 59.56 1047 PHE A O 1
ATOM 8156 N N . GLN A 1 1048 ? 30.436 -4.926 8.702 1.00 65.12 1048 GLN A N 1
ATOM 8157 C CA . GLN A 1 1048 ? 29.309 -4.159 9.226 1.00 65.12 1048 GLN A CA 1
ATOM 8158 C C . GLN A 1 1048 ? 29.805 -3.113 10.222 1.00 65.12 1048 GLN A C 1
ATOM 8160 O O . GLN A 1 1048 ? 30.525 -3.425 11.173 1.00 65.12 1048 GLN A O 1
ATOM 8165 N N . HIS A 1 1049 ? 29.409 -1.860 10.010 1.00 70.75 1049 HIS A N 1
ATOM 8166 C CA . HIS A 1 1049 ? 29.921 -0.725 10.769 1.00 70.75 1049 HIS A CA 1
ATOM 8167 C C . HIS A 1 1049 ? 28.790 0.103 11.380 1.00 70.75 1049 HIS A C 1
ATOM 8169 O O . HIS A 1 1049 ? 27.780 0.377 10.735 1.00 70.75 1049 HIS A O 1
ATOM 8175 N N . CYS A 1 1050 ? 28.987 0.531 12.628 1.00 72.50 1050 CYS A N 1
ATOM 8176 C CA . CYS A 1 1050 ? 28.068 1.419 13.333 1.00 72.50 1050 CYS A CA 1
ATOM 8177 C C . CYS A 1 1050 ? 27.887 2.736 12.573 1.00 72.50 1050 CYS A C 1
ATOM 8179 O O . CYS A 1 1050 ? 28.856 3.452 12.310 1.00 72.50 1050 CYS A O 1
ATOM 8181 N N . TYR A 1 1051 ? 26.637 3.065 12.258 1.00 72.38 1051 TYR A N 1
ATOM 8182 C CA . TYR A 1 1051 ? 26.254 4.282 11.560 1.00 72.38 1051 TYR A CA 1
ATOM 8183 C C . TYR A 1 1051 ? 25.637 5.295 12.534 1.00 72.38 1051 TYR A C 1
ATOM 8185 O O . TYR A 1 1051 ? 24.787 4.956 13.364 1.00 72.38 1051 TYR A O 1
ATOM 8193 N N . SER A 1 1052 ? 26.073 6.550 12.441 1.00 78.56 1052 SER A N 1
ATOM 8194 C CA . SER A 1 1052 ? 25.633 7.634 13.324 1.00 78.56 1052 SER A CA 1
ATOM 8195 C C . SER A 1 1052 ? 24.359 8.297 12.813 1.00 78.56 1052 SER A C 1
ATOM 8197 O O . SER A 1 1052 ? 24.343 8.832 11.708 1.00 78.56 1052 SER A O 1
ATOM 8199 N N . ILE A 1 1053 ? 23.330 8.355 13.658 1.00 76.06 1053 ILE A N 1
ATOM 8200 C CA . ILE A 1 1053 ? 22.086 9.099 13.408 1.00 76.06 1053 ILE A CA 1
ATOM 8201 C C . ILE A 1 1053 ? 21.946 10.288 14.365 1.00 76.06 1053 ILE A C 1
ATOM 8203 O O . ILE A 1 1053 ? 22.596 10.349 15.411 1.00 76.06 1053 ILE A O 1
ATOM 8207 N N . LYS A 1 1054 ? 21.112 11.265 13.991 1.00 78.44 1054 LYS A N 1
ATOM 8208 C CA . LYS A 1 1054 ? 20.892 12.485 14.779 1.00 78.44 1054 LYS A CA 1
ATOM 8209 C C . LYS A 1 1054 ? 19.897 12.247 15.911 1.00 78.44 1054 LYS A C 1
ATOM 8211 O O . LYS A 1 1054 ? 18.748 11.884 15.668 1.00 78.44 1054 LYS A O 1
ATOM 8216 N N . TYR A 1 1055 ? 20.332 12.563 17.123 1.00 76.00 1055 TYR A N 1
ATOM 8217 C CA . TYR A 1 1055 ? 19.500 12.634 18.318 1.00 76.00 1055 TYR A CA 1
A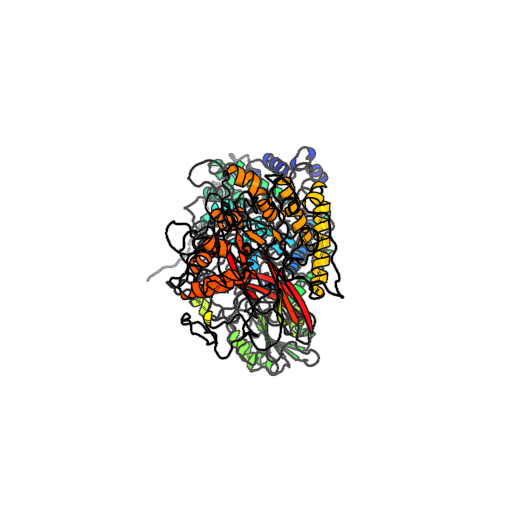TOM 8218 C C . TYR A 1 1055 ? 19.297 14.091 18.754 1.00 76.00 1055 TYR A C 1
ATOM 8220 O O . TYR A 1 1055 ? 20.103 14.963 18.424 1.00 76.00 1055 TYR A O 1
ATOM 8228 N N . GLY A 1 1056 ? 18.221 14.357 19.495 1.00 68.50 1056 GLY A N 1
ATOM 8229 C CA . GLY A 1 1056 ? 17.968 15.651 20.125 1.00 68.50 1056 GLY A CA 1
ATOM 8230 C C . GLY A 1 1056 ? 19.000 15.970 21.207 1.00 68.50 1056 GLY A C 1
ATOM 8231 O O . GLY A 1 1056 ? 19.592 15.058 21.788 1.00 68.50 1056 GLY A O 1
ATOM 8232 N N . ASN A 1 1057 ? 19.179 17.260 21.503 1.00 50.47 1057 ASN A N 1
ATOM 8233 C CA . ASN A 1 1057 ? 20.219 17.769 22.412 1.00 50.47 1057 ASN A CA 1
ATOM 8234 C C . ASN A 1 1057 ? 20.196 17.152 23.827 1.00 50.47 1057 ASN A C 1
ATOM 8236 O O . ASN A 1 1057 ? 21.228 17.145 24.493 1.00 50.47 1057 ASN A O 1
ATOM 8240 N N . ASP A 1 1058 ? 19.051 16.618 24.263 1.00 50.34 1058 ASP A N 1
ATOM 8241 C CA . ASP A 1 1058 ? 18.841 16.029 25.592 1.00 50.34 1058 ASP A CA 1
ATOM 8242 C C . ASP A 1 1058 ? 18.853 14.479 25.598 1.00 50.34 1058 ASP A C 1
ATOM 8244 O O . ASP A 1 1058 ? 18.490 13.859 26.599 1.00 50.34 1058 ASP A O 1
ATOM 8248 N N . SER A 1 1059 ? 19.247 13.826 24.494 1.00 50.41 1059 SER A N 1
ATOM 8249 C CA . SER A 1 1059 ? 19.185 12.357 24.336 1.00 50.41 1059 SER A CA 1
ATOM 8250 C C . SER A 1 1059 ? 20.548 11.675 24.509 1.00 50.41 1059 SER A C 1
ATOM 8252 O O . SER A 1 1059 ? 21.566 12.148 24.005 1.00 50.41 1059 SER A O 1
ATOM 8254 N N . HIS A 1 1060 ? 20.570 10.507 25.157 1.00 50.78 1060 HIS A N 1
ATOM 8255 C CA . HIS A 1 1060 ? 21.767 9.667 25.236 1.00 50.78 1060 HIS A CA 1
ATOM 8256 C C . HIS A 1 1060 ? 21.983 8.909 23.917 1.00 50.78 1060 HIS A C 1
ATOM 8258 O O . HIS A 1 1060 ? 21.116 8.144 23.500 1.00 50.78 1060 HIS A O 1
ATOM 8264 N N . ASN A 1 1061 ? 23.130 9.114 23.267 1.00 54.78 1061 ASN A N 1
ATOM 8265 C CA . ASN A 1 1061 ? 23.464 8.466 21.997 1.00 54.78 1061 ASN A CA 1
ATOM 8266 C C . ASN A 1 1061 ? 24.167 7.111 22.252 1.00 54.78 1061 ASN A C 1
ATOM 8268 O O . ASN A 1 1061 ? 25.213 7.116 22.910 1.00 54.78 1061 ASN A O 1
ATOM 8272 N N . PRO A 1 1062 ? 23.643 5.967 21.765 1.00 61.03 1062 PRO A N 1
ATOM 8273 C CA . PRO A 1 1062 ? 24.268 4.655 21.962 1.00 61.03 1062 PRO A CA 1
ATOM 8274 C C . PRO A 1 1062 ? 25.661 4.551 21.324 1.00 61.03 1062 PRO A C 1
ATOM 8276 O O . PRO A 1 1062 ? 25.944 5.202 20.323 1.00 61.03 1062 PRO A O 1
ATOM 8279 N N . THR A 1 1063 ? 26.523 3.661 21.830 1.00 63.38 1063 THR A N 1
ATOM 8280 C CA . THR A 1 1063 ? 27.864 3.412 21.252 1.00 63.38 1063 THR A CA 1
ATOM 8281 C C . THR A 1 1063 ? 27.807 2.962 19.786 1.00 63.38 1063 THR A C 1
ATOM 8283 O O . THR A 1 1063 ? 28.697 3.286 19.004 1.00 63.38 1063 THR A O 1
ATOM 8286 N N . CYS A 1 1064 ? 26.740 2.253 19.407 1.00 65.81 1064 CYS A N 1
ATOM 8287 C CA . CYS A 1 1064 ? 26.423 1.880 18.032 1.00 65.81 1064 CYS A CA 1
ATOM 8288 C C . CYS A 1 1064 ? 24.996 2.371 17.708 1.00 65.81 1064 CYS A C 1
ATOM 8290 O O . CYS A 1 1064 ? 24.035 1.647 17.982 1.00 65.81 1064 CYS A O 1
ATOM 8292 N N . PRO A 1 1065 ? 24.813 3.615 17.217 1.00 70.94 1065 PRO A N 1
ATOM 8293 C CA . PRO A 1 1065 ? 23.491 4.256 17.146 1.00 70.94 1065 PRO A CA 1
ATOM 8294 C C . PRO A 1 1065 ? 22.509 3.596 16.171 1.00 70.94 1065 PRO A C 1
ATOM 8296 O O . PRO A 1 1065 ? 21.298 3.616 16.384 1.00 70.94 1065 PRO A O 1
ATOM 8299 N N . SER A 1 1066 ? 23.029 3.044 15.077 1.00 77.19 1066 SER A N 1
ATOM 8300 C CA . SER A 1 1066 ? 22.272 2.336 14.045 1.00 77.19 1066 SER A CA 1
ATOM 8301 C C . SER A 1 1066 ? 23.212 1.495 13.176 1.00 77.19 1066 SER A C 1
ATOM 8303 O O . SER A 1 1066 ? 24.433 1.635 13.274 1.00 77.19 1066 SER A O 1
ATOM 8305 N N . ILE A 1 1067 ? 22.651 0.667 12.297 1.00 76.69 1067 ILE A N 1
ATOM 8306 C CA . ILE A 1 1067 ? 23.364 0.014 11.189 1.00 76.69 1067 ILE A CA 1
ATOM 8307 C C . ILE A 1 1067 ? 22.605 0.300 9.890 1.00 76.69 1067 ILE A C 1
ATOM 8309 O O . ILE A 1 1067 ? 21.376 0.378 9.900 1.00 76.69 1067 ILE A O 1
ATOM 8313 N N . ARG A 1 1068 ? 23.317 0.465 8.770 1.00 77.81 1068 ARG A N 1
ATOM 8314 C CA . ARG A 1 1068 ? 22.697 0.558 7.440 1.00 77.81 1068 ARG A CA 1
ATOM 8315 C C . ARG A 1 1068 ? 22.153 -0.791 7.011 1.00 77.81 1068 ARG A C 1
ATOM 8317 O O . ARG A 1 1068 ? 22.849 -1.795 7.103 1.00 77.81 1068 ARG A O 1
ATOM 8324 N N . ILE A 1 1069 ? 20.930 -0.804 6.500 1.00 79.12 1069 ILE A N 1
ATOM 8325 C CA . ILE A 1 1069 ? 20.268 -2.051 6.110 1.00 79.12 1069 ILE A CA 1
ATOM 8326 C C . ILE A 1 1069 ? 20.944 -2.701 4.896 1.00 79.12 1069 ILE A C 1
ATOM 8328 O O . ILE A 1 1069 ? 21.013 -3.925 4.842 1.00 79.12 1069 ILE A O 1
ATOM 8332 N N . ASP A 1 1070 ? 21.550 -1.912 4.008 1.00 73.19 1070 ASP A N 1
ATOM 8333 C CA . ASP A 1 1070 ? 22.306 -2.415 2.851 1.00 73.19 1070 ASP A CA 1
ATOM 8334 C C . ASP A 1 1070 ? 23.566 -3.213 3.251 1.00 73.19 1070 ASP A C 1
ATOM 8336 O O . ASP A 1 1070 ? 24.017 -4.079 2.504 1.00 73.19 1070 ASP A O 1
ATOM 8340 N N . ASP A 1 1071 ? 24.099 -2.976 4.458 1.00 69.62 1071 ASP A N 1
ATOM 8341 C CA . ASP A 1 1071 ? 25.237 -3.715 5.018 1.00 69.62 1071 ASP A CA 1
ATOM 8342 C C . ASP A 1 1071 ? 24.788 -4.997 5.772 1.00 69.62 1071 ASP A C 1
ATOM 8344 O O . ASP A 1 1071 ? 25.622 -5.766 6.261 1.00 69.62 1071 ASP A O 1
ATOM 8348 N N . MET A 1 1072 ? 23.477 -5.255 5.912 1.00 67.56 1072 MET A N 1
ATOM 8349 C CA . MET A 1 1072 ? 22.908 -6.329 6.746 1.00 67.56 1072 MET A CA 1
ATOM 8350 C C . MET A 1 1072 ? 22.331 -7.507 5.948 1.00 67.56 1072 MET A C 1
ATOM 8352 O O . MET A 1 1072 ? 21.554 -7.323 5.015 1.00 67.56 1072 MET A O 1
ATOM 8356 N N . ASP A 1 1073 ? 22.585 -8.746 6.398 1.00 69.44 1073 ASP A N 1
ATOM 8357 C CA . ASP A 1 1073 ? 21.770 -9.887 5.956 1.00 69.44 1073 ASP A CA 1
ATOM 8358 C C . ASP A 1 1073 ? 20.456 -9.932 6.745 1.00 69.44 1073 ASP A C 1
ATOM 8360 O O . ASP A 1 1073 ? 20.338 -10.502 7.831 1.00 69.44 1073 ASP A O 1
ATOM 8364 N N . CYS A 1 1074 ? 19.441 -9.297 6.176 1.00 67.00 1074 CYS A N 1
ATOM 8365 C CA . CYS A 1 1074 ? 18.131 -9.178 6.791 1.00 67.00 1074 CYS A CA 1
ATOM 8366 C C . CYS A 1 1074 ? 17.272 -10.454 6.722 1.00 67.00 1074 CYS A C 1
ATOM 8368 O O . CYS A 1 1074 ? 16.164 -10.452 7.262 1.00 67.00 1074 CYS A O 1
ATOM 8370 N N . LYS A 1 1075 ? 17.713 -11.548 6.081 1.00 66.12 1075 LYS A N 1
ATOM 8371 C CA . LYS A 1 1075 ? 16.854 -12.729 5.835 1.00 66.12 1075 LYS A CA 1
ATOM 8372 C C . LYS A 1 1075 ? 16.454 -13.477 7.112 1.00 66.12 1075 LYS A C 1
ATOM 8374 O O . LYS A 1 1075 ? 15.316 -13.956 7.210 1.00 66.12 1075 LYS A O 1
ATOM 8379 N N . ASP A 1 1076 ? 17.344 -13.500 8.103 1.00 62.19 1076 ASP A N 1
ATOM 8380 C CA . ASP A 1 1076 ? 17.182 -14.254 9.356 1.00 62.19 1076 ASP A CA 1
ATOM 8381 C C . ASP A 1 1076 ? 16.754 -13.384 10.553 1.00 62.19 1076 ASP A C 1
ATOM 8383 O O . ASP A 1 1076 ? 16.505 -13.867 11.662 1.00 62.19 1076 ASP A O 1
ATOM 8387 N N . HIS A 1 1077 ? 16.615 -12.074 10.350 1.00 69.69 1077 HIS A N 1
ATOM 8388 C CA . HIS A 1 1077 ? 16.274 -11.114 11.398 1.00 69.69 1077 HIS A CA 1
ATOM 8389 C C . HIS A 1 1077 ? 14.761 -10.923 11.531 1.00 69.69 1077 HIS A C 1
ATOM 8391 O O . HIS A 1 1077 ? 14.206 -9.873 11.221 1.00 69.69 1077 HIS A O 1
ATOM 8397 N N . LYS A 1 1078 ? 14.081 -11.962 12.025 1.00 76.62 1078 LYS A N 1
ATOM 8398 C CA . LYS A 1 1078 ? 12.623 -11.967 12.219 1.00 76.62 1078 LYS A CA 1
ATOM 8399 C C . LYS A 1 1078 ? 12.228 -11.855 13.689 1.00 76.62 1078 LYS A C 1
ATOM 8401 O O . LYS A 1 1078 ? 12.899 -12.381 14.579 1.00 76.62 1078 LYS A O 1
ATOM 8406 N N . ILE A 1 1079 ? 11.094 -11.204 13.924 1.00 77.44 1079 ILE A N 1
ATOM 8407 C CA . ILE A 1 1079 ? 10.350 -11.218 15.185 1.00 77.44 1079 ILE A CA 1
ATOM 8408 C C . ILE A 1 1079 ? 8.974 -11.827 14.950 1.00 77.44 1079 ILE A C 1
ATOM 8410 O O . ILE A 1 1079 ? 8.357 -11.599 13.911 1.00 77.44 1079 ILE A O 1
ATOM 8414 N N . GLU A 1 1080 ? 8.461 -12.554 15.941 1.00 83.56 1080 GLU A N 1
ATOM 8415 C CA . GLU A 1 1080 ? 7.056 -12.946 15.950 1.00 83.56 1080 GLU A CA 1
ATOM 8416 C C . GLU A 1 1080 ? 6.322 -12.498 17.210 1.00 83.56 1080 GLU A C 1
ATOM 8418 O O . GLU A 1 1080 ? 6.901 -12.293 18.292 1.00 83.56 1080 GLU A O 1
ATOM 8423 N N . PHE A 1 1081 ? 5.016 -12.331 17.036 1.00 83.31 1081 PHE A N 1
ATOM 8424 C CA . PHE A 1 1081 ? 4.070 -12.199 18.125 1.00 83.31 1081 PHE A CA 1
ATOM 8425 C C . PHE A 1 1081 ? 2.666 -12.647 17.708 1.00 83.31 1081 PHE A C 1
ATOM 8427 O O . PHE A 1 1081 ? 2.296 -12.613 16.535 1.00 83.31 1081 PHE A O 1
ATOM 8434 N N . GLU A 1 1082 ? 1.876 -13.055 18.695 1.00 88.25 1082 GLU A N 1
ATOM 8435 C CA . GLU A 1 1082 ? 0.501 -13.513 18.531 1.00 88.25 1082 GLU A CA 1
ATOM 8436 C C . GLU A 1 1082 ? -0.455 -12.671 19.384 1.00 88.25 1082 GLU A C 1
ATOM 8438 O O . GLU A 1 1082 ? -0.325 -12.591 20.615 1.00 88.25 1082 GLU A O 1
ATOM 8443 N N . VAL A 1 1083 ? -1.438 -12.077 18.711 1.00 88.38 1083 VAL A N 1
ATOM 8444 C CA . VAL A 1 1083 ? -2.544 -11.321 19.300 1.00 88.38 1083 VAL A CA 1
ATOM 8445 C C . VAL A 1 1083 ? -3.800 -12.187 19.224 1.00 88.38 1083 VAL A C 1
ATOM 8447 O O . VAL A 1 1083 ? -4.197 -12.615 18.144 1.00 88.38 1083 VAL A O 1
ATOM 8450 N N . GLU A 1 1084 ? -4.442 -12.463 20.354 1.00 92.44 1084 GLU A N 1
ATOM 8451 C CA . GLU A 1 1084 ? -5.812 -12.977 20.356 1.00 92.44 1084 GLU A CA 1
ATOM 8452 C C . GLU A 1 1084 ? -6.787 -11.811 20.229 1.00 92.44 1084 GLU A C 1
ATOM 8454 O O . GLU A 1 1084 ? -6.733 -10.857 21.007 1.00 92.44 1084 GLU A O 1
ATOM 8459 N N . VAL A 1 1085 ? -7.699 -11.933 19.270 1.00 93.94 1085 VAL A N 1
ATOM 8460 C CA . VAL A 1 1085 ? -8.876 -11.085 19.112 1.00 93.94 1085 VAL A CA 1
ATOM 8461 C C . VAL A 1 1085 ? -10.078 -11.886 19.599 1.00 93.94 1085 VAL A C 1
ATOM 8463 O O . VAL A 1 1085 ? -10.395 -12.938 19.041 1.00 93.94 1085 VAL A O 1
ATOM 8466 N N . GLN A 1 1086 ? -10.735 -11.417 20.655 1.00 94.75 1086 GLN A N 1
ATOM 8467 C CA . GLN A 1 1086 ? -11.946 -12.016 21.207 1.00 94.75 1086 GLN A CA 1
ATOM 8468 C C . GLN A 1 1086 ? -13.159 -11.153 20.865 1.00 94.75 1086 GLN A C 1
ATOM 8470 O O . GLN A 1 1086 ? -13.212 -9.982 21.234 1.00 94.75 1086 GLN A O 1
ATOM 8475 N N . ASN A 1 1087 ? -14.164 -11.737 20.216 1.00 96.69 1087 ASN A N 1
ATOM 8476 C CA . ASN A 1 1087 ? -15.454 -11.094 20.012 1.00 96.69 1087 ASN A CA 1
ATOM 8477 C C . ASN A 1 1087 ? -16.301 -11.269 21.282 1.00 96.69 1087 ASN A C 1
ATOM 8479 O O . ASN A 1 1087 ? -16.670 -12.381 21.652 1.00 96.69 1087 ASN A O 1
ATOM 8483 N N . THR A 1 1088 ? -16.585 -10.165 21.969 1.00 94.94 1088 THR A N 1
ATOM 8484 C CA . THR A 1 1088 ? -17.304 -10.148 23.256 1.00 94.94 1088 THR A CA 1
ATOM 8485 C C . THR A 1 1088 ? -18.760 -9.704 23.150 1.00 94.94 1088 THR A C 1
ATOM 8487 O O . THR A 1 1088 ? -19.474 -9.708 24.152 1.00 94.94 1088 THR A O 1
ATOM 8490 N N . GLY A 1 1089 ? -19.213 -9.314 21.956 1.00 92.06 1089 GLY A N 1
ATOM 8491 C CA . GLY A 1 1089 ? -20.613 -8.984 21.709 1.00 92.06 1089 GLY A CA 1
ATOM 8492 C C . GLY A 1 1089 ? -21.437 -10.181 21.233 1.00 92.06 1089 GLY A C 1
ATOM 8493 O O . GLY A 1 1089 ? -20.963 -11.311 21.126 1.00 92.06 1089 GLY A O 1
ATOM 8494 N N . SER A 1 1090 ? -22.707 -9.907 20.946 1.00 91.50 1090 SER A N 1
ATOM 8495 C CA . SER A 1 1090 ? -23.733 -10.888 20.568 1.00 91.50 1090 SER A CA 1
ATOM 8496 C C . SER A 1 1090 ? -23.870 -11.111 19.056 1.00 91.50 1090 SER A C 1
ATOM 8498 O O . SER A 1 1090 ? -24.777 -11.822 18.626 1.00 91.50 1090 SER A O 1
ATOM 8500 N N . ARG A 1 1091 ? -23.004 -10.493 18.244 1.00 93.38 1091 ARG A N 1
ATOM 8501 C CA . ARG A 1 1091 ? -23.005 -10.587 16.779 1.00 93.38 1091 ARG A CA 1
ATOM 8502 C C . ARG A 1 1091 ? -21.643 -11.023 16.263 1.00 93.38 1091 ARG A C 1
ATOM 8504 O O . ARG A 1 1091 ? -20.613 -10.551 16.742 1.00 93.38 1091 ARG A O 1
ATOM 8511 N N . ASP A 1 1092 ? -21.662 -11.870 15.244 1.00 95.12 1092 ASP A N 1
ATOM 8512 C CA . ASP A 1 1092 ? -20.491 -12.181 14.429 1.00 95.12 1092 ASP A CA 1
ATOM 8513 C C . ASP A 1 1092 ? -19.953 -10.907 13.764 1.00 95.12 1092 ASP A C 1
ATOM 8515 O O . ASP A 1 1092 ? -20.703 -9.964 13.485 1.00 95.12 1092 ASP A O 1
ATOM 8519 N N . GLY A 1 1093 ? -18.651 -10.862 13.497 1.00 93.38 1093 GLY A N 1
ATOM 8520 C CA . GLY A 1 1093 ? -18.044 -9.735 12.803 1.00 93.38 1093 GLY A CA 1
ATOM 8521 C C . GLY A 1 1093 ? -16.600 -9.989 12.405 1.00 93.38 1093 GLY A C 1
ATOM 8522 O O . GLY A 1 1093 ? -15.936 -10.881 12.937 1.00 93.38 1093 GLY A O 1
ATOM 8523 N N . SER A 1 1094 ? -16.122 -9.162 11.483 1.00 93.25 1094 SER A N 1
ATOM 8524 C CA . SER A 1 1094 ? -14.710 -9.064 11.129 1.00 93.25 1094 SER A CA 1
ATOM 8525 C C . SER A 1 1094 ? -14.107 -7.815 11.759 1.00 93.25 1094 SER A C 1
ATOM 8527 O O . SER A 1 1094 ? -14.767 -6.779 11.824 1.00 93.25 1094 SER A O 1
ATOM 8529 N N . ASP A 1 1095 ? -12.852 -7.908 12.186 1.00 93.56 1095 ASP A N 1
ATOM 8530 C CA . ASP A 1 1095 ? -12.046 -6.751 12.575 1.00 93.56 1095 ASP A CA 1
ATOM 8531 C C . ASP A 1 1095 ? -10.715 -6.736 11.812 1.00 93.56 1095 ASP A C 1
ATOM 8533 O O . ASP A 1 1095 ? -10.305 -7.745 11.235 1.00 93.56 1095 ASP A O 1
ATOM 8537 N N . VAL A 1 1096 ? -10.032 -5.595 11.808 1.00 95.50 1096 VAL A N 1
ATOM 8538 C CA . VAL A 1 1096 ? -8.719 -5.405 11.189 1.00 95.50 1096 VAL A CA 1
ATOM 8539 C C . VAL A 1 1096 ? -7.695 -5.140 12.283 1.00 95.50 1096 VAL A C 1
ATOM 8541 O O . VAL A 1 1096 ? -7.691 -4.088 12.921 1.00 95.50 1096 VAL A O 1
ATOM 8544 N N . VAL A 1 1097 ? -6.781 -6.089 12.465 1.00 95.31 1097 VAL A N 1
ATOM 8545 C CA . VAL A 1 1097 ? -5.659 -5.962 13.393 1.00 95.31 1097 VAL A CA 1
ATOM 8546 C C . VAL A 1 1097 ? -4.529 -5.229 12.680 1.00 95.31 1097 VAL A C 1
ATOM 8548 O O . VAL A 1 1097 ? -3.816 -5.851 11.900 1.00 95.31 1097 VAL A O 1
ATOM 8551 N N . ILE A 1 1098 ? -4.364 -3.926 12.917 1.00 96.19 1098 ILE A N 1
ATOM 8552 C CA . ILE A 1 1098 ? -3.242 -3.137 12.374 1.00 96.19 1098 ILE A CA 1
ATOM 8553 C C . ILE A 1 1098 ? -2.125 -3.076 13.419 1.00 96.19 1098 ILE A C 1
ATOM 8555 O O . ILE A 1 1098 ? -2.385 -2.712 14.567 1.00 96.19 1098 ILE A O 1
ATOM 8559 N N . ALA A 1 1099 ? -0.901 -3.419 13.022 1.00 95.44 1099 ALA A N 1
ATOM 8560 C CA . ALA A 1 1099 ? 0.308 -3.287 13.823 1.00 95.44 1099 ALA A CA 1
ATOM 8561 C C . ALA A 1 1099 ? 1.144 -2.091 13.344 1.00 95.44 1099 ALA A C 1
ATOM 8563 O O . ALA A 1 1099 ? 1.393 -1.935 12.146 1.00 95.44 1099 ALA A O 1
ATOM 8564 N N . TYR A 1 1100 ? 1.617 -1.289 14.295 1.00 96.00 1100 TYR A N 1
ATOM 8565 C CA . TYR A 1 1100 ? 2.478 -0.131 14.073 1.00 96.00 1100 TYR A CA 1
ATOM 8566 C C . TYR A 1 1100 ? 3.829 -0.315 14.774 1.00 96.00 1100 TYR A C 1
ATOM 8568 O O . TYR A 1 1100 ? 3.872 -0.898 15.858 1.00 96.00 1100 TYR A O 1
ATOM 8576 N N . SER A 1 1101 ? 4.914 0.226 14.212 1.00 93.31 1101 SER A N 1
ATOM 8577 C CA . SER A 1 1101 ? 6.160 0.488 14.948 1.00 93.31 1101 SER A CA 1
ATOM 8578 C C . SER A 1 1101 ? 6.271 1.965 15.316 1.00 93.31 1101 SER A C 1
ATOM 8580 O O . SER A 1 1101 ? 5.844 2.842 14.566 1.00 93.31 1101 SER A O 1
ATOM 8582 N N . LYS A 1 1102 ? 6.851 2.230 16.489 1.00 93.12 1102 LYS A N 1
ATOM 8583 C CA . LYS A 1 1102 ? 7.340 3.541 16.927 1.00 93.12 1102 LYS A CA 1
ATOM 8584 C C . LYS A 1 1102 ? 8.852 3.417 17.161 1.00 93.12 1102 LYS A C 1
ATOM 8586 O O . LYS A 1 1102 ? 9.252 2.476 17.860 1.00 93.12 1102 LYS A O 1
ATOM 8591 N N . PRO A 1 1103 ? 9.680 4.307 16.592 1.00 88.44 1103 PRO A N 1
ATOM 8592 C CA . PRO A 1 1103 ? 11.133 4.242 16.715 1.00 88.44 1103 PRO A CA 1
ATOM 8593 C C . PRO A 1 1103 ? 11.601 4.641 18.130 1.00 88.44 1103 PRO A C 1
ATOM 8595 O O . PRO A 1 1103 ? 10.807 5.171 18.916 1.00 88.44 1103 PRO A O 1
ATOM 8598 N N . PRO A 1 1104 ? 12.884 4.416 18.474 1.00 83.19 1104 PRO A N 1
ATOM 8599 C CA . PRO A 1 1104 ? 13.460 4.852 19.740 1.00 83.19 1104 PRO A CA 1
ATOM 8600 C C . PRO A 1 1104 ? 13.309 6.362 19.959 1.00 83.19 1104 PRO A C 1
ATOM 8602 O O . PRO A 1 1104 ? 13.471 7.171 19.041 1.00 83.19 1104 PRO A O 1
ATOM 8605 N N . GLN A 1 1105 ? 13.005 6.748 21.199 1.00 81.50 1105 GLN A N 1
ATOM 8606 C CA . GLN A 1 1105 ? 12.814 8.152 21.563 1.00 81.50 1105 GLN A CA 1
ATOM 8607 C C . GLN A 1 1105 ? 14.103 8.969 21.392 1.00 81.50 1105 GLN A C 1
ATOM 8609 O O . GLN A 1 1105 ? 15.207 8.484 21.628 1.00 81.50 1105 GLN A O 1
ATOM 8614 N N . GLY A 1 1106 ? 13.948 10.240 21.021 1.00 76.75 1106 GLY A N 1
ATOM 8615 C CA . GLY A 1 1106 ? 15.053 11.192 20.880 1.00 76.75 1106 GLY A CA 1
ATOM 8616 C C . GLY A 1 1106 ? 15.707 11.226 19.497 1.00 76.75 1106 GLY A C 1
ATOM 8617 O O . GLY A 1 1106 ? 16.408 12.195 19.214 1.00 76.75 1106 GLY A O 1
ATOM 8618 N N . ILE A 1 1107 ? 15.459 10.249 18.616 1.00 79.69 1107 ILE A N 1
ATOM 8619 C CA . ILE A 1 1107 ? 15.880 10.327 17.207 1.00 79.69 1107 ILE A CA 1
ATOM 8620 C C . ILE A 1 1107 ? 15.137 11.492 16.537 1.00 79.69 1107 ILE A C 1
ATOM 8622 O O . ILE A 1 1107 ? 13.909 11.570 16.587 1.00 79.69 1107 ILE A O 1
ATOM 8626 N N . LEU A 1 1108 ? 15.876 12.412 15.915 1.00 81.44 1108 LEU A N 1
ATOM 8627 C CA . LEU A 1 1108 ? 15.296 13.569 15.229 1.00 81.44 1108 LEU A CA 1
ATOM 8628 C C . LEU A 1 1108 ? 14.788 13.200 13.835 1.00 81.44 1108 LEU A C 1
ATOM 8630 O O . LEU A 1 1108 ? 15.359 12.341 13.167 1.00 81.44 1108 LEU A O 1
ATOM 8634 N N . ALA A 1 1109 ? 13.764 13.924 13.372 1.00 78.88 1109 ALA A N 1
ATOM 8635 C CA . ALA A 1 1109 ? 13.216 13.802 12.020 1.00 78.88 1109 ALA A CA 1
ATOM 8636 C C . ALA A 1 1109 ? 12.882 12.346 11.630 1.00 78.88 1109 ALA A C 1
ATOM 8638 O O . ALA A 1 1109 ? 13.231 11.890 10.543 1.00 78.88 1109 ALA A O 1
ATOM 8639 N N . THR A 1 1110 ? 12.192 11.627 12.515 1.00 86.50 1110 THR A N 1
ATOM 8640 C CA . THR A 1 1110 ? 11.605 10.303 12.258 1.00 86.50 1110 THR A CA 1
ATOM 8641 C C . THR A 1 1110 ? 10.080 10.350 12.421 1.00 86.50 1110 THR A C 1
ATOM 8643 O O . THR A 1 1110 ? 9.535 11.352 12.888 1.00 86.50 1110 THR A O 1
ATOM 8646 N N . HIS A 1 1111 ? 9.380 9.293 12.012 1.00 90.56 1111 HIS A N 1
ATOM 8647 C CA . HIS A 1 1111 ? 7.929 9.175 12.158 1.00 90.56 1111 HIS A CA 1
ATOM 8648 C C . HIS A 1 1111 ? 7.513 8.923 13.620 1.00 90.56 1111 HIS A C 1
ATOM 8650 O O . HIS A 1 1111 ? 8.224 8.286 14.395 1.00 90.56 1111 HIS A O 1
ATOM 8656 N N . ILE A 1 1112 ? 6.313 9.380 13.982 1.00 93.12 1112 ILE A N 1
ATOM 8657 C CA . ILE A 1 1112 ? 5.666 9.143 15.283 1.00 93.12 1112 ILE A CA 1
ATOM 8658 C C . ILE A 1 1112 ? 5.303 7.658 15.424 1.00 93.12 1112 ILE A C 1
ATOM 8660 O O . ILE A 1 1112 ? 5.529 7.034 16.463 1.00 93.12 1112 ILE A O 1
ATOM 8664 N N . LYS A 1 1113 ? 4.720 7.103 14.356 1.00 93.44 1113 LYS A N 1
ATOM 8665 C CA . LYS A 1 1113 ? 4.406 5.686 14.168 1.00 93.44 1113 LYS A CA 1
ATOM 8666 C C . LYS A 1 1113 ? 4.318 5.372 12.669 1.00 93.44 1113 LYS A C 1
ATOM 8668 O O . LYS A 1 1113 ? 4.024 6.273 11.888 1.00 93.44 1113 LYS A O 1
ATOM 8673 N N . GLN A 1 1114 ? 4.535 4.122 12.270 1.00 94.19 1114 GLN A N 1
ATOM 8674 C CA . GLN A 1 1114 ? 4.289 3.637 10.902 1.00 94.19 1114 GLN A CA 1
ATOM 8675 C C . GLN A 1 1114 ? 3.647 2.244 10.915 1.00 94.19 1114 GLN A C 1
ATOM 8677 O O . GLN A 1 1114 ? 3.917 1.472 11.834 1.00 94.19 1114 GLN A O 1
ATOM 8682 N N . VAL A 1 1115 ? 2.810 1.902 9.930 1.00 96.56 1115 VAL A N 1
ATOM 8683 C CA . VAL A 1 1115 ? 2.264 0.540 9.780 1.00 96.56 1115 VAL A CA 1
ATOM 8684 C C . VAL A 1 1115 ? 3.385 -0.429 9.395 1.00 96.56 1115 VAL A C 1
ATOM 8686 O O . VAL A 1 1115 ? 4.190 -0.150 8.512 1.00 96.56 1115 VAL A O 1
ATOM 8689 N N . ILE A 1 1116 ? 3.411 -1.590 10.052 1.00 94.81 1116 ILE A N 1
ATOM 8690 C CA . ILE A 1 1116 ? 4.379 -2.678 9.801 1.00 94.81 1116 ILE A CA 1
ATOM 8691 C C . ILE A 1 1116 ? 3.713 -4.006 9.425 1.00 94.81 1116 ILE A C 1
ATOM 8693 O O . ILE A 1 1116 ? 4.384 -4.996 9.142 1.00 94.81 1116 ILE A O 1
ATOM 8697 N N . GLY A 1 1117 ? 2.384 -4.049 9.457 1.00 95.06 1117 GLY A N 1
ATOM 8698 C CA . GLY A 1 1117 ? 1.586 -5.211 9.097 1.00 95.06 1117 GLY A CA 1
ATOM 8699 C C . GLY A 1 1117 ? 0.132 -5.016 9.501 1.00 95.06 1117 GLY A C 1
ATOM 8700 O O . GLY A 1 1117 ? -0.169 -4.291 10.447 1.00 95.06 1117 GLY A O 1
ATOM 8701 N N . PHE A 1 1118 ? -0.782 -5.682 8.809 1.00 97.00 1118 PHE A N 1
ATOM 8702 C CA . PHE A 1 1118 ? -2.187 -5.734 9.199 1.00 97.00 1118 PHE A CA 1
ATOM 8703 C C . PHE A 1 1118 ? -2.788 -7.091 8.829 1.00 97.00 1118 PHE A C 1
ATOM 8705 O O . PHE A 1 1118 ? -2.280 -7.783 7.953 1.00 97.00 1118 PHE A O 1
ATOM 8712 N N . GLN A 1 1119 ? -3.869 -7.489 9.498 1.00 95.19 1119 GLN A N 1
ATOM 8713 C CA . GLN A 1 1119 ? -4.635 -8.669 9.102 1.00 95.19 1119 GLN A CA 1
ATOM 8714 C C . GLN A 1 1119 ? -6.117 -8.512 9.446 1.00 95.19 1119 GLN A C 1
ATOM 8716 O O . GLN A 1 1119 ? -6.480 -8.270 10.599 1.00 95.19 1119 GLN A O 1
ATOM 8721 N N . ARG A 1 1120 ? -6.983 -8.715 8.449 1.00 95.06 1120 ARG A N 1
ATOM 8722 C CA . ARG A 1 1120 ? -8.429 -8.835 8.646 1.00 95.06 1120 ARG A CA 1
ATOM 8723 C C . ARG A 1 1120 ? -8.791 -10.215 9.195 1.00 95.06 1120 ARG A C 1
ATOM 8725 O O . ARG A 1 1120 ? -8.301 -11.238 8.713 1.00 95.06 1120 ARG A O 1
ATOM 8732 N N . VAL A 1 1121 ? -9.655 -10.258 10.206 1.00 94.50 1121 VAL A N 1
ATOM 8733 C CA . VAL A 1 1121 ? -10.004 -11.479 10.934 1.00 94.50 1121 VAL A CA 1
ATOM 8734 C C . VAL A 1 1121 ? -11.496 -11.537 11.269 1.00 94.50 1121 VAL A C 1
ATOM 8736 O O . VAL A 1 1121 ? -12.003 -10.748 12.057 1.00 94.50 1121 VAL A O 1
ATOM 8739 N N . PHE A 1 1122 ? -12.202 -12.520 10.703 1.00 95.00 1122 PHE A N 1
ATOM 8740 C CA . PHE A 1 1122 ? -13.552 -12.891 11.143 1.00 95.00 1122 PHE A CA 1
ATOM 8741 C C . PHE A 1 1122 ? -13.502 -13.648 12.476 1.00 95.00 1122 PHE A C 1
ATOM 8743 O O . PHE A 1 1122 ? -12.742 -14.619 12.602 1.00 95.00 1122 PHE A O 1
ATOM 8750 N N . VAL A 1 1123 ? -14.333 -13.236 13.439 1.00 95.88 1123 VAL A N 1
ATOM 8751 C CA . VAL A 1 1123 ? -14.488 -13.870 14.756 1.00 95.88 1123 VAL A CA 1
ATOM 8752 C C . VAL A 1 1123 ? -15.986 -13.975 15.105 1.00 95.88 1123 VAL A C 1
ATOM 8754 O O . VAL A 1 1123 ? -16.658 -12.943 15.213 1.00 95.88 1123 VAL A O 1
ATOM 8757 N N . PRO A 1 1124 ? -16.536 -15.188 15.313 1.00 95.38 1124 PRO A N 1
ATOM 8758 C CA . PRO A 1 1124 ? -17.946 -15.366 15.668 1.00 95.38 1124 PRO A CA 1
ATOM 8759 C C . PRO A 1 1124 ? -18.250 -14.845 17.082 1.00 95.38 1124 PRO A C 1
ATOM 8761 O O . PRO A 1 1124 ? -17.345 -14.731 17.912 1.00 95.38 1124 PRO A O 1
ATOM 8764 N N . ALA A 1 1125 ? -19.517 -14.545 17.369 1.00 95.56 1125 ALA A N 1
ATOM 8765 C CA . ALA A 1 1125 ? -19.985 -14.029 18.655 1.00 95.56 1125 ALA A CA 1
ATOM 8766 C C . ALA A 1 1125 ? -19.533 -14.912 19.835 1.00 95.56 1125 ALA A C 1
ATOM 8768 O O . ALA A 1 1125 ? -19.716 -16.130 19.827 1.00 95.56 1125 ALA A O 1
ATOM 8769 N N . GLY A 1 1126 ? -18.921 -14.302 20.854 1.00 92.88 1126 GLY A N 1
ATOM 8770 C CA . GLY A 1 1126 ? -18.344 -15.004 22.010 1.00 92.88 1126 GLY A CA 1
ATOM 8771 C C . GLY A 1 1126 ? -17.054 -15.795 21.732 1.00 92.88 1126 GLY A C 1
ATOM 8772 O O . GLY A 1 1126 ? -16.442 -16.301 22.675 1.00 92.88 1126 GLY A O 1
ATOM 8773 N N . GLY A 1 1127 ? -16.628 -15.916 20.472 1.00 94.44 1127 GLY A N 1
ATOM 8774 C CA . GLY A 1 1127 ? -15.423 -16.637 20.068 1.00 94.44 1127 GLY A CA 1
ATOM 8775 C C . GLY A 1 1127 ? -14.137 -15.818 20.202 1.00 94.44 1127 GLY A C 1
ATOM 8776 O O . GLY A 1 1127 ? -14.152 -14.604 20.414 1.00 94.44 1127 GLY A O 1
ATOM 8777 N N . SER A 1 1128 ? -12.995 -16.482 20.021 1.00 94.75 1128 SER A N 1
ATOM 8778 C CA . SER A 1 1128 ? -11.698 -15.825 19.850 1.00 94.75 1128 SER A CA 1
ATOM 8779 C C . SER A 1 1128 ? -10.916 -16.418 18.681 1.00 94.75 1128 SER A C 1
ATOM 8781 O O . SER A 1 1128 ? -11.133 -17.562 18.275 1.00 94.75 1128 SER A O 1
ATOM 8783 N N . LYS A 1 1129 ? -10.003 -15.624 18.118 1.00 93.56 1129 LYS A N 1
ATOM 8784 C CA . LYS A 1 1129 ? -9.086 -16.049 17.060 1.00 93.56 1129 LYS A CA 1
ATOM 8785 C C . LYS A 1 1129 ? -7.708 -15.439 17.280 1.00 93.56 1129 LYS A C 1
ATOM 8787 O O . LYS A 1 1129 ? -7.579 -14.288 17.684 1.00 93.56 1129 LYS A O 1
ATOM 8792 N N . LYS A 1 1130 ? -6.676 -16.235 17.022 1.00 91.62 1130 LYS A N 1
ATOM 8793 C CA . LYS A 1 1130 ? -5.271 -15.835 17.118 1.00 91.62 1130 LYS A CA 1
ATOM 8794 C C . LYS A 1 1130 ? -4.790 -15.299 15.772 1.00 91.62 1130 LYS A C 1
ATOM 8796 O O . LYS A 1 1130 ? -5.051 -15.906 14.736 1.00 91.62 1130 LYS A O 1
ATOM 8801 N N . VAL A 1 1131 ? -4.082 -14.180 15.819 1.00 90.56 1131 VAL A N 1
ATOM 8802 C CA . VAL A 1 1131 ? -3.497 -13.458 14.687 1.00 90.56 1131 VAL A CA 1
ATOM 8803 C C . VAL A 1 1131 ? -1.990 -13.414 14.926 1.00 90.56 1131 VAL A C 1
ATOM 8805 O O . VAL A 1 1131 ? -1.540 -12.854 15.928 1.00 90.56 1131 VAL A O 1
ATOM 8808 N N . ARG A 1 1132 ? -1.212 -14.071 14.058 1.00 90.88 1132 ARG A N 1
ATOM 8809 C CA . ARG A 1 1132 ? 0.245 -14.221 14.197 1.00 90.88 1132 ARG A CA 1
ATOM 8810 C C . ARG A 1 1132 ? 0.945 -13.318 13.193 1.00 90.88 1132 ARG A C 1
ATOM 8812 O O . ARG A 1 1132 ? 0.820 -13.527 11.992 1.00 90.88 1132 ARG A O 1
ATOM 8819 N N . PHE A 1 1133 ? 1.729 -12.377 13.698 1.00 88.38 1133 PHE A N 1
ATOM 8820 C CA . PHE A 1 1133 ? 2.611 -11.546 12.891 1.00 88.38 1133 PHE A CA 1
ATOM 8821 C C . PHE A 1 1133 ? 4.017 -12.141 12.901 1.00 88.38 1133 PHE A C 1
ATOM 8823 O O . PHE A 1 1133 ? 4.540 -12.484 13.964 1.00 88.38 1133 PHE A O 1
ATOM 8830 N N . VAL A 1 1134 ? 4.627 -12.245 11.721 1.00 86.94 1134 VAL A N 1
ATOM 8831 C CA . VAL A 1 1134 ? 6.040 -12.598 11.531 1.00 86.94 1134 VAL A CA 1
ATOM 8832 C C . VAL A 1 1134 ? 6.656 -11.474 10.714 1.00 86.94 1134 VAL A C 1
ATOM 8834 O O . VAL A 1 1134 ? 6.394 -11.366 9.520 1.00 86.94 1134 VAL A O 1
ATOM 8837 N N . LEU A 1 1135 ? 7.416 -10.603 11.371 1.00 82.88 1135 LEU A N 1
ATOM 8838 C CA . LEU A 1 1135 ? 7.905 -9.357 10.788 1.00 82.88 1135 LEU A CA 1
ATOM 8839 C C . LEU A 1 1135 ? 9.425 -9.399 10.630 1.00 82.88 1135 LEU A C 1
ATOM 8841 O O . LEU A 1 1135 ? 10.134 -9.850 11.534 1.00 82.88 1135 LEU A O 1
ATOM 8845 N N . ASN A 1 1136 ? 9.926 -8.909 9.496 1.00 84.62 1136 ASN A N 1
ATOM 8846 C CA . ASN A 1 1136 ? 11.354 -8.671 9.303 1.00 84.62 1136 ASN A CA 1
ATOM 8847 C C . ASN A 1 1136 ? 11.750 -7.385 10.042 1.00 84.62 1136 ASN A C 1
ATOM 8849 O O . ASN A 1 1136 ? 11.125 -6.343 9.840 1.00 84.62 1136 ASN A O 1
ATOM 8853 N N . LEU A 1 1137 ? 12.771 -7.450 10.896 1.00 79.50 1137 LEU A N 1
ATOM 8854 C CA . LEU A 1 1137 ? 13.270 -6.308 11.663 1.00 79.50 1137 LEU A CA 1
ATOM 8855 C C . LEU A 1 1137 ? 13.777 -5.184 10.756 1.00 79.50 1137 LEU A C 1
ATOM 8857 O O . LEU A 1 1137 ? 13.469 -4.026 11.025 1.00 79.50 1137 LEU A O 1
ATOM 8861 N N . CYS A 1 1138 ? 14.478 -5.519 9.671 1.00 79.25 1138 CYS A N 1
ATOM 8862 C CA . CYS A 1 1138 ? 14.962 -4.529 8.715 1.00 79.25 1138 CYS A CA 1
ATOM 8863 C C . CYS A 1 1138 ? 13.814 -3.838 7.972 1.00 79.25 1138 CYS A C 1
ATOM 8865 O O . CYS A 1 1138 ? 13.864 -2.635 7.783 1.00 79.25 1138 CYS A O 1
ATOM 8867 N N . ASP A 1 1139 ? 12.753 -4.545 7.576 1.00 82.38 1139 ASP A N 1
ATOM 8868 C CA . ASP A 1 1139 ? 11.619 -3.884 6.910 1.00 82.38 1139 ASP A CA 1
ATOM 8869 C C . ASP A 1 1139 ? 10.745 -3.078 7.880 1.00 82.38 1139 ASP A C 1
ATOM 8871 O O . ASP A 1 1139 ? 10.210 -2.037 7.510 1.00 82.38 1139 ASP A O 1
ATOM 8875 N N . SER A 1 1140 ? 10.594 -3.552 9.121 1.00 86.12 1140 SER A N 1
ATOM 8876 C CA . SER A 1 1140 ? 9.550 -3.074 10.045 1.00 86.12 1140 SER A CA 1
ATOM 8877 C C . SER A 1 1140 ? 10.030 -2.014 11.037 1.00 86.12 1140 SER A C 1
ATOM 8879 O O . SER A 1 1140 ? 9.251 -1.161 11.464 1.00 86.12 1140 SER A O 1
ATOM 8881 N N . LEU A 1 1141 ? 11.297 -2.079 11.452 1.00 87.38 1141 LEU A N 1
ATOM 8882 C CA . LEU A 1 1141 ? 11.881 -1.172 12.448 1.00 87.38 1141 LEU A CA 1
ATOM 8883 C C . LEU A 1 1141 ? 12.869 -0.171 11.825 1.00 87.38 1141 LEU A C 1
ATOM 8885 O O . LEU A 1 1141 ? 13.580 0.532 12.544 1.00 87.38 1141 LEU A O 1
ATOM 8889 N N . ARG A 1 1142 ? 12.921 -0.091 10.490 1.00 86.81 1142 ARG A N 1
ATOM 8890 C CA . ARG A 1 1142 ? 13.754 0.886 9.786 1.00 86.81 1142 ARG A CA 1
ATOM 8891 C C . ARG A 1 1142 ? 13.275 2.316 9.962 1.00 86.81 1142 ARG A C 1
ATOM 8893 O O . ARG A 1 1142 ? 12.077 2.601 9.996 1.00 86.81 1142 ARG A O 1
ATOM 8900 N N . VAL A 1 1143 ? 14.255 3.206 9.946 1.00 87.69 1143 VAL A N 1
ATOM 8901 C CA . VAL A 1 1143 ? 14.105 4.649 9.784 1.00 87.69 1143 VAL A CA 1
ATOM 8902 C C . VAL A 1 1143 ? 14.960 5.056 8.585 1.00 87.69 1143 VAL A C 1
ATOM 8904 O O . VAL A 1 1143 ? 16.022 4.480 8.359 1.00 87.69 1143 VAL A O 1
ATOM 8907 N N . VAL A 1 1144 ? 14.509 6.037 7.809 1.00 87.50 1144 VAL A N 1
ATOM 8908 C CA . VAL A 1 1144 ? 15.360 6.698 6.810 1.00 87.50 1144 VAL A CA 1
ATOM 8909 C C . VAL A 1 1144 ? 15.989 7.914 7.479 1.00 87.50 1144 VAL A C 1
ATOM 8911 O O . VAL A 1 1144 ? 15.276 8.711 8.092 1.00 87.50 1144 VAL A O 1
ATOM 8914 N N . ASP A 1 1145 ? 17.313 8.043 7.422 1.00 83.38 1145 ASP A N 1
ATOM 8915 C CA . ASP A 1 1145 ? 18.046 9.140 8.058 1.00 83.38 1145 ASP A CA 1
ATOM 8916 C C . ASP A 1 1145 ? 18.026 10.436 7.216 1.00 83.38 1145 ASP A C 1
ATOM 8918 O O . ASP A 1 1145 ? 17.500 10.485 6.105 1.00 83.38 1145 ASP A O 1
ATOM 8922 N N . TYR A 1 1146 ? 18.601 11.519 7.745 1.00 80.50 1146 TYR A N 1
ATOM 8923 C CA . TYR A 1 1146 ? 18.621 12.821 7.067 1.00 80.50 1146 TYR A CA 1
ATOM 8924 C C . TYR A 1 1146 ? 19.533 12.869 5.823 1.00 80.50 1146 TYR A C 1
ATOM 8926 O O . TYR A 1 1146 ? 19.474 13.849 5.084 1.00 80.50 1146 TYR A O 1
ATOM 8934 N N . ASN A 1 1147 ? 20.384 11.859 5.608 1.00 77.62 1147 ASN A N 1
ATOM 8935 C CA . ASN A 1 1147 ? 21.157 11.661 4.379 1.00 77.62 1147 ASN A CA 1
ATOM 8936 C C . ASN A 1 1147 ? 20.504 10.602 3.461 1.00 77.62 1147 ASN A C 1
ATOM 8938 O O . ASN A 1 1147 ? 21.176 10.067 2.583 1.00 77.62 1147 ASN A O 1
ATOM 8942 N N . ALA A 1 1148 ? 19.229 10.274 3.699 1.00 83.06 1148 ALA A N 1
ATOM 8943 C CA . ALA A 1 1148 ? 18.434 9.282 2.980 1.00 83.06 1148 ALA A CA 1
ATOM 8944 C C . ALA A 1 1148 ? 18.911 7.817 3.063 1.00 83.06 1148 ALA A C 1
ATOM 8946 O O . ALA A 1 1148 ? 18.417 6.972 2.315 1.00 83.06 1148 ALA A O 1
ATOM 8947 N N . TYR A 1 1149 ? 19.794 7.461 4.005 1.00 81.88 1149 TYR A N 1
ATOM 8948 C CA . TYR A 1 1149 ? 20.139 6.054 4.224 1.00 81.88 1149 TYR A CA 1
ATOM 8949 C C . TYR A 1 1149 ? 19.047 5.341 5.013 1.00 81.88 1149 TYR A C 1
ATOM 8951 O O . TYR A 1 1149 ? 18.594 5.817 6.057 1.00 81.88 1149 TYR A O 1
ATOM 8959 N N . THR A 1 1150 ? 18.672 4.151 4.547 1.00 85.69 1150 THR A N 1
ATOM 8960 C CA . THR A 1 1150 ? 17.772 3.266 5.285 1.00 85.69 1150 THR A CA 1
ATOM 8961 C C . THR A 1 1150 ? 18.572 2.533 6.362 1.00 85.69 1150 THR A C 1
ATOM 8963 O O . THR A 1 1150 ? 19.482 1.753 6.073 1.00 85.69 1150 THR A O 1
ATOM 8966 N N . VAL A 1 1151 ? 18.254 2.807 7.624 1.00 85.75 1151 VAL A N 1
ATOM 8967 C CA . VAL A 1 1151 ? 18.993 2.318 8.792 1.00 85.75 1151 VAL A CA 1
ATOM 8968 C C . VAL A 1 1151 ? 18.070 1.598 9.768 1.00 85.75 1151 VAL A C 1
ATOM 8970 O O . VAL A 1 1151 ? 16.884 1.910 9.872 1.00 85.75 1151 VAL A O 1
ATOM 8973 N N . LEU A 1 1152 ? 18.628 0.654 10.522 1.00 84.12 1152 LEU A N 1
ATOM 8974 C CA . LEU A 1 1152 ? 18.003 0.053 11.695 1.00 84.12 1152 LEU A CA 1
ATOM 8975 C C . LEU A 1 1152 ? 18.578 0.730 12.955 1.00 84.12 1152 LEU A C 1
ATOM 8977 O O . LEU A 1 1152 ? 19.747 0.498 13.274 1.00 84.12 1152 LEU A O 1
ATOM 8981 N N . PRO A 1 1153 ? 17.816 1.583 13.666 1.00 81.50 1153 PRO A N 1
ATOM 8982 C CA . PRO A 1 1153 ? 18.264 2.194 14.917 1.00 81.50 1153 PRO A CA 1
ATOM 8983 C C . PRO A 1 1153 ? 18.413 1.174 16.048 1.00 81.50 1153 PRO A C 1
ATOM 8985 O O . PRO A 1 1153 ? 17.596 0.254 16.164 1.00 81.50 1153 PRO A O 1
ATOM 8988 N N . SER A 1 1154 ? 19.404 1.380 16.918 1.00 73.50 1154 SER A N 1
ATOM 8989 C CA . SER A 1 1154 ? 19.492 0.669 18.197 1.00 73.50 1154 SER A CA 1
ATOM 8990 C C . SER A 1 1154 ? 18.579 1.281 19.263 1.00 73.50 1154 SER A C 1
ATOM 8992 O O . SER A 1 1154 ? 18.131 2.422 19.147 1.00 73.50 1154 SER A O 1
ATOM 8994 N N . GLY A 1 1155 ? 18.312 0.514 20.319 1.00 67.69 1155 GLY A N 1
ATOM 8995 C CA . GLY A 1 1155 ? 17.482 0.906 21.454 1.00 67.69 1155 GLY A CA 1
ATOM 8996 C C . GLY A 1 1155 ? 16.026 0.440 21.362 1.00 67.69 1155 GLY A C 1
ATOM 8997 O O . GLY A 1 1155 ? 15.649 -0.385 20.524 1.00 67.69 1155 GLY A O 1
ATOM 8998 N N . GLY A 1 1156 ? 15.201 0.975 22.265 1.00 74.62 1156 GLY A N 1
ATOM 8999 C CA . GLY A 1 1156 ? 13.823 0.543 22.489 1.00 74.62 1156 GLY A CA 1
ATOM 9000 C C . GLY A 1 1156 ? 12.825 1.063 21.455 1.00 74.62 1156 GLY A C 1
ATOM 9001 O O . GLY A 1 1156 ? 12.240 2.131 21.631 1.00 74.62 1156 GLY A O 1
ATOM 9002 N N . HIS A 1 1157 ? 12.561 0.261 20.427 1.00 82.38 1157 HIS A N 1
ATOM 9003 C CA . HIS A 1 1157 ? 11.383 0.384 19.568 1.00 82.38 1157 HIS A CA 1
ATOM 9004 C C . HIS A 1 1157 ? 10.121 -0.046 20.328 1.00 82.38 1157 HIS A C 1
ATOM 9006 O O . HIS A 1 1157 ? 10.177 -0.833 21.274 1.00 82.38 1157 HIS A O 1
ATOM 9012 N N . THR A 1 1158 ? 8.949 0.412 19.892 1.00 87.62 1158 THR A N 1
ATOM 9013 C CA . THR A 1 1158 ? 7.656 -0.045 20.433 1.00 87.62 1158 THR A CA 1
ATOM 9014 C C . THR A 1 1158 ? 6.761 -0.558 19.314 1.00 87.62 1158 THR A C 1
ATOM 9016 O O . THR A 1 1158 ? 6.552 0.152 18.336 1.00 87.62 1158 THR A O 1
ATOM 9019 N N . ILE A 1 1159 ? 6.198 -1.761 19.461 1.00 89.31 1159 ILE A N 1
ATOM 9020 C CA . ILE A 1 1159 ? 5.123 -2.246 18.586 1.00 89.31 1159 ILE A CA 1
ATOM 9021 C C . ILE A 1 1159 ? 3.782 -2.012 19.270 1.00 89.31 1159 ILE A C 1
ATOM 9023 O O . ILE A 1 1159 ? 3.608 -2.385 20.434 1.00 89.31 1159 ILE A O 1
ATOM 9027 N N . THR A 1 1160 ? 2.827 -1.429 18.545 1.00 90.56 1160 THR A N 1
ATOM 9028 C CA . THR A 1 1160 ? 1.463 -1.198 19.039 1.00 90.56 1160 THR A CA 1
ATOM 9029 C C . THR A 1 1160 ? 0.406 -1.735 18.078 1.00 90.56 1160 THR A C 1
ATOM 9031 O O . THR A 1 1160 ? 0.645 -1.861 16.880 1.00 90.56 1160 THR A O 1
ATOM 9034 N N . ILE A 1 1161 ? -0.747 -2.136 18.615 1.00 90.88 1161 ILE A N 1
ATOM 9035 C CA . ILE A 1 1161 ? -1.873 -2.714 17.873 1.00 90.88 1161 ILE A CA 1
ATOM 9036 C C . ILE A 1 1161 ? -3.063 -1.763 17.972 1.00 90.88 1161 ILE A C 1
ATOM 9038 O O . ILE A 1 1161 ? -3.511 -1.445 19.078 1.00 90.88 1161 ILE A O 1
ATOM 9042 N N . GLY A 1 1162 ? -3.580 -1.327 16.822 1.00 84.50 1162 GLY A N 1
ATOM 9043 C CA . GLY A 1 1162 ? -4.562 -0.244 16.748 1.00 84.50 1162 GLY A CA 1
ATOM 9044 C C . GLY A 1 1162 ? -4.013 1.068 17.325 1.00 84.50 1162 GLY A C 1
ATOM 9045 O O . GLY A 1 1162 ? -2.806 1.302 17.327 1.00 84.50 1162 GLY A O 1
ATOM 9046 N N . GLU A 1 1163 ? -4.897 1.915 17.853 1.00 78.44 1163 GLU A N 1
ATOM 9047 C CA . GLU A 1 1163 ? -4.506 3.090 18.648 1.00 78.44 1163 GLU A CA 1
ATOM 9048 C C . GLU A 1 1163 ? -4.088 2.664 20.066 1.00 78.44 1163 GLU A C 1
ATOM 9050 O O . GLU A 1 1163 ? -4.823 2.836 21.035 1.00 78.44 1163 GLU A O 1
ATOM 9055 N N . ASP A 1 1164 ? -2.913 2.033 20.155 1.00 74.69 1164 ASP A N 1
ATOM 9056 C CA . ASP A 1 1164 ? -2.241 1.596 21.387 1.00 74.69 1164 ASP A CA 1
ATOM 9057 C C . ASP A 1 1164 ? -3.067 0.661 22.306 1.00 74.69 1164 ASP A C 1
ATOM 9059 O O . ASP A 1 1164 ? -2.803 0.558 23.505 1.00 74.69 1164 ASP A O 1
ATOM 9063 N N . ILE A 1 1165 ? -4.020 -0.096 21.740 1.00 80.00 1165 ILE A N 1
ATOM 9064 C CA . ILE A 1 1165 ? -4.884 -1.058 22.462 1.00 80.00 1165 ILE A CA 1
ATOM 9065 C C . ILE A 1 1165 ? -4.041 -2.155 23.132 1.00 80.00 1165 ILE A C 1
ATOM 9067 O O . ILE A 1 1165 ? -4.299 -2.572 24.262 1.00 80.00 1165 ILE A O 1
ATOM 9071 N N . VAL A 1 1166 ? -3.013 -2.619 22.421 1.00 83.19 1166 VAL A N 1
ATOM 9072 C CA . VAL A 1 1166 ? -1.944 -3.479 22.936 1.00 83.19 1166 VAL A CA 1
ATOM 9073 C C . VAL A 1 1166 ? -0.625 -2.839 22.527 1.00 83.19 1166 VAL A C 1
ATOM 9075 O O . VAL A 1 1166 ? -0.465 -2.457 21.374 1.00 83.19 1166 VAL A O 1
ATOM 9078 N N . SER A 1 1167 ? 0.327 -2.740 23.451 1.00 83.44 1167 SER A N 1
ATOM 9079 C CA . SER A 1 1167 ? 1.651 -2.163 23.204 1.00 83.44 1167 SER A CA 1
ATOM 9080 C C . SER A 1 1167 ? 2.722 -2.990 23.911 1.00 83.44 1167 SER A C 1
ATOM 9082 O O . SER A 1 1167 ? 2.511 -3.440 25.041 1.00 83.44 1167 SER A O 1
ATOM 9084 N N . PHE A 1 1168 ? 3.855 -3.230 23.247 1.00 76.38 1168 PHE A N 1
ATOM 9085 C CA . PHE A 1 1168 ? 5.018 -3.884 23.847 1.00 76.38 1168 PHE A CA 1
ATOM 9086 C C . PHE A 1 1168 ? 6.338 -3.415 23.204 1.00 76.38 1168 PHE A C 1
ATOM 9088 O O . PHE A 1 1168 ? 6.404 -3.227 21.987 1.00 76.38 1168 PHE A O 1
ATOM 9095 N N . PRO A 1 1169 ? 7.412 -3.250 23.998 1.00 76.00 1169 PRO A N 1
ATOM 9096 C CA . PRO A 1 1169 ? 8.703 -2.803 23.491 1.00 76.00 1169 PRO A CA 1
ATOM 9097 C C . PRO A 1 1169 ? 9.548 -3.945 22.903 1.00 76.00 1169 PRO A C 1
ATOM 9099 O O . PRO A 1 1169 ? 9.474 -5.101 23.343 1.00 76.00 1169 PRO A O 1
ATOM 9102 N N . ILE A 1 1170 ? 10.390 -3.588 21.935 1.00 73.81 1170 ILE A N 1
ATOM 9103 C CA . ILE A 1 1170 ? 11.452 -4.411 21.350 1.00 73.81 1170 ILE A CA 1
ATOM 9104 C C . ILE A 1 1170 ? 12.730 -3.581 21.365 1.00 73.81 1170 ILE A C 1
ATOM 9106 O O . ILE A 1 1170 ? 12.783 -2.512 20.773 1.00 73.81 1170 ILE A O 1
ATOM 9110 N N . ASP A 1 1171 ? 13.755 -4.083 22.032 1.00 68.75 1171 ASP A N 1
ATOM 9111 C CA . ASP A 1 1171 ? 15.046 -3.424 22.159 1.00 68.75 1171 ASP A CA 1
ATOM 9112 C C . ASP A 1 1171 ? 16.038 -4.042 21.168 1.00 68.75 1171 ASP A C 1
ATOM 9114 O O . ASP A 1 1171 ? 16.221 -5.261 21.151 1.00 68.75 1171 ASP A O 1
ATOM 9118 N N . VAL A 1 1172 ? 16.634 -3.225 20.302 1.00 68.12 1172 VAL A N 1
ATOM 9119 C CA . VAL A 1 1172 ? 17.574 -3.674 19.263 1.00 68.12 1172 VAL A CA 1
ATOM 9120 C C . VAL A 1 1172 ? 18.984 -3.264 19.667 1.00 68.12 1172 VAL A C 1
ATOM 9122 O O . VAL A 1 1172 ? 19.282 -2.077 19.733 1.00 68.12 1172 VAL A O 1
ATOM 9125 N N . ASN A 1 1173 ? 19.866 -4.234 19.907 1.00 64.25 1173 ASN A N 1
ATOM 9126 C CA . ASN A 1 1173 ? 21.250 -3.965 20.302 1.00 64.25 1173 ASN A CA 1
ATOM 9127 C C . ASN A 1 1173 ? 22.235 -4.566 19.305 1.00 64.25 1173 ASN A C 1
ATOM 9129 O O . ASN A 1 1173 ? 22.098 -5.722 18.907 1.00 64.25 1173 ASN A O 1
ATOM 9133 N N . PHE A 1 1174 ? 23.258 -3.796 18.947 1.00 60.88 1174 PHE A N 1
ATOM 9134 C CA . PHE A 1 1174 ? 24.351 -4.252 18.097 1.00 60.88 1174 PHE A CA 1
ATOM 9135 C C . PHE A 1 1174 ? 25.577 -4.586 18.945 1.00 60.88 1174 PHE A C 1
ATOM 9137 O O . PHE A 1 1174 ? 25.947 -3.819 19.833 1.00 60.88 1174 PHE A O 1
ATOM 9144 N N . SER A 1 1175 ? 26.221 -5.711 18.650 1.00 53.59 1175 SER A N 1
ATOM 9145 C CA . SER A 1 1175 ? 27.501 -6.103 19.248 1.00 53.59 1175 SER A CA 1
ATOM 9146 C C . SER A 1 1175 ? 28.458 -6.551 18.153 1.00 53.59 1175 SER A C 1
ATOM 9148 O O . SER A 1 1175 ? 28.088 -7.410 17.355 1.00 53.59 1175 SER A O 1
ATOM 9150 N N . SER A 1 1176 ? 29.668 -6.001 18.123 1.00 44.69 1176 SER A N 1
ATOM 9151 C CA . SER A 1 1176 ? 30.785 -6.492 17.300 1.00 44.69 1176 SER A CA 1
ATOM 9152 C C . SER A 1 1176 ? 31.263 -7.870 17.763 1.00 44.69 1176 SER A C 1
ATOM 9154 O O . SER A 1 1176 ? 31.517 -7.971 18.982 1.00 44.69 1176 SER A O 1
#

Radius of gyration: 40.4 Å; chains: 1; bounding box: 103×108×130 Å

Foldseek 3Di:
DDDDDDDDDDDDDDPDPPVPPPPDPPDDDDDDDDPDDDDDDFAPPPQDDDQFQLDPVLCVVLVHDSVVQCLSPPVDALLVSLLRVLVPDDLLQLLQCFAQFRCFDSRNSTGTAGQEWAQLQATAPPGPFADADPFRNFFAQFFFQCLLLLLVALQLLLQSLLLRLLQQLQCSSRRGGHQHHADQELFAQFDLQALCLSRFSYHELVSSLSSLQSSLCSNFDDPPQSPPPDLLLAFGSGAYEYDEPWPDRHDADPRDHQLAFEAAAFLQCCLRGTCSSVLSNCQRNLHAEYEYGNYHYNQHRRLLALCRFPCPVCNVRNRSHAYEYDQASLCSCCPPNVRPVDDLLLSLLSQLQSDDDVDDDDDDDGHGHQHGNYCSSSPRVVVNVVVVSDPVVSSSVSSSRVSSNCVSHCNHPDDPVSSPRHSCSGPDPVSNVSSLVSLLSSKFWQFAAPCLPQDDLVPFAEEEQEAQQQQDDAQLSAPSGHHHPAAAGLVNQVVVSHHYDYFHCAPHQLRQDRPSLVVSLVRQLPGQEYEYEHEDGSVARHRSHTHPWQERHHCSVVSQVSNLVSHPHAYEYEYEASRAHQPVVLLPDPSHNIYMYRHSSTRCNSNSVSCGNNVVAKYFGWRSFFRAHRVLCVQDPPSNNDQADDVVSSNQGTAQFHHPDDTPDHGRDGDTSFDKAKDFPDDPFAADDDDDPQWDQDDDDDPPPDDADPRNDTPVVRPPPCPDDDDDPPPPDPDDPQQAEWAQLFATDPPGPQADADPVRPDIDGHQFQQVQLVVVDLQSLLQSLQRRLVRQLVCVVVSGHHQHYADQEQFAQPDPPQPCQRRFNYHFLVSSLSSLQSSLCSNFADPPCSPPPDLLPHHGSGAYEYDDPWPQRHDDDPHDHQQQAEAEDDPCCRVRGTCSSVLSNVQRNLHQEYEYGNYHYPLHRRLLALCNFPCPVCNVSNRSHAYEYDACNLVSCVPPSVPDDVDSLLSLLRSQQSNDDPDDDDDDGHGGHLYYPYCSNVVRVVVNCVVVSDHPVSNVVSVVRPDDDDDGDRHAAEDEDEDDPQWDQDDADFDPPDDADPRFWTFVVSDPQPPQKGKTKMKMFTADPAKHKYKWWKWKAADPRGPPWTRIHTQDMDIDTAGHRGMDMDMDIGGQQSHQWRQGSVRTTIRGFAWMKMAIRPNSDIHIYGYHYDD